Protein AF-0000000075961138 (afdb_homodimer)

InterPro domains:
  IPR000225 Armadillo [PF00514] (117-154)
  IPR000225 Armadillo [PF00514] (157-196)
  IPR000225 Armadillo [SM00185] (30-70)
  IPR000225 Armadillo [SM00185] (114-154)
  IPR000225 Armadillo [SM00185] (156-196)
  IPR000225 Armadillo [SM00185] (198-238)
  IPR000225 Armadillo [SM00185] (282-322)
  IPR000225 Armadillo [SM00185] (324-365)
  IPR011989 Armadillo-like helical [G3DSA:1.25.10.10] (3-255)
  IPR011989 Armadillo-like helical [G3DSA:1.25.10.10] (256-425)
  IPR016024 Armadillo-type fold [SSF48371] (23-439)

Solvent-accessible surface area (backbone atoms only — not comparable to full-atom values): 47146 Å² total; per-residue (Å²): 111,65,55,58,52,52,50,49,50,52,50,55,40,50,50,42,53,44,50,43,33,53,51,49,30,58,50,31,72,38,72,84,39,48,66,48,43,58,76,66,47,42,66,73,66,43,46,53,36,40,67,42,92,50,64,69,45,18,27,37,27,31,40,22,49,16,39,41,17,52,68,28,66,66,51,25,50,47,43,59,72,68,46,41,54,51,50,58,53,56,67,48,88,77,51,52,69,70,39,50,37,26,50,32,45,27,52,24,26,32,14,57,70,37,51,69,44,23,47,50,40,45,73,59,43,44,52,62,53,35,52,53,32,47,69,44,86,48,60,68,38,25,25,41,27,23,46,26,47,28,36,30,22,61,49,36,56,66,50,28,47,52,45,51,74,70,57,44,55,57,46,35,44,53,37,50,71,48,85,53,62,68,28,29,35,25,26,32,42,26,50,19,39,34,15,53,58,36,63,70,44,20,48,50,42,51,75,49,54,35,57,68,48,50,58,60,52,60,73,49,82,52,60,69,44,42,30,33,43,29,43,23,52,23,34,36,15,56,66,41,58,68,47,23,48,60,56,51,71,69,66,46,56,60,59,39,45,57,34,33,67,42,90,48,66,60,34,15,27,26,29,25,37,29,50,25,33,39,22,62,63,39,52,69,48,25,49,51,41,45,75,62,45,38,55,62,40,38,46,50,32,59,74,74,42,67,70,77,59,27,42,37,32,44,46,27,51,16,35,32,15,59,55,36,61,68,48,18,48,53,35,50,76,64,45,37,59,60,52,50,48,50,46,58,70,69,51,78,54,59,70,55,39,28,45,45,40,38,22,52,21,33,35,11,46,68,38,41,67,36,14,35,56,38,48,77,64,53,42,58,63,50,39,49,49,45,43,67,36,85,84,45,49,70,69,34,25,51,34,26,49,51,22,47,52,46,16,42,62,32,36,66,49,58,71,56,51,56,62,45,67,78,72,47,53,69,88,55,36,56,41,48,52,53,23,50,52,56,51,45,70,72,46,57,74,82,66,35,61,70,59,46,59,62,50,55,58,54,46,64,66,69,67,67,80,78,78,69,79,78,72,83,120,110,66,54,60,51,51,52,49,50,52,48,54,40,50,50,41,54,44,50,44,33,51,51,47,29,58,50,30,73,38,71,86,39,48,65,48,42,58,75,65,48,43,65,71,66,43,46,52,35,42,66,41,92,50,64,69,45,18,28,37,27,31,42,22,50,16,39,42,17,54,68,30,66,68,52,25,49,48,42,57,73,68,46,40,53,49,50,58,52,56,69,48,88,77,52,53,68,72,40,49,36,26,50,32,46,27,52,24,25,33,14,57,69,38,52,68,44,22,48,50,41,45,73,58,44,46,51,61,53,35,53,53,32,47,70,44,88,49,61,68,39,25,25,39,27,24,44,25,46,28,35,31,22,62,48,36,55,66,52,28,50,53,45,51,74,71,56,45,56,57,46,35,46,53,37,49,71,48,85,52,61,69,30,28,35,25,25,32,42,26,50,20,39,35,14,54,57,37,62,69,44,20,48,50,41,51,74,49,54,36,60,66,49,50,58,58,52,60,72,49,82,52,59,70,43,41,28,34,43,30,44,24,52,23,32,35,14,55,66,41,56,70,47,23,47,59,56,51,71,68,65,46,56,60,58,38,45,59,34,33,69,41,90,49,64,59,36,15,28,26,29,26,37,30,51,26,33,39,21,63,63,39,52,68,46,25,50,51,40,46,75,63,45,38,55,63,39,37,46,50,32,58,74,74,42,66,71,78,60,28,42,38,32,44,46,28,52,17,36,32,15,58,55,35,62,65,48,18,48,52,34,51,76,66,45,38,59,61,52,47,49,50,46,58,70,69,51,77,53,59,70,55,40,28,46,44,40,39,22,51,21,33,36,12,46,67,37,42,68,36,14,34,55,39,47,78,64,53,43,59,66,53,40,51,50,46,44,68,36,87,84,46,48,71,67,33,25,48,34,26,49,53,23,47,51,46,17,41,63,31,37,68,48,59,72,57,50,56,63,43,66,77,74,48,54,71,87,57,36,57,42,48,51,53,24,51,51,56,50,45,71,72,45,58,75,82,67,37,60,71,60,46,60,62,51,56,59,54,47,64,66,69,68,66,78,78,78,68,80,76,72,84,117

Nearest PDB structures (foldseek):
  7n6g-assembly1_0A  TM=9.020E-01  e=5.561E-26  Chlamydomonas reinhardtii
  7sqc-assembly1_G5  TM=9.098E-01  e=4.466E-25  Chlamydomonas reinhardtii
  7sqc-assembly1_H2  TM=8.598E-01  e=4.400E-24  Chlamydomonas reinhardtii
  7sqc-assembly1_D1  TM=8.818E-01  e=1.994E-23  Chlamydomonas reinhardtii
  6sa7-assembly1_B  TM=8.575E-01  e=1.919E-15  synthetic construct

Radius of gyration: 52.24 Å; Cα contacts (8 Å, |Δi|>4): 1460; chains: 2; bounding box: 64×177×95 Å

pLDDT: mean 92.6, std 13.46, range [19.88, 98.75]

Foldseek 3Di:
DVVVVVVVVVVVVVVVLLVLLVVLLVQLQDLVSLVVCVVVVVLVVLLVQCQPPDQVSVLSSLNSLLSSLLNDQVSLVVCLVVLSLLSNCVVVLPHDLSSLLSNLSSLQSQLQPALVSLVSCVVSVVLVSLQSQLPDPDLSSVLSSLSSLLRNLLHALVSLVVNVVVPCLLSLQVQLPDDDLSSVLSSLSNLLSQLLHALVSLVSNVVSVNLLSLLVSCPDPDLSSLLSSLSSLLSSLQHAQVSLVSNCVSVCLLVLLVQCPPPDLSSVLSSLSNLLSNLLHALVSLVVCVVSVNLLSLLVNLVPDDDPSNQSSLNSLLSSLQHDLVSLVSNLVSVVLLSLVVNCVPDDDQVSNLSSLLSLLSSQQHAQVSLVSCLVNVVLVSLQCLLPDPVHDPSSNVSSLNSLLRRLLRHLPQVSLVVCCVPHDPSSNVSSVVNNVVNLVVDDPVVNPVVVVVVVVVVVVVVPPPPPPPPPD/DVVVVVVVVVVVVVVVLLVLLVVLLVLLQDLVSLVVCVVVVVLVVLLVQCQPPDQVSVLSSLNSLLSSLLNDQVSLVVCLVVLSLLSNCVVVLPHDLSSLLSNLSSLQSQLQPALVSLVSCVVSVVLVSLQSQLPDPDLSSVLSSLSSLLRNLLHALVSLVVNVVVPCLLSLQVQLPDDDLSSVLSSLSNLLSQLLHALVSLVSNVVSVNLLSLLVSCPDPDQSSLLSSLSSLLSSLQHAQVSLVSNCVSVCLLVLLVQCPPPDLSSVLSSLSNLLSNLLHALVSLVVCVVSVNLLSLLVNLVPDDDPSNQSSLNSLLSSLQHDLVSLVSNLVSVVLLSLLVNCVPDDDQVSNLSSLLSLLSSQQHAQVSLVSCLVSVVLVSLQCLLPDPVHDPSSNVSSLNSLLRRLLRHLPQVSLVVCCPDHDPSSNVSSVVNNVVNLVVDPPVVNVVVVVVVVVVVVVVVPPPPPPPPPD

Structure (mmCIF, N/CA/C/O backbone):
data_AF-0000000075961138-model_v1
#
loop_
_entity.id
_entity.type
_entity.pdbx_description
1 polymer 'Sperm-associated antigen 6'
#
loop_
_atom_site.group_PDB
_atom_site.id
_atom_site.type_symbol
_atom_site.label_atom_id
_atom_site.label_alt_id
_atom_site.label_comp_id
_atom_site.label_asym_id
_atom_site.label_entity_id
_atom_site.label_seq_id
_atom_site.pdbx_PDB_ins_code
_atom_site.Cartn_x
_atom_site.Cartn_y
_atom_site.Cartn_z
_atom_site.occupancy
_atom_site.B_iso_or_equiv
_atom_site.auth_seq_id
_atom_site.auth_comp_id
_atom_site.auth_asym_id
_atom_site.auth_atom_id
_atom_site.pdbx_PDB_model_num
ATOM 1 N N . MET A 1 1 ? 23 7.301 27.094 1 75.12 1 MET A N 1
ATOM 2 C CA . MET A 1 1 ? 21.984 6.512 27.781 1 75.12 1 MET A CA 1
ATOM 3 C C . MET A 1 1 ? 20.781 6.258 26.891 1 75.12 1 MET A C 1
ATOM 5 O O . MET A 1 1 ? 20.359 5.109 26.703 1 75.12 1 MET A O 1
ATOM 9 N N . ALA A 1 2 ? 20.375 7.238 26.156 1 86.94 2 ALA A N 1
ATOM 10 C CA . ALA A 1 2 ? 19.203 7.07 25.297 1 86.94 2 ALA A CA 1
ATOM 11 C C . ALA A 1 2 ? 19.5 6.121 24.141 1 86.94 2 ALA A C 1
ATOM 13 O O . ALA A 1 2 ? 18.688 5.25 23.812 1 86.94 2 ALA A O 1
ATOM 14 N N . GLN A 1 3 ? 20.719 6.152 23.609 1 90.75 3 GLN A N 1
ATOM 15 C CA . GLN A 1 3 ? 21.094 5.301 22.484 1 90.75 3 GLN A CA 1
ATOM 16 C C . GLN A 1 3 ? 21.125 3.832 22.891 1 90.75 3 GLN A C 1
ATOM 18 O O . GLN A 1 3 ? 20.641 2.971 22.156 1 90.75 3 GLN A O 1
ATOM 23 N N . LYS A 1 4 ? 21.625 3.604 24.016 1 93.12 4 LYS A N 1
ATOM 24 C CA . LYS A 1 4 ? 21.703 2.232 24.516 1 93.12 4 LYS A CA 1
ATOM 25 C C . LYS A 1 4 ? 20.312 1.648 24.734 1 93.12 4 LYS A C 1
ATOM 27 O O . LYS A 1 4 ? 20.078 0.478 24.422 1 93.12 4 LYS A O 1
ATOM 32 N N . THR A 1 5 ? 19.453 2.488 25.266 1 94.88 5 THR A N 1
ATOM 33 C CA . THR A 1 5 ? 18.094 2.047 25.516 1 94.88 5 THR A CA 1
ATOM 34 C C . THR A 1 5 ? 17.375 1.718 24.203 1 94.88 5 THR A C 1
ATOM 36 O O . THR A 1 5 ? 16.703 0.696 24.094 1 94.88 5 THR A O 1
ATOM 39 N N . VAL A 1 6 ? 17.562 2.545 23.203 1 95.44 6 VAL A N 1
ATOM 40 C CA . VAL A 1 6 ? 16.938 2.326 21.906 1 95.44 6 VAL A CA 1
ATOM 41 C C . VAL A 1 6 ? 17.469 1.037 21.281 1 95.44 6 VAL A C 1
ATOM 43 O O . VAL A 1 6 ? 16.688 0.228 20.766 1 95.44 6 VAL A O 1
ATOM 46 N N . ASP A 1 7 ? 18.75 0.852 21.391 1 95.62 7 ASP A N 1
ATOM 47 C CA . ASP A 1 7 ? 19.359 -0.354 20.828 1 95.62 7 ASP A CA 1
ATOM 48 C C . ASP A 1 7 ? 18.812 -1.606 21.516 1 95.62 7 ASP A C 1
ATOM 50 O O . ASP A 1 7 ? 18.578 -2.623 20.875 1 95.62 7 ASP A O 1
ATOM 54 N N . ARG A 1 8 ? 18.719 -1.519 22.766 1 96.38 8 ARG A N 1
ATOM 55 C CA . ARG A 1 8 ? 18.203 -2.643 23.531 1 96.38 8 ARG A CA 1
ATOM 56 C C . ARG A 1 8 ? 16.766 -2.967 23.141 1 96.38 8 ARG A C 1
ATOM 58 O O . ARG A 1 8 ? 16.422 -4.129 22.906 1 96.38 8 ARG A O 1
ATOM 65 N N . VAL A 1 9 ? 15.945 -1.976 23.094 1 96.94 9 VAL A N 1
ATOM 66 C CA . VAL A 1 9 ? 14.531 -2.15 22.766 1 96.94 9 VAL A CA 1
ATOM 67 C C . VAL A 1 9 ? 14.398 -2.717 21.359 1 96.94 9 VAL A C 1
ATOM 69 O O . VAL A 1 9 ? 13.633 -3.656 21.125 1 96.94 9 VAL A O 1
ATOM 72 N N . ASN A 1 10 ? 15.18 -2.162 20.406 1 96.94 10 ASN A N 1
ATOM 73 C CA . ASN A 1 10 ? 15.18 -2.658 19.031 1 96.94 10 ASN A CA 1
ATOM 74 C C . ASN A 1 10 ? 15.641 -4.109 18.953 1 96.94 10 ASN A C 1
ATOM 76 O O . ASN A 1 10 ? 15.055 -4.918 18.234 1 96.94 10 ASN A O 1
ATOM 80 N N . GLY A 1 11 ? 16.625 -4.375 19.688 1 97.31 11 GLY A N 1
ATOM 81 C CA . GLY A 1 11 ? 17.156 -5.727 19.703 1 97.31 11 GLY A CA 1
ATOM 82 C C . GLY A 1 11 ? 16.172 -6.75 20.234 1 97.31 11 GLY A C 1
ATOM 83 O O . GLY A 1 11 ? 16 -7.816 19.641 1 97.31 11 GLY A O 1
ATOM 84 N N . LEU A 1 12 ? 15.57 -6.465 21.312 1 97.38 12 LEU A N 1
ATOM 85 C CA . LEU A 1 12 ? 14.586 -7.355 21.906 1 97.38 12 LEU A CA 1
ATOM 86 C C . LEU A 1 12 ? 13.43 -7.602 20.953 1 97.38 12 LEU A C 1
ATOM 88 O O . LEU A 1 12 ? 12.961 -8.734 20.812 1 97.38 12 LEU A O 1
ATOM 92 N N . TYR A 1 13 ? 13.016 -6.586 20.359 1 97.88 13 TYR A N 1
ATOM 93 C CA . TYR A 1 13 ? 11.891 -6.719 19.438 1 97.88 13 TYR A CA 1
ATOM 94 C C . TYR A 1 13 ? 12.297 -7.512 18.188 1 97.88 13 TYR A C 1
ATOM 96 O O . TYR A 1 13 ? 11.508 -8.289 17.656 1 97.88 13 TYR A O 1
ATOM 104 N N . GLN A 1 14 ? 13.508 -7.316 17.688 1 97.75 14 GLN A N 1
ATOM 105 C CA . GLN A 1 14 ? 13.992 -8.078 16.547 1 97.75 14 GLN A CA 1
ATOM 106 C C . GLN A 1 14 ? 14.016 -9.57 16.844 1 97.75 14 GLN A C 1
ATOM 108 O O . GLN A 1 14 ? 13.633 -10.391 16 1 97.75 14 GLN A O 1
ATOM 113 N N . VAL A 1 15 ? 14.445 -9.883 18.031 1 98.12 15 VAL A N 1
ATOM 114 C CA . VAL A 1 15 ? 14.484 -11.281 18.438 1 98.12 15 VAL A CA 1
ATOM 115 C C . VAL A 1 15 ? 13.07 -11.852 18.469 1 98.12 15 VAL A C 1
ATOM 117 O O . VAL A 1 15 ? 12.836 -12.977 18.016 1 98.12 15 VAL A O 1
ATOM 120 N N . ALA A 1 16 ? 12.188 -11.133 19.031 1 98.06 16 ALA A N 1
ATOM 121 C CA . ALA A 1 16 ? 10.797 -11.578 19.094 1 98.06 16 ALA A CA 1
ATOM 122 C C . ALA A 1 16 ? 10.227 -11.82 17.703 1 98.06 16 ALA A C 1
ATOM 124 O O . ALA A 1 16 ? 9.523 -12.812 17.469 1 98.06 16 ALA A O 1
ATOM 125 N N . ARG A 1 17 ? 10.469 -10.883 16.734 1 98 17 ARG A N 1
ATOM 126 C CA . ARG A 1 17 ? 10.016 -11.047 15.352 1 98 17 ARG A CA 1
ATOM 127 C C . ARG A 1 17 ? 10.625 -12.289 14.711 1 98 17 ARG A C 1
ATOM 129 O O . ARG A 1 17 ? 9.922 -13.07 14.062 1 98 17 ARG A O 1
ATOM 136 N N . THR A 1 18 ? 11.922 -12.523 14.93 1 98.44 18 THR A N 1
ATOM 137 C CA . THR A 1 18 ? 12.625 -13.68 14.391 1 98.44 18 THR A CA 1
ATOM 138 C C . THR A 1 18 ? 12.023 -14.977 14.938 1 98.44 18 THR A C 1
ATOM 140 O O . THR A 1 18 ? 11.75 -15.906 14.18 1 98.44 18 THR A O 1
ATOM 143 N N . ASP A 1 19 ? 11.844 -14.992 16.203 1 98.31 19 ASP A N 1
ATOM 144 C CA . ASP A 1 19 ? 11.281 -16.172 16.828 1 98.31 19 ASP A CA 1
ATOM 145 C C . ASP A 1 19 ? 9.875 -16.469 16.312 1 98.31 19 ASP A C 1
ATOM 147 O O . ASP A 1 19 ? 9.516 -17.625 16.094 1 98.31 19 ASP A O 1
ATOM 151 N N . TYR A 1 20 ? 9.109 -15.492 16.203 1 98.38 20 TYR A N 1
ATOM 152 C CA . TYR A 1 20 ? 7.73 -15.656 15.766 1 98.38 20 TYR A CA 1
ATOM 153 C C . TYR A 1 20 ? 7.66 -16.281 14.383 1 98.38 20 TYR A C 1
ATOM 155 O O . TYR A 1 20 ? 6.988 -17.297 14.188 1 98.38 20 TYR A O 1
ATOM 163 N N . VAL A 1 21 ? 8.406 -15.695 13.367 1 98.38 21 VAL A N 1
ATOM 164 C CA . VAL A 1 21 ? 8.32 -16.188 11.992 1 98.38 21 VAL A CA 1
ATOM 165 C C . VAL A 1 21 ? 8.867 -17.609 11.914 1 98.38 21 VAL A C 1
ATOM 167 O O . VAL A 1 21 ? 8.336 -18.438 11.172 1 98.38 21 VAL A O 1
ATOM 170 N N . ASN A 1 22 ? 9.898 -17.891 12.68 1 98.38 22 ASN A N 1
ATOM 171 C CA . ASN A 1 22 ? 10.453 -19.25 12.688 1 98.38 22 ASN A CA 1
ATOM 172 C C . ASN A 1 22 ? 9.445 -20.25 13.242 1 98.38 22 ASN A C 1
ATOM 174 O O . ASN A 1 22 ? 9.289 -21.344 12.688 1 98.38 22 ASN A O 1
ATOM 178 N N . ALA A 1 23 ? 8.836 -19.891 14.266 1 98.12 23 ALA A N 1
ATOM 179 C CA . ALA A 1 23 ? 7.855 -20.781 14.883 1 98.12 23 ALA A CA 1
ATOM 180 C C . ALA A 1 23 ? 6.684 -21.047 13.938 1 98.12 23 ALA A C 1
ATOM 182 O O . ALA A 1 23 ? 6.254 -22.188 13.773 1 98.12 23 ALA A O 1
ATOM 183 N N . ILE A 1 24 ? 6.172 -20.016 13.312 1 98.12 24 ILE A N 1
ATOM 184 C CA . ILE A 1 24 ? 5.027 -20.156 12.422 1 98.12 24 ILE A CA 1
ATOM 185 C C . ILE A 1 24 ? 5.43 -20.984 11.195 1 98.12 24 ILE A C 1
ATOM 187 O O . ILE A 1 24 ? 4.668 -21.828 10.734 1 98.12 24 ILE A O 1
ATOM 191 N N . ALA A 1 25 ? 6.656 -20.703 10.656 1 98.19 25 ALA A N 1
ATOM 192 C CA . ALA A 1 25 ? 7.133 -21.469 9.508 1 98.19 25 ALA A CA 1
ATOM 193 C C . ALA A 1 25 ? 7.211 -22.953 9.844 1 98.19 25 ALA A C 1
ATOM 195 O O . ALA A 1 25 ? 6.852 -23.797 9.023 1 98.19 25 ALA A O 1
ATOM 196 N N . ALA A 1 26 ? 7.648 -23.234 11.031 1 97.69 26 ALA A N 1
ATOM 197 C CA . ALA A 1 26 ? 7.738 -24.625 11.469 1 97.69 26 ALA A CA 1
ATOM 198 C C . ALA A 1 26 ? 6.352 -25.25 11.609 1 97.69 26 ALA A C 1
ATOM 200 O O . ALA A 1 26 ? 6.129 -26.391 11.18 1 97.69 26 ALA A O 1
ATOM 201 N N . LEU A 1 27 ? 5.445 -24.578 12.203 1 97.25 27 LEU A N 1
ATOM 202 C CA . LEU A 1 27 ? 4.082 -25.062 12.375 1 97.25 27 LEU A CA 1
ATOM 203 C C . LEU A 1 27 ? 3.4 -25.25 11.023 1 97.25 27 LEU A C 1
ATOM 205 O O . LEU A 1 27 ? 2.643 -26.219 10.844 1 97.25 27 LEU A O 1
ATOM 209 N N . ALA A 1 28 ? 3.725 -24.391 10.055 1 97.69 28 ALA A N 1
ATOM 210 C CA . ALA A 1 28 ? 3.078 -24.391 8.742 1 97.69 28 ALA A CA 1
ATOM 211 C C . ALA A 1 28 ? 3.584 -25.547 7.887 1 97.69 28 ALA A C 1
ATOM 213 O O . ALA A 1 28 ? 3.014 -25.844 6.832 1 97.69 28 ALA A O 1
ATOM 214 N N . SER A 1 29 ? 4.605 -26.203 8.281 1 96.25 29 SER A N 1
ATOM 215 C CA . SER A 1 29 ? 5.156 -27.312 7.508 1 96.25 29 SER A CA 1
ATOM 216 C C . SER A 1 29 ? 4.227 -28.531 7.539 1 96.25 29 SER A C 1
ATOM 218 O O . SER A 1 29 ? 4.34 -29.422 6.703 1 96.25 29 SER A O 1
ATOM 220 N N . ARG A 1 30 ? 3.287 -28.547 8.508 1 95.81 30 ARG A N 1
ATOM 221 C CA . ARG A 1 30 ? 2.334 -29.641 8.641 1 95.81 30 ARG A CA 1
ATOM 222 C C . ARG A 1 30 ? 0.92 -29.188 8.297 1 95.81 30 ARG A C 1
ATOM 224 O O . ARG A 1 30 ? 0.384 -28.281 8.938 1 95.81 30 ARG A O 1
ATOM 231 N N . VAL A 1 31 ? 0.265 -29.953 7.465 1 95.5 31 VAL A N 1
ATOM 232 C CA . VAL A 1 31 ? -1.045 -29.578 6.941 1 95.5 31 VAL A CA 1
ATOM 233 C C . VAL A 1 31 ? -2.072 -29.578 8.07 1 95.5 31 VAL A C 1
ATOM 235 O O . VAL A 1 31 ? -3 -28.766 8.078 1 95.5 31 VAL A O 1
ATOM 238 N N . GLN A 1 32 ? -1.913 -30.375 9.07 1 95.62 32 GLN A N 1
ATOM 239 C CA . GLN A 1 32 ? -2.873 -30.516 10.164 1 95.62 32 GLN A CA 1
ATOM 240 C C . GLN A 1 32 ? -2.959 -29.234 10.992 1 95.62 32 GLN A C 1
ATOM 242 O O . GLN A 1 32 ? -3.945 -29 11.695 1 95.62 32 GLN A O 1
ATOM 247 N N . ASN A 1 33 ? -1.928 -28.406 10.992 1 96.69 33 ASN A N 1
ATOM 248 C CA . ASN A 1 33 ? -1.87 -27.219 11.82 1 96.69 33 ASN A CA 1
ATOM 249 C C . ASN A 1 33 ? -2.57 -26.031 11.156 1 96.69 33 ASN A C 1
ATOM 251 O O . ASN A 1 33 ? -2.824 -25.016 11.797 1 96.69 33 ASN A O 1
ATOM 255 N N . ILE A 1 34 ? -2.943 -26.141 9.875 1 96.75 34 ILE A N 1
ATOM 256 C CA . ILE A 1 34 ? -3.369 -25 9.055 1 96.75 34 ILE A CA 1
ATOM 257 C C . ILE A 1 34 ? -4.668 -24.422 9.609 1 96.75 34 ILE A C 1
ATOM 259 O O . ILE A 1 34 ? -4.805 -23.203 9.742 1 96.75 34 ILE A O 1
ATOM 263 N N . PRO A 1 35 ? -5.621 -25.266 10.031 1 95.5 35 PRO A N 1
ATOM 264 C CA . PRO A 1 35 ? -6.852 -24.688 10.57 1 95.5 35 PRO A CA 1
ATOM 265 C C . PRO A 1 35 ? -6.609 -23.859 11.828 1 95.5 35 PRO A C 1
ATOM 267 O O . PRO A 1 35 ? -7.254 -22.828 12.031 1 95.5 35 PRO A O 1
ATOM 270 N N . TYR A 1 36 ? -5.676 -24.281 12.641 1 95.81 36 TYR A N 1
ATOM 271 C CA . TYR A 1 36 ? -5.367 -23.562 13.867 1 95.81 36 TYR A CA 1
ATOM 272 C C . TYR A 1 36 ? -4.688 -22.234 13.562 1 95.81 36 TYR A C 1
ATOM 274 O O . TYR A 1 36 ? -4.941 -21.234 14.227 1 95.81 36 TYR A O 1
ATOM 282 N N . LEU A 1 37 ? -3.805 -22.266 12.578 1 96.56 37 LEU A N 1
ATOM 283 C CA . LEU A 1 37 ? -3.131 -21.047 12.164 1 96.56 37 LEU A CA 1
ATOM 284 C C . LEU A 1 37 ? -4.137 -20.016 11.641 1 96.56 37 LEU A C 1
ATOM 286 O O . LEU A 1 37 ? -4.035 -18.828 11.945 1 96.56 37 LEU A O 1
ATOM 290 N N . TYR A 1 38 ? -5.113 -20.516 10.922 1 94.94 38 TYR A N 1
ATOM 291 C CA . TYR A 1 38 ? -6.141 -19.641 10.367 1 94.94 38 TYR A CA 1
ATOM 292 C C . TYR A 1 38 ? -6.973 -19.016 11.484 1 94.94 38 TYR A C 1
ATOM 294 O O . TYR A 1 38 ? -7.184 -17.797 11.5 1 94.94 38 TYR A O 1
ATOM 302 N N . ASP A 1 39 ? -7.398 -19.797 12.383 1 94.81 39 ASP A N 1
ATOM 303 C CA . ASP A 1 39 ? -8.266 -19.344 13.469 1 94.81 39 ASP A CA 1
ATOM 304 C C . ASP A 1 39 ? -7.555 -18.312 14.336 1 94.81 39 ASP A C 1
ATOM 306 O O . ASP A 1 39 ? -8.203 -17.438 14.922 1 94.81 39 ASP A O 1
ATOM 310 N N . SER A 1 40 ? -6.281 -18.391 14.383 1 95.5 40 SER A N 1
ATOM 311 C CA . SER A 1 40 ? -5.5 -17.516 15.25 1 95.5 40 SER A CA 1
ATOM 312 C C . SER A 1 40 ? -5.043 -16.266 14.508 1 95.5 40 SER A C 1
ATOM 314 O O . SER A 1 40 ? -4.168 -15.539 14.984 1 95.5 40 SER A O 1
ATOM 316 N N . LYS A 1 41 ? -5.477 -15.984 13.273 1 95 41 LYS A N 1
ATOM 317 C CA . LYS A 1 41 ? -5.238 -14.781 12.477 1 95 41 LYS A CA 1
ATOM 318 C C . LYS A 1 41 ? -3.752 -14.609 12.18 1 95 41 LYS A C 1
ATOM 320 O O . LYS A 1 41 ? -3.227 -13.492 12.25 1 95 41 LYS A O 1
ATOM 325 N N . VAL A 1 42 ? -3.137 -15.727 11.938 1 96.69 42 VAL A N 1
ATOM 326 C CA . VAL A 1 42 ? -1.698 -15.742 11.695 1 96.69 42 VAL A CA 1
ATOM 327 C C . VAL A 1 42 ? -1.381 -14.969 10.414 1 96.69 42 VAL A C 1
ATOM 329 O O . VAL A 1 42 ? -0.336 -14.32 10.32 1 96.69 42 VAL A O 1
ATOM 332 N N . LEU A 1 43 ? -2.244 -14.969 9.469 1 97.12 43 LEU A N 1
ATOM 333 C CA . LEU A 1 43 ? -1.986 -14.297 8.195 1 97.12 43 LEU A CA 1
ATOM 334 C C . LEU A 1 43 ? -1.862 -12.789 8.398 1 97.12 43 LEU A C 1
ATOM 336 O O . LEU A 1 43 ? -0.959 -12.156 7.844 1 97.12 43 LEU A O 1
ATOM 340 N N . GLU A 1 44 ? -2.709 -12.219 9.227 1 94.88 44 GLU A N 1
ATOM 341 C CA . GLU A 1 44 ? -2.688 -10.781 9.508 1 94.88 44 GLU A CA 1
ATOM 342 C C . GLU A 1 44 ? -1.425 -10.391 10.273 1 94.88 44 GLU A C 1
ATOM 344 O O . GLU A 1 44 ? -0.883 -9.305 10.07 1 94.88 44 GLU A O 1
ATOM 349 N N . ILE A 1 45 ? -0.983 -11.297 11.102 1 96.25 45 ILE A N 1
ATOM 350 C CA . ILE A 1 45 ? 0.177 -11.031 11.938 1 96.25 45 ILE A CA 1
ATOM 351 C C . ILE A 1 45 ? 1.455 -11.156 11.117 1 96.25 45 ILE A C 1
ATOM 353 O O . ILE A 1 45 ? 2.41 -10.406 11.32 1 96.25 45 ILE A O 1
ATOM 357 N N . LEU A 1 46 ? 1.469 -12.062 10.141 1 96.56 46 LEU A N 1
ATOM 358 C CA . LEU A 1 46 ? 2.641 -12.328 9.312 1 96.56 46 LEU A CA 1
ATOM 359 C C . LEU A 1 46 ? 2.799 -11.258 8.234 1 96.56 46 LEU A C 1
ATOM 361 O O . LEU A 1 46 ? 3.918 -10.938 7.828 1 96.56 46 LEU A O 1
ATOM 365 N N . ARG A 1 47 ? 1.726 -10.703 7.801 1 95.25 47 ARG A N 1
ATOM 366 C CA . ARG A 1 47 ? 1.688 -9.844 6.621 1 95.25 47 ARG A CA 1
ATOM 367 C C . ARG A 1 47 ? 2.686 -8.695 6.742 1 95.25 47 ARG A C 1
ATOM 369 O O . ARG A 1 47 ? 3.516 -8.492 5.852 1 95.25 47 ARG A O 1
ATOM 376 N N . PRO A 1 48 ? 2.688 -7.996 7.902 1 93 48 PRO A N 1
ATOM 377 C CA . PRO A 1 48 ? 3.611 -6.863 7.996 1 93 48 PRO A CA 1
ATOM 378 C C . PRO A 1 48 ? 5.078 -7.293 7.984 1 93 48 PRO A C 1
ATOM 380 O O . PRO A 1 48 ? 5.953 -6.504 7.621 1 93 48 PRO A O 1
ATOM 383 N N . LEU A 1 49 ? 5.383 -8.492 8.32 1 96.06 49 LEU A N 1
ATOM 384 C CA . LEU A 1 49 ? 6.754 -8.977 8.43 1 96.06 49 LEU A CA 1
ATOM 385 C C . LEU A 1 49 ? 7.344 -9.25 7.055 1 96.06 49 LEU A C 1
ATOM 387 O O . LEU A 1 49 ? 8.555 -9.414 6.914 1 96.06 49 LEU A O 1
ATOM 391 N N . LEU A 1 50 ? 6.543 -9.242 6.004 1 94.81 50 LEU A N 1
ATOM 392 C CA . LEU A 1 50 ? 7.008 -9.375 4.629 1 94.81 50 LEU A CA 1
ATOM 393 C C . LEU A 1 50 ? 7.84 -8.164 4.219 1 94.81 50 LEU A C 1
ATOM 395 O O . LEU A 1 50 ? 8.617 -8.234 3.266 1 94.81 50 LEU A O 1
ATOM 399 N N . SER A 1 51 ? 7.633 -7.055 4.91 1 90.94 51 SER A N 1
ATOM 400 C CA . SER A 1 51 ? 8.367 -5.836 4.605 1 90.94 51 SER A CA 1
ATOM 401 C C . SER A 1 51 ? 9.305 -5.453 5.746 1 90.94 51 SER A C 1
ATOM 403 O O . SER A 1 51 ? 9.641 -4.277 5.918 1 90.94 51 SER A O 1
ATOM 405 N N . ASP A 1 52 ? 9.664 -6.367 6.562 1 93.5 52 ASP A N 1
ATOM 406 C CA . ASP A 1 52 ? 10.555 -6.129 7.691 1 93.5 52 ASP A CA 1
ATOM 407 C C . ASP A 1 52 ? 11.906 -5.602 7.223 1 93.5 52 ASP A C 1
ATOM 409 O O . ASP A 1 52 ? 12.352 -5.914 6.113 1 93.5 52 ASP A O 1
ATOM 413 N N . ILE A 1 53 ? 12.555 -4.895 8.023 1 91.94 53 ILE A N 1
ATOM 414 C CA . ILE A 1 53 ? 13.836 -4.293 7.676 1 91.94 53 ILE A CA 1
ATOM 415 C C . ILE A 1 53 ? 14.93 -5.363 7.68 1 91.94 53 ILE A C 1
ATOM 417 O O . ILE A 1 53 ? 15.969 -5.199 7.039 1 91.94 53 ILE A O 1
ATOM 421 N N . VAL A 1 54 ? 14.711 -6.402 8.43 1 95.19 54 VAL A N 1
ATOM 422 C CA . VAL A 1 54 ? 15.672 -7.5 8.516 1 95.19 54 VAL A CA 1
ATOM 423 C C . VAL A 1 54 ? 15.375 -8.539 7.438 1 95.19 54 VAL A C 1
ATOM 425 O O . VAL A 1 54 ? 14.336 -9.195 7.473 1 95.19 54 VAL A O 1
ATOM 428 N N . PRO A 1 55 ? 16.266 -8.844 6.488 1 94.75 55 PRO A N 1
ATOM 429 C CA . PRO A 1 55 ? 16 -9.719 5.344 1 94.75 55 PRO A CA 1
ATOM 430 C C . PRO A 1 55 ? 15.633 -11.141 5.758 1 94.75 55 PRO A C 1
ATOM 432 O O . PRO A 1 55 ? 14.758 -11.758 5.148 1 94.75 55 PRO A O 1
ATOM 435 N N . SER A 1 56 ? 16.281 -11.68 6.734 1 96.94 56 SER A N 1
ATOM 436 C CA . SER A 1 56 ? 16.016 -13.047 7.152 1 96.94 56 SER A CA 1
ATOM 437 C C . SER A 1 56 ? 14.578 -13.188 7.652 1 96.94 56 SER A C 1
ATOM 439 O O . SER A 1 56 ? 13.938 -14.227 7.445 1 96.94 56 SER A O 1
ATOM 441 N N . ILE A 1 57 ? 14.086 -12.195 8.344 1 97.5 57 ILE A N 1
ATOM 442 C CA . ILE A 1 57 ? 12.711 -12.211 8.828 1 97.5 57 ILE A CA 1
ATOM 443 C C . ILE A 1 57 ? 11.742 -12.172 7.645 1 97.5 57 ILE A C 1
ATOM 445 O O . ILE A 1 57 ? 10.773 -12.93 7.598 1 97.5 57 ILE A O 1
ATOM 449 N N . GLN A 1 58 ? 12.031 -11.32 6.668 1 96.12 58 GLN A N 1
ATOM 450 C CA . GLN A 1 58 ? 11.227 -11.25 5.457 1 96.12 58 GLN A CA 1
ATOM 451 C C . GLN A 1 58 ? 11.156 -12.609 4.762 1 96.12 58 GLN A C 1
ATOM 453 O O . GLN A 1 58 ? 10.078 -13.078 4.402 1 96.12 58 GLN A O 1
ATOM 458 N N . ASN A 1 59 ? 12.344 -13.148 4.668 1 97.25 59 ASN A N 1
ATOM 459 C CA . ASN A 1 59 ? 12.453 -14.438 3.994 1 97.25 59 ASN A CA 1
ATOM 460 C C . ASN A 1 59 ? 11.617 -15.508 4.688 1 97.25 59 ASN A C 1
ATOM 462 O O . ASN A 1 59 ? 10.859 -16.219 4.035 1 97.25 59 ASN A O 1
ATOM 466 N N . THR A 1 60 ? 11.758 -15.609 5.926 1 98.38 60 THR A N 1
ATOM 467 C CA . THR A 1 60 ? 11.078 -16.656 6.68 1 98.38 60 THR A CA 1
ATOM 468 C C . THR A 1 60 ? 9.57 -16.422 6.699 1 98.38 60 THR A C 1
ATOM 470 O O . THR A 1 60 ? 8.781 -17.359 6.676 1 98.38 60 THR A O 1
ATOM 473 N N . ALA A 1 61 ? 9.203 -15.156 6.793 1 98.19 61 ALA A N 1
ATOM 474 C CA . ALA A 1 61 ? 7.781 -14.836 6.699 1 98.19 61 ALA A CA 1
ATOM 475 C C . ALA A 1 61 ? 7.203 -15.305 5.367 1 98.19 61 ALA A C 1
ATOM 477 O O . ALA A 1 61 ? 6.121 -15.898 5.332 1 98.19 61 ALA A O 1
ATOM 478 N N . ALA A 1 62 ? 7.934 -15.07 4.289 1 98.31 62 ALA A N 1
ATOM 479 C CA . ALA A 1 62 ? 7.496 -15.5 2.963 1 98.31 62 ALA A CA 1
ATOM 480 C C . ALA A 1 62 ? 7.387 -17.016 2.885 1 98.31 62 ALA A C 1
ATOM 482 O O . ALA A 1 62 ? 6.422 -17.547 2.33 1 98.31 62 ALA A O 1
ATOM 483 N N . ILE A 1 63 ? 8.336 -17.672 3.48 1 98.38 63 ILE A N 1
ATOM 484 C CA . ILE A 1 63 ? 8.32 -19.141 3.5 1 98.38 63 ILE A CA 1
ATOM 485 C C . ILE A 1 63 ? 7.102 -19.625 4.27 1 98.38 63 ILE A C 1
ATOM 487 O O . ILE A 1 63 ? 6.406 -20.547 3.818 1 98.38 63 ILE A O 1
ATOM 491 N N . ALA A 1 64 ? 6.883 -19.062 5.395 1 98.44 64 ALA A N 1
ATOM 492 C CA . ALA A 1 64 ? 5.73 -19.453 6.203 1 98.44 64 ALA A CA 1
ATOM 493 C C . ALA A 1 64 ? 4.434 -19.297 5.414 1 98.44 64 ALA A C 1
ATOM 495 O O . ALA A 1 64 ? 3.605 -20.203 5.379 1 98.44 64 ALA A O 1
ATOM 496 N N . LEU A 1 65 ? 4.301 -18.203 4.766 1 98.44 65 LEU A N 1
ATOM 497 C CA . LEU A 1 65 ? 3.098 -17.953 3.982 1 98.44 65 LEU A CA 1
ATOM 498 C C . LEU A 1 65 ? 2.992 -18.922 2.812 1 98.44 65 LEU A C 1
ATOM 500 O O . LEU A 1 65 ? 1.899 -19.391 2.482 1 98.44 65 LEU A O 1
ATOM 504 N N . ALA A 1 66 ? 4.137 -19.203 2.195 1 98.38 66 ALA A N 1
ATOM 505 C CA . ALA A 1 66 ? 4.141 -20.141 1.076 1 98.38 66 ALA A CA 1
ATOM 506 C C . ALA A 1 66 ? 3.658 -21.531 1.514 1 98.38 66 ALA A C 1
ATOM 508 O O . ALA A 1 66 ? 2.852 -22.156 0.825 1 98.38 66 ALA A O 1
ATOM 509 N N . ARG A 1 67 ? 4.121 -21.938 2.631 1 98.19 67 ARG A N 1
ATOM 510 C CA . ARG A 1 67 ? 3.713 -23.25 3.158 1 98.19 67 ARG A CA 1
ATOM 511 C C . ARG A 1 67 ? 2.221 -23.266 3.475 1 98.19 67 ARG A C 1
ATOM 513 O O . ARG A 1 67 ? 1.517 -24.203 3.121 1 98.19 67 ARG A O 1
ATOM 520 N N . ILE A 1 68 ? 1.771 -22.219 4.094 1 98.12 68 ILE A N 1
ATOM 521 C CA . ILE A 1 68 ? 0.364 -22.125 4.461 1 98.12 68 ILE A CA 1
ATOM 522 C C . ILE A 1 68 ? -0.501 -22.125 3.203 1 98.12 68 ILE A C 1
ATOM 524 O O . ILE A 1 68 ? -1.463 -22.891 3.102 1 98.12 68 ILE A O 1
ATOM 528 N N . ALA A 1 69 ? -0.142 -21.328 2.256 1 98.12 69 ALA A N 1
ATOM 529 C CA . ALA A 1 69 ? -0.894 -21.219 1.008 1 98.12 69 ALA A CA 1
ATOM 530 C C . ALA A 1 69 ? -0.849 -22.531 0.219 1 98.12 69 ALA A C 1
ATOM 532 O O . ALA A 1 69 ? -1.817 -22.891 -0.455 1 98.12 69 ALA A O 1
ATOM 533 N N . GLY A 1 70 ? 0.254 -23.203 0.326 1 97.56 70 GLY A N 1
ATOM 534 C CA . GLY A 1 70 ? 0.415 -24.438 -0.418 1 97.56 70 GLY A CA 1
ATOM 535 C C . GLY A 1 70 ? -0.518 -25.531 0.05 1 97.56 70 GLY A C 1
ATOM 536 O O . GLY A 1 70 ? -0.942 -26.375 -0.745 1 97.56 70 GLY A O 1
ATOM 537 N N . HIS A 1 71 ? -0.924 -25.484 1.245 1 96.25 71 HIS A N 1
ATOM 538 C CA . HIS A 1 71 ? -1.709 -26.562 1.842 1 96.25 71 HIS A CA 1
ATOM 539 C C . HIS A 1 71 ? -3.203 -26.328 1.648 1 96.25 71 HIS A C 1
ATOM 541 O O . HIS A 1 71 ? -3.99 -27.281 1.641 1 96.25 71 HIS A O 1
ATOM 547 N N . ASP A 1 72 ? -3.555 -25.094 1.498 1 96 72 ASP A N 1
ATOM 548 C CA . ASP A 1 72 ? -4.984 -24.812 1.604 1 96 72 ASP A CA 1
ATOM 549 C C . ASP A 1 72 ? -5.387 -23.672 0.675 1 96 72 ASP A C 1
ATOM 551 O O . ASP A 1 72 ? -4.891 -22.547 0.811 1 96 72 ASP A O 1
ATOM 555 N N . VAL A 1 73 ? -6.43 -24 -0.106 1 97.06 73 VAL A N 1
ATOM 556 C CA . VAL A 1 73 ? -6.891 -23.047 -1.105 1 97.06 73 VAL A CA 1
ATOM 557 C C . VAL A 1 73 ? -7.523 -21.844 -0.413 1 97.06 73 VAL A C 1
ATOM 559 O O . VAL A 1 73 ? -7.383 -20.703 -0.874 1 97.06 73 VAL A O 1
ATOM 562 N N . LYS A 1 74 ? -8.156 -21.953 0.642 1 96.5 74 LYS A N 1
ATOM 563 C CA . LYS A 1 74 ? -8.789 -20.844 1.365 1 96.5 74 LYS A CA 1
ATOM 564 C C . LYS A 1 74 ? -7.742 -19.875 1.919 1 96.5 74 LYS A C 1
ATOM 566 O O . LYS A 1 74 ? -7.941 -18.672 1.896 1 96.5 74 LYS A O 1
ATOM 571 N N . MET A 1 75 ? -6.688 -20.453 2.414 1 97.38 75 MET A N 1
ATOM 572 C CA . MET A 1 75 ? -5.602 -19.625 2.928 1 97.38 75 MET A CA 1
ATOM 573 C C . MET A 1 75 ? -4.961 -18.812 1.809 1 97.38 75 MET A C 1
ATOM 575 O O . MET A 1 75 ? -4.625 -17.641 2 1 97.38 75 MET A O 1
ATOM 579 N N . ALA A 1 76 ? -4.793 -19.484 0.696 1 98.19 76 ALA A N 1
ATOM 580 C CA . ALA A 1 76 ? -4.254 -18.766 -0.464 1 98.19 76 ALA A CA 1
ATOM 581 C C . ALA A 1 76 ? -5.152 -17.609 -0.859 1 98.19 76 ALA A C 1
ATOM 583 O O . ALA A 1 76 ? -4.664 -16.5 -1.145 1 98.19 76 ALA A O 1
ATOM 584 N N . GLU A 1 77 ? -6.445 -17.812 -0.83 1 98 77 GLU A N 1
ATOM 585 C CA . GLU A 1 77 ? -7.406 -16.766 -1.157 1 98 77 GLU A CA 1
ATOM 586 C C . GLU A 1 77 ? -7.305 -15.594 -0.178 1 98 77 GLU A C 1
ATOM 588 O O . GLU A 1 77 ? -7.355 -14.43 -0.584 1 98 77 GLU A O 1
ATOM 593 N N . GLU A 1 78 ? -7.152 -15.898 1.044 1 97.25 78 GLU A N 1
ATOM 594 C CA . GLU A 1 78 ? -7.055 -14.867 2.07 1 97.25 78 GLU A CA 1
ATOM 595 C C . GLU A 1 78 ? -5.785 -14.031 1.898 1 97.25 78 GLU A C 1
ATOM 597 O O . GLU A 1 78 ? -5.801 -12.82 2.102 1 97.25 78 GLU A O 1
ATOM 602 N N . ILE A 1 79 ? -4.719 -14.641 1.564 1 97.62 79 ILE A N 1
ATOM 603 C CA . ILE A 1 79 ? -3.449 -13.961 1.35 1 97.62 79 ILE A CA 1
ATOM 604 C C . ILE A 1 79 ? -3.592 -12.953 0.211 1 97.62 79 ILE A C 1
ATOM 606 O O . ILE A 1 79 ? -3.1 -11.828 0.304 1 97.62 79 ILE A O 1
ATOM 610 N N . VAL A 1 80 ? -4.285 -13.406 -0.839 1 97.25 80 VAL A N 1
ATOM 611 C CA . VAL A 1 80 ? -4.516 -12.523 -1.982 1 97.25 80 VAL A CA 1
ATOM 612 C C . VAL A 1 80 ? -5.434 -11.375 -1.575 1 97.25 80 VAL A C 1
ATOM 614 O O . VAL A 1 80 ? -5.176 -10.219 -1.909 1 97.25 80 VAL A O 1
ATOM 617 N N . LYS A 1 81 ? -6.461 -11.641 -0.805 1 94.88 81 LYS A N 1
ATOM 618 C CA . LYS A 1 81 ? -7.453 -10.648 -0.392 1 94.88 81 LYS A CA 1
ATOM 619 C C . LYS A 1 81 ? -6.824 -9.586 0.503 1 94.88 81 LYS A C 1
ATOM 621 O O . LYS A 1 81 ? -7.172 -8.406 0.417 1 94.88 81 LYS A O 1
ATOM 626 N N . ASN A 1 82 ? -5.895 -10 1.327 1 91.56 82 ASN A N 1
ATOM 627 C CA . ASN A 1 82 ? -5.309 -9.07 2.285 1 91.56 82 ASN A CA 1
ATOM 628 C C . ASN A 1 82 ? -4.141 -8.297 1.676 1 91.56 82 ASN A C 1
ATOM 630 O O . ASN A 1 82 ? -3.375 -7.652 2.395 1 91.56 82 ASN A O 1
ATOM 634 N N . GLN A 1 83 ? -3.855 -8.43 0.394 1 88.56 83 GLN A N 1
ATOM 635 C CA . GLN A 1 83 ? -2.891 -7.668 -0.394 1 88.56 83 GLN A CA 1
ATOM 636 C C . GLN A 1 83 ? -1.461 -7.969 0.048 1 88.56 83 GLN A C 1
ATOM 638 O O . GLN A 1 83 ? -0.597 -7.09 0.007 1 88.56 83 GLN A O 1
ATOM 643 N N . SER A 1 84 ? -1.27 -9.125 0.523 1 94.56 84 SER A N 1
ATOM 644 C CA . SER A 1 84 ? 0.066 -9.555 0.926 1 94.56 84 SER A CA 1
ATOM 645 C C . SER A 1 84 ? 1.016 -9.594 -0.266 1 94.56 84 SER A C 1
ATOM 647 O O . SER A 1 84 ? 2.219 -9.367 -0.117 1 94.56 84 SER A O 1
ATOM 649 N N . LEU A 1 85 ? 0.46 -9.867 -1.433 1 96.38 85 LEU A N 1
ATOM 650 C CA . LEU A 1 85 ? 1.299 -9.977 -2.621 1 96.38 85 LEU A CA 1
ATOM 651 C C . LEU A 1 85 ? 1.88 -8.617 -2.998 1 96.38 85 LEU A C 1
ATOM 653 O O . LEU A 1 85 ? 3.016 -8.531 -3.471 1 96.38 85 LEU A O 1
ATOM 657 N N . ILE A 1 86 ? 1.088 -7.605 -2.785 1 91.38 86 ILE A N 1
ATOM 658 C CA . ILE A 1 86 ? 1.573 -6.262 -3.076 1 91.38 86 ILE A CA 1
ATOM 659 C C . ILE A 1 86 ? 2.775 -5.941 -2.191 1 91.38 86 ILE A C 1
ATOM 661 O O . ILE A 1 86 ? 3.789 -5.43 -2.67 1 91.38 86 ILE A O 1
ATOM 665 N N . LEU A 1 87 ? 2.613 -6.32 -0.948 1 91 87 LEU A N 1
ATOM 666 C CA . LEU A 1 87 ? 3.703 -6.09 -0.007 1 91 87 LEU A CA 1
ATOM 667 C C . LEU A 1 87 ? 4.918 -6.941 -0.362 1 91 87 LEU A C 1
ATOM 669 O O . LEU A 1 87 ? 6.051 -6.461 -0.321 1 91 87 LEU A O 1
ATOM 673 N N . LEU A 1 88 ? 4.703 -8.125 -0.725 1 95.19 88 LEU A N 1
ATOM 674 C CA . LEU A 1 88 ? 5.75 -9.07 -1.098 1 95.19 88 LEU A CA 1
ATOM 675 C C . LEU A 1 88 ? 6.582 -8.531 -2.258 1 95.19 88 LEU A C 1
ATOM 677 O O . LEU A 1 88 ? 7.805 -8.672 -2.27 1 95.19 88 LEU A O 1
ATOM 681 N N . LEU A 1 89 ? 5.926 -7.934 -3.172 1 95.81 89 LEU A N 1
ATOM 682 C CA . LEU A 1 89 ? 6.562 -7.609 -4.445 1 95.81 89 LEU A CA 1
ATOM 683 C C . LEU A 1 89 ? 7.043 -6.164 -4.457 1 95.81 89 LEU A C 1
ATOM 685 O O . LEU A 1 89 ? 7.652 -5.719 -5.434 1 95.81 89 LEU A O 1
ATOM 689 N N . SER A 1 90 ? 6.738 -5.484 -3.342 1 90.12 90 SER A N 1
ATOM 690 C CA . SER A 1 90 ? 7.223 -4.113 -3.246 1 90.12 90 SER A CA 1
ATOM 691 C C . SER A 1 90 ? 8.75 -4.062 -3.242 1 90.12 90 SER A C 1
ATOM 693 O O . SER A 1 90 ? 9.391 -4.711 -2.418 1 90.12 90 SER A O 1
ATOM 695 N N . GLY A 1 91 ? 9.359 -3.309 -4.203 1 89.12 91 GLY A N 1
ATOM 696 C CA . GLY A 1 91 ? 10.805 -3.199 -4.301 1 89.12 91 GLY A CA 1
ATOM 697 C C . GLY A 1 91 ? 11.484 -4.516 -4.633 1 89.12 91 GLY A C 1
ATOM 698 O O . GLY A 1 91 ? 12.609 -4.766 -4.195 1 89.12 91 GLY A O 1
ATOM 699 N N . PHE A 1 92 ? 10.898 -5.359 -5.32 1 94.38 92 PHE A N 1
ATOM 700 C CA . PHE A 1 92 ? 11.305 -6.734 -5.562 1 94.38 92 PHE A CA 1
ATOM 701 C C . PHE A 1 92 ? 12.656 -6.781 -6.273 1 94.38 92 PHE A C 1
ATOM 703 O O . PHE A 1 92 ? 13.484 -7.645 -5.98 1 94.38 92 PHE A O 1
ATOM 710 N N . SER A 1 93 ? 12.93 -5.852 -7.152 1 92.69 93 SER A N 1
ATOM 711 C CA . SER A 1 93 ? 14.156 -5.859 -7.941 1 92.69 93 SER A CA 1
ATOM 712 C C . SER A 1 93 ? 15.391 -5.73 -7.051 1 92.69 93 SER A C 1
ATOM 714 O O . SER A 1 93 ? 16.453 -6.254 -7.379 1 92.69 93 SER A O 1
ATOM 716 N N . ARG A 1 94 ? 15.219 -5.117 -5.891 1 92.25 94 ARG A N 1
ATOM 717 C CA . ARG A 1 94 ? 16.359 -4.84 -5.016 1 92.25 94 ARG A CA 1
ATOM 718 C C . ARG A 1 94 ? 16.531 -5.941 -3.973 1 92.25 94 ARG A C 1
ATOM 720 O O . ARG A 1 94 ? 17.5 -5.938 -3.211 1 92.25 94 ARG A O 1
ATOM 727 N N . LYS A 1 95 ? 15.664 -6.852 -3.932 1 92.56 95 LYS A N 1
ATOM 728 C CA . LYS A 1 95 ? 15.703 -7.898 -2.916 1 92.56 95 LYS A CA 1
ATOM 729 C C . LYS A 1 95 ? 16.797 -8.922 -3.223 1 92.56 95 LYS A C 1
ATOM 731 O O . LYS A 1 95 ? 17.25 -9.031 -4.363 1 92.56 95 LYS A O 1
ATOM 736 N N . ASN A 1 96 ? 17.219 -9.57 -2.201 1 93.81 96 ASN A N 1
ATOM 737 C CA . ASN A 1 96 ? 18.281 -10.555 -2.393 1 93.81 96 ASN A CA 1
ATOM 738 C C . ASN A 1 96 ? 17.75 -11.867 -2.953 1 93.81 96 ASN A C 1
ATOM 740 O O . ASN A 1 96 ? 16.531 -12.055 -3.049 1 93.81 96 ASN A O 1
ATOM 744 N N . LYS A 1 97 ? 18.672 -12.758 -3.389 1 95 97 LYS A N 1
ATOM 745 C CA . LYS A 1 97 ? 18.297 -13.992 -4.082 1 95 97 LYS A CA 1
ATOM 746 C C . LYS A 1 97 ? 17.531 -14.93 -3.156 1 95 97 LYS A C 1
ATOM 748 O O . LYS A 1 97 ? 16.625 -15.648 -3.596 1 95 97 LYS A O 1
ATOM 753 N N . ILE A 1 98 ? 17.906 -14.961 -1.902 1 95.88 98 ILE A N 1
ATOM 754 C CA . ILE A 1 98 ? 17.25 -15.836 -0.935 1 95.88 98 ILE A CA 1
ATOM 755 C C . ILE A 1 98 ? 15.773 -15.469 -0.817 1 95.88 98 ILE A C 1
ATOM 757 O O . ILE A 1 98 ? 14.906 -16.344 -0.869 1 95.88 98 ILE A O 1
ATOM 761 N N . PHE A 1 99 ? 15.57 -14.219 -0.677 1 96.5 99 PHE A N 1
ATOM 762 C CA . PHE A 1 99 ? 14.188 -13.75 -0.6 1 96.5 99 PHE A CA 1
ATOM 763 C C . PHE A 1 99 ? 13.453 -14.016 -1.908 1 96.5 99 PHE A C 1
ATOM 765 O O . PHE A 1 99 ? 12.289 -14.414 -1.9 1 96.5 99 PHE A O 1
ATOM 772 N N . LYS A 1 100 ? 14.055 -13.742 -3.061 1 96.94 100 LYS A N 1
ATOM 773 C CA . LYS A 1 100 ? 13.422 -13.961 -4.359 1 96.94 100 LYS A CA 1
ATOM 774 C C . LYS A 1 100 ? 12.945 -15.398 -4.496 1 96.94 100 LYS A C 1
ATOM 776 O O . LYS A 1 100 ? 11.836 -15.648 -4.98 1 96.94 100 LYS A O 1
ATOM 781 N N . LYS A 1 101 ? 13.727 -16.281 -4.023 1 97.19 101 LYS A N 1
ATOM 782 C CA . LYS A 1 101 ? 13.336 -17.688 -4.082 1 97.19 101 LYS A CA 1
ATOM 783 C C . LYS A 1 101 ? 12.086 -17.953 -3.242 1 97.19 101 LYS A C 1
ATOM 785 O O . LYS A 1 101 ? 11.164 -18.641 -3.688 1 97.19 101 LYS A O 1
ATOM 790 N N . SER A 1 102 ? 12.102 -17.406 -2.041 1 97.62 102 SER A N 1
ATOM 791 C CA . SER A 1 102 ? 10.961 -17.594 -1.15 1 97.62 102 SER A CA 1
ATOM 792 C C . SER A 1 102 ? 9.711 -16.922 -1.708 1 97.62 102 SER A C 1
ATOM 794 O O . SER A 1 102 ? 8.602 -17.453 -1.569 1 97.62 102 SER A O 1
ATOM 796 N N . ALA A 1 103 ? 9.891 -15.781 -2.309 1 97.94 103 ALA A N 1
ATOM 797 C CA . ALA A 1 103 ? 8.766 -15.086 -2.93 1 97.94 103 ALA A CA 1
ATOM 798 C C . ALA A 1 103 ? 8.188 -15.898 -4.082 1 97.94 103 ALA A C 1
ATOM 800 O O . ALA A 1 103 ? 6.965 -16.016 -4.203 1 97.94 103 ALA A O 1
ATOM 801 N N . LEU A 1 104 ? 9.062 -16.484 -4.859 1 98.19 104 LEU A N 1
ATOM 802 C CA . LEU A 1 104 ? 8.625 -17.297 -5.98 1 98.19 104 LEU A CA 1
ATOM 803 C C . LEU A 1 104 ? 7.883 -18.547 -5.488 1 98.19 104 LEU A C 1
ATOM 805 O O . LEU A 1 104 ? 6.902 -18.969 -6.098 1 98.19 104 LEU A O 1
ATOM 809 N N . LEU A 1 105 ? 8.383 -19.094 -4.426 1 98.12 105 LEU A N 1
ATOM 810 C CA . LEU A 1 105 ? 7.695 -20.234 -3.811 1 98.12 105 LEU A CA 1
ATOM 811 C C . LEU A 1 105 ? 6.277 -19.844 -3.391 1 98.12 105 LEU A C 1
ATOM 813 O O . LEU A 1 105 ? 5.34 -20.625 -3.572 1 98.12 105 LEU A O 1
ATOM 817 N N . LEU A 1 106 ? 6.156 -18.734 -2.824 1 98.44 106 LEU A N 1
ATOM 818 C CA . LEU A 1 106 ? 4.836 -18.266 -2.41 1 98.44 106 LEU A CA 1
ATOM 819 C C . LEU A 1 106 ? 3.924 -18.078 -3.617 1 98.44 106 LEU A C 1
ATOM 821 O O . LEU A 1 106 ? 2.764 -18.484 -3.6 1 98.44 106 LEU A O 1
ATOM 825 N N . LEU A 1 107 ? 4.422 -17.453 -4.707 1 98.5 107 LEU A N 1
ATOM 826 C CA . LEU A 1 107 ? 3.639 -17.266 -5.922 1 98.5 107 LEU A CA 1
ATOM 827 C C . LEU A 1 107 ? 3.168 -18.594 -6.484 1 98.5 107 LEU A C 1
ATOM 829 O O . LEU A 1 107 ? 2.008 -18.734 -6.871 1 98.5 107 LEU A O 1
ATOM 833 N N . ARG A 1 108 ? 4.066 -19.516 -6.438 1 98.06 108 ARG A N 1
ATOM 834 C CA . ARG A 1 108 ? 3.748 -20.859 -6.902 1 98.06 108 ARG A CA 1
ATOM 835 C C . ARG A 1 108 ? 2.662 -21.5 -6.039 1 98.06 108 ARG A C 1
ATOM 837 O O . ARG A 1 108 ? 1.691 -22.047 -6.559 1 98.06 108 ARG A O 1
ATOM 844 N N . SER A 1 109 ? 2.818 -21.375 -4.758 1 98.25 109 SER A N 1
ATOM 845 C CA . SER A 1 109 ? 1.894 -21.969 -3.799 1 98.25 109 SER A CA 1
ATOM 846 C C . SER A 1 109 ? 0.487 -21.406 -3.963 1 98.25 109 SER A C 1
ATOM 848 O O . SER A 1 109 ? -0.501 -22.109 -3.758 1 98.25 109 SER A O 1
ATOM 850 N N . ILE A 1 110 ? 0.385 -20.188 -4.348 1 98.31 110 ILE A N 1
ATOM 851 C CA . ILE A 1 110 ? -0.913 -19.547 -4.539 1 98.31 110 ILE A CA 1
ATOM 852 C C . ILE A 1 110 ? -1.479 -19.922 -5.906 1 98.31 110 ILE A C 1
ATOM 854 O O . ILE A 1 110 ? -2.635 -20.344 -6.012 1 98.31 110 ILE A O 1
ATOM 858 N N . GLY A 1 111 ? -0.686 -19.875 -6.93 1 97.5 111 GLY A N 1
ATOM 859 C CA . GLY A 1 111 ? -1.125 -20.047 -8.305 1 97.5 111 GLY A CA 1
ATOM 860 C C . GLY A 1 111 ? -1.503 -21.469 -8.648 1 97.5 111 GLY A C 1
ATOM 861 O O . GLY A 1 111 ? -2.18 -21.719 -9.648 1 97.5 111 GLY A O 1
ATOM 862 N N . GLN A 1 112 ? -1.134 -22.391 -7.766 1 96.94 112 GLN A N 1
ATOM 863 C CA . GLN A 1 112 ? -1.336 -23.797 -8.094 1 96.94 112 GLN A CA 1
ATOM 864 C C . GLN A 1 112 ? -2.791 -24.203 -7.883 1 96.94 112 GLN A C 1
ATOM 866 O O . GLN A 1 112 ? -3.23 -25.234 -8.391 1 96.94 112 GLN A O 1
ATOM 871 N N . HIS A 1 113 ? -3.555 -23.422 -7.223 1 97.25 113 HIS A N 1
ATOM 872 C CA . HIS A 1 113 ? -4.844 -23.891 -6.723 1 97.25 113 HIS A CA 1
ATOM 873 C C . HIS A 1 113 ? -5.938 -23.719 -7.77 1 97.25 113 HIS A C 1
ATOM 875 O O . HIS A 1 113 ? -6.836 -24.547 -7.883 1 97.25 113 HIS A O 1
ATOM 881 N N . SER A 1 114 ? -5.977 -22.656 -8.469 1 97.31 114 SER A N 1
ATOM 882 C CA . SER A 1 114 ? -7.055 -22.359 -9.414 1 97.31 114 SER A CA 1
ATOM 883 C C . SER A 1 114 ? -6.641 -21.297 -10.414 1 97.31 114 SER A C 1
ATOM 885 O O . SER A 1 114 ? -5.637 -20.609 -10.219 1 97.31 114 SER A O 1
ATOM 887 N N . SER A 1 115 ? -7.469 -21.25 -11.477 1 97.56 115 SER A N 1
ATOM 888 C CA . SER A 1 115 ? -7.219 -20.234 -12.492 1 97.56 115 SER A CA 1
ATOM 889 C C . SER A 1 115 ? -7.406 -18.828 -11.922 1 97.56 115 SER A C 1
ATOM 891 O O . SER A 1 115 ? -6.656 -17.922 -12.258 1 97.56 115 SER A O 1
ATOM 893 N N . ALA A 1 116 ? -8.328 -18.641 -11.039 1 97.75 116 ALA A N 1
ATOM 894 C CA . ALA A 1 116 ? -8.602 -17.344 -10.43 1 97.75 116 ALA A CA 1
ATOM 895 C C . ALA A 1 116 ? -7.43 -16.875 -9.578 1 97.75 116 ALA A C 1
ATOM 897 O O . ALA A 1 116 ? -7.02 -15.719 -9.656 1 97.75 116 ALA A O 1
ATOM 898 N N . LEU A 1 117 ? -6.848 -17.719 -8.812 1 98.19 117 LEU A N 1
ATOM 899 C CA . LEU A 1 117 ? -5.723 -17.391 -7.945 1 98.19 117 LEU A CA 1
ATOM 900 C C . LEU A 1 117 ? -4.465 -17.125 -8.766 1 98.19 117 LEU A C 1
ATOM 902 O O . LEU A 1 117 ? -3.68 -16.234 -8.445 1 98.19 117 LEU A O 1
ATOM 906 N N . ALA A 1 118 ? -4.312 -17.953 -9.797 1 98.31 118 ALA A N 1
ATOM 907 C CA . ALA A 1 118 ? -3.188 -17.703 -10.695 1 98.31 118 ALA A CA 1
ATOM 908 C C . ALA A 1 118 ? -3.295 -16.328 -11.352 1 98.31 118 ALA A C 1
ATOM 910 O O . ALA A 1 118 ? -2.299 -15.617 -11.477 1 98.31 118 ALA A O 1
ATOM 911 N N . GLU A 1 119 ? -4.508 -15.984 -11.734 1 98.12 119 GLU A N 1
ATOM 912 C CA . GLU A 1 119 ? -4.738 -14.672 -12.312 1 98.12 119 GLU A CA 1
ATOM 913 C C . GLU A 1 119 ? -4.441 -13.562 -11.312 1 98.12 119 GLU A C 1
ATOM 915 O O . GLU A 1 119 ? -3.902 -12.516 -11.672 1 98.12 119 GLU A O 1
ATOM 920 N N . ALA A 1 120 ? -4.809 -13.781 -10.094 1 97.81 120 ALA A N 1
ATOM 921 C CA . ALA A 1 120 ? -4.543 -12.812 -9.039 1 97.81 120 ALA A CA 1
ATOM 922 C C . ALA A 1 120 ? -3.045 -12.586 -8.859 1 97.81 120 ALA A C 1
ATOM 924 O O . ALA A 1 120 ? -2.602 -11.461 -8.625 1 97.81 120 ALA A O 1
ATOM 925 N N . VAL A 1 121 ? -2.252 -13.609 -8.953 1 97.88 121 VAL A N 1
ATOM 926 C CA . VAL A 1 121 ? -0.798 -13.523 -8.875 1 97.88 121 VAL A CA 1
ATOM 927 C C . VAL A 1 121 ? -0.271 -12.641 -10 1 97.88 121 VAL A C 1
ATOM 929 O O . VAL A 1 121 ? 0.553 -11.75 -9.773 1 97.88 121 VAL A O 1
ATOM 932 N N . VAL A 1 122 ? -0.815 -12.883 -11.211 1 97.69 122 VAL A N 1
ATOM 933 C CA . VAL A 1 122 ? -0.377 -12.125 -12.375 1 97.69 122 VAL A CA 1
ATOM 934 C C . VAL A 1 122 ? -0.783 -10.664 -12.227 1 97.69 122 VAL A C 1
ATOM 936 O O . VAL A 1 122 ? 0.024 -9.758 -12.461 1 97.69 122 VAL A O 1
ATOM 939 N N . ASP A 1 123 ? -1.992 -10.422 -11.758 1 96.69 123 ASP A N 1
ATOM 940 C CA . ASP A 1 123 ? -2.521 -9.07 -11.602 1 96.69 123 ASP A CA 1
ATOM 941 C C . ASP A 1 123 ? -1.727 -8.289 -10.555 1 96.69 123 ASP A C 1
ATOM 943 O O . ASP A 1 123 ? -1.581 -7.07 -10.664 1 96.69 123 ASP A O 1
ATOM 947 N N . ALA A 1 124 ? -1.179 -8.969 -9.594 1 96.19 124 ALA A N 1
ATOM 948 C CA . ALA A 1 124 ? -0.433 -8.32 -8.516 1 96.19 124 ALA A CA 1
ATOM 949 C C . ALA A 1 124 ? 0.992 -7.996 -8.953 1 96.19 124 ALA A C 1
ATOM 951 O O . ALA A 1 124 ? 1.756 -7.391 -8.203 1 96.19 124 ALA A O 1
ATOM 952 N N . GLY A 1 125 ? 1.405 -8.453 -10.156 1 96.94 125 GLY A N 1
ATOM 953 C CA . GLY A 1 125 ? 2.744 -8.211 -10.672 1 96.94 125 GLY A CA 1
ATOM 954 C C . GLY A 1 125 ? 3.656 -9.414 -10.555 1 96.94 125 GLY A C 1
ATOM 955 O O . GLY A 1 125 ? 4.871 -9.297 -10.719 1 96.94 125 GLY A O 1
ATOM 956 N N . GLY A 1 126 ? 3.08 -10.492 -10.18 1 97.94 126 GLY A N 1
ATOM 957 C CA . GLY A 1 126 ? 3.867 -11.703 -10.008 1 97.94 126 GLY A CA 1
ATOM 958 C C . GLY A 1 126 ? 4.586 -12.133 -11.273 1 97.94 126 GLY A C 1
ATOM 959 O O . GLY A 1 126 ? 5.719 -12.609 -11.211 1 97.94 126 GLY A O 1
ATOM 960 N N . LEU A 1 127 ? 3.949 -11.961 -12.398 1 98.06 127 LEU A N 1
ATOM 961 C CA . LEU A 1 127 ? 4.555 -12.375 -13.664 1 98.06 127 LEU A CA 1
ATOM 962 C C . LEU A 1 127 ? 5.801 -11.547 -13.961 1 98.06 127 LEU A C 1
ATOM 964 O O . LEU A 1 127 ? 6.816 -12.086 -14.398 1 98.06 127 LEU A O 1
ATOM 968 N N . ASP A 1 128 ? 5.723 -10.289 -13.711 1 97.38 128 ASP A N 1
ATOM 969 C CA . ASP A 1 128 ? 6.898 -9.445 -13.906 1 97.38 128 ASP A CA 1
ATOM 970 C C . ASP A 1 128 ? 8.055 -9.914 -13.031 1 97.38 128 ASP A C 1
ATOM 972 O O . ASP A 1 128 ? 9.203 -9.945 -13.477 1 97.38 128 ASP A O 1
ATOM 976 N N . ALA A 1 129 ? 7.73 -10.227 -11.812 1 97.81 129 ALA A N 1
ATOM 977 C C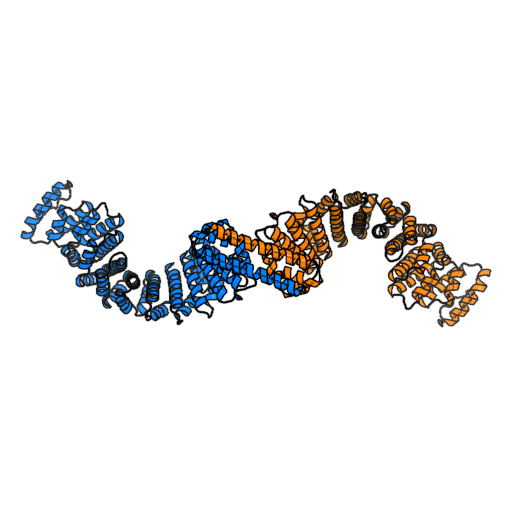A . ALA A 1 129 ? 8.742 -10.719 -10.883 1 97.81 129 ALA A CA 1
ATOM 978 C C . ALA A 1 129 ? 9.344 -12.031 -11.375 1 97.81 129 ALA A C 1
ATOM 980 O O . ALA A 1 129 ? 10.555 -12.227 -11.312 1 97.81 129 ALA A O 1
ATOM 981 N N . ILE A 1 130 ? 8.531 -12.867 -11.867 1 98.31 130 ILE A N 1
ATOM 982 C CA . ILE A 1 130 ? 8.945 -14.172 -12.383 1 98.31 130 ILE A CA 1
ATOM 983 C C . ILE A 1 130 ? 9.898 -13.977 -13.562 1 98.31 130 ILE A C 1
ATOM 985 O O . ILE A 1 130 ? 10.977 -14.578 -13.609 1 98.31 130 ILE A O 1
ATOM 989 N N . ILE A 1 131 ? 9.539 -13.133 -14.477 1 98.06 131 ILE A N 1
ATOM 990 C CA . ILE A 1 131 ? 10.359 -12.891 -15.664 1 98.06 131 ILE A CA 1
ATOM 991 C C . ILE A 1 131 ? 11.703 -12.305 -15.25 1 98.06 131 ILE A C 1
ATOM 993 O O . ILE A 1 131 ? 12.75 -12.703 -15.766 1 98.06 131 ILE A O 1
ATOM 997 N N . MET A 1 132 ? 11.609 -11.422 -14.344 1 97.38 132 MET A N 1
ATOM 998 C CA . MET A 1 132 ? 12.844 -10.836 -13.82 1 97.38 132 MET A CA 1
ATOM 999 C C . MET A 1 132 ? 13.758 -11.914 -13.25 1 97.38 132 MET A C 1
ATOM 1001 O O . MET A 1 132 ? 14.969 -11.891 -13.477 1 97.38 132 MET A O 1
ATOM 1005 N N . CYS A 1 133 ? 13.227 -12.805 -12.531 1 97.81 133 CYS A N 1
ATOM 1006 C CA . CYS A 1 133 ? 13.992 -13.867 -11.891 1 97.81 133 CYS A CA 1
ATOM 1007 C C . CYS A 1 133 ? 14.5 -14.867 -12.914 1 97.81 133 CYS A C 1
ATOM 1009 O O . CYS A 1 133 ? 15.547 -15.492 -12.719 1 97.81 133 CYS A O 1
ATOM 1011 N N . LEU A 1 134 ? 13.781 -15.07 -14.023 1 97.69 134 LEU A N 1
ATOM 1012 C CA . LEU A 1 134 ? 14.234 -15.93 -15.109 1 97.69 134 LEU A CA 1
ATOM 1013 C C . LEU A 1 134 ? 15.492 -15.359 -15.758 1 97.69 134 LEU A C 1
ATOM 1015 O O . LEU A 1 134 ? 16.312 -16.109 -16.312 1 97.69 134 LEU A O 1
ATOM 1019 N N . GLU A 1 135 ? 15.641 -14.078 -15.656 1 95.5 135 GLU A N 1
ATOM 1020 C CA . GLU A 1 135 ? 16.797 -13.406 -16.25 1 95.5 135 GLU A CA 1
ATOM 1021 C C . GLU A 1 135 ? 17.969 -13.352 -15.266 1 95.5 135 GLU A C 1
ATOM 1023 O O . GLU A 1 135 ? 19.047 -12.883 -15.609 1 95.5 135 GLU A O 1
ATOM 1028 N N . ASP A 1 136 ? 17.719 -13.844 -14.102 1 91.06 136 ASP A N 1
ATOM 1029 C CA . ASP A 1 136 ? 18.734 -13.805 -13.062 1 91.06 136 ASP A CA 1
ATOM 1030 C C . ASP A 1 136 ? 19.891 -14.742 -13.398 1 91.06 136 ASP A C 1
ATOM 1032 O O . ASP A 1 136 ? 19.734 -15.664 -14.203 1 91.06 136 ASP A O 1
ATOM 1036 N N . PHE A 1 137 ? 21.062 -14.586 -12.805 1 90.31 137 PHE A N 1
ATOM 1037 C CA . PHE A 1 137 ? 22.219 -15.438 -13.07 1 90.31 137 PHE A CA 1
ATOM 1038 C C . PHE A 1 137 ? 22.219 -16.641 -12.133 1 90.31 137 PHE A C 1
ATOM 1040 O O . PHE A 1 137 ? 22.859 -17.656 -12.422 1 90.31 137 PHE A O 1
ATOM 1047 N N . ASP A 1 138 ? 21.469 -16.562 -11.102 1 94.94 138 ASP A N 1
ATOM 1048 C CA . ASP A 1 138 ? 21.453 -17.656 -10.125 1 94.94 138 ASP A CA 1
ATOM 1049 C C . ASP A 1 138 ? 20.562 -18.797 -10.609 1 94.94 138 ASP A C 1
ATOM 1051 O O . ASP A 1 138 ? 19.359 -18.625 -10.797 1 94.94 138 ASP A O 1
ATOM 1055 N N . PRO A 1 139 ? 21.094 -19.969 -10.773 1 96.31 139 PRO A N 1
ATOM 1056 C CA . PRO A 1 139 ? 20.328 -21.078 -11.32 1 96.31 139 PRO A CA 1
ATOM 1057 C C . PRO A 1 139 ? 19.172 -21.5 -10.422 1 96.31 139 PRO A C 1
ATOM 1059 O O . PRO A 1 139 ? 18.125 -21.953 -10.906 1 96.31 139 PRO A O 1
ATOM 1062 N N . LYS A 1 140 ? 19.359 -21.344 -9.141 1 96.12 140 LYS A N 1
ATOM 1063 C CA . LYS A 1 140 ? 18.312 -21.75 -8.219 1 96.12 140 LYS A CA 1
ATOM 1064 C C . LYS A 1 140 ? 17.109 -20.797 -8.305 1 96.12 140 LYS A C 1
ATOM 1066 O O . LYS A 1 140 ? 15.961 -21.234 -8.195 1 96.12 140 LYS A O 1
ATOM 1071 N N . VAL A 1 141 ? 17.422 -19.531 -8.492 1 97.19 141 VAL A N 1
ATOM 1072 C CA . VAL A 1 141 ? 16.359 -18.547 -8.68 1 97.19 141 VAL A CA 1
ATOM 1073 C C . VAL A 1 141 ? 15.625 -18.828 -9.984 1 97.19 141 VAL A C 1
ATOM 1075 O O . VAL A 1 141 ? 14.391 -18.812 -10.023 1 97.19 141 VAL A O 1
ATOM 1078 N N . ARG A 1 142 ? 16.375 -19.141 -11.031 1 98.06 142 ARG A N 1
ATOM 1079 C CA . ARG A 1 142 ? 15.766 -19.469 -12.312 1 98.06 142 ARG A CA 1
ATOM 1080 C C . ARG A 1 142 ? 14.898 -20.719 -12.211 1 98.06 142 ARG A C 1
ATOM 1082 O O . ARG A 1 142 ? 13.805 -20.766 -12.781 1 98.06 142 ARG A O 1
ATOM 1089 N N . GLU A 1 143 ? 15.445 -21.656 -11.492 1 98 143 GLU A N 1
ATOM 1090 C CA . GLU A 1 143 ? 14.711 -22.906 -11.305 1 98 143 GLU A CA 1
ATOM 1091 C C . GLU A 1 143 ? 13.359 -22.656 -10.633 1 98 143 GLU A C 1
ATOM 1093 O O . GLU A 1 143 ? 12.328 -23.125 -11.117 1 98 143 GLU A O 1
ATOM 1098 N N . GLU A 1 144 ? 13.383 -21.891 -9.516 1 97.5 144 GLU A N 1
ATOM 1099 C CA . GLU A 1 144 ? 12.148 -21.578 -8.805 1 97.5 144 GLU A CA 1
ATOM 1100 C C . GLU A 1 144 ? 11.18 -20.797 -9.688 1 97.5 144 GLU A C 1
ATOM 1102 O O . GLU A 1 144 ? 9.961 -20.984 -9.594 1 97.5 144 GLU A O 1
ATOM 1107 N N . SER A 1 145 ? 11.695 -19.953 -10.523 1 98.38 145 SER A N 1
ATOM 1108 C CA . SER A 1 145 ? 10.875 -19.188 -11.461 1 98.38 145 SER A CA 1
ATOM 1109 C C . SER A 1 145 ? 10.203 -20.094 -12.477 1 98.38 145 SER A C 1
ATOM 1111 O O . SER A 1 145 ? 9.016 -19.938 -12.781 1 98.38 145 SER A O 1
ATOM 1113 N N . CYS A 1 146 ? 10.891 -21.078 -12.953 1 98.5 146 CYS A N 1
ATOM 1114 C CA . CYS A 1 146 ? 10.328 -22.031 -13.898 1 98.5 146 CYS A CA 1
ATOM 1115 C C . CYS A 1 146 ? 9.18 -22.812 -13.273 1 98.5 146 CYS A C 1
ATOM 1117 O O . CYS A 1 146 ? 8.133 -23 -13.891 1 98.5 146 CYS A O 1
ATOM 1119 N N . TRP A 1 147 ? 9.445 -23.219 -12.07 1 97.62 147 TRP A N 1
ATOM 1120 C CA . TRP A 1 147 ? 8.391 -23.953 -11.375 1 97.62 147 TRP A CA 1
ATOM 1121 C C . TRP A 1 147 ? 7.156 -23.094 -11.18 1 97.62 147 TRP A C 1
ATOM 1123 O O . TRP A 1 147 ? 6.027 -23.562 -11.336 1 97.62 147 TRP A O 1
ATOM 1133 N N . ALA A 1 148 ? 7.371 -21.875 -10.781 1 98.19 148 ALA A N 1
ATOM 1134 C CA . ALA A 1 148 ? 6.238 -20.969 -10.625 1 98.19 148 ALA A CA 1
ATOM 1135 C C . ALA A 1 148 ? 5.445 -20.844 -11.922 1 98.19 148 ALA A C 1
ATOM 1137 O O . ALA A 1 148 ? 4.211 -20.906 -11.914 1 98.19 148 ALA A O 1
ATOM 1138 N N . VAL A 1 149 ? 6.117 -20.75 -13.055 1 98.12 149 VAL A N 1
ATOM 1139 C CA . VAL A 1 149 ? 5.484 -20.641 -14.367 1 98.12 149 VAL A CA 1
ATOM 1140 C C . VAL A 1 149 ? 4.707 -21.922 -14.664 1 98.12 149 VAL A C 1
ATOM 1142 O O . VAL A 1 149 ? 3.578 -21.875 -15.156 1 98.12 149 VAL A O 1
ATOM 1145 N N . GLU A 1 150 ? 5.355 -23.016 -14.328 1 97.44 150 GLU A N 1
ATOM 1146 C CA . GLU A 1 150 ? 4.727 -24.297 -14.602 1 97.44 150 GLU A CA 1
ATOM 1147 C C . GLU A 1 150 ? 3.363 -24.406 -13.93 1 97.44 150 GLU A C 1
ATOM 1149 O O . GLU A 1 150 ? 2.375 -24.781 -14.562 1 97.44 150 GLU A O 1
ATOM 1154 N N . TYR A 1 151 ? 3.287 -23.984 -12.758 1 96.12 151 TYR A N 1
ATOM 1155 C CA . TYR A 1 151 ? 2.049 -24.109 -12 1 96.12 151 TYR A CA 1
ATOM 1156 C C . TYR A 1 151 ? 1.025 -23.078 -12.461 1 96.12 151 TYR A C 1
ATOM 1158 O O . TYR A 1 151 ? -0.168 -23.375 -12.555 1 96.12 151 TYR A O 1
ATOM 1166 N N . ILE A 1 152 ? 1.427 -21.922 -12.82 1 96.31 152 ILE A N 1
ATOM 1167 C CA . ILE A 1 152 ? 0.522 -20.859 -13.234 1 96.31 152 ILE A CA 1
ATOM 1168 C C . ILE A 1 152 ? -0.015 -21.156 -14.633 1 96.31 152 ILE A C 1
ATOM 1170 O O . ILE A 1 152 ? -1.216 -21.016 -14.883 1 96.31 152 ILE A O 1
ATOM 1174 N N . SER A 1 153 ? 0.812 -21.625 -15.523 1 96.38 153 SER A N 1
ATOM 1175 C CA . SER A 1 153 ? 0.432 -21.859 -16.906 1 96.38 153 SER A CA 1
ATOM 1176 C C . SER A 1 153 ? -0.492 -23.062 -17.031 1 96.38 153 SER A C 1
ATOM 1178 O O . SER A 1 153 ? -1.225 -23.188 -18.016 1 96.38 153 SER A O 1
ATOM 1180 N N . ARG A 1 154 ? -0.446 -23.906 -16.062 1 95.88 154 ARG A N 1
ATOM 1181 C CA . ARG A 1 154 ? -1.276 -25.094 -16.078 1 95.88 154 ARG A CA 1
ATOM 1182 C C . ARG A 1 154 ? -2.75 -24.75 -15.914 1 95.88 154 ARG A C 1
ATOM 1184 O O . ARG A 1 154 ? -3.627 -25.531 -16.281 1 95.88 154 ARG A O 1
ATOM 1191 N N . GLN A 1 155 ? -3.045 -23.594 -15.484 1 95.88 155 GLN A N 1
ATOM 1192 C CA . GLN A 1 155 ? -4.391 -23.234 -15.055 1 95.88 155 GLN A CA 1
ATOM 1193 C C . GLN A 1 155 ? -5.262 -22.844 -16.25 1 95.88 155 GLN A C 1
ATOM 1195 O O . GLN A 1 155 ? -6.48 -23.047 -16.219 1 95.88 155 GLN A O 1
ATOM 1200 N N . SER A 1 156 ? -4.723 -22.266 -17.281 1 95.69 156 SER A N 1
ATOM 1201 C CA . SER A 1 156 ? -5.508 -21.891 -18.453 1 95.69 156 SER A CA 1
ATOM 1202 C C . SER A 1 156 ? -4.609 -21.5 -19.625 1 95.69 156 SER A C 1
ATOM 1204 O O . SER A 1 156 ? -3.445 -21.141 -19.422 1 95.69 156 SER A O 1
ATOM 1206 N N . SER A 1 157 ? -5.215 -21.594 -20.797 1 97.06 157 SER A N 1
ATOM 1207 C CA . SER A 1 157 ? -4.488 -21.188 -22 1 97.06 157 SER A CA 1
ATOM 1208 C C . SER A 1 157 ? -4.234 -19.672 -22.016 1 97.06 157 SER A C 1
ATOM 1210 O O . SER A 1 157 ? -3.211 -19.219 -22.516 1 97.06 157 SER A O 1
ATOM 1212 N N . GLU A 1 158 ? -5.109 -18.938 -21.406 1 97.38 158 GLU A N 1
ATOM 1213 C CA . GLU A 1 158 ? -4.957 -17.484 -21.328 1 97.38 158 GLU A CA 1
ATOM 1214 C C . GLU A 1 158 ? -3.742 -17.094 -20.5 1 97.38 158 GLU A C 1
ATOM 1216 O O . GLU A 1 158 ? -2.98 -16.203 -20.875 1 97.38 158 GLU A O 1
ATOM 1221 N N . LEU A 1 159 ? -3.6 -17.734 -19.406 1 97.81 159 LEU A N 1
ATOM 1222 C CA . LEU A 1 159 ? -2.461 -17.469 -18.547 1 97.81 159 LEU A CA 1
ATOM 1223 C C . LEU A 1 159 ? -1.15 -17.844 -19.234 1 97.81 159 LEU A C 1
ATOM 1225 O O . LEU A 1 159 ? -0.162 -17.109 -19.125 1 97.81 159 LEU A O 1
ATOM 1229 N N . ALA A 1 160 ? -1.172 -19.016 -19.938 1 98.25 160 ALA A N 1
ATOM 1230 C CA . ALA A 1 160 ? 0.006 -19.422 -20.703 1 98.25 160 ALA A CA 1
ATOM 1231 C C . ALA A 1 160 ? 0.362 -18.375 -21.75 1 98.25 160 ALA A C 1
ATOM 1233 O O . ALA A 1 160 ? 1.538 -18.078 -21.969 1 98.25 160 ALA A O 1
ATOM 1234 N N . GLU A 1 161 ? -0.64 -17.844 -22.375 1 98.12 161 GLU A N 1
ATOM 1235 C CA . GLU A 1 161 ? -0.426 -16.812 -23.391 1 98.12 161 GLU A CA 1
ATOM 1236 C C . GLU A 1 161 ? 0.217 -15.562 -22.797 1 98.12 161 GLU A C 1
ATOM 1238 O O . GLU A 1 161 ? 1.106 -14.961 -23.391 1 98.12 161 GLU A O 1
ATOM 1243 N N . LYS A 1 162 ? 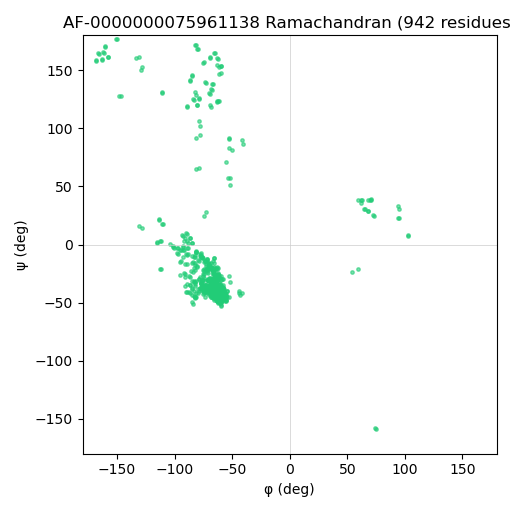-0.258 -15.125 -21.625 1 97.88 162 LYS A N 1
ATOM 1244 C CA . LYS A 1 162 ? 0.322 -13.969 -20.938 1 97.88 162 LYS A CA 1
ATOM 1245 C C . LYS A 1 162 ? 1.806 -14.188 -20.656 1 97.88 162 LYS A C 1
ATOM 1247 O O . LYS A 1 162 ? 2.609 -13.266 -20.781 1 97.88 162 LYS A O 1
ATOM 1252 N N . ILE A 1 163 ? 2.164 -15.359 -20.281 1 98.25 163 ILE A N 1
ATOM 1253 C CA . ILE A 1 163 ? 3.543 -15.711 -19.953 1 98.25 163 ILE A CA 1
ATOM 1254 C C . ILE A 1 163 ? 4.406 -15.625 -21.219 1 98.25 163 ILE A C 1
ATOM 1256 O O . ILE A 1 163 ? 5.508 -15.07 -21.188 1 98.25 163 ILE A O 1
ATOM 1260 N N . VAL A 1 164 ? 3.885 -16.172 -22.312 1 98.38 164 VAL A N 1
ATOM 1261 C CA . VAL A 1 164 ? 4.605 -16.141 -23.578 1 98.38 164 VAL A CA 1
ATOM 1262 C C . VAL A 1 164 ? 4.766 -14.703 -24.062 1 98.38 164 VAL A C 1
ATOM 1264 O O . VAL A 1 164 ? 5.848 -14.305 -24.484 1 98.38 164 VAL A O 1
ATOM 1267 N N . ASP A 1 165 ? 3.666 -13.922 -23.891 1 97.88 165 ASP A N 1
ATOM 1268 C CA . ASP A 1 165 ? 3.693 -12.523 -24.297 1 97.88 165 ASP A CA 1
ATOM 1269 C C . ASP A 1 165 ? 4.707 -11.734 -23.469 1 97.88 165 ASP A C 1
ATOM 1271 O O . ASP A 1 165 ? 5.27 -10.742 -23.953 1 97.88 165 ASP A O 1
ATOM 1275 N N . ALA A 1 166 ? 4.977 -12.195 -22.281 1 97.5 166 ALA A N 1
ATOM 1276 C CA . ALA A 1 166 ? 5.914 -11.508 -21.391 1 97.5 166 ALA A CA 1
ATOM 1277 C C . ALA A 1 166 ? 7.355 -11.859 -21.734 1 97.5 166 ALA A C 1
ATOM 1279 O O . ALA A 1 166 ? 8.297 -11.336 -21.141 1 97.5 166 ALA A O 1
ATOM 1280 N N . GLY A 1 167 ? 7.586 -12.781 -22.656 1 97.31 167 GLY A N 1
ATOM 1281 C CA . GLY A 1 167 ? 8.914 -13.078 -23.172 1 97.31 167 GLY A CA 1
ATOM 1282 C C . GLY A 1 167 ? 9.578 -14.234 -22.438 1 97.31 167 GLY A C 1
ATOM 1283 O O . GLY A 1 167 ? 10.812 -14.305 -22.359 1 97.31 167 GLY A O 1
ATOM 1284 N N . ALA A 1 168 ? 8.891 -15.203 -21.969 1 98.25 168 ALA A N 1
ATOM 1285 C CA . ALA A 1 168 ? 9.43 -16.25 -21.109 1 98.25 168 ALA A CA 1
ATOM 1286 C C . ALA A 1 168 ? 10.109 -17.344 -21.922 1 98.25 168 ALA A C 1
ATOM 1288 O O . ALA A 1 168 ? 11.078 -17.953 -21.484 1 98.25 168 ALA A O 1
ATOM 1289 N N . LEU A 1 169 ? 9.695 -17.656 -23.141 1 98.5 169 LEU A N 1
ATOM 1290 C CA . LEU A 1 169 ? 10.086 -18.844 -23.891 1 98.5 169 LEU A CA 1
ATOM 1291 C C . LEU A 1 169 ? 11.586 -18.844 -24.188 1 98.5 169 LEU A C 1
ATOM 1293 O O . LEU A 1 169 ? 12.281 -19.812 -23.891 1 98.5 169 LEU A O 1
ATOM 1297 N N . PRO A 1 170 ? 12.133 -17.688 -24.688 1 97.88 170 PRO A N 1
ATOM 1298 C CA . PRO A 1 170 ? 13.578 -17.688 -24.922 1 97.88 170 PRO A CA 1
ATOM 1299 C C . PRO A 1 170 ? 14.383 -17.938 -23.641 1 97.88 170 PRO A C 1
ATOM 1301 O O . PRO A 1 170 ? 15.477 -18.5 -23.688 1 97.88 170 PRO A O 1
ATOM 1304 N N . LEU A 1 171 ? 13.82 -17.547 -22.578 1 98.25 171 LEU A N 1
ATOM 1305 C CA . LEU A 1 171 ? 14.516 -17.688 -21.297 1 98.25 171 LEU A CA 1
ATOM 1306 C C . LEU A 1 171 ? 14.531 -19.141 -20.844 1 98.25 171 LEU A C 1
ATOM 1308 O O . LEU A 1 171 ? 15.516 -19.609 -20.266 1 98.25 171 LEU A O 1
ATOM 1312 N N . PHE A 1 172 ? 13.5 -19.875 -21.094 1 98.44 172 PHE A N 1
ATOM 1313 C CA . PHE A 1 172 ? 13.492 -21.297 -20.828 1 98.44 172 PHE A CA 1
ATOM 1314 C C . PHE A 1 172 ? 14.562 -22.016 -21.625 1 98.44 172 PHE A C 1
ATOM 1316 O O . PHE A 1 172 ? 15.234 -22.922 -21.125 1 98.44 172 PHE A O 1
ATOM 1323 N N . VAL A 1 173 ? 14.688 -21.594 -22.875 1 98.19 173 VAL A N 1
ATOM 1324 C CA . VAL A 1 173 ? 15.664 -22.203 -23.766 1 98.19 173 VAL A CA 1
ATOM 1325 C C . VAL A 1 173 ? 17.078 -21.984 -23.219 1 98.19 173 VAL A C 1
ATOM 1327 O O . VAL A 1 173 ? 17.906 -22.891 -23.25 1 98.19 173 VAL A O 1
ATOM 1330 N N . VAL A 1 174 ? 17.25 -20.781 -22.719 1 97.56 174 VAL A N 1
ATOM 1331 C CA . VAL A 1 174 ? 18.531 -20.5 -22.094 1 97.56 174 VAL A CA 1
ATOM 1332 C C . VAL A 1 174 ? 18.734 -21.422 -20.906 1 97.56 174 VAL A C 1
ATOM 1334 O O . VAL A 1 174 ? 19.844 -21.938 -20.688 1 97.56 174 VAL A O 1
ATOM 1337 N N . CYS A 1 175 ? 17.75 -21.688 -20.094 1 97.94 175 CYS A N 1
ATOM 1338 C CA . CYS A 1 175 ? 17.844 -22.562 -18.938 1 97.94 175 CYS A CA 1
ATOM 1339 C C . CYS A 1 175 ? 18.203 -23.984 -19.344 1 97.94 175 CYS A C 1
ATOM 1341 O O . CYS A 1 175 ? 18.938 -24.672 -18.641 1 97.94 175 CYS A O 1
ATOM 1343 N N . LEU A 1 176 ? 17.719 -24.484 -20.5 1 97.88 176 LEU A N 1
ATOM 1344 C CA . LEU A 1 176 ? 18 -25.828 -21 1 97.88 176 LEU A CA 1
ATOM 1345 C C . LEU A 1 176 ? 19.469 -25.984 -21.359 1 97.88 176 LEU A C 1
ATOM 1347 O O . LEU A 1 176 ? 19.969 -27.109 -21.469 1 97.88 176 LEU A O 1
ATOM 1351 N N . GLN A 1 177 ? 20.109 -24.859 -21.547 1 96.88 177 GLN A N 1
ATOM 1352 C CA . GLN A 1 177 ? 21.5 -24.891 -21.984 1 96.88 177 GLN A CA 1
ATOM 1353 C C . GLN A 1 177 ? 22.453 -24.859 -20.781 1 96.88 177 GLN A C 1
ATOM 1355 O O . GLN A 1 177 ? 23.672 -24.953 -20.953 1 96.88 177 GLN A O 1
ATOM 1360 N N . GLN A 1 178 ? 21.891 -24.719 -19.656 1 95.62 178 GLN A N 1
ATOM 1361 C CA . GLN A 1 178 ? 22.719 -24.656 -18.453 1 95.62 178 GLN A CA 1
ATOM 1362 C C . GLN A 1 178 ? 23.094 -26.047 -17.984 1 95.62 178 GLN A C 1
ATOM 1364 O O . GLN A 1 178 ? 22.594 -27.047 -18.516 1 95.62 178 GLN A O 1
ATOM 1369 N N . GLU A 1 179 ? 24 -26.078 -16.984 1 94.94 179 GLU A N 1
ATOM 1370 C CA . GLU A 1 179 ? 24.547 -27.359 -16.562 1 94.94 179 GLU A CA 1
ATOM 1371 C C . GLU A 1 179 ? 23.641 -28.016 -15.508 1 94.94 179 GLU A C 1
ATOM 1373 O O . GLU A 1 179 ? 23.594 -29.25 -15.398 1 94.94 179 GLU A O 1
ATOM 1378 N N . GLU A 1 180 ? 22.938 -27.281 -14.766 1 95.81 180 GLU A N 1
ATOM 1379 C CA . GLU A 1 180 ? 22.141 -27.781 -13.656 1 95.81 180 GLU A CA 1
ATOM 1380 C C . GLU A 1 180 ? 20.953 -28.625 -14.148 1 95.81 180 GLU A C 1
ATOM 1382 O O . GLU A 1 180 ? 20.078 -28.125 -14.844 1 95.81 180 GLU A O 1
ATOM 1387 N N . VAL A 1 181 ? 20.906 -29.859 -13.781 1 97.62 181 VAL A N 1
ATOM 1388 C CA . VAL A 1 181 ? 19.891 -30.797 -14.25 1 97.62 181 VAL A CA 1
ATOM 1389 C C . VAL A 1 181 ? 18.516 -30.391 -13.727 1 97.62 181 VAL A C 1
ATOM 1391 O O . VAL A 1 181 ? 17.531 -30.453 -14.453 1 97.62 181 VAL A O 1
ATOM 1394 N N . SER A 1 182 ? 18.531 -29.969 -12.438 1 97.25 182 SER A N 1
ATOM 1395 C CA . SER A 1 182 ? 17.266 -29.562 -11.836 1 97.25 182 SER A CA 1
ATOM 1396 C C . SER A 1 182 ? 16.656 -28.375 -12.562 1 97.25 182 SER A C 1
ATOM 1398 O O . SER A 1 182 ? 15.438 -28.281 -12.703 1 97.25 182 SER A O 1
ATOM 1400 N N . LEU A 1 183 ? 17.469 -27.484 -13.023 1 97.88 183 LEU A N 1
ATOM 1401 C CA . LEU A 1 183 ? 17.016 -26.328 -13.789 1 97.88 183 LEU A CA 1
ATOM 1402 C C . LEU A 1 183 ? 16.453 -26.766 -15.141 1 97.88 183 LEU A C 1
ATOM 1404 O O . LEU A 1 183 ? 15.398 -26.281 -15.562 1 97.88 183 LEU A O 1
ATOM 1408 N N . LYS A 1 184 ? 17.125 -27.719 -15.805 1 98.38 184 LYS A N 1
ATOM 1409 C CA . LYS A 1 184 ? 16.641 -28.25 -17.078 1 98.38 184 LYS A CA 1
ATOM 1410 C C . LYS A 1 184 ? 15.273 -28.922 -16.906 1 98.38 184 LYS A C 1
ATOM 1412 O O . LYS A 1 184 ? 14.398 -28.781 -17.766 1 98.38 184 LYS A O 1
ATOM 1417 N N . GLN A 1 185 ? 15.156 -29.625 -15.773 1 98.31 185 GLN A N 1
ATOM 1418 C CA . GLN A 1 185 ? 13.891 -30.266 -15.484 1 98.31 185 GLN A CA 1
ATOM 1419 C C . GLN A 1 185 ? 12.758 -29.25 -15.359 1 98.31 185 GLN A C 1
ATOM 1421 O O . GLN A 1 185 ? 11.703 -29.406 -15.977 1 98.31 185 GLN A O 1
ATOM 1426 N N . ALA A 1 186 ? 13.039 -28.203 -14.602 1 98.12 186 ALA A N 1
ATOM 1427 C CA . ALA A 1 186 ? 12.031 -27.188 -14.352 1 98.12 186 ALA A CA 1
ATOM 1428 C C . ALA A 1 186 ? 11.664 -26.453 -15.641 1 98.12 186 ALA A C 1
ATOM 1430 O O . ALA A 1 186 ? 10.484 -26.219 -15.914 1 98.12 186 ALA A O 1
ATOM 1431 N N . ALA A 1 187 ? 12.672 -26.094 -16.422 1 98.62 187 ALA A N 1
ATOM 1432 C CA . ALA A 1 187 ? 12.445 -25.406 -17.688 1 98.62 187 ALA A CA 1
ATOM 1433 C C . ALA A 1 187 ? 11.641 -26.266 -18.656 1 98.62 187 ALA A C 1
ATOM 1435 O O . ALA A 1 187 ? 10.727 -25.781 -19.312 1 98.62 187 ALA A O 1
ATOM 1436 N N . SER A 1 188 ? 11.953 -27.547 -18.688 1 98.62 188 SER A N 1
ATOM 1437 C CA . SER A 1 188 ? 11.234 -28.484 -19.547 1 98.62 188 SER A CA 1
ATOM 1438 C C . SER A 1 188 ? 9.773 -28.609 -19.125 1 98.62 188 SER A C 1
ATOM 1440 O O . SER A 1 188 ? 8.883 -28.656 -19.984 1 98.62 188 SER A O 1
ATOM 1442 N N . ALA A 1 189 ? 9.602 -28.688 -17.859 1 98 189 ALA A N 1
ATOM 1443 C CA . ALA A 1 189 ? 8.242 -28.781 -17.344 1 98 189 ALA A CA 1
ATOM 1444 C C . ALA A 1 189 ? 7.418 -27.547 -17.703 1 98 189 ALA A C 1
ATOM 1446 O O . ALA A 1 189 ? 6.254 -27.656 -18.078 1 98 189 ALA A O 1
ATOM 1447 N N . ALA A 1 190 ? 8.008 -26.406 -17.547 1 98.31 190 ALA A N 1
ATOM 1448 C CA . ALA A 1 190 ? 7.332 -25.156 -17.891 1 98.31 190 ALA A CA 1
ATOM 1449 C C . ALA A 1 190 ? 6.969 -25.125 -19.375 1 98.31 190 ALA A C 1
ATOM 1451 O O . ALA A 1 190 ? 5.828 -24.812 -19.734 1 98.31 190 ALA A O 1
ATOM 1452 N N . LEU A 1 191 ? 7.863 -25.531 -20.25 1 98.5 191 LEU A N 1
ATOM 1453 C CA . LEU A 1 191 ? 7.633 -25.594 -21.688 1 98.5 191 LEU A CA 1
ATOM 1454 C C . LEU A 1 191 ? 6.523 -26.578 -22.031 1 98.5 191 LEU A C 1
ATOM 1456 O O . LEU A 1 191 ? 5.684 -26.312 -22.891 1 98.5 191 LEU A O 1
ATOM 1460 N N . SER A 1 192 ? 6.559 -27.641 -21.312 1 98.31 192 SER A N 1
ATOM 1461 C CA . SER A 1 192 ? 5.578 -28.703 -21.547 1 98.31 192 SER A CA 1
ATOM 1462 C C . SER A 1 192 ? 4.156 -28.203 -21.328 1 98.31 192 SER A C 1
ATOM 1464 O O . SER A 1 192 ? 3.283 -28.375 -22.172 1 98.31 192 SER A O 1
ATOM 1466 N N . ASN A 1 193 ? 3.992 -27.609 -20.25 1 96.88 193 ASN A N 1
ATOM 1467 C CA . ASN A 1 193 ? 2.654 -27.141 -19.906 1 96.88 193 ASN A CA 1
ATOM 1468 C C . ASN A 1 193 ? 2.189 -26.031 -20.844 1 96.88 193 ASN A C 1
ATOM 1470 O O . ASN A 1 193 ? 1.018 -25.984 -21.219 1 96.88 193 ASN A O 1
ATOM 1474 N N . ILE A 1 194 ? 3.053 -25.172 -21.219 1 97.94 194 ILE A N 1
ATOM 1475 C CA . ILE A 1 194 ? 2.713 -24.094 -22.156 1 97.94 194 ILE A CA 1
ATOM 1476 C C . ILE A 1 194 ? 2.336 -24.703 -23.5 1 97.94 194 ILE A C 1
ATOM 1478 O O . ILE A 1 194 ? 1.299 -24.359 -24.078 1 97.94 194 ILE A O 1
ATOM 1482 N N . ALA A 1 195 ? 3.096 -25.656 -23.969 1 98.12 195 ALA A N 1
ATOM 1483 C CA . ALA A 1 195 ? 2.891 -26.25 -25.281 1 98.12 195 ALA A CA 1
ATOM 1484 C C . ALA A 1 195 ? 1.612 -27.078 -25.328 1 98.12 195 ALA A C 1
ATOM 1486 O O . ALA A 1 195 ? 0.984 -27.219 -26.375 1 98.12 195 ALA A O 1
ATOM 1487 N N . ARG A 1 196 ? 1.273 -27.578 -24.234 1 97.44 196 ARG A N 1
ATOM 1488 C CA . ARG A 1 196 ? 0.111 -28.453 -24.172 1 97.44 196 ARG A CA 1
ATOM 1489 C C . ARG A 1 196 ? -1.182 -27.672 -24.359 1 97.44 196 ARG A C 1
ATOM 1491 O O . ARG A 1 196 ? -2.197 -28.219 -24.781 1 97.44 196 ARG A O 1
ATOM 1498 N N . GLN A 1 197 ? -1.185 -26.391 -24.156 1 96.69 197 GLN A N 1
ATOM 1499 C CA . GLN A 1 197 ? -2.389 -25.578 -24.016 1 96.69 197 GLN A CA 1
ATOM 1500 C C . GLN A 1 197 ? -3.049 -25.344 -25.375 1 96.69 197 GLN A C 1
ATOM 1502 O O . GLN A 1 197 ? -4.277 -25.266 -25.469 1 96.69 197 GLN A O 1
ATOM 1507 N N . SER A 1 198 ? -2.301 -25.156 -26.391 1 97.25 198 SER A N 1
ATOM 1508 C CA . SER A 1 198 ? -2.869 -24.875 -27.703 1 97.25 198 SER A CA 1
ATOM 1509 C C . SER A 1 198 ? -1.82 -25.031 -28.812 1 97.25 198 SER A C 1
ATOM 1511 O O . SER A 1 198 ? -0.621 -25.078 -28.531 1 97.25 198 SER A O 1
ATOM 1513 N N . LEU A 1 199 ? -2.32 -25.125 -30.016 1 98.12 199 LEU A N 1
ATOM 1514 C CA . LEU A 1 199 ? -1.446 -25.203 -31.188 1 98.12 199 LEU A CA 1
ATOM 1515 C C . LEU A 1 199 ? -0.585 -23.953 -31.297 1 98.12 199 LEU A C 1
ATOM 1517 O O . LEU A 1 199 ? 0.609 -24.047 -31.594 1 98.12 199 LEU A O 1
ATOM 1521 N N . GLU A 1 200 ? -1.174 -22.781 -31.016 1 97.88 200 GLU A N 1
ATOM 1522 C CA . GLU A 1 200 ? -0.468 -21.5 -31.109 1 97.88 200 GLU A CA 1
ATOM 1523 C C . GLU A 1 200 ? 0.684 -21.438 -30.125 1 97.88 200 GLU A C 1
ATOM 1525 O O . GLU A 1 200 ? 1.776 -20.969 -30.453 1 97.88 200 GLU A O 1
ATOM 1530 N N . LEU A 1 201 ? 0.456 -21.938 -28.969 1 98.25 201 LEU A N 1
ATOM 1531 C CA . LEU A 1 201 ? 1.467 -21.875 -27.922 1 98.25 201 LEU A CA 1
ATOM 1532 C C . LEU A 1 201 ? 2.574 -22.891 -28.172 1 98.25 201 LEU A C 1
ATOM 1534 O O . LEU A 1 201 ? 3.748 -22.625 -27.922 1 98.25 201 LEU A O 1
ATOM 1538 N N . ALA A 1 202 ? 2.197 -24.062 -28.672 1 98.5 202 ALA A N 1
ATOM 1539 C CA . ALA A 1 202 ? 3.203 -25.047 -29.078 1 98.5 202 ALA A CA 1
ATOM 1540 C C . ALA A 1 202 ? 4.086 -24.5 -30.188 1 98.5 202 ALA A C 1
ATOM 1542 O O . ALA A 1 202 ? 5.309 -24.656 -30.156 1 98.5 202 ALA A O 1
ATOM 1543 N N . GLN A 1 203 ? 3.459 -23.828 -31.141 1 98.25 203 GLN A N 1
ATOM 1544 C CA . GLN A 1 203 ? 4.195 -23.203 -32.219 1 98.25 203 GLN A CA 1
ATOM 1545 C C . GLN A 1 203 ? 5.16 -22.141 -31.703 1 98.25 203 GLN A C 1
ATOM 1547 O O . GLN A 1 203 ? 6.277 -22 -32.219 1 98.25 203 GLN A O 1
ATOM 1552 N N . ALA A 1 204 ? 4.703 -21.391 -30.734 1 98.31 204 ALA A N 1
ATOM 1553 C CA . ALA A 1 204 ? 5.555 -20.375 -30.141 1 98.31 204 ALA A CA 1
ATOM 1554 C C . ALA A 1 204 ? 6.809 -20.984 -29.531 1 98.31 204 ALA A C 1
ATOM 1556 O O . ALA A 1 204 ? 7.895 -20.406 -29.625 1 98.31 204 ALA A O 1
ATOM 1557 N N . ALA A 1 205 ? 6.668 -22.109 -28.875 1 98.25 205 ALA A N 1
ATOM 1558 C CA . ALA A 1 205 ? 7.816 -22.812 -28.312 1 98.25 205 ALA A CA 1
ATOM 1559 C C . ALA A 1 205 ? 8.789 -23.25 -29.406 1 98.25 205 ALA A C 1
ATOM 1561 O O . ALA A 1 205 ? 10.008 -23.141 -29.25 1 98.25 205 ALA A O 1
ATOM 1562 N N . VAL A 1 206 ? 8.25 -23.703 -30.531 1 98.25 206 VAL A N 1
ATOM 1563 C CA . VAL A 1 206 ? 9.062 -24.125 -31.656 1 98.25 206 VAL A CA 1
ATOM 1564 C C . VAL A 1 206 ? 9.789 -22.922 -32.25 1 98.25 206 VAL A C 1
ATOM 1566 O O . VAL A 1 206 ? 10.984 -23 -32.562 1 98.25 206 VAL A O 1
ATOM 1569 N N . ASP A 1 207 ? 9.023 -21.828 -32.406 1 97.69 207 ASP A N 1
ATOM 1570 C CA . ASP A 1 207 ? 9.609 -20.594 -32.938 1 97.69 207 ASP A CA 1
ATOM 1571 C C . ASP A 1 207 ? 10.75 -20.094 -32.062 1 97.69 207 ASP A C 1
ATOM 1573 O O . ASP A 1 207 ? 11.688 -19.469 -32.531 1 97.69 207 ASP A O 1
ATOM 1577 N N . ALA A 1 208 ? 10.703 -20.422 -30.797 1 97.62 208 ALA A N 1
ATOM 1578 C CA . ALA A 1 208 ? 11.75 -20.016 -29.859 1 97.62 208 ALA A CA 1
ATOM 1579 C C . ALA A 1 208 ? 12.922 -21 -29.891 1 97.62 208 ALA A C 1
ATOM 1581 O O . ALA A 1 208 ? 13.852 -20.891 -29.094 1 97.62 208 ALA A O 1
ATOM 1582 N N . LYS A 1 209 ? 12.883 -22.031 -30.734 1 97.69 209 LYS A N 1
ATOM 1583 C CA . LYS A 1 209 ? 13.938 -23.016 -30.984 1 97.69 209 LYS A CA 1
ATOM 1584 C C . LYS A 1 209 ? 14.102 -23.938 -29.781 1 97.69 209 LYS A C 1
ATOM 1586 O O . LYS A 1 209 ? 15.227 -24.312 -29.438 1 97.69 209 LYS A O 1
ATOM 1591 N N . ALA A 1 210 ? 13.031 -24.297 -29.203 1 98.38 210 ALA A N 1
ATOM 1592 C CA . ALA A 1 210 ? 13.07 -25.141 -28.016 1 98.38 210 ALA A CA 1
ATOM 1593 C C . ALA A 1 210 ? 13.438 -26.578 -28.375 1 98.38 210 ALA A C 1
ATOM 1595 O O . ALA A 1 210 ? 14.188 -27.234 -27.641 1 98.38 210 ALA A O 1
ATOM 1596 N N . ILE A 1 211 ? 12.992 -27.094 -29.484 1 98.44 211 ILE A N 1
ATOM 1597 C CA . ILE A 1 211 ? 13.023 -28.516 -29.828 1 98.44 211 ILE A CA 1
ATOM 1598 C C . ILE A 1 211 ? 14.477 -29 -29.906 1 98.44 211 ILE A C 1
ATOM 1600 O O . ILE A 1 211 ? 14.844 -30 -29.297 1 98.44 211 ILE A O 1
ATOM 1604 N N . PRO A 1 212 ? 15.422 -28.234 -30.594 1 98 212 PRO A N 1
ATOM 1605 C CA . PRO A 1 212 ? 16.797 -28.719 -30.656 1 98 212 PRO A CA 1
ATOM 1606 C C . PRO A 1 212 ? 17.453 -28.844 -29.281 1 98 212 PRO A C 1
ATOM 1608 O O . PRO A 1 212 ? 18.219 -29.797 -29.047 1 98 212 PRO A O 1
ATOM 1611 N N . PHE A 1 213 ? 17.125 -27.969 -28.484 1 97.94 213 PHE A N 1
ATOM 1612 C CA . PHE A 1 213 ? 17.75 -28 -27.156 1 97.94 213 PHE A CA 1
ATOM 1613 C C . PHE A 1 213 ? 17.125 -29.078 -26.297 1 97.94 213 PHE A C 1
ATOM 1615 O O . PHE A 1 213 ? 17.828 -29.703 -25.484 1 97.94 213 PHE A O 1
ATOM 1622 N N . LEU A 1 214 ? 15.875 -29.281 -26.406 1 98.44 214 LEU A N 1
ATOM 1623 C CA . LEU A 1 214 ? 15.242 -30.406 -25.734 1 98.44 214 LEU A CA 1
ATOM 1624 C C . LEU A 1 214 ? 15.867 -31.734 -26.172 1 98.44 214 LEU A C 1
ATOM 1626 O O . LEU A 1 214 ? 16.172 -32.594 -25.328 1 98.44 214 LEU A O 1
ATOM 1630 N N . ALA A 1 215 ? 16.047 -31.828 -27.453 1 97.94 215 ALA A N 1
ATOM 1631 C CA . ALA A 1 215 ? 16.641 -33.031 -28.016 1 97.94 215 ALA A CA 1
ATOM 1632 C C . ALA A 1 215 ? 18.047 -33.25 -27.484 1 97.94 215 ALA A C 1
ATOM 1634 O O . ALA A 1 215 ? 18.438 -34.375 -27.172 1 97.94 215 ALA A O 1
ATOM 1635 N N . ARG A 1 216 ? 18.781 -32.188 -27.406 1 97 216 ARG A N 1
ATOM 1636 C CA . ARG A 1 216 ? 20.141 -32.281 -26.906 1 97 216 ARG A CA 1
ATOM 1637 C C . ARG A 1 216 ? 20.156 -32.75 -25.453 1 97 216 ARG A C 1
ATOM 1639 O O . ARG A 1 216 ? 21.047 -33.5 -25.047 1 97 216 ARG A O 1
ATOM 1646 N N . CYS A 1 217 ? 19.203 -32.375 -24.672 1 97.62 217 CYS A N 1
ATOM 1647 C CA . CYS A 1 217 ? 19.125 -32.688 -23.25 1 97.62 217 CYS A CA 1
ATOM 1648 C C . CYS A 1 217 ? 18.844 -34.188 -23.047 1 97.62 217 CYS A C 1
ATOM 1650 O O . CYS A 1 217 ? 19.094 -34.719 -21.969 1 97.62 217 CYS A O 1
ATOM 1652 N N . LEU A 1 218 ? 18.312 -34.906 -24.094 1 96.69 218 LEU A N 1
ATOM 1653 C CA . LEU A 1 218 ? 17.953 -36.312 -24 1 96.69 218 LEU A CA 1
ATOM 1654 C C . LEU A 1 218 ? 19.188 -37.188 -23.797 1 96.69 218 LEU A C 1
ATOM 1656 O O . LEU A 1 218 ? 19.094 -38.344 -23.391 1 96.69 218 LEU A O 1
ATOM 1660 N N . LYS A 1 219 ? 20.344 -36.594 -24.078 1 94.94 219 LYS A N 1
ATOM 1661 C CA . LYS A 1 219 ? 21.594 -37.312 -23.891 1 94.94 219 LYS A CA 1
ATOM 1662 C C . LYS A 1 219 ? 21.922 -37.469 -22.422 1 94.94 219 LYS A C 1
ATOM 1664 O O . LYS A 1 219 ? 22.734 -38.344 -22.047 1 94.94 219 LYS A O 1
ATOM 1669 N N . ASN A 1 220 ? 21.375 -36.656 -21.641 1 95.94 220 ASN A N 1
ATOM 1670 C CA . ASN A 1 220 ? 21.578 -36.75 -20.203 1 95.94 220 ASN A CA 1
ATOM 1671 C C . ASN A 1 220 ? 20.938 -38.031 -19.625 1 95.94 220 ASN A C 1
ATOM 1673 O O . ASN A 1 220 ? 19.797 -38.344 -19.953 1 95.94 220 ASN A O 1
ATOM 1677 N N . PRO A 1 221 ? 21.562 -38.688 -18.766 1 95.75 221 PRO A N 1
ATOM 1678 C CA . PRO A 1 221 ? 21.078 -39.969 -18.266 1 95.75 221 PRO A CA 1
ATOM 1679 C C . PRO A 1 221 ? 20.031 -39.812 -17.172 1 95.75 221 PRO A C 1
ATOM 1681 O O . PRO A 1 221 ? 19.391 -40.781 -16.766 1 95.75 221 PRO A O 1
ATOM 1684 N N . ASP A 1 222 ? 19.812 -38.688 -16.656 1 96.44 222 ASP A N 1
ATOM 1685 C CA . ASP A 1 222 ? 18.875 -38.5 -15.555 1 96.44 222 ASP A CA 1
ATOM 1686 C C . ASP A 1 222 ? 17.453 -38.875 -15.953 1 96.44 222 ASP A C 1
ATOM 1688 O O . ASP A 1 222 ? 16.906 -38.344 -16.906 1 96.44 222 ASP A O 1
ATOM 1692 N N . ALA A 1 223 ? 16.828 -39.781 -15.25 1 97.56 223 ALA A N 1
ATOM 1693 C CA . ALA A 1 223 ? 15.523 -40.344 -15.602 1 97.56 223 ALA A CA 1
ATOM 1694 C C . ALA A 1 223 ? 14.422 -39.281 -15.484 1 97.56 223 ALA A C 1
ATOM 1696 O O . ALA A 1 223 ? 13.516 -39.25 -16.312 1 97.56 223 ALA A O 1
ATOM 1697 N N . LYS A 1 224 ? 14.562 -38.5 -14.43 1 96.94 224 LYS A N 1
ATOM 1698 C CA . LYS A 1 224 ? 13.539 -37.469 -14.234 1 96.94 224 LYS A CA 1
ATOM 1699 C C . LYS A 1 224 ? 13.555 -36.469 -15.375 1 96.94 224 LYS A C 1
ATOM 1701 O O . LYS A 1 224 ? 12.5 -36.031 -15.844 1 96.94 224 LYS A O 1
ATOM 1706 N N . LEU A 1 225 ? 14.727 -36.094 -15.75 1 98 225 LEU A N 1
ATOM 1707 C CA . LEU A 1 225 ? 14.852 -35.188 -16.891 1 98 225 LEU A CA 1
ATOM 1708 C C . LEU A 1 225 ? 14.289 -35.812 -18.156 1 98 225 LEU A C 1
ATOM 1710 O O . LEU A 1 225 ? 13.523 -35.188 -18.891 1 98 225 LEU A O 1
ATOM 1714 N N . LYS A 1 226 ? 14.547 -37.062 -18.406 1 97.94 226 LYS A N 1
ATOM 1715 C CA . LYS A 1 226 ? 14.062 -37.75 -19.594 1 97.94 226 LYS A CA 1
ATOM 1716 C C . LYS A 1 226 ? 12.539 -37.812 -19.609 1 97.94 226 LYS A C 1
ATOM 1718 O O . LYS A 1 226 ? 11.914 -37.594 -20.656 1 97.94 226 LYS A O 1
ATOM 1723 N N . ARG A 1 227 ? 11.938 -38.062 -18.422 1 97.38 227 ARG A N 1
ATOM 1724 C CA . ARG A 1 227 ? 10.484 -38.062 -18.297 1 97.38 227 ARG A CA 1
ATOM 1725 C C . ARG A 1 227 ? 9.883 -36.781 -18.797 1 97.38 227 ARG A C 1
ATOM 1727 O O . ARG A 1 227 ? 8.945 -36.781 -19.609 1 97.38 227 ARG A O 1
ATOM 1734 N N . GLN A 1 228 ? 10.555 -35.812 -18.344 1 97.5 228 GLN A N 1
ATOM 1735 C CA . GLN A 1 228 ? 10.031 -34.469 -18.641 1 97.5 228 GLN A CA 1
ATOM 1736 C C . GLN A 1 228 ? 10.258 -34.094 -20.109 1 97.5 228 GLN A C 1
ATOM 1738 O O . GLN A 1 228 ? 9.391 -33.5 -20.734 1 97.5 228 GLN A O 1
ATOM 1743 N N . LEU A 1 229 ? 11.359 -34.469 -20.609 1 98.44 229 LEU A N 1
ATOM 1744 C CA . LEU A 1 229 ? 11.703 -34.125 -21.984 1 98.44 229 LEU A CA 1
ATOM 1745 C C . LEU A 1 229 ? 10.766 -34.844 -22.953 1 98.44 229 LEU A C 1
ATOM 1747 O O . LEU A 1 229 ? 10.25 -34.219 -23.891 1 98.44 229 LEU A O 1
ATOM 1751 N N . PHE A 1 230 ? 10.484 -36.094 -22.703 1 98.56 230 PHE A N 1
ATOM 1752 C CA . PHE A 1 230 ? 9.57 -36.844 -23.562 1 98.56 230 PHE A CA 1
ATOM 1753 C C . PHE A 1 230 ? 8.164 -36.25 -23.484 1 98.56 230 PHE A C 1
ATOM 1755 O O . PHE A 1 230 ? 7.477 -36.125 -24.5 1 98.56 230 PHE A O 1
ATOM 1762 N N . LEU A 1 231 ? 7.801 -35.938 -22.328 1 98.06 231 LEU A N 1
ATOM 1763 C CA . LEU A 1 231 ? 6.48 -35.344 -22.156 1 98.06 231 LEU A CA 1
ATOM 1764 C C . LEU A 1 231 ? 6.379 -34.031 -22.906 1 98.06 231 LEU A C 1
ATOM 1766 O O . LEU A 1 231 ? 5.371 -33.75 -23.562 1 98.06 231 LEU A O 1
ATOM 1770 N N . THR A 1 232 ? 7.367 -33.188 -22.797 1 98.62 232 THR A N 1
ATOM 1771 C CA . THR A 1 232 ? 7.371 -31.891 -23.453 1 98.62 232 THR A CA 1
ATOM 1772 C C . THR A 1 232 ? 7.316 -32.062 -24.969 1 98.62 232 THR A C 1
ATOM 1774 O O . THR A 1 232 ? 6.504 -31.406 -25.641 1 98.62 232 THR A O 1
ATOM 1777 N N . LEU A 1 233 ? 8.109 -32.906 -25.5 1 98.75 233 LEU A N 1
ATOM 1778 C CA . LEU A 1 233 ? 8.133 -33.156 -26.938 1 98.75 233 LEU A CA 1
ATOM 1779 C C . LEU A 1 233 ? 6.797 -33.719 -27.406 1 98.75 233 LEU A C 1
ATOM 1781 O O . LEU A 1 233 ? 6.332 -33.406 -28.5 1 98.75 233 LEU A O 1
ATOM 1785 N N . SER A 1 234 ? 6.191 -34.562 -26.562 1 98.69 234 SER A N 1
ATOM 1786 C CA . SER A 1 234 ? 4.871 -35.125 -26.891 1 98.69 234 SER A CA 1
ATOM 1787 C C . SER A 1 234 ? 3.828 -34 -26.969 1 98.69 234 SER A C 1
ATOM 1789 O O . SER A 1 234 ? 3.012 -33.969 -27.891 1 98.69 234 SER A O 1
ATOM 1791 N N . ASN A 1 235 ? 3.918 -33.062 -26.016 1 98.44 235 ASN A N 1
ATOM 1792 C CA . ASN A 1 235 ? 2.949 -31.984 -25.938 1 98.44 235 ASN A CA 1
ATOM 1793 C C . ASN A 1 235 ? 3.133 -30.984 -27.094 1 98.44 235 ASN A C 1
ATOM 1795 O O . ASN A 1 235 ? 2.205 -30.25 -27.438 1 98.44 235 ASN A O 1
ATOM 1799 N N . ILE A 1 236 ? 4.266 -30.984 -27.703 1 98.44 236 ILE A N 1
ATOM 1800 C CA . ILE A 1 236 ? 4.496 -30.188 -28.906 1 98.44 236 ILE A CA 1
ATOM 1801 C C . ILE A 1 236 ? 3.992 -30.938 -30.125 1 98.44 236 ILE A C 1
ATOM 1803 O O . ILE A 1 236 ? 3.215 -30.406 -30.922 1 98.44 236 ILE A O 1
ATOM 1807 N N . ALA A 1 237 ? 4.277 -32.219 -30.219 1 98.5 237 ALA A N 1
ATOM 1808 C CA . ALA A 1 237 ? 4.051 -33.031 -31.422 1 98.5 237 ALA A CA 1
ATOM 1809 C C . ALA A 1 237 ? 2.568 -33.344 -31.594 1 98.5 237 ALA A C 1
ATOM 1811 O O . ALA A 1 237 ? 2.111 -33.625 -32.719 1 98.5 237 ALA A O 1
ATOM 1812 N N . LYS A 1 238 ? 1.82 -33.312 -30.609 1 98.19 238 LYS A N 1
ATOM 1813 C CA . LYS A 1 238 ? 0.458 -33.844 -30.641 1 98.19 238 LYS A CA 1
ATOM 1814 C C . LYS A 1 238 ? -0.466 -32.906 -31.438 1 98.19 238 LYS A C 1
ATOM 1816 O O . LYS A 1 238 ? -1.536 -33.344 -31.891 1 98.19 238 LYS A O 1
ATOM 1821 N N . HIS A 1 239 ? -0.095 -31.734 -31.719 1 97.75 239 HIS A N 1
ATOM 1822 C CA . HIS A 1 239 ? -1.028 -30.734 -32.219 1 97.75 239 HIS A CA 1
ATOM 1823 C C . HIS A 1 239 ? -1.245 -30.875 -33.719 1 97.75 239 HIS A C 1
ATOM 1825 O O . HIS A 1 239 ? -2.365 -30.719 -34.219 1 97.75 239 HIS A O 1
ATOM 1831 N N . ASN A 1 240 ? -0.159 -31.047 -34.469 1 97.5 240 ASN A N 1
ATOM 1832 C CA . ASN A 1 240 ? -0.323 -31.188 -35.906 1 97.5 240 ASN A CA 1
ATOM 1833 C C . ASN A 1 240 ? 0.903 -31.844 -36.562 1 97.5 240 ASN A C 1
ATOM 1835 O O . ASN A 1 240 ? 1.902 -32.094 -35.875 1 97.5 240 ASN A O 1
ATOM 1839 N N . LEU A 1 241 ? 0.736 -32.156 -37.781 1 98 241 LEU A N 1
ATOM 1840 C CA . LEU A 1 241 ? 1.764 -32.875 -38.5 1 98 241 LEU A CA 1
ATOM 1841 C C . LEU A 1 241 ? 3.053 -32.062 -38.594 1 98 241 LEU A C 1
ATOM 1843 O O . LEU A 1 241 ? 4.145 -32.625 -38.406 1 98 241 LEU A O 1
ATOM 1847 N N . GLU A 1 242 ? 2.959 -30.781 -38.812 1 97.75 242 GLU A N 1
ATOM 1848 C CA . GLU A 1 242 ? 4.137 -29.922 -38.969 1 97.75 242 GLU A CA 1
ATOM 1849 C C . GLU A 1 242 ? 4.984 -29.953 -37.688 1 97.75 242 GLU A C 1
ATOM 1851 O O . GLU A 1 242 ? 6.203 -30.125 -37.75 1 97.75 242 GLU A O 1
ATOM 1856 N N . LEU A 1 243 ? 4.371 -29.812 -36.562 1 98.25 243 LEU A N 1
ATOM 1857 C CA . LEU A 1 243 ? 5.086 -29.812 -35.281 1 98.25 243 LEU A CA 1
ATOM 1858 C C . LEU A 1 243 ? 5.703 -31.188 -35 1 98.25 243 LEU A C 1
ATOM 1860 O O . LEU A 1 243 ? 6.816 -31.266 -34.469 1 98.25 243 LEU A O 1
ATOM 1864 N N . ALA A 1 244 ? 4.984 -32.219 -35.312 1 98.19 244 ALA A N 1
ATOM 1865 C CA . ALA A 1 244 ? 5.527 -33.562 -35.188 1 98.19 244 ALA A CA 1
ATOM 1866 C C . ALA A 1 244 ? 6.773 -33.75 -36.062 1 98.19 244 ALA A C 1
ATOM 1868 O O . ALA A 1 244 ? 7.746 -34.375 -35.625 1 98.19 244 ALA A O 1
ATOM 1869 N N . GLU A 1 245 ? 6.742 -33.188 -37.25 1 97.88 245 GLU A N 1
ATOM 1870 C CA . GLU A 1 245 ? 7.883 -33.25 -38.156 1 97.88 245 GLU A CA 1
ATOM 1871 C C . GLU A 1 245 ? 9.102 -32.562 -37.562 1 97.88 245 GLU A C 1
ATOM 1873 O O . GLU A 1 245 ? 10.227 -33.031 -37.719 1 97.88 245 GLU A O 1
ATOM 1878 N N . PHE A 1 246 ? 8.875 -31.438 -36.938 1 97.62 246 PHE A N 1
ATOM 1879 C CA . PHE A 1 246 ? 9.969 -30.719 -36.312 1 97.62 246 PHE A CA 1
ATOM 1880 C C . PHE A 1 246 ? 10.648 -31.562 -35.25 1 97.62 246 PHE A C 1
ATOM 1882 O O . PHE A 1 246 ? 11.867 -31.531 -35.094 1 97.62 246 PHE A O 1
ATOM 1889 N N . VAL A 1 247 ? 9.891 -32.312 -34.5 1 98.06 247 VAL A N 1
ATOM 1890 C CA . VAL A 1 247 ? 10.422 -33.188 -33.469 1 98.06 247 VAL A CA 1
ATOM 1891 C C . VAL A 1 247 ? 11.227 -34.312 -34.094 1 98.06 247 VAL A C 1
ATOM 1893 O O . VAL A 1 247 ? 12.352 -34.594 -33.688 1 98.06 247 VAL A O 1
ATOM 1896 N N . VAL A 1 248 ? 10.695 -34.906 -35.125 1 97.19 248 VAL A N 1
ATOM 1897 C CA . VAL A 1 248 ? 11.297 -36.062 -35.75 1 97.19 248 VAL A CA 1
ATOM 1898 C C . VAL A 1 248 ? 12.57 -35.656 -36.5 1 97.19 248 VAL A C 1
ATOM 1900 O O . VAL A 1 248 ? 13.516 -36.438 -36.594 1 97.19 248 VAL A O 1
ATOM 1903 N N . GLU A 1 249 ? 12.609 -34.438 -37 1 96.38 249 GLU A N 1
ATOM 1904 C CA . GLU A 1 249 ? 13.75 -33.906 -37.75 1 96.38 249 GLU A CA 1
ATOM 1905 C C . GLU A 1 249 ? 15 -33.844 -36.875 1 96.38 249 GLU A C 1
ATOM 1907 O O . GLU A 1 249 ? 16.125 -33.812 -37.375 1 96.38 249 GLU A O 1
ATOM 1912 N N . THR A 1 250 ? 14.82 -33.875 -35.594 1 96.31 250 THR A N 1
ATOM 1913 C CA . THR A 1 250 ? 15.969 -33.844 -34.719 1 96.31 250 THR A CA 1
ATOM 1914 C C . THR A 1 250 ? 16.641 -35.219 -34.656 1 96.31 250 THR A C 1
ATOM 1916 O O . THR A 1 250 ? 17.656 -35.406 -33.969 1 96.31 250 THR A O 1
ATOM 1919 N N . GLU A 1 251 ? 16.109 -36.25 -35.188 1 95.38 251 GLU A N 1
ATOM 1920 C CA . GLU A 1 251 ? 16.641 -37.625 -35.344 1 95.38 251 GLU A CA 1
ATOM 1921 C C . GLU A 1 251 ? 16.719 -38.312 -34 1 95.38 251 GLU A C 1
ATOM 1923 O O . GLU A 1 251 ? 17.656 -39.094 -33.719 1 95.38 251 GLU A O 1
ATOM 1928 N N . ILE A 1 252 ? 15.711 -38.031 -33.219 1 95.75 252 ILE A N 1
ATOM 1929 C CA . ILE A 1 252 ? 15.773 -38.594 -31.891 1 95.75 252 ILE A CA 1
ATOM 1930 C C . ILE A 1 252 ? 14.953 -39.906 -31.844 1 95.75 252 ILE A C 1
ATOM 1932 O O . ILE A 1 252 ? 1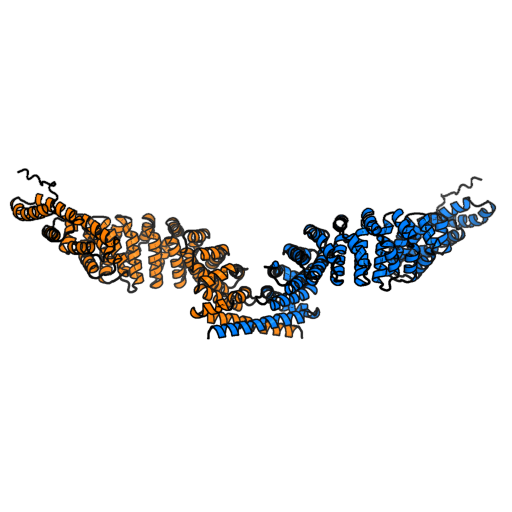5 -40.625 -30.844 1 95.75 252 ILE A O 1
ATOM 1936 N N . LEU A 1 253 ? 14.234 -40.25 -32.844 1 96.75 253 LEU A N 1
ATOM 1937 C CA . LEU A 1 253 ? 13.234 -41.312 -32.781 1 96.75 253 LEU A CA 1
ATOM 1938 C C . LEU A 1 253 ? 13.891 -42.656 -32.5 1 96.75 253 LEU A C 1
ATOM 1940 O O . LEU A 1 253 ? 13.391 -43.406 -31.656 1 96.75 253 LEU A O 1
ATOM 1944 N N . PRO A 1 254 ? 15.055 -42.969 -33.094 1 96.56 254 PRO A N 1
ATOM 1945 C CA . PRO A 1 254 ? 15.68 -44.25 -32.719 1 96.56 254 PRO A CA 1
ATOM 1946 C C . PRO A 1 254 ? 15.992 -44.375 -31.234 1 96.56 254 PRO A C 1
ATOM 1948 O O . PRO A 1 254 ? 15.758 -45.406 -30.625 1 96.56 254 PRO A O 1
ATOM 1951 N N . GLU A 1 255 ? 16.453 -43.281 -30.797 1 95.94 255 GLU A N 1
ATOM 1952 C CA . GLU A 1 255 ? 16.75 -43.25 -29.359 1 95.94 255 GLU A CA 1
ATOM 1953 C C . GLU A 1 255 ? 15.469 -43.375 -28.531 1 95.94 255 GLU A C 1
ATOM 1955 O O . GLU A 1 255 ? 15.461 -44.031 -27.484 1 95.94 255 GLU A O 1
ATOM 1960 N N . VAL A 1 256 ? 14.422 -42.719 -28.906 1 97.88 256 VAL A N 1
ATOM 1961 C CA . VAL A 1 256 ? 13.133 -42.781 -28.234 1 97.88 256 VAL A CA 1
ATOM 1962 C C . VAL A 1 256 ? 12.656 -44.219 -28.172 1 97.88 256 VAL A C 1
ATOM 1964 O O . VAL A 1 256 ? 12.195 -44.688 -27.125 1 97.88 256 VAL A O 1
ATOM 1967 N N . LEU A 1 257 ? 12.805 -44.938 -29.25 1 97.94 257 LEU A N 1
ATOM 1968 C CA . LEU A 1 257 ? 12.359 -46.344 -29.328 1 97.94 257 LEU A CA 1
ATOM 1969 C C . LEU A 1 257 ? 13.164 -47.219 -28.375 1 97.94 257 LEU A C 1
ATOM 1971 O O . LEU A 1 257 ? 12.617 -48.125 -27.75 1 97.94 257 LEU A O 1
ATOM 1975 N N . VAL A 1 258 ? 14.398 -46.906 -28.281 1 97.12 258 VAL A N 1
ATOM 1976 C CA . VAL A 1 258 ? 15.242 -47.625 -27.328 1 97.12 258 VAL A CA 1
ATOM 1977 C C . VAL A 1 258 ? 14.75 -47.375 -25.906 1 97.12 258 VAL A C 1
ATOM 1979 O O . VAL A 1 258 ? 14.719 -48.312 -25.094 1 97.12 258 VAL A O 1
ATOM 1982 N N . GLN A 1 259 ? 14.297 -46.188 -25.641 1 97.25 259 GLN A N 1
ATOM 1983 C CA . GLN A 1 259 ? 13.914 -45.75 -24.297 1 97.25 259 GLN A CA 1
ATOM 1984 C C . GLN A 1 259 ? 12.547 -46.312 -23.922 1 97.25 259 GLN A C 1
ATOM 1986 O O . GLN A 1 259 ? 12.125 -46.219 -22.766 1 97.25 259 GLN A O 1
ATOM 1991 N N . THR A 1 260 ? 11.805 -46.906 -24.828 1 97.25 260 THR A N 1
ATOM 1992 C CA . THR A 1 260 ? 10.57 -47.625 -24.5 1 97.25 260 THR A CA 1
ATOM 1993 C C . THR A 1 260 ? 10.859 -48.844 -23.656 1 97.25 260 THR A C 1
ATOM 1995 O O . THR A 1 260 ? 9.938 -49.469 -23.109 1 97.25 260 THR A O 1
ATOM 1998 N N . ALA A 1 261 ? 12.086 -49.188 -23.562 1 95.94 261 ALA A N 1
ATOM 1999 C CA . ALA A 1 261 ? 12.508 -50.312 -22.734 1 95.94 261 ALA A CA 1
ATOM 2000 C C . ALA A 1 261 ? 13.297 -49.844 -21.516 1 95.94 261 ALA A C 1
ATOM 2002 O O . ALA A 1 261 ? 14.055 -50.625 -20.922 1 95.94 261 ALA A O 1
ATOM 2003 N N . HIS A 1 262 ? 13.203 -48.656 -21.188 1 95.25 262 HIS A N 1
ATOM 2004 C CA . HIS A 1 262 ? 13.93 -48.062 -20.062 1 95.25 262 HIS A CA 1
ATOM 2005 C C . HIS A 1 262 ? 13.5 -48.719 -18.75 1 95.25 262 HIS A C 1
ATOM 2007 O O . HIS A 1 262 ? 12.367 -49.188 -18.625 1 95.25 262 HIS A O 1
ATOM 2013 N N . VAL A 1 263 ? 14.367 -48.688 -17.797 1 95.56 263 VAL A N 1
ATOM 2014 C CA . VAL A 1 263 ? 14.109 -49.312 -16.5 1 95.56 263 VAL A CA 1
ATOM 2015 C C . VAL A 1 263 ? 13.062 -48.5 -15.742 1 95.56 263 VAL A C 1
ATOM 2017 O O . VAL A 1 263 ? 12.266 -49.062 -14.977 1 95.56 263 VAL A O 1
ATOM 2020 N N . ASP A 1 264 ? 13.094 -47.219 -15.969 1 95.25 264 ASP A N 1
ATOM 2021 C CA . ASP A 1 264 ? 12.117 -46.344 -15.336 1 95.25 264 ASP A CA 1
ATOM 2022 C C . ASP A 1 264 ? 10.773 -46.406 -16.062 1 95.25 264 ASP A C 1
ATOM 2024 O O . ASP A 1 264 ? 10.688 -46.094 -17.25 1 95.25 264 ASP A O 1
ATOM 2028 N N . ASP A 1 265 ? 9.68 -46.688 -15.398 1 95 265 ASP A N 1
ATOM 2029 C CA . ASP A 1 265 ? 8.367 -46.938 -15.984 1 95 265 ASP A CA 1
ATOM 2030 C C . ASP A 1 265 ? 7.812 -45.656 -16.641 1 95 265 ASP A C 1
ATOM 2032 O O . ASP A 1 265 ? 7.137 -45.719 -17.672 1 95 265 ASP A O 1
ATOM 2036 N N . LEU A 1 266 ? 8.109 -44.562 -16 1 95.62 266 LEU A N 1
ATOM 2037 C CA . LEU A 1 266 ? 7.562 -43.344 -16.531 1 95.62 266 LEU A CA 1
ATOM 2038 C C . LEU A 1 266 ? 8.32 -42.906 -17.781 1 95.62 266 LEU A C 1
ATOM 2040 O O . LEU A 1 266 ? 7.738 -42.312 -18.703 1 95.62 266 LEU A O 1
ATOM 2044 N N . VAL A 1 267 ? 9.594 -43.125 -17.797 1 97.06 267 VAL A N 1
ATOM 2045 C CA . VAL A 1 267 ? 10.352 -42.875 -19.016 1 97.06 267 VAL A CA 1
ATOM 2046 C C . VAL A 1 267 ? 9.812 -43.719 -20.156 1 97.06 267 VAL A C 1
ATOM 2048 O O . VAL A 1 267 ? 9.555 -43.219 -21.25 1 97.06 267 VAL A O 1
ATOM 2051 N N . LYS A 1 268 ? 9.555 -45 -19.859 1 96.69 268 LYS A N 1
ATOM 2052 C CA . LYS A 1 268 ? 8.992 -45.906 -20.844 1 96.69 268 LYS A CA 1
ATOM 2053 C C . LYS A 1 268 ? 7.652 -45.406 -21.375 1 96.69 268 LYS A C 1
ATOM 2055 O O . LYS A 1 268 ? 7.418 -45.375 -22.578 1 96.69 268 LYS A O 1
ATOM 2060 N N . ARG A 1 269 ? 6.891 -45.062 -20.469 1 97.38 269 ARG A N 1
ATOM 2061 C CA . ARG A 1 269 ? 5.547 -44.625 -20.812 1 97.38 269 ARG A CA 1
ATOM 2062 C C . ARG A 1 269 ? 5.605 -43.375 -21.672 1 97.38 269 ARG A C 1
ATOM 2064 O O . ARG A 1 269 ? 4.961 -43.281 -22.719 1 97.38 269 ARG A O 1
ATOM 2071 N N . ASN A 1 270 ? 6.395 -42.375 -21.203 1 98.06 270 ASN A N 1
ATOM 2072 C CA . ASN A 1 270 ? 6.441 -41.125 -21.906 1 98.06 270 ASN A CA 1
ATOM 2073 C C . ASN A 1 270 ? 7.094 -41.25 -23.281 1 98.06 270 ASN A C 1
ATOM 2075 O O . ASN A 1 270 ? 6.73 -40.562 -24.219 1 98.06 270 ASN A O 1
ATOM 2079 N N . ALA A 1 271 ? 8.039 -42.125 -23.375 1 98.38 271 ALA A N 1
ATOM 2080 C CA . ALA A 1 271 ? 8.609 -42.438 -24.703 1 98.38 271 ALA A CA 1
ATOM 2081 C C . ALA A 1 271 ? 7.543 -43 -25.641 1 98.38 271 ALA A C 1
ATOM 2083 O O . ALA A 1 271 ? 7.445 -42.594 -26.797 1 98.38 271 ALA A O 1
ATOM 2084 N N . SER A 1 272 ? 6.703 -43.906 -25.125 1 98.44 272 SER A N 1
ATOM 2085 C CA . SER A 1 272 ? 5.617 -44.469 -25.906 1 98.44 272 SER A CA 1
ATOM 2086 C C . SER A 1 272 ? 4.59 -43.406 -26.297 1 98.44 272 SER A C 1
ATOM 2088 O O . SER A 1 272 ? 4.023 -43.469 -27.391 1 98.44 272 SER A O 1
ATOM 2090 N N . VAL A 1 273 ? 4.363 -42.5 -25.375 1 98.5 273 VAL A N 1
ATOM 2091 C CA . VAL A 1 273 ? 3.43 -41.438 -25.641 1 98.5 273 VAL A CA 1
ATOM 2092 C C . VAL A 1 273 ? 3.945 -40.594 -26.812 1 98.5 273 VAL A C 1
ATOM 2094 O O . VAL A 1 273 ? 3.176 -40.219 -27.703 1 98.5 273 VAL A O 1
ATOM 2097 N N . LEU A 1 274 ? 5.223 -40.281 -26.781 1 98.75 274 LEU A N 1
ATOM 2098 C CA . LEU A 1 274 ? 5.793 -39.5 -27.875 1 98.75 274 LEU A CA 1
ATOM 2099 C C . LEU A 1 274 ? 5.629 -40.219 -29.203 1 98.75 274 LEU A C 1
ATOM 2101 O O . LEU A 1 274 ? 5.234 -39.594 -30.203 1 98.75 274 LEU A O 1
ATOM 2105 N N . VAL A 1 275 ? 5.852 -41.5 -29.266 1 98.62 275 VAL A N 1
ATOM 2106 C CA . VAL A 1 275 ? 5.676 -42.281 -30.469 1 98.62 275 VAL A CA 1
ATOM 2107 C C . VAL A 1 275 ? 4.223 -42.219 -30.938 1 98.62 275 VAL A C 1
ATOM 2109 O O . VAL A 1 275 ? 3.947 -41.969 -32.125 1 98.62 275 VAL A O 1
ATOM 2112 N N . ARG A 1 276 ? 3.369 -42.406 -30.016 1 98.69 276 ARG A N 1
ATOM 2113 C CA . ARG A 1 276 ? 1.939 -42.344 -30.297 1 98.69 276 ARG A CA 1
ATOM 2114 C C . ARG A 1 276 ? 1.567 -41 -30.953 1 98.69 276 ARG A C 1
ATOM 2116 O O . ARG A 1 276 ? 0.885 -41 -31.984 1 98.69 276 ARG A O 1
ATOM 2123 N N . GLU A 1 277 ? 2.096 -39.875 -30.422 1 98.44 277 GLU A N 1
ATOM 2124 C CA . GLU A 1 277 ? 1.737 -38.562 -30.891 1 98.44 277 GLU A CA 1
ATOM 2125 C C . GLU A 1 277 ? 2.326 -38.281 -32.281 1 98.44 277 GLU A C 1
ATOM 2127 O O . GLU A 1 277 ? 1.775 -37.5 -33.031 1 98.44 277 GLU A O 1
ATOM 2132 N N . VAL A 1 278 ? 3.354 -38.938 -32.625 1 98.19 278 VAL A N 1
ATOM 2133 C CA . VAL A 1 278 ? 4.012 -38.75 -33.906 1 98.19 278 VAL A CA 1
ATOM 2134 C C . VAL A 1 278 ? 3.295 -39.531 -35 1 98.19 278 VAL A C 1
ATOM 2136 O O . VAL A 1 278 ? 2.957 -39 -36.031 1 98.19 278 VAL A O 1
ATOM 2139 N N . VAL A 1 279 ? 2.869 -40.781 -34.719 1 98.38 279 VAL A N 1
ATOM 2140 C CA . VAL A 1 279 ? 2.422 -41.719 -35.719 1 98.38 279 VAL A CA 1
ATOM 2141 C C . VAL A 1 279 ? 0.963 -41.406 -36.094 1 98.38 279 VAL A C 1
ATOM 2143 O O . VAL A 1 279 ? 0.479 -41.844 -37.125 1 98.38 279 VAL A O 1
ATOM 2146 N N . LYS A 1 280 ? 0.307 -40.719 -35.312 1 97.38 280 LYS A N 1
ATOM 2147 C CA . LYS A 1 280 ? -1.122 -40.531 -35.562 1 97.38 280 LYS A CA 1
ATOM 2148 C C . LYS A 1 280 ? -1.368 -39.531 -36.688 1 97.38 280 LYS A C 1
ATOM 2150 O O . LYS A 1 280 ? -2.479 -39.438 -37.219 1 97.38 280 LYS A O 1
ATOM 2155 N N . HIS A 1 281 ? -0.392 -38.844 -37.125 1 96.88 281 HIS A N 1
ATOM 2156 C CA . HIS A 1 281 ? -0.595 -37.688 -38 1 96.88 281 HIS A CA 1
ATOM 2157 C C . HIS A 1 281 ? -0.604 -38.125 -39.469 1 96.88 281 HIS A C 1
ATOM 2159 O O . HIS A 1 281 ? -1.28 -37.5 -40.312 1 96.88 281 HIS A O 1
ATOM 2165 N N . SER A 1 282 ? 0.288 -39.062 -39.875 1 97.06 282 SER A N 1
ATOM 2166 C CA . SER A 1 282 ? 0.394 -39.375 -41.312 1 97.06 282 SER A CA 1
ATOM 2167 C C . SER A 1 282 ? 1.001 -40.781 -41.5 1 97.06 282 SER A C 1
ATOM 2169 O O . SER A 1 282 ? 1.676 -41.312 -40.625 1 97.06 282 SER A O 1
ATOM 2171 N N . VAL A 1 283 ? 0.795 -41.281 -42.656 1 97.88 283 VAL A N 1
ATOM 2172 C CA . VAL A 1 283 ? 1.341 -42.562 -43.031 1 97.88 283 VAL A CA 1
ATOM 2173 C C . VAL A 1 283 ? 2.863 -42.5 -43.094 1 97.88 283 VAL A C 1
ATOM 2175 O O . VAL A 1 283 ? 3.561 -43.438 -42.719 1 97.88 283 VAL A O 1
ATOM 2178 N N . GLU A 1 284 ? 3.377 -41.344 -43.562 1 97.06 284 GLU A N 1
ATOM 2179 C CA . GLU A 1 284 ? 4.82 -41.156 -43.688 1 97.06 284 GLU A CA 1
ATOM 2180 C C . GLU A 1 284 ? 5.496 -41.219 -42.312 1 97.06 284 GLU A C 1
ATOM 2182 O O . GLU A 1 284 ? 6.543 -41.875 -42.188 1 97.06 284 GLU A O 1
ATOM 2187 N N . MET A 1 285 ? 4.875 -40.625 -41.312 1 97.44 285 MET A N 1
ATOM 2188 C CA . MET A 1 285 ? 5.418 -40.656 -39.969 1 97.44 285 MET A CA 1
ATOM 2189 C C . MET A 1 285 ? 5.395 -42.062 -39.406 1 97.44 285 MET A C 1
ATOM 2191 O O . MET A 1 285 ? 6.355 -42.5 -38.75 1 97.44 285 MET A O 1
ATOM 2195 N N . ALA A 1 286 ? 4.309 -42.719 -39.656 1 98.19 286 ALA A N 1
ATOM 2196 C CA . ALA A 1 286 ? 4.176 -44.094 -39.188 1 98.19 286 ALA A CA 1
ATOM 2197 C C . ALA A 1 286 ? 5.211 -45 -39.844 1 98.19 286 ALA A C 1
ATOM 2199 O O . ALA A 1 286 ? 5.832 -45.844 -39.188 1 98.19 286 ALA A O 1
ATOM 2200 N N . GLU A 1 287 ? 5.383 -44.812 -41.156 1 98 287 GLU A N 1
ATOM 2201 C CA . GLU A 1 287 ? 6.367 -45.594 -41.875 1 98 287 GLU A CA 1
ATOM 2202 C C . GLU A 1 287 ? 7.777 -45.375 -41.344 1 98 287 GLU A C 1
ATOM 2204 O O . GLU A 1 287 ? 8.562 -46.312 -41.219 1 98 287 GLU A O 1
ATOM 2209 N N . TYR A 1 288 ? 8.016 -44.156 -41.062 1 96.81 288 TYR A N 1
ATOM 2210 C CA . TYR A 1 288 ? 9.328 -43.812 -40.531 1 96.81 288 TYR A CA 1
ATOM 2211 C C . TYR A 1 288 ? 9.578 -44.531 -39.219 1 96.81 288 TYR A C 1
ATOM 2213 O O . TYR A 1 288 ? 10.648 -45.094 -39 1 96.81 288 TYR A O 1
ATOM 2221 N N . VAL A 1 289 ? 8.625 -44.531 -38.344 1 97.88 289 VAL A N 1
ATOM 2222 C CA . VAL A 1 289 ? 8.734 -45.188 -37.031 1 97.88 289 VAL A CA 1
ATOM 2223 C C . VAL A 1 289 ? 8.938 -46.688 -37.219 1 97.88 289 VAL A C 1
ATOM 2225 O O . VAL A 1 289 ? 9.789 -47.281 -36.562 1 97.88 289 VAL A O 1
ATOM 2228 N N . VAL A 1 290 ? 8.195 -47.281 -38.125 1 98 290 VAL A N 1
ATOM 2229 C CA . VAL A 1 290 ? 8.273 -48.719 -38.344 1 98 290 VAL A CA 1
ATOM 2230 C C . VAL A 1 290 ? 9.648 -49.062 -38.906 1 98 290 VAL A C 1
ATOM 2232 O O . VAL A 1 290 ? 10.258 -50.062 -38.5 1 98 290 VAL A O 1
ATOM 2235 N N . ASN A 1 291 ? 10.117 -48.219 -39.844 1 96.75 291 ASN A N 1
ATOM 2236 C CA . ASN A 1 291 ? 11.43 -48.438 -40.438 1 96.75 291 ASN A CA 1
ATOM 2237 C C . ASN A 1 291 ? 12.539 -48.344 -39.375 1 96.75 291 ASN A C 1
ATOM 2239 O O . ASN A 1 291 ? 13.609 -48.938 -39.562 1 96.75 291 ASN A O 1
ATOM 2243 N N . CYS A 1 292 ? 12.289 -47.656 -38.312 1 96.5 292 CYS A N 1
ATOM 2244 C CA . CYS A 1 292 ? 13.266 -47.5 -37.219 1 96.5 292 CYS A CA 1
ATOM 2245 C C . CYS A 1 292 ? 13.141 -48.625 -36.188 1 96.5 292 CYS A C 1
ATOM 2247 O O . CYS A 1 292 ? 13.828 -48.594 -35.188 1 96.5 292 CYS A O 1
ATOM 2249 N N . GLY A 1 293 ? 12.242 -49.531 -36.438 1 96.75 293 GLY A N 1
ATOM 2250 C CA . GLY A 1 293 ? 12.047 -50.625 -35.5 1 96.75 293 GLY A CA 1
ATOM 2251 C C . GLY A 1 293 ? 10.938 -50.375 -34.5 1 96.75 293 GLY A C 1
ATOM 2252 O O . GLY A 1 293 ? 10.922 -50.969 -33.406 1 96.75 293 GLY A O 1
ATOM 2253 N N . GLY A 1 294 ? 10.062 -49.531 -34.844 1 97.88 294 GLY A N 1
ATOM 2254 C CA . GLY A 1 294 ? 9.023 -49.094 -33.938 1 97.88 294 GLY A CA 1
ATOM 2255 C C . GLY A 1 294 ? 8.078 -50.219 -33.531 1 97.88 294 GLY A C 1
ATOM 2256 O O . GLY A 1 294 ? 7.68 -50.312 -32.375 1 97.88 294 GLY A O 1
ATOM 2257 N N . VAL A 1 295 ? 7.715 -51.094 -34.438 1 97.94 295 VAL A N 1
ATOM 2258 C CA . VAL A 1 295 ? 6.77 -52.156 -34.156 1 97.94 295 VAL A CA 1
ATOM 2259 C C . VAL A 1 295 ? 7.344 -53.094 -33.094 1 97.94 295 VAL A C 1
ATOM 2261 O O . VAL A 1 295 ? 6.684 -53.406 -32.094 1 97.94 295 VAL A O 1
ATOM 2264 N N . ALA A 1 296 ? 8.562 -53.5 -33.312 1 97.88 296 ALA A N 1
ATOM 2265 C CA . ALA A 1 296 ? 9.203 -54.406 -32.375 1 97.88 296 ALA A CA 1
ATOM 2266 C C . ALA A 1 296 ? 9.297 -53.75 -30.984 1 97.88 296 ALA A C 1
ATOM 2268 O O . ALA A 1 296 ? 9.062 -54.406 -29.969 1 97.88 296 ALA A O 1
ATOM 2269 N N . ALA A 1 297 ? 9.711 -52.5 -30.969 1 98 297 ALA A N 1
ATOM 2270 C CA . ALA A 1 297 ? 9.859 -51.781 -29.703 1 98 297 ALA A CA 1
ATOM 2271 C C . ALA A 1 297 ? 8.531 -51.688 -28.953 1 98 297 ALA A C 1
ATOM 2273 O O . ALA A 1 297 ? 8.477 -51.938 -27.75 1 98 297 ALA A O 1
ATOM 2274 N N . LEU A 1 298 ? 7.449 -51.406 -29.641 1 98.31 298 LEU A N 1
ATOM 2275 C CA . LEU A 1 298 ? 6.137 -51.25 -29.016 1 98.31 298 LEU A CA 1
ATOM 2276 C C . LEU A 1 298 ? 5.598 -52.594 -28.547 1 98.31 298 LEU A C 1
ATOM 2278 O O . LEU A 1 298 ? 4.988 -52.656 -27.469 1 98.31 298 LEU A O 1
ATOM 2282 N N . ILE A 1 299 ? 5.816 -53.594 -29.312 1 97.94 299 ILE A N 1
ATOM 2283 C CA . ILE A 1 299 ? 5.371 -54.938 -28.922 1 97.94 299 ILE A CA 1
ATOM 2284 C C . ILE A 1 299 ? 6.117 -55.375 -27.656 1 97.94 299 ILE A C 1
ATOM 2286 O O . ILE A 1 299 ? 5.531 -56 -26.766 1 97.94 299 ILE A O 1
ATOM 2290 N N . ARG A 1 300 ? 7.363 -55.062 -27.625 1 97 300 ARG A N 1
ATOM 2291 C CA . ARG A 1 300 ? 8.133 -55.344 -26.422 1 97 300 ARG A CA 1
ATOM 2292 C C . ARG A 1 300 ? 7.523 -54.688 -25.203 1 97 300 ARG A C 1
ATOM 2294 O O . ARG A 1 300 ? 7.531 -55.25 -24.109 1 97 300 ARG A O 1
ATOM 2301 N N . VAL A 1 301 ? 7.027 -53.438 -25.328 1 97.25 301 VAL A N 1
ATOM 2302 C CA . VAL A 1 301 ? 6.367 -52.75 -24.234 1 97.25 301 VAL A CA 1
ATOM 2303 C C . VAL A 1 301 ? 5.137 -53.531 -23.797 1 97.25 301 VAL A C 1
ATOM 2305 O O . VAL A 1 301 ? 4.895 -53.719 -22.594 1 97.25 301 VAL A O 1
ATOM 2308 N N . LEU A 1 302 ? 4.34 -54.062 -24.75 1 96.81 302 LEU A N 1
ATOM 2309 C CA . LEU A 1 302 ? 3.15 -54.844 -24.438 1 96.81 302 LEU A CA 1
ATOM 2310 C C . LEU A 1 302 ? 3.512 -56.094 -23.625 1 96.81 302 LEU A C 1
ATOM 2312 O O . LEU A 1 302 ? 2.791 -56.469 -22.688 1 96.81 302 LEU A O 1
ATOM 2316 N N . GLU A 1 303 ? 4.633 -56.625 -23.953 1 95.06 303 GLU A N 1
ATOM 2317 C CA . GLU A 1 303 ? 5.066 -57.875 -23.328 1 95.06 303 GLU A CA 1
ATOM 2318 C C . GLU A 1 303 ? 5.566 -57.656 -21.906 1 95.06 303 GLU A C 1
ATOM 2320 O O . GLU A 1 303 ? 5.398 -58.5 -21.047 1 95.06 303 GLU A O 1
ATOM 2325 N N . ASN A 1 304 ? 6.113 -56.469 -21.703 1 94.31 304 ASN A N 1
ATOM 2326 C CA . ASN A 1 304 ? 6.887 -56.312 -20.484 1 94.31 304 ASN A CA 1
ATOM 2327 C C . ASN A 1 304 ? 6.234 -55.281 -19.531 1 94.31 304 ASN A C 1
ATOM 2329 O O . ASN A 1 304 ? 6.812 -54.938 -18.516 1 94.31 304 ASN A O 1
ATOM 2333 N N . THR A 1 305 ? 5.145 -54.781 -19.906 1 93.62 305 THR A N 1
ATOM 2334 C CA . THR A 1 305 ? 4.465 -53.781 -19.094 1 93.62 305 THR A CA 1
ATOM 2335 C C . THR A 1 305 ? 3.004 -54.156 -18.875 1 93.62 305 THR A C 1
ATOM 2337 O O . THR A 1 305 ? 2.426 -54.906 -19.672 1 93.62 305 THR A O 1
ATOM 2340 N N . SER A 1 306 ? 2.48 -53.75 -17.781 1 92.94 306 SER A N 1
ATOM 2341 C CA . SER A 1 306 ? 1.074 -54 -17.484 1 92.94 306 SER A CA 1
ATOM 2342 C C . SER A 1 306 ? 0.376 -52.719 -17.016 1 92.94 306 SER A C 1
ATOM 2344 O O . SER A 1 306 ? 1.034 -51.719 -16.672 1 92.94 306 SER A O 1
ATOM 2346 N N . GLY A 1 307 ? -0.893 -52.844 -17.125 1 92.56 307 GLY A N 1
ATOM 2347 C CA . GLY A 1 307 ? -1.67 -51.719 -16.594 1 92.56 307 GLY A CA 1
ATOM 2348 C C . GLY A 1 307 ? -1.624 -50.5 -17.484 1 92.56 307 GLY A C 1
ATOM 2349 O O . GLY A 1 307 ? -1.352 -50.594 -18.688 1 92.56 307 GLY A O 1
ATOM 2350 N N . PRO A 1 308 ? -1.897 -49.312 -16.938 1 93.88 308 PRO A N 1
ATOM 2351 C CA . PRO A 1 308 ? -2.055 -48.094 -17.703 1 93.88 308 PRO A CA 1
ATOM 2352 C C . PRO A 1 308 ? -0.774 -47.688 -18.422 1 93.88 308 PRO A C 1
ATOM 2354 O O . PRO A 1 308 ? -0.833 -47 -19.453 1 93.88 308 PRO A O 1
ATOM 2357 N N . ASN A 1 309 ? 0.312 -48.156 -18 1 94.38 309 ASN A N 1
ATOM 2358 C CA . ASN A 1 309 ? 1.59 -47.75 -18.594 1 94.38 309 ASN A CA 1
ATOM 2359 C C . ASN A 1 309 ? 1.776 -48.344 -19.984 1 94.38 309 ASN A C 1
ATOM 2361 O O . ASN A 1 309 ? 2.641 -47.875 -20.734 1 94.38 309 ASN A O 1
ATOM 2365 N N . ARG A 1 310 ? 0.997 -49.281 -20.391 1 95.56 310 ARG A N 1
ATOM 2366 C CA . ARG A 1 310 ? 1.179 -49.812 -21.734 1 95.56 310 ARG A CA 1
ATOM 2367 C C . ARG A 1 310 ? 0.148 -49.25 -22.703 1 95.56 310 ARG A C 1
ATOM 2369 O O . ARG A 1 310 ? 0.184 -49.562 -23.891 1 95.56 310 ARG A O 1
ATOM 2376 N N . LEU A 1 311 ? -0.755 -48.438 -22.188 1 97.5 311 LEU A N 1
ATOM 2377 C CA . LEU A 1 311 ? -1.83 -47.875 -23 1 97.5 311 LEU A CA 1
ATOM 2378 C C . LEU A 1 311 ? -1.267 -47.094 -24.156 1 97.5 311 LEU A C 1
ATOM 2380 O O . LEU A 1 311 ? -1.694 -47.25 -25.297 1 97.5 311 LEU A O 1
ATOM 2384 N N . PRO A 1 312 ? -0.284 -46.25 -23.875 1 98.06 312 PRO A N 1
ATOM 2385 C CA . PRO A 1 312 ? 0.226 -45.469 -25 1 98.06 312 PRO A CA 1
ATOM 2386 C C . PRO A 1 312 ? 0.803 -46.375 -26.109 1 98.06 312 PRO A C 1
ATOM 2388 O O . PRO A 1 312 ? 0.644 -46.062 -27.297 1 98.06 312 PRO A O 1
ATOM 2391 N N . ALA A 1 313 ? 1.444 -47.375 -25.766 1 98.44 313 ALA A N 1
ATOM 2392 C CA . ALA A 1 313 ? 1.997 -48.312 -26.766 1 98.44 313 ALA A CA 1
ATOM 2393 C C . ALA A 1 313 ? 0.887 -49 -27.547 1 98.44 313 ALA A C 1
ATOM 2395 O O . ALA A 1 313 ? 0.986 -49.125 -28.766 1 98.44 313 ALA A O 1
ATOM 2396 N N . ILE A 1 314 ? -0.16 -49.375 -26.891 1 98.5 314 ILE A N 1
ATOM 2397 C CA . ILE A 1 314 ? -1.317 -50 -27.547 1 98.5 314 ILE A CA 1
ATOM 2398 C C . ILE A 1 314 ? -1.884 -49.031 -28.594 1 98.5 314 ILE A C 1
ATOM 2400 O O . ILE A 1 314 ? -2.098 -49.438 -29.734 1 98.5 314 ILE A O 1
ATOM 2404 N N . MET A 1 315 ? -2.016 -47.875 -28.188 1 98.56 315 MET A N 1
ATOM 2405 C CA . MET A 1 315 ? -2.615 -46.906 -29.078 1 98.56 315 MET A CA 1
ATOM 2406 C C . MET A 1 315 ? -1.682 -46.562 -30.234 1 98.56 315 MET A C 1
ATOM 2408 O O . MET A 1 315 ? -2.135 -46.375 -31.359 1 98.56 315 MET A O 1
ATOM 2412 N N . ALA A 1 316 ? -0.421 -46.438 -29.922 1 98.75 316 ALA A N 1
ATOM 2413 C CA . ALA A 1 316 ? 0.542 -46.188 -30.984 1 98.75 316 ALA A CA 1
ATOM 2414 C C . ALA A 1 316 ? 0.447 -47.25 -32.062 1 98.75 316 ALA A C 1
ATOM 2416 O O . ALA A 1 316 ? 0.426 -46.938 -33.25 1 98.75 316 ALA A O 1
ATOM 2417 N N . ILE A 1 317 ? 0.312 -48.5 -31.703 1 98.75 317 ILE A N 1
ATOM 2418 C CA . ILE A 1 317 ? 0.162 -49.625 -32.625 1 98.75 317 ILE A CA 1
ATOM 2419 C C . ILE A 1 317 ? -1.118 -49.438 -33.438 1 98.75 317 ILE A C 1
ATOM 2421 O O . ILE A 1 317 ? -1.119 -49.625 -34.656 1 98.75 317 ILE A O 1
ATOM 2425 N N . GLY A 1 318 ? -2.117 -49.062 -32.781 1 98.75 318 GLY A N 1
ATOM 2426 C CA . GLY A 1 318 ? -3.373 -48.812 -33.469 1 98.75 318 GLY A CA 1
ATOM 2427 C C . GLY A 1 318 ? -3.27 -47.75 -34.531 1 98.75 318 GLY A C 1
ATOM 2428 O O . GLY A 1 318 ? -3.744 -47.906 -35.656 1 98.75 318 GLY A O 1
ATOM 2429 N N . TYR A 1 319 ? -2.682 -46.656 -34.188 1 98.56 319 TYR A N 1
ATOM 2430 C CA . TYR A 1 319 ? -2.52 -45.562 -35.125 1 98.56 319 TYR A CA 1
ATOM 2431 C C . TYR A 1 319 ? -1.65 -46 -36.312 1 98.56 319 TYR A C 1
ATOM 2433 O O . TYR A 1 319 ? -1.925 -45.625 -37.469 1 98.56 319 TYR A O 1
ATOM 2441 N N . ILE A 1 320 ? -0.609 -46.719 -36.062 1 98.56 320 ILE A N 1
ATOM 2442 C CA . ILE A 1 320 ? 0.25 -47.219 -37.125 1 98.56 320 ILE A CA 1
ATOM 2443 C C . ILE A 1 320 ? -0.559 -48.094 -38.062 1 98.56 320 ILE A C 1
ATOM 2445 O O . ILE A 1 320 ? -0.519 -47.906 -39.281 1 98.56 320 ILE A O 1
ATOM 2449 N N . ALA A 1 321 ? -1.359 -49 -37.5 1 98.62 321 ALA A N 1
ATOM 2450 C CA . ALA A 1 321 ? -2.158 -49.938 -38.281 1 98.62 321 ALA A CA 1
ATOM 2451 C C . ALA A 1 321 ? -3.217 -49.188 -39.094 1 98.62 321 ALA A C 1
ATOM 2453 O O . ALA A 1 321 ? -3.559 -49.625 -40.188 1 98.62 321 ALA A O 1
ATOM 2454 N N . ALA A 1 322 ? -3.707 -48.156 -38.594 1 97.94 322 ALA A N 1
ATOM 2455 C CA . ALA A 1 322 ? -4.785 -47.406 -39.25 1 97.94 322 ALA A CA 1
ATOM 2456 C C . ALA A 1 322 ? -4.289 -46.719 -40.5 1 97.94 322 ALA A C 1
ATOM 2458 O O . ALA A 1 322 ? -5.082 -46.406 -41.406 1 97.94 322 ALA A O 1
ATOM 2459 N N . GLN A 1 323 ? -3.033 -46.531 -40.656 1 96.62 323 GLN A N 1
ATOM 2460 C CA . GLN A 1 323 ? -2.488 -45.688 -41.688 1 96.62 323 GLN A CA 1
ATOM 2461 C C . GLN A 1 323 ? -2.449 -46.406 -43.031 1 96.62 323 GLN A C 1
ATOM 2463 O O . GLN A 1 323 ? -2.615 -45.812 -44.094 1 96.62 323 GLN A O 1
ATOM 2468 N N . SER A 1 324 ? -2.127 -47.75 -43.031 1 96.25 324 SER A N 1
ATOM 2469 C CA . SER A 1 324 ? -2.037 -48.469 -44.281 1 96.25 324 SER A CA 1
ATOM 2470 C C . SER A 1 324 ? -2.082 -49.969 -44.062 1 96.25 324 SER A C 1
ATOM 2472 O O . SER A 1 324 ? -1.8 -50.469 -42.969 1 96.25 324 SER A O 1
ATOM 2474 N N . GLU A 1 325 ? -2.414 -50.656 -45.094 1 97.25 325 GLU A N 1
ATOM 2475 C CA . GLU A 1 325 ? -2.463 -52.125 -45.094 1 97.25 325 GLU A CA 1
ATOM 2476 C C . GLU A 1 325 ? -1.079 -52.719 -44.844 1 97.25 325 GLU A C 1
ATOM 2478 O O . GLU A 1 325 ? -0.937 -53.688 -44.125 1 97.25 325 GLU A O 1
ATOM 2483 N N . ARG A 1 326 ? -0.119 -52.062 -45.406 1 97.56 326 ARG A N 1
ATOM 2484 C CA . ARG A 1 326 ? 1.251 -52.562 -45.25 1 97.56 326 ARG A CA 1
ATOM 2485 C C . ARG A 1 326 ? 1.719 -52.469 -43.812 1 97.56 326 ARG A C 1
ATOM 2487 O O . ARG A 1 326 ? 2.359 -53.406 -43.312 1 97.56 326 ARG A O 1
ATOM 2494 N N . LEU A 1 327 ? 1.406 -51.406 -43.188 1 98.31 327 LEU A N 1
ATOM 2495 C CA . LEU A 1 327 ? 1.818 -51.219 -41.812 1 98.31 327 LEU A CA 1
ATOM 2496 C C . LEU A 1 327 ? 1.083 -52.156 -40.875 1 98.31 327 LEU A C 1
ATOM 2498 O O . LEU A 1 327 ? 1.668 -52.688 -39.906 1 98.31 327 LEU A O 1
ATOM 2502 N N . ALA A 1 328 ? -0.123 -52.438 -41.156 1 98.44 328 ALA A N 1
ATOM 2503 C CA . ALA A 1 328 ? -0.875 -53.438 -40.406 1 98.44 328 ALA A CA 1
ATOM 2504 C C . ALA A 1 328 ? -0.247 -54.812 -40.531 1 98.44 328 ALA A C 1
ATOM 2506 O O . ALA A 1 328 ? -0.149 -55.562 -39.562 1 98.44 328 ALA A O 1
ATOM 2507 N N . SER A 1 329 ? 0.177 -55.125 -41.75 1 98.5 329 SER A N 1
ATOM 2508 C CA . SER A 1 329 ? 0.839 -56.406 -41.969 1 98.5 329 SER A CA 1
ATOM 2509 C C . SER A 1 329 ? 2.129 -56.531 -41.156 1 98.5 329 SER A C 1
ATOM 2511 O O . SER A 1 329 ? 2.457 -57.594 -40.656 1 98.5 329 SER A O 1
ATOM 2513 N N . ALA A 1 330 ? 2.822 -55.406 -41.125 1 98 330 ALA A N 1
ATOM 2514 C CA . ALA A 1 330 ? 4.059 -55.375 -40.344 1 98 330 ALA A CA 1
ATOM 2515 C C . ALA A 1 330 ? 3.791 -55.719 -38.875 1 98 330 ALA A C 1
ATOM 2517 O O . ALA A 1 330 ? 4.582 -56.406 -38.25 1 98 330 ALA A O 1
ATOM 2518 N N . ILE A 1 331 ? 2.736 -55.25 -38.375 1 98.56 331 ILE A N 1
ATOM 2519 C CA . ILE A 1 331 ? 2.35 -55.5 -36.969 1 98.56 331 ILE A CA 1
ATOM 2520 C C . ILE A 1 331 ? 2.004 -56.969 -36.812 1 98.56 331 ILE A C 1
ATOM 2522 O O . ILE A 1 331 ? 2.414 -57.594 -35.812 1 98.56 331 ILE A O 1
ATOM 2526 N N . ILE A 1 332 ? 1.268 -57.562 -37.719 1 98.12 332 ILE A N 1
ATOM 2527 C CA . ILE A 1 332 ? 0.887 -58.969 -37.688 1 98.12 332 ILE A CA 1
ATOM 2528 C C . ILE A 1 332 ? 2.139 -59.844 -37.719 1 98.12 332 ILE A C 1
ATOM 2530 O O . ILE A 1 332 ? 2.281 -60.75 -36.906 1 98.12 332 ILE A O 1
ATOM 2534 N N . ASN A 1 333 ? 3.002 -59.469 -38.656 1 97.38 333 ASN A N 1
ATOM 2535 C CA . ASN A 1 333 ? 4.242 -60.219 -38.781 1 97.38 333 ASN A CA 1
ATOM 2536 C C . ASN A 1 333 ? 5.102 -60.125 -37.531 1 97.38 333 ASN A C 1
ATOM 2538 O O . ASN A 1 333 ? 5.879 -61.031 -37.25 1 97.38 333 ASN A O 1
ATOM 2542 N N . GLY A 1 334 ? 4.926 -59.031 -36.781 1 96.94 334 GLY A N 1
ATOM 2543 C CA . GLY A 1 334 ? 5.676 -58.844 -35.562 1 96.94 334 GLY A CA 1
ATOM 2544 C C . GLY A 1 334 ? 4.988 -59.438 -34.344 1 96.94 334 GLY A C 1
ATOM 2545 O O . GLY A 1 334 ? 5.336 -59.094 -33.219 1 96.94 334 GLY A O 1
ATOM 2546 N N . LYS A 1 335 ? 3.949 -60.188 -34.469 1 96.88 335 LYS A N 1
ATOM 2547 C CA . LYS A 1 335 ? 3.195 -60.875 -33.438 1 96.88 335 LYS A CA 1
ATOM 2548 C C . LYS A 1 335 ? 2.35 -59.875 -32.625 1 96.88 335 LYS A C 1
ATOM 2550 O O . LYS A 1 335 ? 2.1 -60.094 -31.438 1 96.88 335 LYS A O 1
ATOM 2555 N N . GLY A 1 336 ? 2.078 -58.812 -33.281 1 97.81 336 GLY A N 1
ATOM 2556 C CA . GLY A 1 336 ? 1.287 -57.781 -32.625 1 97.81 336 GLY A CA 1
ATOM 2557 C C . GLY A 1 336 ? -0.094 -58.281 -32.219 1 97.81 336 GLY A C 1
ATOM 2558 O O . GLY A 1 336 ? -0.566 -57.969 -31.125 1 97.81 336 GLY A O 1
ATOM 2559 N N . VAL A 1 337 ? -0.724 -59.062 -33.062 1 98.19 337 VAL A N 1
ATOM 2560 C CA . VAL A 1 337 ? -2.084 -59.5 -32.812 1 98.19 337 VAL A CA 1
ATOM 2561 C C . VAL A 1 337 ? -2.094 -60.469 -31.609 1 98.19 337 VAL A C 1
ATOM 2563 O O . VAL A 1 337 ? -2.945 -60.344 -30.734 1 98.19 337 VAL A O 1
ATOM 2566 N N . SER A 1 338 ? -1.11 -61.344 -31.562 1 97.25 338 SER A N 1
ATOM 2567 C CA . SER A 1 338 ? -1.029 -62.281 -30.453 1 97.25 338 SER A CA 1
ATOM 2568 C C . SER A 1 338 ? -0.835 -61.562 -29.125 1 97.25 338 SER A C 1
ATOM 2570 O O . SER A 1 338 ? -1.467 -61.906 -28.125 1 97.25 338 SER A O 1
ATOM 2572 N N . GLU A 1 339 ? 0.06 -60.625 -29.188 1 97.44 339 GLU A N 1
ATOM 2573 C CA . GLU A 1 339 ? 0.333 -59.875 -27.953 1 97.44 339 GLU A CA 1
ATOM 2574 C C . GLU A 1 339 ? -0.88 -59.062 -27.516 1 97.44 339 GLU A C 1
ATOM 2576 O O . GLU A 1 339 ? -1.167 -58.938 -26.328 1 97.44 339 GLU A O 1
ATOM 2581 N N . LEU A 1 340 ? -1.562 -58.438 -28.438 1 98.25 340 LEU A N 1
ATOM 2582 C CA . LEU A 1 340 ? -2.756 -57.656 -28.109 1 98.25 340 LEU A CA 1
ATOM 2583 C C . LEU A 1 340 ? -3.865 -58.562 -27.578 1 98.25 340 LEU A C 1
ATOM 2585 O O . LEU A 1 340 ? -4.629 -58.156 -26.703 1 98.25 340 LEU A O 1
ATOM 2589 N N . CYS A 1 341 ? -3.916 -59.75 -28.125 1 96.56 341 CYS A N 1
ATOM 2590 C CA . CYS A 1 341 ? -4.879 -60.719 -27.609 1 96.56 341 CYS A CA 1
ATOM 2591 C C . CYS A 1 341 ? -4.57 -61.062 -26.1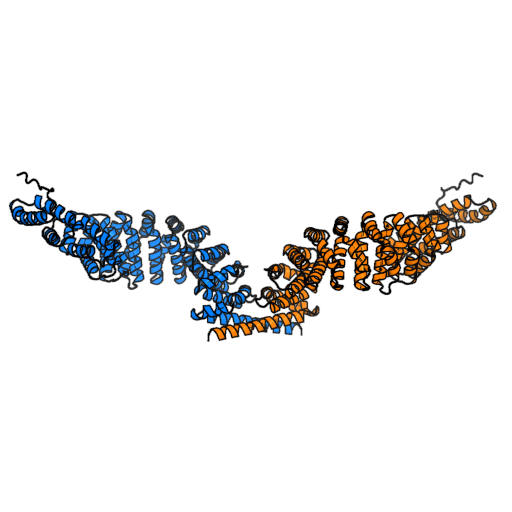72 1 96.56 341 CYS A C 1
ATOM 2593 O O . CYS A 1 341 ? -5.484 -61.188 -25.344 1 96.56 341 CYS A O 1
ATOM 2595 N N . ALA A 1 342 ? -3.305 -61.25 -25.938 1 95.94 342 ALA A N 1
ATOM 2596 C CA . ALA A 1 342 ? -2.896 -61.5 -24.562 1 95.94 342 ALA A CA 1
ATOM 2597 C C . ALA A 1 342 ? -3.305 -60.344 -23.641 1 95.94 342 ALA A C 1
ATOM 2599 O O . ALA A 1 342 ? -3.744 -60.594 -22.516 1 95.94 342 ALA A O 1
ATOM 2600 N N . VAL A 1 343 ? -3.135 -59.094 -24.109 1 96.31 343 VAL A N 1
ATOM 2601 C CA . VAL A 1 343 ? -3.52 -57.906 -23.344 1 96.31 343 VAL A CA 1
ATOM 2602 C C . VAL A 1 343 ? -5.02 -57.938 -23.062 1 96.31 343 VAL A C 1
ATOM 2604 O O . VAL A 1 343 ? -5.457 -57.625 -21.953 1 96.31 343 VAL A O 1
ATOM 2607 N N . LEU A 1 344 ? -5.785 -58.344 -24.062 1 94.81 344 LEU A N 1
ATOM 2608 C CA . LEU A 1 344 ? -7.234 -58.438 -23.938 1 94.81 344 LEU A CA 1
ATOM 2609 C C . LEU A 1 344 ? -7.625 -59.406 -22.828 1 94.81 344 LEU A C 1
ATOM 2611 O O . LEU A 1 344 ? -8.617 -59.188 -22.125 1 94.81 344 LEU A O 1
ATOM 2615 N N . CYS A 1 345 ? -6.82 -60.344 -22.641 1 92.5 345 CYS A N 1
ATOM 2616 C CA . CYS A 1 345 ? -7.109 -61.375 -21.641 1 92.5 345 CYS A CA 1
ATOM 2617 C C . CYS A 1 345 ? -6.621 -60.938 -20.266 1 92.5 345 CYS A C 1
ATOM 2619 O O . CYS A 1 345 ? -7.246 -61.25 -19.25 1 92.5 345 CYS A O 1
ATOM 2621 N N . ASP A 1 346 ? -5.555 -60.25 -20.25 1 93.25 346 ASP A N 1
ATOM 2622 C CA . ASP A 1 346 ? -4.859 -59.938 -19 1 93.25 346 ASP A CA 1
ATOM 2623 C C . ASP A 1 346 ? -5.453 -58.688 -18.344 1 93.25 346 ASP A C 1
ATOM 2625 O O . ASP A 1 346 ? -5.531 -58.625 -17.125 1 93.25 346 ASP A O 1
ATOM 2629 N N . GLU A 1 347 ? -5.82 -57.719 -19.109 1 93.44 347 GLU A N 1
ATOM 2630 C CA . GLU A 1 347 ? -6.188 -56.406 -18.578 1 93.44 347 GLU A CA 1
ATOM 2631 C C . GLU A 1 347 ? -7.664 -56.375 -18.188 1 93.44 347 GLU A C 1
ATOM 2633 O O . GLU A 1 347 ? -8.516 -56.938 -18.875 1 93.44 347 GLU A O 1
ATOM 2638 N N . LYS A 1 348 ? -7.891 -55.688 -17.078 1 91.75 348 LYS A N 1
ATOM 2639 C CA . LYS A 1 348 ? -9.258 -55.625 -16.562 1 91.75 348 LYS A CA 1
ATOM 2640 C C . LYS A 1 348 ? -9.82 -54.219 -16.656 1 91.75 348 LYS A C 1
ATOM 2642 O O . LYS A 1 348 ? -11.039 -54.031 -16.688 1 91.75 348 LYS A O 1
ATOM 2647 N N . GLU A 1 349 ? -8.945 -53.312 -16.75 1 94.75 349 GLU A N 1
ATOM 2648 C CA . GLU A 1 349 ? -9.414 -51.938 -16.812 1 94.75 349 GLU A CA 1
ATOM 2649 C C . GLU A 1 349 ? -10.117 -51.656 -18.141 1 94.75 349 GLU A C 1
ATOM 2651 O O . GLU A 1 349 ? -9.523 -51.812 -19.203 1 94.75 349 GLU A O 1
ATOM 2656 N N . ASP A 1 350 ? -11.258 -51.094 -18.062 1 95.19 350 ASP A N 1
ATOM 2657 C CA . ASP A 1 350 ? -12.148 -50.938 -19.203 1 95.19 350 ASP A CA 1
ATOM 2658 C C . ASP A 1 350 ? -11.492 -50.094 -20.281 1 95.19 350 ASP A C 1
ATOM 2660 O O . ASP A 1 350 ? -11.531 -50.438 -21.469 1 95.19 350 ASP A O 1
ATOM 2664 N N . HIS A 1 351 ? -10.859 -49 -19.922 1 95.25 351 HIS A N 1
ATOM 2665 C CA . HIS A 1 351 ? -10.312 -48.125 -20.938 1 95.25 351 HIS A CA 1
ATOM 2666 C C . HIS A 1 351 ? -9.148 -48.75 -21.672 1 95.25 351 HIS A C 1
ATOM 2668 O O . HIS A 1 351 ? -8.93 -48.5 -22.859 1 95.25 351 HIS A O 1
ATOM 2674 N N . ILE A 1 352 ? -8.375 -49.594 -21 1 97.38 352 ILE A N 1
ATOM 2675 C CA . ILE A 1 352 ? -7.273 -50.281 -21.656 1 97.38 352 ILE A CA 1
ATOM 2676 C C . ILE A 1 352 ? -7.832 -51.344 -22.609 1 97.38 352 ILE A C 1
ATOM 2678 O O . ILE A 1 352 ? -7.355 -51.469 -23.734 1 97.38 352 ILE A O 1
ATOM 2682 N N . VAL A 1 353 ? -8.82 -52 -22.125 1 97.81 353 VAL A N 1
ATOM 2683 C CA . VAL A 1 353 ? -9.469 -53.031 -22.953 1 97.81 353 VAL A CA 1
ATOM 2684 C C . VAL A 1 353 ? -10.094 -52.375 -24.188 1 97.81 353 VAL A C 1
ATOM 2686 O O . VAL A 1 353 ? -9.969 -52.906 -25.297 1 97.81 353 VAL A O 1
ATOM 2689 N N . ALA A 1 354 ? -10.688 -51.281 -23.984 1 98.06 354 ALA A N 1
ATOM 2690 C CA . ALA A 1 354 ? -11.32 -50.562 -25.094 1 98.06 354 ALA A CA 1
ATOM 2691 C C . ALA A 1 354 ? -10.289 -50.125 -26.125 1 98.06 354 ALA A C 1
ATOM 2693 O O . ALA A 1 354 ? -10.516 -50.281 -27.328 1 98.06 354 ALA A O 1
ATOM 2694 N N . ALA A 1 355 ? -9.195 -49.625 -25.641 1 98.19 355 ALA A N 1
ATOM 2695 C CA . ALA A 1 355 ? -8.125 -49.219 -26.562 1 98.19 355 ALA A CA 1
ATOM 2696 C C . ALA A 1 355 ? -7.574 -50.438 -27.312 1 98.19 355 ALA A C 1
ATOM 2698 O O . ALA A 1 355 ? -7.23 -50.344 -28.5 1 98.19 355 ALA A O 1
ATOM 2699 N N . THR A 1 356 ? -7.465 -51.531 -26.656 1 98.56 356 THR A N 1
ATOM 2700 C CA . THR A 1 356 ? -6.957 -52.75 -27.266 1 98.56 356 THR A CA 1
ATOM 2701 C C . THR A 1 356 ? -7.902 -53.25 -28.359 1 98.56 356 THR A C 1
ATOM 2703 O O . THR A 1 356 ? -7.461 -53.625 -29.453 1 98.56 356 THR A O 1
ATOM 2706 N N . VAL A 1 357 ? -9.164 -53.219 -28.078 1 98.38 357 VAL A N 1
ATOM 2707 C CA . VAL A 1 357 ? -10.18 -53.625 -29.047 1 98.38 357 VAL A CA 1
ATOM 2708 C C . VAL A 1 357 ? -10.117 -52.719 -30.266 1 98.38 357 VAL A C 1
ATOM 2710 O O . VAL A 1 357 ? -10.164 -53.188 -31.406 1 98.38 357 VAL A O 1
ATOM 2713 N N . TRP A 1 358 ? -10.047 -51.469 -30.031 1 98.44 358 TRP A N 1
ATOM 2714 C CA . TRP A 1 358 ? -9.922 -50.5 -31.109 1 98.44 358 TRP A CA 1
ATOM 2715 C C . TRP A 1 358 ? -8.703 -50.781 -31.969 1 98.44 358 TRP A C 1
ATOM 2717 O O . TRP A 1 358 ? -8.789 -50.781 -33.188 1 98.44 358 TRP A O 1
ATOM 2727 N N . THR A 1 359 ? -7.625 -51 -31.297 1 98.75 359 THR A N 1
ATOM 2728 C CA . THR A 1 359 ? -6.371 -51.25 -32 1 98.75 359 THR A CA 1
ATOM 2729 C C . THR A 1 359 ? -6.477 -52.5 -32.875 1 98.75 359 THR A C 1
ATOM 2731 O O . THR A 1 359 ? -6.059 -52.5 -34.031 1 98.75 359 THR A O 1
ATOM 2734 N N . LEU A 1 360 ? -7.074 -53.562 -32.406 1 98.56 360 LEU A N 1
ATOM 2735 C CA . LEU A 1 360 ? -7.285 -54.781 -33.156 1 98.56 360 LEU A CA 1
ATOM 2736 C C . LEU A 1 360 ? -8.188 -54.531 -34.344 1 98.56 360 LEU A C 1
ATOM 2738 O O . LEU A 1 360 ? -7.953 -55.094 -35.438 1 98.56 360 LEU A O 1
ATOM 2742 N N . GLY A 1 361 ? -9.125 -53.75 -34.125 1 98.38 361 GLY A N 1
ATOM 2743 C CA . GLY A 1 361 ? -9.969 -53.344 -35.25 1 98.38 361 GLY A CA 1
ATOM 2744 C C . GLY A 1 361 ? -9.195 -52.656 -36.344 1 98.38 361 GLY A C 1
ATOM 2745 O O . GLY A 1 361 ? -9.422 -52.906 -37.531 1 98.38 361 GLY A O 1
ATOM 2746 N N . GLN A 1 362 ? -8.297 -51.75 -35.938 1 98.5 362 GLN A N 1
ATOM 2747 C CA . GLN A 1 362 ? -7.492 -51.031 -36.938 1 98.5 362 GLN A CA 1
ATOM 2748 C C . GLN A 1 362 ? -6.582 -51.969 -37.719 1 98.5 362 GLN A C 1
ATOM 2750 O O . GLN A 1 362 ? -6.305 -51.75 -38.875 1 98.5 362 GLN A O 1
ATOM 2755 N N . ILE A 1 363 ? -6.168 -53.031 -37.125 1 98.38 363 ILE A N 1
ATOM 2756 C CA . ILE A 1 363 ? -5.281 -54 -37.75 1 98.38 363 ILE A CA 1
ATOM 2757 C C . ILE A 1 363 ? -6.07 -54.844 -38.75 1 98.38 363 ILE A C 1
ATOM 2759 O O . ILE A 1 363 ? -5.621 -55.094 -39.875 1 98.38 363 ILE A O 1
ATOM 2763 N N . GLY A 1 364 ? -7.277 -55.25 -38.469 1 98.06 364 GLY A N 1
ATOM 2764 C CA . GLY A 1 364 ? -8.023 -56.281 -39.188 1 98.06 364 GLY A CA 1
ATOM 2765 C C . GLY A 1 364 ? -8.906 -55.688 -40.281 1 98.06 364 GLY A C 1
ATOM 2766 O O . GLY A 1 364 ? -9.469 -56.438 -41.094 1 98.06 364 GLY A O 1
ATOM 2767 N N . LYS A 1 365 ? -8.953 -54.438 -40.438 1 97.38 365 LYS A N 1
ATOM 2768 C CA . LYS A 1 365 ? -9.977 -53.812 -41.281 1 97.38 365 LYS A CA 1
ATOM 2769 C C . LYS A 1 365 ? -9.508 -53.719 -42.719 1 97.38 365 LYS A C 1
ATOM 2771 O O . LYS A 1 365 ? -10.289 -53.375 -43.625 1 97.38 365 LYS A O 1
ATOM 2776 N N . HIS A 1 366 ? -8.328 -54 -43.031 1 97.06 366 HIS A N 1
ATOM 2777 C CA . HIS A 1 366 ? -7.73 -53.656 -44.312 1 97.06 366 HIS A CA 1
ATOM 2778 C C . HIS A 1 366 ? -8.055 -54.688 -45.375 1 97.06 366 HIS A C 1
ATOM 2780 O O . HIS A 1 366 ? -8.406 -54.344 -46.5 1 97.06 366 HIS A O 1
ATOM 2786 N N . SER A 1 367 ? -7.836 -56 -45.125 1 96.62 367 SER A N 1
ATOM 2787 C CA . SER A 1 367 ? -8.031 -57.062 -46.125 1 96.62 367 SER A CA 1
ATOM 2788 C C . SER A 1 367 ? -8.422 -58.375 -45.438 1 96.62 367 SER A C 1
ATOM 2790 O O . SER A 1 367 ? -8.477 -58.438 -44.219 1 96.62 367 SER A O 1
ATOM 2792 N N . SER A 1 368 ? -8.688 -59.375 -46.25 1 96 368 SER A N 1
ATOM 2793 C CA . SER A 1 368 ? -9.062 -60.688 -45.719 1 96 368 SER A CA 1
ATOM 2794 C C . SER A 1 368 ? -7.922 -61.312 -44.938 1 96 368 SER A C 1
ATOM 2796 O O . SER A 1 368 ? -8.156 -62.031 -43.969 1 96 368 SER A O 1
ATOM 2798 N N . GLU A 1 369 ? -6.766 -61 -45.375 1 96.25 369 GLU A N 1
ATOM 2799 C CA . GLU A 1 369 ? -5.602 -61.562 -44.688 1 96.25 369 GLU A CA 1
ATOM 2800 C C . GLU A 1 369 ? -5.465 -60.938 -43.281 1 96.25 369 GLU A C 1
ATOM 2802 O O . GLU A 1 369 ? -5.129 -61.656 -42.344 1 96.25 369 GLU A O 1
ATOM 2807 N N . HIS A 1 370 ? -5.734 -59.688 -43.188 1 97.81 370 HIS A N 1
ATOM 2808 C CA . HIS A 1 370 ? -5.684 -59 -41.906 1 97.81 370 HIS A CA 1
ATOM 2809 C C . HIS A 1 370 ? -6.77 -59.5 -40.969 1 97.81 370 HIS A C 1
ATOM 2811 O O . HIS A 1 370 ? -6.5 -59.812 -39.812 1 97.81 370 HIS A O 1
ATOM 2817 N N . SER A 1 371 ? -7.914 -59.625 -41.5 1 97.19 371 SER A N 1
ATOM 2818 C CA . SER A 1 371 ? -9.039 -60.156 -40.719 1 97.19 371 SER A CA 1
ATOM 2819 C C . SER A 1 371 ? -8.789 -61.594 -40.281 1 97.19 371 SER A C 1
ATOM 2821 O O . SER A 1 371 ? -9.141 -61.969 -39.156 1 97.19 371 SER A O 1
ATOM 2823 N N . LYS A 1 372 ? -8.203 -62.344 -41.156 1 96.56 372 LYS A N 1
ATOM 2824 C CA . LYS A 1 372 ? -7.891 -63.75 -40.844 1 96.56 372 LYS A CA 1
ATOM 2825 C C . LYS A 1 372 ? -6.957 -63.844 -39.656 1 96.56 372 LYS A C 1
ATOM 2827 O O . LYS A 1 372 ? -7.086 -64.75 -38.844 1 96.56 372 LYS A O 1
ATOM 2832 N N . SER A 1 373 ? -6.055 -62.906 -39.594 1 97 373 SER A N 1
ATOM 2833 C CA . SER A 1 373 ? -5.121 -62.906 -38.469 1 97 373 SER A CA 1
ATOM 2834 C C . SER A 1 373 ? -5.855 -62.781 -37.125 1 97 373 SER A C 1
ATOM 2836 O O . SER A 1 373 ? -5.445 -63.344 -36.125 1 97 373 SER A O 1
ATOM 2838 N N . LEU A 1 374 ? -6.914 -62.062 -37.094 1 97.62 374 LEU A N 1
ATOM 2839 C CA . LEU A 1 374 ? -7.727 -61.906 -35.875 1 97.62 374 LEU A CA 1
ATOM 2840 C C . LEU A 1 374 ? -8.523 -63.188 -35.625 1 97.62 374 LEU A C 1
ATOM 2842 O O . LEU A 1 374 ? -8.648 -63.625 -34.469 1 97.62 374 LEU A O 1
ATOM 2846 N N . ALA A 1 375 ? -8.977 -63.719 -36.656 1 95.25 375 ALA A N 1
ATOM 2847 C CA . ALA A 1 375 ? -9.758 -64.938 -36.562 1 95.25 375 ALA A CA 1
ATOM 2848 C C . ALA A 1 375 ? -8.914 -66.125 -35.969 1 95.25 375 ALA A C 1
ATOM 2850 O O . ALA A 1 375 ? -9.352 -66.812 -35.062 1 95.25 375 ALA A O 1
ATOM 2851 N N . VAL A 1 376 ? -7.754 -66.188 -36.531 1 94.81 376 VAL A N 1
ATOM 2852 C CA . VAL A 1 376 ? -6.859 -67.25 -36.125 1 94.81 376 VAL A CA 1
ATOM 2853 C C . VAL A 1 376 ? -6.465 -67.062 -34.656 1 94.81 376 VAL A C 1
ATOM 2855 O O . VAL A 1 376 ? -6.285 -68.062 -33.938 1 94.81 376 VAL A O 1
ATOM 2858 N N . ALA A 1 377 ? -6.461 -65.875 -34.219 1 95.38 377 ALA A N 1
ATOM 2859 C CA . ALA A 1 377 ? -6.082 -65.562 -32.844 1 95.38 377 ALA A CA 1
ATOM 2860 C C . ALA A 1 377 ? -7.293 -65.562 -31.906 1 95.38 377 ALA A C 1
ATOM 2862 O O . ALA A 1 377 ? -7.188 -65.25 -30.719 1 95.38 377 ALA A O 1
ATOM 2863 N N . ASN A 1 378 ? -8.469 -65.938 -32.375 1 93.69 378 ASN A N 1
ATOM 2864 C CA . ASN A 1 378 ? -9.719 -66.062 -31.625 1 93.69 378 ASN A CA 1
ATOM 2865 C C . ASN A 1 378 ? -10.133 -64.75 -30.984 1 93.69 378 ASN A C 1
ATOM 2867 O O . ASN A 1 378 ? -10.602 -64.688 -29.844 1 93.69 378 ASN A O 1
ATOM 2871 N N . VAL A 1 379 ? -9.906 -63.656 -31.703 1 96.19 379 VAL A N 1
ATOM 2872 C CA . VAL A 1 379 ? -10.195 -62.312 -31.219 1 96.19 379 VAL A CA 1
ATOM 2873 C C . VAL A 1 379 ? -11.695 -62.031 -31.312 1 96.19 379 VAL A C 1
ATOM 2875 O O . VAL A 1 379 ? -12.273 -61.375 -30.438 1 96.19 379 VAL A O 1
ATOM 2878 N N . PHE A 1 380 ? -12.352 -62.594 -32.312 1 95.69 380 PHE A N 1
ATOM 2879 C CA . PHE A 1 380 ? -13.742 -62.281 -32.625 1 95.69 380 PHE A CA 1
ATOM 2880 C C . PHE A 1 380 ? -14.656 -62.719 -31.484 1 95.69 380 PHE A C 1
ATOM 2882 O O . PHE A 1 380 ? -15.438 -61.906 -30.969 1 95.69 380 PHE A O 1
ATOM 2889 N N . PRO A 1 381 ? -14.461 -63.938 -30.984 1 93.81 381 PRO A N 1
ATOM 2890 C CA . PRO A 1 381 ? -15.32 -64.312 -29.859 1 93.81 381 PRO A CA 1
ATOM 2891 C C . PRO A 1 381 ? -15.094 -63.469 -28.625 1 93.81 381 PRO A C 1
ATOM 2893 O O . PRO A 1 381 ? -16.047 -63.156 -27.891 1 93.81 381 PRO A O 1
ATOM 2896 N N . LYS A 1 382 ? -13.938 -63.125 -28.453 1 94.81 382 LYS A N 1
ATOM 2897 C CA . LYS A 1 382 ? -13.617 -62.312 -27.297 1 94.81 382 LYS A CA 1
ATOM 2898 C C . LYS A 1 382 ? -14.25 -60.906 -27.406 1 94.81 382 LYS A C 1
ATOM 2900 O O . LYS A 1 382 ? -14.797 -60.406 -26.422 1 94.81 382 LYS A O 1
ATOM 2905 N N . MET A 1 383 ? -14.156 -60.312 -28.594 1 95.88 383 MET A N 1
ATOM 2906 C CA . MET A 1 383 ? -14.766 -59 -28.812 1 95.88 383 MET A CA 1
ATOM 2907 C C . MET A 1 383 ? -16.281 -59.094 -28.672 1 95.88 383 MET A C 1
ATOM 2909 O O . MET A 1 383 ? -16.906 -58.156 -28.125 1 95.88 383 MET A O 1
ATOM 2913 N N . MET A 1 384 ? -16.766 -60.188 -29.062 1 94.31 384 MET A N 1
ATOM 2914 C CA . MET A 1 384 ? -18.203 -60.406 -28.953 1 94.31 384 MET A CA 1
ATOM 2915 C C . MET A 1 384 ? -18.641 -60.469 -27.5 1 94.31 384 MET A C 1
ATOM 2917 O O . MET A 1 384 ? -19.688 -59.938 -27.125 1 94.31 384 MET A O 1
ATOM 2921 N N . LYS A 1 385 ? -17.891 -61.188 -26.781 1 93.62 385 LYS A N 1
ATOM 2922 C CA . LYS A 1 385 ? -18.172 -61.281 -25.359 1 93.62 385 LYS A CA 1
ATOM 2923 C C . LYS A 1 385 ? -18.109 -59.906 -24.688 1 93.62 385 LYS A C 1
ATOM 2925 O O . LYS A 1 385 ? -18.938 -59.594 -23.812 1 93.62 385 LYS A O 1
ATOM 2930 N N . LEU A 1 386 ? -17.156 -59.125 -25.078 1 95.44 386 LEU A N 1
ATOM 2931 C CA . LEU A 1 386 ? -17 -57.781 -24.516 1 95.44 386 LEU A CA 1
ATOM 2932 C C . LEU A 1 386 ? -18.188 -56.906 -24.906 1 95.44 386 LEU A C 1
ATOM 2934 O O . LEU A 1 386 ? -18.672 -56.125 -24.094 1 95.44 386 LEU A O 1
ATOM 2938 N N . TYR A 1 387 ? -18.672 -57.062 -26.094 1 95.44 387 TYR A N 1
ATOM 2939 C CA . TYR A 1 387 ? -19.828 -56.281 -26.578 1 95.44 387 TYR A CA 1
ATOM 2940 C C . TYR A 1 387 ? -21.078 -56.656 -25.781 1 95.44 387 TYR A C 1
ATOM 2942 O O . TYR A 1 387 ? -21.875 -55.781 -25.453 1 95.44 387 TYR A O 1
ATOM 2950 N N . SER A 1 388 ? -21.156 -57.875 -25.375 1 93.31 388 SER A N 1
ATOM 2951 C CA . SER A 1 388 ? -22.391 -58.375 -24.766 1 93.31 388 SER A CA 1
ATOM 2952 C C . SER A 1 388 ? -22.328 -58.281 -23.25 1 93.31 388 SER A C 1
ATOM 2954 O O . SER A 1 388 ? -23.359 -58.438 -22.562 1 93.31 388 SER A O 1
ATOM 2956 N N . SER A 1 389 ? -21.219 -58.094 -22.781 1 94 389 SER A N 1
ATOM 2957 C CA . SER A 1 389 ? -21.047 -58.062 -21.328 1 94 389 SER A CA 1
ATOM 2958 C C . SER A 1 389 ? -21.719 -56.844 -20.719 1 94 389 SER A C 1
ATOM 2960 O O . SER A 1 389 ? -21.469 -55.719 -21.141 1 94 389 SER A O 1
ATOM 2962 N N . PRO A 1 390 ? -22.453 -57.031 -19.672 1 93.69 390 PRO A N 1
ATOM 2963 C CA . PRO A 1 390 ? -23.062 -55.875 -18.984 1 93.69 390 PRO A CA 1
ATOM 2964 C C . PRO A 1 390 ? -22.047 -55.062 -18.188 1 93.69 390 PRO A C 1
ATOM 2966 O O . PRO A 1 390 ? -22.328 -53.938 -17.797 1 93.69 390 PRO A O 1
ATOM 2969 N N . LYS A 1 391 ? -20.922 -55.625 -17.984 1 94.81 391 LYS A N 1
ATOM 2970 C CA . LYS A 1 391 ? -19.875 -54.969 -17.219 1 94.81 391 LYS A CA 1
ATOM 2971 C C . LYS A 1 391 ? -19.094 -54 -18.094 1 94.81 391 LYS A C 1
ATOM 2973 O O . LYS A 1 391 ? -18.375 -53.125 -17.578 1 94.81 391 LYS A O 1
ATOM 2978 N N . SER A 1 392 ? -19.188 -54.125 -19.391 1 95 392 SER A N 1
ATOM 2979 C CA . SER A 1 392 ? -18.438 -53.25 -20.312 1 95 392 SER A CA 1
ATOM 2980 C C . SER A 1 392 ? -19.031 -51.844 -20.359 1 95 392 SER A C 1
ATOM 2982 O O . SER A 1 392 ? -20.25 -51.688 -20.328 1 95 392 SER A O 1
ATOM 2984 N N . SER A 1 393 ? -18.219 -50.875 -20.391 1 96.38 393 SER A N 1
ATOM 2985 C CA . SER A 1 393 ? -18.656 -49.5 -20.547 1 96.38 393 SER A CA 1
ATOM 2986 C C . SER A 1 393 ? -19.297 -49.281 -21.906 1 96.38 393 SER A C 1
ATOM 2988 O O . SER A 1 393 ? -19.156 -50.094 -22.812 1 96.38 393 SER A O 1
ATOM 2990 N N . GLU A 1 394 ? -19.984 -48.219 -22.062 1 97.06 394 GLU A N 1
ATOM 2991 C CA . GLU A 1 394 ? -20.578 -47.875 -23.344 1 97.06 394 GLU A CA 1
ATOM 2992 C C . GLU A 1 394 ? -19.5 -47.656 -24.406 1 97.06 394 GLU A C 1
ATOM 2994 O O . GLU A 1 394 ? -19.672 -48.062 -25.562 1 97.06 394 GLU A O 1
ATOM 2999 N N . ASP A 1 395 ? -18.406 -47 -23.969 1 96.88 395 ASP A N 1
ATOM 3000 C CA . ASP A 1 395 ? -17.297 -46.781 -24.891 1 96.88 395 ASP A CA 1
ATOM 3001 C C . ASP A 1 395 ? -16.734 -48.125 -25.391 1 96.88 395 ASP A C 1
ATOM 3003 O O . ASP A 1 395 ? -16.5 -48.281 -26.594 1 96.88 395 ASP A O 1
ATOM 3007 N N . LEU A 1 396 ? -16.484 -49.031 -24.531 1 97.5 396 LEU A N 1
ATOM 3008 C CA . LEU A 1 396 ? -15.961 -50.312 -24.891 1 97.5 396 LEU A CA 1
ATOM 3009 C C . LEU A 1 396 ? -16.922 -51.062 -25.797 1 97.5 396 LEU A C 1
ATOM 3011 O O . LEU A 1 396 ? -16.516 -51.656 -26.797 1 97.5 396 LEU A O 1
ATOM 3015 N N . ARG A 1 397 ? -18.156 -51 -25.516 1 96.62 397 ARG A N 1
ATOM 3016 C CA . ARG A 1 397 ? -19.172 -51.656 -26.328 1 96.62 397 ARG A CA 1
ATOM 3017 C C . ARG A 1 397 ? -19.188 -51.094 -27.734 1 96.62 397 ARG A C 1
ATOM 3019 O O . ARG A 1 397 ? -19.25 -51.875 -28.703 1 96.62 397 ARG A O 1
ATOM 3026 N N . GLN A 1 398 ? -19.141 -49.906 -27.812 1 97.19 398 GLN A N 1
ATOM 3027 C CA . GLN A 1 398 ? -19.172 -49.25 -29.109 1 97.19 398 GLN A CA 1
ATOM 3028 C C . GLN A 1 398 ? -17.938 -49.562 -29.938 1 97.19 398 GLN A C 1
ATOM 3030 O O . GLN A 1 398 ? -18.031 -49.844 -31.125 1 97.19 398 GLN A O 1
ATOM 3035 N N . LYS A 1 399 ? -16.828 -49.5 -29.297 1 97.75 399 LYS A N 1
ATOM 3036 C CA . LYS A 1 399 ? -15.594 -49.812 -30 1 97.75 399 LYS A CA 1
ATOM 3037 C C . LYS A 1 399 ? -15.555 -51.281 -30.422 1 97.75 399 LYS A C 1
ATOM 3039 O O . LYS A 1 399 ? -15.062 -51.594 -31.5 1 97.75 399 LYS A O 1
ATOM 3044 N N . ALA A 1 400 ? -16.047 -52.125 -29.594 1 97.38 400 ALA A N 1
ATOM 3045 C CA . ALA A 1 400 ? -16.141 -53.562 -29.938 1 97.38 400 ALA A CA 1
ATOM 3046 C C . ALA A 1 400 ? -17.047 -53.781 -31.141 1 97.38 400 ALA A C 1
ATOM 3048 O O . ALA A 1 400 ? -16.688 -54.5 -32.094 1 97.38 400 ALA A O 1
ATOM 3049 N N . LYS A 1 401 ? -18.141 -53.156 -31.125 1 96.5 401 LYS A N 1
ATOM 3050 C CA . LYS A 1 401 ? -19.078 -53.281 -32.219 1 96.5 401 LYS A CA 1
ATOM 3051 C C . LYS A 1 401 ? -18.469 -52.781 -33.531 1 96.5 401 LYS A C 1
ATOM 3053 O O . LYS A 1 401 ? -18.547 -53.469 -34.562 1 96.5 401 LYS A O 1
ATOM 3058 N N . GLU A 1 402 ? -17.891 -51.625 -33.469 1 97.19 402 GLU A N 1
ATOM 3059 C CA . GLU A 1 402 ? -17.297 -51.031 -34.656 1 97.19 402 GLU A CA 1
ATOM 3060 C C . GLU A 1 402 ? -16.141 -51.875 -35.188 1 97.19 402 GLU A C 1
ATOM 3062 O O . GLU A 1 402 ? -16 -52.062 -36.375 1 97.19 402 GLU A O 1
ATOM 3067 N N . SER A 1 403 ? -15.352 -52.312 -34.25 1 97.94 403 SER A N 1
ATOM 3068 C CA . SER A 1 403 ? -14.227 -53.156 -34.625 1 97.94 403 SER A CA 1
ATOM 3069 C C . SER A 1 403 ? -14.703 -54.469 -35.281 1 97.94 403 SER A C 1
ATOM 3071 O O . SER A 1 403 ? -14.164 -54.906 -36.281 1 97.94 403 SER A O 1
ATOM 3073 N N . LEU A 1 404 ? -15.719 -55.062 -34.688 1 96.62 404 LEU A N 1
ATOM 3074 C CA . LEU A 1 404 ? -16.297 -56.281 -35.25 1 96.62 404 LEU A CA 1
ATOM 3075 C C . LEU A 1 404 ? -16.875 -56.031 -36.656 1 96.62 404 LEU A C 1
ATOM 3077 O O . LEU A 1 404 ? -16.625 -56.812 -37.562 1 96.62 404 LEU A O 1
ATOM 3081 N N . LYS A 1 405 ? -17.547 -55 -36.75 1 95.69 405 LYS A N 1
ATOM 3082 C CA . LYS A 1 405 ? -18.156 -54.656 -38.031 1 95.69 405 LYS A CA 1
ATOM 3083 C C . LYS A 1 405 ? -17.094 -54.531 -39.125 1 95.69 405 LYS A C 1
ATOM 3085 O O . LYS A 1 405 ? -17.219 -55.156 -40.188 1 95.69 405 LYS A O 1
ATOM 3090 N N . GLN A 1 406 ? -16.047 -53.875 -38.844 1 96.38 406 GLN A N 1
ATOM 3091 C CA . GLN A 1 406 ? -15.031 -53.562 -39.844 1 96.38 406 GLN A CA 1
ATOM 3092 C C . GLN A 1 406 ? -14.203 -54.812 -40.188 1 96.38 406 GLN A C 1
ATOM 3094 O O . GLN A 1 406 ? -13.812 -55 -41.344 1 96.38 406 GLN A O 1
ATOM 3099 N N . THR A 1 407 ? -14 -55.625 -39.25 1 97.12 407 THR A N 1
ATOM 3100 C CA . THR A 1 407 ? -13.102 -56.75 -39.469 1 97.12 407 THR A CA 1
ATOM 3101 C C . THR A 1 407 ? -13.859 -57.938 -40 1 97.12 407 THR A C 1
ATOM 3103 O O . THR A 1 407 ? -13.336 -58.688 -40.844 1 97.12 407 THR A O 1
ATOM 3106 N N . LEU A 1 408 ? -15.086 -58.125 -39.594 1 94.56 408 LEU A N 1
ATOM 3107 C CA . LEU A 1 408 ? -15.867 -59.25 -40.031 1 94.56 408 LEU A CA 1
ATOM 3108 C C . LEU A 1 408 ? -16.234 -59.125 -41.5 1 94.56 408 LEU A C 1
ATOM 3110 O O . LEU A 1 408 ? -16.312 -60.125 -42.25 1 94.56 408 LEU A O 1
ATOM 3114 N N . LYS A 1 409 ? -16.359 -57.969 -41.938 1 93.5 409 LYS A N 1
ATOM 3115 C CA . LYS A 1 409 ? -16.719 -57.719 -43.344 1 93.5 409 LYS A CA 1
ATOM 3116 C C . LYS A 1 409 ? -15.609 -58.156 -44.281 1 93.5 409 LYS A C 1
ATOM 3118 O O . LYS A 1 409 ? -15.844 -58.375 -45.469 1 93.5 409 LYS A O 1
ATOM 3123 N N . LYS A 1 410 ? -14.453 -58.25 -43.688 1 94.44 410 LYS A N 1
ATOM 3124 C CA . LYS A 1 410 ? -13.305 -58.656 -44.5 1 94.44 410 LYS A CA 1
ATOM 3125 C C . LYS A 1 410 ? -12.953 -60.125 -44.281 1 94.44 410 LYS A C 1
ATOM 3127 O O . LYS A 1 410 ? -12.086 -60.688 -44.969 1 94.44 410 LYS A O 1
ATOM 3132 N N . CYS A 1 411 ? -13.648 -60.812 -43.438 1 94.38 411 CYS A N 1
ATOM 3133 C CA . CYS A 1 411 ? -13.242 -62.125 -42.969 1 94.38 411 CYS A CA 1
ATOM 3134 C C . CYS A 1 411 ? -13.664 -63.219 -43.969 1 94.38 411 CYS A C 1
ATOM 3136 O O . CYS A 1 411 ? -14.852 -63.344 -44.25 1 94.38 411 CYS A O 1
ATOM 3138 N N . THR A 1 412 ? -12.727 -63.969 -44.406 1 91.56 412 THR A N 1
ATOM 3139 C CA . THR A 1 412 ? -13.031 -65.062 -45.312 1 91.56 412 THR A CA 1
ATOM 3140 C C . THR A 1 412 ? -12.812 -66.438 -44.656 1 91.56 412 THR A C 1
ATOM 3142 O O . THR A 1 412 ? -12.938 -67.438 -45.312 1 91.56 412 THR A O 1
ATOM 3145 N N . HIS A 1 413 ? -12.484 -66.375 -43.469 1 90.88 413 HIS A N 1
ATOM 3146 C CA . HIS A 1 413 ? -12.281 -67.625 -42.688 1 90.88 413 HIS A CA 1
ATOM 3147 C C . HIS A 1 413 ? -13.609 -68.188 -42.281 1 90.88 413 HIS A C 1
ATOM 3149 O O . HIS A 1 413 ? -14.156 -67.875 -41.219 1 90.88 413 HIS A O 1
ATOM 3155 N N . LEU A 1 414 ? -14.008 -69.188 -42.875 1 86.12 414 LEU A N 1
ATOM 3156 C CA . LEU A 1 414 ? -15.352 -69.75 -42.75 1 86.12 414 LEU A CA 1
ATOM 3157 C C . LEU A 1 414 ? -15.578 -70.312 -41.375 1 86.12 414 LEU A C 1
ATOM 3159 O O . LEU A 1 414 ? -16.656 -70.125 -40.781 1 86.12 414 LEU A O 1
ATOM 3163 N N . HIS A 1 415 ? -14.562 -71 -40.906 1 86.75 415 HIS A N 1
ATOM 3164 C CA . HIS A 1 415 ? -14.695 -71.625 -39.625 1 86.75 415 HIS A CA 1
ATOM 3165 C C . HIS A 1 415 ? -14.961 -70.625 -38.531 1 86.75 415 HIS A C 1
ATOM 3167 O O . HIS A 1 415 ? -15.766 -70.812 -37.625 1 86.75 415 HIS A O 1
ATOM 3173 N N . ALA A 1 416 ? -14.328 -69.5 -38.656 1 89.62 416 ALA A N 1
ATOM 3174 C CA . ALA A 1 416 ? -14.508 -68.438 -37.656 1 89.62 416 ALA A CA 1
ATOM 3175 C C . ALA A 1 416 ? -15.898 -67.812 -37.781 1 89.62 416 ALA A C 1
ATOM 3177 O O . ALA A 1 416 ? -16.547 -67.562 -36.781 1 89.62 416 ALA A O 1
ATOM 3178 N N . LEU A 1 417 ? -16.359 -67.625 -38.969 1 87.62 417 LEU A N 1
ATOM 3179 C CA . LEU A 1 417 ? -17.672 -67 -39.188 1 87.62 417 LEU A CA 1
ATOM 3180 C C . LEU A 1 417 ? -18.781 -67.938 -38.688 1 87.62 417 LEU A C 1
ATOM 3182 O O . LEU A 1 417 ? -19.719 -67.5 -38.062 1 87.62 417 LEU A O 1
ATOM 3186 N N . GLU A 1 418 ? -18.531 -69.188 -38.906 1 84.19 418 GLU A N 1
ATOM 3187 C CA . GLU A 1 418 ? -19.531 -70.188 -38.5 1 84.19 418 GLU A CA 1
ATOM 3188 C C . GLU A 1 418 ? -19.641 -70.25 -36.969 1 84.19 418 GLU A C 1
ATOM 3190 O O . GLU A 1 418 ? -20.75 -70.375 -36.438 1 84.19 418 GLU A O 1
ATOM 3195 N N . SER A 1 419 ? -18.578 -70.188 -36.406 1 86.5 419 SER A N 1
ATOM 3196 C CA . SER A 1 419 ? -18.547 -70.25 -34.938 1 86.5 419 SER A CA 1
ATOM 3197 C C . SER A 1 419 ? -19.25 -69.062 -34.312 1 86.5 419 SER A C 1
ATOM 3199 O O . SER A 1 419 ? -19.797 -69.188 -33.219 1 86.5 419 SER A O 1
ATOM 3201 N N . LEU A 1 420 ? -19.281 -67.938 -35 1 88.88 420 LEU A N 1
ATOM 3202 C CA . LEU A 1 420 ? -19.875 -66.75 -34.438 1 88.88 420 LEU A CA 1
ATOM 3203 C C . LEU A 1 420 ? -21.375 -66.75 -34.625 1 88.88 420 LEU A C 1
ATOM 3205 O O . LEU A 1 420 ? -22.094 -66 -33.938 1 88.88 420 LEU A O 1
ATOM 3209 N N . LEU A 1 421 ? -21.844 -67.5 -35.531 1 82.06 421 LEU A N 1
ATOM 3210 C CA . LEU A 1 421 ? -23.266 -67.5 -35.844 1 82.06 421 LEU A CA 1
ATOM 3211 C C . LEU A 1 421 ? -24.094 -68.062 -34.688 1 82.06 421 LEU A C 1
ATOM 3213 O O . LEU A 1 421 ? -25.266 -67.688 -34.531 1 82.06 421 LEU A O 1
ATOM 3217 N N . GLU A 1 422 ? -23.531 -68.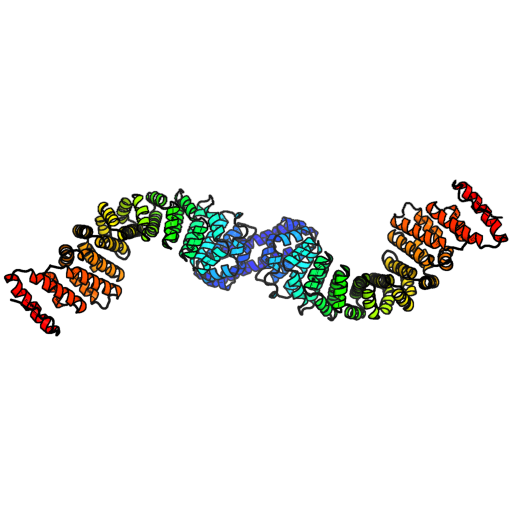812 -33.844 1 77.19 422 GLU A N 1
ATOM 3218 C CA . GLU A 1 422 ? -24.266 -69.438 -32.75 1 77.19 422 GLU A CA 1
ATOM 3219 C C . GLU A 1 422 ? -24.625 -68.438 -31.656 1 77.19 422 GLU A C 1
ATOM 3221 O O . GLU A 1 422 ? -25.734 -68.5 -31.094 1 77.19 422 GLU A O 1
ATOM 3226 N N . ASP A 1 423 ? -23.828 -67.562 -31.406 1 80.25 423 ASP A N 1
ATOM 3227 C CA . ASP A 1 423 ? -24.016 -66.75 -30.188 1 80.25 423 ASP A CA 1
ATOM 3228 C C . ASP A 1 423 ? -23.969 -65.25 -30.5 1 80.25 423 ASP A C 1
ATOM 3230 O O . ASP A 1 423 ? -23.953 -64.438 -29.578 1 80.25 423 ASP A O 1
ATOM 3234 N N . ALA A 1 424 ? -24.062 -64.875 -31.672 1 88.31 424 ALA A N 1
ATOM 3235 C CA . ALA A 1 424 ? -23.875 -63.438 -32 1 88.31 424 ALA A CA 1
ATOM 3236 C C . ALA A 1 424 ? -25.156 -62.656 -31.75 1 88.31 424 ALA A C 1
ATOM 3238 O O . ALA A 1 424 ? -26.234 -63.094 -32.125 1 88.31 424 ALA A O 1
ATOM 3239 N N . PRO A 1 425 ? -25.047 -61.562 -31.062 1 88.31 425 PRO A N 1
ATOM 3240 C CA . PRO A 1 425 ? -26.219 -60.688 -30.953 1 88.31 425 PRO A CA 1
ATOM 3241 C C . PRO A 1 425 ? -26.656 -60.125 -32.281 1 88.31 425 PRO A C 1
ATOM 3243 O O . PRO A 1 425 ? -25.844 -60.031 -33.219 1 88.31 425 PRO A O 1
ATOM 3246 N N . LEU A 1 426 ? -27.859 -59.688 -32.312 1 84.25 426 LEU A N 1
ATOM 3247 C CA . LEU A 1 426 ? -28.5 -59.281 -33.562 1 84.25 426 LEU A CA 1
ATOM 3248 C C . LEU A 1 426 ? -27.734 -58.188 -34.25 1 84.25 426 LEU A C 1
ATOM 3250 O O . LEU A 1 426 ? -27.516 -58.219 -35.469 1 84.25 426 LEU A O 1
ATOM 3254 N N . PRO A 1 427 ? -27.312 -57.281 -33.562 1 87.88 427 PRO A N 1
ATOM 3255 C CA . PRO A 1 427 ? -26.641 -56.156 -34.219 1 87.88 427 PRO A CA 1
ATOM 3256 C C . PRO A 1 427 ? -25.344 -56.562 -34.906 1 87.88 427 PRO A C 1
ATOM 3258 O O . PRO A 1 427 ? -24.938 -55.906 -35.875 1 87.88 427 PRO A O 1
ATOM 3261 N N . ILE A 1 428 ? -24.75 -57.594 -34.438 1 90.31 428 ILE A N 1
ATOM 3262 C CA . ILE A 1 428 ? -23.484 -58.062 -35 1 90.31 428 ILE A CA 1
ATOM 3263 C C . ILE A 1 428 ? -23.781 -59.156 -36.031 1 90.31 428 ILE A C 1
ATOM 3265 O O . ILE A 1 428 ? -23 -59.344 -37 1 90.31 428 ILE A O 1
ATOM 3269 N N . MET A 1 429 ? -24.875 -59.812 -35.844 1 87.25 429 MET A N 1
ATOM 3270 C CA . MET A 1 429 ? -25.25 -60.969 -36.688 1 87.25 429 MET A CA 1
ATOM 3271 C C . MET A 1 429 ? -25.375 -60.531 -38.156 1 87.25 429 MET A C 1
ATOM 3273 O O . MET A 1 429 ? -25 -61.281 -39.031 1 87.25 429 MET A O 1
ATOM 3277 N N . LYS A 1 430 ? -25.797 -59.406 -38.312 1 85.25 430 LYS A N 1
ATOM 3278 C CA . LYS A 1 430 ? -25.984 -58.938 -39.688 1 85.25 430 LYS A CA 1
ATOM 3279 C C . LYS A 1 430 ? -24.656 -58.906 -40.438 1 85.25 430 LYS A C 1
ATOM 3281 O O . LYS A 1 430 ? -24.625 -59.219 -41.625 1 85.25 430 LYS A O 1
ATOM 3286 N N . TYR A 1 431 ? -23.641 -58.594 -39.812 1 88.56 431 TYR A N 1
ATOM 3287 C CA . TYR A 1 431 ? -22.328 -58.531 -40.438 1 88.56 431 TYR A CA 1
ATOM 3288 C C . TYR A 1 431 ? -21.797 -59.938 -40.719 1 88.56 431 TYR A C 1
ATOM 3290 O O . TYR A 1 431 ? -21.188 -60.156 -41.781 1 88.56 431 TYR A O 1
ATOM 3298 N N . ILE A 1 432 ? -22.078 -60.844 -39.844 1 88.69 432 ILE A N 1
ATOM 3299 C CA . ILE A 1 432 ? -21.609 -62.219 -40 1 88.69 432 ILE A CA 1
ATOM 3300 C C . ILE A 1 432 ? -22.344 -62.906 -41.156 1 88.69 432 ILE A C 1
ATOM 3302 O O . ILE A 1 432 ? -21.703 -63.5 -42.031 1 88.69 432 ILE A O 1
ATOM 3306 N N . LEU A 1 433 ? -23.547 -62.656 -41.188 1 82.31 433 LEU A N 1
ATOM 3307 C CA . LEU A 1 433 ? -24.375 -63.25 -42.219 1 82.31 433 LEU A CA 1
ATOM 3308 C C . LEU A 1 433 ? -24.031 -62.688 -43.594 1 82.31 433 LEU A C 1
ATOM 3310 O O . LEU A 1 433 ? -23.938 -63.406 -44.562 1 82.31 433 LEU A O 1
ATOM 3314 N N . GLY A 1 434 ? -23.922 -61.438 -43.531 1 81.81 434 GLY A N 1
ATOM 3315 C CA . GLY A 1 434 ? -23.562 -60.812 -44.781 1 81.81 434 GLY A CA 1
ATOM 3316 C C . GLY A 1 434 ? -22.25 -61.312 -45.375 1 81.81 434 GLY A C 1
ATOM 3317 O O . GLY A 1 434 ? -22.156 -61.625 -46.562 1 81.81 434 GLY A O 1
ATOM 3318 N N . GLN A 1 435 ? -21.312 -61.438 -44.562 1 88.38 435 GLN A N 1
ATOM 3319 C CA . GLN A 1 435 ? -20 -61.875 -45 1 88.38 435 GLN A CA 1
ATOM 3320 C C . GLN A 1 435 ? -19.984 -63.344 -45.344 1 88.38 435 GLN A C 1
ATOM 3322 O O . GLN A 1 435 ? -19.344 -63.781 -46.281 1 88.38 435 GLN A O 1
ATOM 3327 N N . PHE A 1 436 ? -20.656 -64.062 -44.562 1 84.19 436 PHE A N 1
ATOM 3328 C CA . PHE A 1 436 ? -20.766 -65.5 -44.781 1 84.19 436 PHE A CA 1
ATOM 3329 C C . PHE A 1 436 ? -21.359 -65.812 -46.125 1 84.19 436 PHE A C 1
ATOM 3331 O O . PHE A 1 436 ? -20.844 -66.688 -46.875 1 84.19 436 PHE A O 1
ATOM 3338 N N . SER A 1 437 ? -22.297 -65.062 -46.5 1 79.5 437 SER A N 1
ATOM 3339 C CA . SER A 1 437 ? -22.953 -65.25 -47.781 1 79.5 437 SER A CA 1
ATOM 3340 C C . SER A 1 437 ? -22 -64.938 -48.938 1 79.5 437 SER A C 1
ATOM 3342 O O . SER A 1 437 ? -21.969 -65.625 -49.938 1 79.5 437 SER A O 1
ATOM 3344 N N . LYS A 1 438 ? -21.328 -63.938 -48.75 1 83.25 438 LYS A N 1
ATOM 3345 C CA . LYS A 1 438 ? -20.375 -63.5 -49.75 1 83.25 438 LYS A CA 1
ATOM 3346 C C . LYS A 1 438 ? -19.297 -64.562 -50 1 83.25 438 LYS A C 1
ATOM 3348 O O . LYS A 1 438 ? -18.938 -64.875 -51.125 1 83.25 438 LYS A O 1
ATOM 3353 N N . VAL A 1 439 ? -18.844 -65.125 -48.969 1 85.44 439 VAL A N 1
ATOM 3354 C CA . VAL A 1 439 ? -17.781 -66.125 -49.031 1 85.44 439 VAL A CA 1
ATOM 3355 C C . VAL A 1 439 ? -18.312 -67.375 -49.656 1 85.44 439 VAL A C 1
ATOM 3357 O O . VAL A 1 439 ? -17.625 -68.062 -50.438 1 85.44 439 VAL A O 1
ATOM 3360 N N . MET A 1 440 ? -19.484 -67.688 -49.375 1 76.88 440 MET A N 1
ATOM 3361 C CA . MET A 1 440 ? -20.109 -68.875 -49.875 1 76.88 440 MET A CA 1
ATOM 3362 C C . MET A 1 440 ? -20.312 -68.812 -51.375 1 76.88 440 MET A C 1
ATOM 3364 O O . MET A 1 440 ? -20.203 -69.812 -52.094 1 76.88 440 MET A O 1
ATOM 3368 N N . LEU A 1 441 ? -20.594 -67.625 -51.844 1 75.44 441 LEU A N 1
ATOM 3369 C CA . LEU A 1 441 ? -20.828 -67.438 -53.25 1 75.44 441 LEU A CA 1
ATOM 3370 C C . LEU A 1 441 ? -19.547 -67.625 -54.062 1 75.44 441 LEU A C 1
ATOM 3372 O O . LEU A 1 441 ? -19.594 -67.812 -55.281 1 75.44 441 LEU A O 1
ATOM 3376 N N . THR A 1 442 ? -18.469 -67.5 -53.438 1 75.75 442 THR A N 1
ATOM 3377 C CA . THR A 1 442 ? -17.203 -67.688 -54.156 1 75.75 442 THR A CA 1
ATOM 3378 C C . THR A 1 442 ? -16.734 -69.125 -54.125 1 75.75 442 THR A C 1
ATOM 3380 O O . THR A 1 442 ? -15.781 -69.5 -54.812 1 75.75 442 THR A O 1
ATOM 3383 N N . LEU A 1 443 ? -17.391 -70 -53.344 1 68.94 443 LEU A N 1
ATOM 3384 C CA . LEU A 1 443 ? -17 -71.375 -53.188 1 68.94 443 LEU A CA 1
ATOM 3385 C C . LEU A 1 443 ? -17.578 -72.25 -54.312 1 68.94 443 LEU A C 1
ATOM 3387 O O . LEU A 1 443 ? -18.609 -71.875 -54.906 1 68.94 443 LEU A O 1
ATOM 3391 N N . THR A 1 444 ? -16.875 -73.25 -54.75 1 65.44 444 THR A N 1
ATOM 3392 C CA . THR A 1 444 ? -17.344 -74.188 -55.781 1 65.44 444 THR A CA 1
ATOM 3393 C C . THR A 1 444 ? -18.609 -74.938 -55.312 1 65.44 444 THR A C 1
ATOM 3395 O O . THR A 1 444 ? -18.875 -75 -54.094 1 65.44 444 THR A O 1
ATOM 3398 N N . PRO A 1 445 ? -19.5 -75.25 -56.25 1 58.75 445 PRO A N 1
ATOM 3399 C CA . PRO A 1 445 ? -20.781 -75.875 -55.938 1 58.75 445 PRO A CA 1
ATOM 3400 C C . PRO A 1 445 ? -20.672 -77 -54.938 1 58.75 445 PRO A C 1
ATOM 3402 O O . PRO A 1 445 ? -21.562 -77.188 -54.094 1 58.75 445 PRO A O 1
ATOM 3405 N N . GLN A 1 446 ? -19.797 -77.812 -54.906 1 53.19 446 GLN A N 1
ATOM 3406 C CA . GLN A 1 446 ? -19.641 -78.938 -53.969 1 53.19 446 GLN A CA 1
ATOM 3407 C C . GLN A 1 446 ? -19.453 -78.438 -52.531 1 53.19 446 GLN A C 1
ATOM 3409 O O . GLN A 1 446 ? -20 -79 -51.594 1 53.19 446 GLN A O 1
ATOM 3414 N N . GLU A 1 447 ? -18.812 -77.375 -52.344 1 55.41 447 GLU A N 1
ATOM 3415 C CA . GLU A 1 447 ? -18.469 -76.812 -51.031 1 55.41 447 GLU A CA 1
ATOM 3416 C C . GLU A 1 447 ? -19.656 -76.062 -50.438 1 55.41 447 GLU A C 1
ATOM 3418 O O . GLU A 1 447 ? -19.797 -76 -49.219 1 55.41 447 GLU A O 1
ATOM 3423 N N . ASN A 1 448 ? -20.594 -75.688 -51.281 1 57.5 448 ASN A N 1
ATOM 3424 C CA . ASN A 1 448 ? -21.719 -74.812 -50.969 1 57.5 448 ASN A CA 1
ATOM 3425 C C . ASN A 1 448 ? -22.844 -75.625 -50.312 1 57.5 448 ASN A C 1
ATOM 3427 O O . ASN A 1 448 ? -23.547 -75.062 -49.438 1 57.5 448 ASN A O 1
ATOM 3431 N N . THR A 1 449 ? -23.094 -76.812 -50.656 1 50.41 449 THR A N 1
ATOM 3432 C CA . THR A 1 449 ? -24.297 -77.5 -50.219 1 50.41 449 THR A CA 1
ATOM 3433 C C . THR A 1 449 ? -24.297 -77.688 -48.719 1 50.41 449 THR A C 1
ATOM 3435 O O . THR A 1 449 ? -25.344 -77.562 -48.062 1 50.41 449 THR A O 1
ATOM 3438 N N . PHE A 1 450 ? -23.281 -78 -48.094 1 46.81 450 PHE A N 1
ATOM 3439 C CA . PHE A 1 450 ? -23.25 -78.312 -46.688 1 46.81 450 PHE A CA 1
ATOM 3440 C C . PHE A 1 450 ? -23.422 -77.062 -45.844 1 46.81 450 PHE A C 1
ATOM 3442 O O . PHE A 1 450 ? -24.172 -77.062 -44.875 1 46.81 450 PHE A O 1
ATOM 3449 N N . SER A 1 451 ? -22.891 -75.938 -46.312 1 52.22 451 SER A N 1
ATOM 3450 C CA . SER A 1 451 ? -22.828 -74.75 -45.5 1 52.22 451 SER A CA 1
ATOM 3451 C C . SER A 1 451 ? -24.125 -73.938 -45.594 1 52.22 451 SER A C 1
ATOM 3453 O O . SER A 1 451 ? -24.547 -73.312 -44.625 1 52.22 451 SER A O 1
ATOM 3455 N N . PHE A 1 452 ? -24.844 -74.125 -46.656 1 50.41 452 PHE A N 1
ATOM 3456 C CA . PHE A 1 452 ? -26.062 -73.438 -46.938 1 50.41 452 PHE A CA 1
ATOM 3457 C C . PHE A 1 452 ? -27.219 -73.938 -46.062 1 50.41 452 PHE A C 1
ATOM 3459 O O . PHE A 1 452 ? -28.047 -73.125 -45.594 1 50.41 452 PHE A O 1
ATOM 3466 N N . LYS A 1 453 ? -27.344 -75.188 -45.938 1 51.09 453 LYS A N 1
ATOM 3467 C CA . LYS A 1 453 ? -28.422 -75.75 -45.125 1 51.09 453 LYS A CA 1
ATOM 3468 C C . LYS A 1 453 ? -28.375 -75.25 -43.688 1 51.09 453 LYS A C 1
ATOM 3470 O O . LYS A 1 453 ? -29.422 -74.938 -43.094 1 51.09 453 LYS A O 1
ATOM 3475 N N . LYS A 1 454 ? -27.25 -74.938 -43.188 1 51.66 454 LYS A N 1
ATOM 3476 C CA . LYS A 1 454 ? -27.109 -74.5 -41.812 1 51.66 454 LYS A CA 1
ATOM 3477 C C . LYS A 1 454 ? -27.547 -73.062 -41.688 1 51.66 454 LYS A C 1
ATOM 3479 O O . LYS A 1 454 ? -28.156 -72.625 -40.656 1 51.66 454 LYS A O 1
ATOM 3484 N N . VAL A 1 455 ? -27.422 -72.25 -42.812 1 53.41 455 VAL A N 1
ATOM 3485 C CA . VAL A 1 455 ? -27.797 -70.812 -42.844 1 53.41 455 VAL A CA 1
ATOM 3486 C C . VAL A 1 455 ? -29.312 -70.688 -43 1 53.41 455 VAL A C 1
ATOM 3488 O O . VAL A 1 455 ? -29.938 -69.812 -42.375 1 53.41 455 VAL A O 1
ATOM 3491 N N . GLN A 1 456 ? -29.922 -71.562 -43.906 1 50.53 456 GLN A N 1
ATOM 3492 C CA . GLN A 1 456 ? -31.359 -71.5 -44.156 1 50.53 456 GLN A CA 1
ATOM 3493 C C . GLN A 1 456 ? -32.156 -71.75 -42.875 1 50.53 456 GLN A C 1
ATOM 3495 O O . GLN A 1 456 ? -33.156 -71.125 -42.594 1 50.53 456 GLN A O 1
ATOM 3500 N N . ILE A 1 457 ? -31.719 -72.625 -42.094 1 43.81 457 ILE A N 1
ATOM 3501 C CA . ILE A 1 457 ? -32.438 -73 -40.875 1 43.81 457 ILE A CA 1
ATOM 3502 C C . ILE A 1 457 ? -32.469 -71.875 -39.906 1 43.81 457 ILE A C 1
ATOM 3504 O O . ILE A 1 457 ? -33.5 -71.562 -39.281 1 43.81 457 ILE A O 1
ATOM 3508 N N . ARG A 1 458 ? -31.375 -71.25 -39.719 1 48.16 458 ARG A N 1
ATOM 3509 C CA . ARG A 1 458 ? -31.266 -70.25 -38.688 1 48.16 458 ARG A CA 1
ATOM 3510 C C . ARG A 1 458 ? -31.938 -68.938 -39.125 1 48.16 458 ARG A C 1
ATOM 3512 O O . ARG A 1 458 ? -32.469 -68.188 -38.312 1 48.16 458 ARG A O 1
ATOM 3519 N N . TYR A 1 459 ? -31.891 -68.625 -40.469 1 46.03 459 TYR A N 1
ATOM 3520 C CA . TYR A 1 459 ? -32.625 -67.5 -41 1 46.03 459 TYR A CA 1
ATOM 3521 C C . TYR A 1 459 ? -34.125 -67.625 -40.75 1 46.03 459 TYR A C 1
ATOM 3523 O O . TYR A 1 459 ? -34.812 -66.688 -40.5 1 46.03 459 TYR A O 1
ATOM 3531 N N . LYS A 1 460 ? -34.688 -68.812 -41.031 1 46.28 460 LYS A N 1
ATOM 3532 C CA . LYS A 1 460 ? -36.094 -69.062 -40.75 1 46.28 460 LYS A CA 1
ATOM 3533 C C . LYS A 1 460 ? -36.469 -68.75 -39.312 1 46.28 460 LYS A C 1
ATOM 3535 O O . LYS A 1 460 ? -37.531 -68.188 -39.062 1 46.28 460 LYS A O 1
ATOM 3540 N N . TYR A 1 461 ? -35.469 -68.875 -38.5 1 42.44 461 TYR A N 1
ATOM 3541 C CA . TYR A 1 461 ? -35.844 -68.625 -37.094 1 42.44 461 TYR A CA 1
ATOM 3542 C C . TYR A 1 461 ? -35.844 -67.125 -36.812 1 42.44 461 TYR A C 1
ATOM 3544 O O . TYR A 1 461 ? -36.375 -66.688 -35.812 1 42.44 461 TYR A O 1
ATOM 3552 N N . LEU A 1 462 ? -34.875 -66.312 -37.5 1 44.66 462 LEU A N 1
ATOM 3553 C CA . LEU A 1 462 ? -34.875 -64.938 -37.125 1 44.66 462 LEU A CA 1
ATOM 3554 C C . LEU A 1 462 ? -36.062 -64.188 -37.688 1 44.66 462 LEU A C 1
ATOM 3556 O O . LEU A 1 462 ? -36.281 -63 -37.406 1 44.66 462 LEU A O 1
ATOM 3560 N N . GLY A 1 463 ? -37.25 -64.875 -38.031 1 42.59 463 GLY A N 1
ATOM 3561 C CA . GLY A 1 463 ? -38.562 -64.375 -38.375 1 42.59 463 GLY A CA 1
ATOM 3562 C C . GLY A 1 463 ? -38.531 -63.438 -39.625 1 42.59 463 GLY A C 1
ATOM 3563 O O . GLY A 1 463 ? -39.562 -62.844 -39.969 1 42.59 463 GLY A O 1
ATOM 3564 N N . ASN A 1 464 ? -37.406 -62.781 -40.094 1 40.06 464 ASN A N 1
ATOM 3565 C CA . ASN A 1 464 ? -37.562 -61.812 -41.156 1 40.06 464 ASN A CA 1
ATOM 3566 C C . ASN A 1 464 ? -37.625 -62.5 -42.531 1 40.06 464 ASN A C 1
ATOM 3568 O O . ASN A 1 464 ? -36.688 -63.188 -42.938 1 40.06 464 ASN A O 1
ATOM 3572 N N . ASP A 1 465 ? -38.781 -62.906 -43.156 1 37.31 465 ASP A N 1
ATOM 3573 C CA . ASP A 1 465 ? -39.219 -63.469 -44.438 1 37.31 465 ASP A CA 1
ATOM 3574 C C . ASP A 1 465 ? -38.531 -62.844 -45.625 1 37.31 465 ASP A C 1
ATOM 3576 O O . ASP A 1 465 ? -38.5 -63.406 -46.719 1 37.31 465 ASP A O 1
ATOM 3580 N N . ASP A 1 466 ? -38.281 -61.5 -45.75 1 35.47 466 ASP A N 1
ATOM 3581 C CA . ASP A 1 466 ? -38.062 -60.781 -47.031 1 35.47 466 ASP A CA 1
ATOM 3582 C C . ASP A 1 466 ? -36.688 -61.094 -47.594 1 35.47 466 ASP A C 1
ATOM 3584 O O . ASP A 1 466 ? -36.312 -60.562 -48.656 1 35.47 466 ASP A O 1
ATOM 3588 N N . LEU A 1 467 ? -35.719 -61.375 -47.031 1 34.91 467 LEU A N 1
ATOM 3589 C CA . LEU A 1 467 ? -34.438 -61.438 -47.75 1 34.91 467 LEU A CA 1
ATOM 3590 C C . LEU A 1 467 ? -34.312 -62.781 -48.469 1 34.91 467 LEU A C 1
ATOM 3592 O O . LEU A 1 467 ? -34.062 -63.812 -47.812 1 34.91 467 LEU A O 1
ATOM 3596 N N . TYR A 1 468 ? -35.188 -63.125 -49.531 1 32.03 468 TYR A N 1
ATOM 3597 C CA . TYR A 1 468 ? -35.094 -64.25 -50.469 1 32.03 468 TYR A CA 1
ATOM 3598 C C . TYR A 1 468 ? -33.719 -64.25 -51.125 1 32.03 468 TYR A C 1
ATOM 3600 O O . TYR A 1 468 ? -33.25 -63.188 -51.656 1 32.03 468 TYR A O 1
ATOM 3608 N N . ILE A 1 469 ? -32.781 -64.875 -50.656 1 34.97 469 ILE A N 1
ATOM 3609 C CA . ILE A 1 469 ? -31.641 -65.188 -51.531 1 34.97 469 ILE A CA 1
ATOM 3610 C C . ILE A 1 469 ? -32.156 -65.875 -52.812 1 34.97 469 ILE A C 1
ATOM 3612 O O . ILE A 1 469 ? -32.812 -66.875 -52.75 1 34.97 469 ILE A O 1
ATOM 3616 N N . HIS A 1 470 ? -32.656 -65.125 -53.906 1 28.69 470 HIS A N 1
ATOM 3617 C CA . HIS A 1 470 ? -33 -65.625 -55.25 1 28.69 470 HIS A CA 1
ATOM 3618 C C . HIS A 1 470 ? -31.953 -66.625 -55.75 1 28.69 470 HIS A C 1
ATOM 3620 O O . HIS A 1 470 ? -30.766 -66.312 -55.75 1 28.69 470 HIS A O 1
ATOM 3626 N N . SER A 1 471 ? -32.094 -67.812 -55.5 1 27.42 471 SER A N 1
ATOM 3627 C CA . SER A 1 471 ? -31.453 -68.938 -56.188 1 27.42 471 SER A CA 1
ATOM 3628 C C . SER A 1 471 ? -31.688 -68.812 -57.688 1 27.42 471 SER A C 1
ATOM 3630 O O . SER A 1 471 ? -32.812 -69 -58.156 1 27.42 471 SER A O 1
ATOM 3632 N N . SER A 1 472 ? -31.453 -67.75 -58.406 1 26.3 472 SER A N 1
ATOM 3633 C CA . SER A 1 472 ? -31.453 -67.938 -59.875 1 26.3 472 SER A CA 1
ATOM 3634 C C . SER A 1 472 ? -30.5 -69 -60.281 1 26.3 472 SER A C 1
ATOM 3636 O O . SER A 1 472 ? -29.281 -68.875 -60.219 1 26.3 472 SER A O 1
ATOM 3638 N N . CYS A 1 473 ? -30.844 -70.312 -59.969 1 20.12 473 CYS A N 1
ATOM 3639 C CA . CYS A 1 473 ? -30.469 -71.25 -60.969 1 20.12 473 CYS A CA 1
ATOM 3640 C C . CYS A 1 473 ? -31.406 -71.188 -62.188 1 20.12 473 CYS A C 1
ATOM 3642 O O . CYS A 1 473 ? -32.594 -70.938 -62.031 1 20.12 473 CYS A O 1
ATOM 3644 N N . MET B 1 1 ? -2.793 -29.719 20.828 1 74.88 1 MET B N 1
ATOM 3645 C CA . MET B 1 1 ? -1.394 -29.359 21.047 1 74.88 1 MET B CA 1
ATOM 3646 C C . MET B 1 1 ? -0.962 -28.25 20.094 1 74.88 1 MET B C 1
ATOM 3648 O O . MET B 1 1 ? -0.448 -27.219 20.531 1 74.88 1 MET B O 1
ATOM 3652 N N . ALA B 1 2 ? -1.354 -28.328 18.859 1 86.38 2 ALA B N 1
ATOM 3653 C CA . ALA B 1 2 ? -0.948 -27.312 17.891 1 86.38 2 ALA B CA 1
ATOM 3654 C C . ALA B 1 2 ? -1.607 -25.969 18.203 1 86.38 2 ALA B C 1
ATOM 3656 O O . ALA B 1 2 ? -0.953 -24.922 18.156 1 86.38 2 ALA B O 1
ATOM 3657 N N . GLN B 1 3 ? -2.842 -25.984 18.672 1 90.56 3 GLN B N 1
ATOM 3658 C CA . GLN B 1 3 ? -3.572 -24.75 18.969 1 90.56 3 GLN B CA 1
ATOM 3659 C C . GLN B 1 3 ? -2.941 -24.016 20.156 1 90.56 3 GLN B C 1
ATOM 3661 O O . GLN B 1 3 ? -2.789 -22.781 20.109 1 90.56 3 GLN B O 1
ATOM 3666 N N . LYS B 1 4 ? -2.564 -24.719 21.125 1 92.75 4 LYS B N 1
ATOM 3667 C CA . LYS B 1 4 ? -1.944 -24.109 22.312 1 92.75 4 LYS B CA 1
ATOM 3668 C C . LYS B 1 4 ? -0.611 -23.469 21.953 1 92.75 4 LYS B C 1
ATOM 3670 O O . LYS B 1 4 ? -0.289 -22.391 22.453 1 92.75 4 LYS B O 1
ATOM 3675 N N . THR B 1 5 ? 0.108 -24.188 21.094 1 95 5 THR B N 1
ATOM 3676 C CA . THR B 1 5 ? 1.403 -23.656 20.672 1 95 5 THR B CA 1
ATOM 3677 C C . THR B 1 5 ? 1.233 -22.359 19.875 1 95 5 THR B C 1
ATOM 3679 O O . THR B 1 5 ? 1.966 -21.391 20.109 1 95 5 THR B O 1
ATOM 3682 N N . VAL B 1 6 ? 0.269 -22.328 19.016 1 95.44 6 VAL B N 1
ATOM 3683 C CA . VAL B 1 6 ? 0.018 -21.141 18.203 1 95.44 6 VAL B CA 1
ATOM 3684 C C . VAL B 1 6 ? -0.398 -19.984 19.094 1 95.44 6 VAL B C 1
ATOM 3686 O O . VAL B 1 6 ? 0.091 -18.859 18.938 1 95.44 6 VAL B O 1
ATOM 3689 N N . ASP B 1 7 ? -1.258 -20.266 20.047 1 95.69 7 ASP B N 1
ATOM 3690 C CA . ASP B 1 7 ? -1.714 -19.234 20.969 1 95.69 7 ASP B CA 1
ATOM 3691 C C . ASP B 1 7 ? -0.55 -18.672 21.781 1 95.69 7 ASP B C 1
ATOM 3693 O O . ASP B 1 7 ? -0.48 -17.469 22.016 1 95.69 7 ASP B O 1
ATOM 3697 N N . ARG B 1 8 ? 0.265 -19.516 22.203 1 96.38 8 ARG B N 1
ATOM 3698 C CA . ARG B 1 8 ? 1.428 -19.109 22.984 1 96.38 8 ARG B CA 1
ATOM 3699 C C . ARG B 1 8 ? 2.357 -18.234 22.156 1 96.38 8 ARG B C 1
ATOM 3701 O O . ARG B 1 8 ? 2.795 -17.172 22.625 1 96.38 8 ARG B O 1
ATOM 3708 N N . VAL B 1 9 ? 2.67 -18.656 20.984 1 96.94 9 VAL B N 1
ATOM 3709 C CA . VAL B 1 9 ? 3.574 -17.922 20.109 1 96.94 9 VAL B CA 1
ATOM 3710 C C . VAL B 1 9 ? 2.98 -16.562 19.781 1 96.94 9 VAL B C 1
ATOM 3712 O O . VAL B 1 9 ? 3.676 -15.539 19.844 1 96.94 9 VAL B O 1
ATOM 3715 N N . ASN B 1 10 ? 1.656 -16.516 19.469 1 96.94 10 ASN B N 1
ATOM 3716 C CA . ASN B 1 10 ? 0.968 -15.266 19.188 1 96.94 10 ASN B CA 1
ATOM 3717 C C . ASN B 1 10 ? 0.98 -14.336 20.391 1 96.94 10 ASN B C 1
ATOM 3719 O O . ASN B 1 10 ? 1.197 -13.133 20.266 1 96.94 10 ASN B O 1
ATOM 3723 N N . GLY B 1 11 ? 0.76 -14.922 21.484 1 97.31 11 GLY B N 1
ATOM 3724 C CA . GLY B 1 11 ? 0.748 -14.141 22.719 1 97.31 11 GLY B CA 1
ATOM 3725 C C . GLY B 1 11 ? 2.09 -13.508 23.031 1 97.31 11 GLY B C 1
ATOM 3726 O O . GLY B 1 11 ? 2.158 -12.328 23.375 1 97.31 11 GLY B O 1
ATOM 3727 N N . LEU B 1 12 ? 3.115 -14.25 22.953 1 97.31 12 LEU B N 1
ATOM 3728 C CA . LEU B 1 12 ? 4.461 -13.742 23.203 1 97.31 12 LEU B CA 1
ATOM 3729 C C . LEU B 1 12 ? 4.812 -12.617 22.25 1 97.31 12 LEU B C 1
ATOM 3731 O O . LEU B 1 12 ? 5.391 -11.602 22.656 1 97.31 12 LEU B O 1
ATOM 3735 N N . TYR B 1 13 ? 4.473 -12.812 21.062 1 97.94 13 TYR B N 1
ATOM 3736 C CA . TYR B 1 13 ? 4.785 -11.797 20.062 1 97.94 13 TYR B CA 1
ATOM 3737 C C . TYR B 1 13 ? 3.957 -10.531 20.297 1 97.94 13 TYR B C 1
ATOM 3739 O O . TYR B 1 13 ? 4.441 -9.422 20.094 1 97.94 13 TYR B O 1
ATOM 3747 N N . GLN B 1 14 ? 2.697 -10.672 20.672 1 97.75 14 GLN B N 1
ATOM 3748 C CA . GLN B 1 14 ? 1.856 -9.516 20.969 1 97.75 14 GLN B CA 1
ATOM 3749 C C . GLN B 1 14 ? 2.441 -8.68 22.109 1 97.75 14 GLN B C 1
ATOM 3751 O O . GLN B 1 14 ? 2.447 -7.453 22.047 1 97.75 14 GLN B O 1
ATOM 3756 N N . VAL B 1 15 ? 2.91 -9.375 23.094 1 98.12 15 VAL B N 1
ATOM 3757 C CA . VAL B 1 15 ? 3.521 -8.695 24.219 1 98.12 15 VAL B CA 1
ATOM 3758 C C . VAL B 1 15 ? 4.754 -7.922 23.75 1 98.12 15 VAL B C 1
ATOM 3760 O O . VAL B 1 15 ? 4.969 -6.777 24.172 1 98.12 15 VAL B O 1
ATOM 3763 N N . ALA B 1 16 ? 5.555 -8.547 22.984 1 98.12 16 ALA B N 1
ATOM 3764 C CA . ALA B 1 16 ? 6.758 -7.895 22.484 1 98.12 16 ALA B CA 1
ATOM 3765 C C . ALA B 1 16 ? 6.406 -6.641 21.688 1 98.12 16 ALA B C 1
ATOM 3767 O O . ALA B 1 16 ? 7.07 -5.609 21.812 1 98.12 16 ALA B O 1
ATOM 3768 N N . ARG B 1 17 ? 5.375 -6.715 20.781 1 98 17 ARG B N 1
ATOM 3769 C CA . ARG B 1 17 ? 4.93 -5.562 20 1 98 17 ARG B CA 1
ATOM 3770 C C . ARG B 1 17 ? 4.438 -4.445 20.922 1 98 17 ARG B C 1
ATOM 3772 O O . ARG B 1 17 ? 4.785 -3.279 20.734 1 98 17 ARG B O 1
ATOM 3779 N N . THR B 1 18 ? 3.666 -4.797 21.953 1 98.44 18 THR B N 1
ATOM 3780 C CA . THR B 1 18 ? 3.139 -3.826 22.906 1 98.44 18 THR B CA 1
ATOM 3781 C C . THR B 1 18 ? 4.273 -3.125 23.656 1 98.44 18 THR B C 1
ATOM 3783 O O . THR B 1 18 ? 4.281 -1.897 23.766 1 98.44 18 THR B O 1
ATOM 3786 N N . ASP B 1 19 ? 5.176 -3.893 24.094 1 98.25 19 ASP B N 1
ATOM 3787 C CA . ASP B 1 19 ? 6.309 -3.338 24.828 1 98.25 19 ASP B CA 1
ATOM 3788 C C . ASP B 1 19 ? 7.129 -2.398 23.953 1 98.25 19 ASP B C 1
ATOM 3790 O O . ASP B 1 19 ? 7.594 -1.354 24.406 1 98.25 19 ASP B O 1
ATOM 3794 N N . TYR B 1 20 ? 7.363 -2.783 22.797 1 98.38 20 TYR B N 1
ATOM 3795 C CA . TYR B 1 20 ? 8.18 -2.002 21.875 1 98.38 20 TYR B CA 1
ATOM 3796 C C . TYR B 1 20 ? 7.57 -0.624 21.641 1 98.38 20 TYR B C 1
ATOM 3798 O O . TYR B 1 20 ? 8.242 0.396 21.812 1 98.38 20 TYR B O 1
ATOM 3806 N N . VAL B 1 21 ? 6.234 -0.568 21.25 1 98.38 21 VAL B N 1
ATOM 3807 C CA . VAL B 1 21 ? 5.602 0.704 20.906 1 98.38 21 VAL B CA 1
ATOM 3808 C C . VAL B 1 21 ? 5.551 1.598 22.156 1 98.38 21 VAL B C 1
ATOM 3810 O O . VAL B 1 21 ? 5.73 2.814 22.047 1 98.38 21 VAL B O 1
ATOM 3813 N N . ASN B 1 22 ? 5.312 1.003 23.297 1 98.38 22 ASN B N 1
ATOM 3814 C CA . ASN B 1 22 ? 5.289 1.78 24.531 1 98.38 22 ASN B CA 1
ATOM 3815 C C . ASN B 1 22 ? 6.652 2.391 24.844 1 98.38 22 ASN B C 1
ATOM 3817 O O . ASN B 1 22 ? 6.742 3.557 25.234 1 98.38 22 ASN B O 1
ATOM 3821 N N . ALA B 1 23 ? 7.625 1.62 24.672 1 98.06 23 ALA B N 1
ATOM 3822 C CA . ALA B 1 23 ? 8.977 2.1 24.938 1 98.06 23 ALA B CA 1
ATOM 3823 C C . ALA B 1 23 ? 9.359 3.234 24 1 98.06 23 ALA B C 1
ATOM 3825 O O . ALA B 1 23 ? 9.898 4.254 24.422 1 98.06 23 ALA B O 1
ATOM 3826 N N . ILE B 1 24 ? 9.07 3.084 22.734 1 98.12 24 ILE B N 1
ATOM 3827 C CA . ILE B 1 24 ? 9.422 4.098 21.75 1 98.12 24 ILE B CA 1
ATOM 3828 C C . ILE B 1 24 ? 8.609 5.367 22 1 98.12 24 ILE B C 1
ATOM 3830 O O . ILE B 1 24 ? 9.141 6.477 21.891 1 98.12 24 ILE B O 1
ATOM 3834 N N . ALA B 1 25 ? 7.297 5.188 22.312 1 98.19 25 ALA B N 1
ATOM 3835 C CA . ALA B 1 25 ? 6.465 6.352 22.609 1 98.19 25 ALA B CA 1
ATOM 3836 C C . ALA B 1 25 ? 7.023 7.141 23.797 1 98.19 25 ALA B C 1
ATOM 3838 O O . ALA B 1 25 ? 7.031 8.375 23.766 1 98.19 25 ALA B O 1
ATOM 3839 N N . ALA B 1 26 ? 7.496 6.434 24.766 1 97.69 26 ALA B N 1
ATOM 3840 C CA . ALA B 1 26 ? 8.086 7.078 25.938 1 97.69 26 ALA B CA 1
ATOM 3841 C C . ALA B 1 26 ? 9.375 7.805 25.562 1 97.69 26 ALA B C 1
ATOM 3843 O O . ALA B 1 26 ? 9.602 8.938 26 1 97.69 26 ALA B O 1
ATOM 3844 N N . LEU B 1 27 ? 10.227 7.199 24.828 1 97.19 27 LEU B N 1
ATOM 3845 C CA . LEU B 1 27 ? 11.484 7.801 24.391 1 97.19 27 LEU B CA 1
ATOM 3846 C C . LEU B 1 27 ? 11.227 9.023 23.516 1 97.19 27 LEU B C 1
ATOM 3848 O O . LEU B 1 27 ? 11.945 10.023 23.609 1 97.19 27 LEU B O 1
ATOM 3852 N N . ALA B 1 28 ? 10.148 8.977 22.719 1 97.69 28 ALA B N 1
ATOM 3853 C CA . ALA B 1 28 ? 9.836 10.023 21.75 1 97.69 28 ALA B CA 1
ATOM 3854 C C . ALA B 1 28 ? 9.266 11.258 22.453 1 97.69 28 ALA B C 1
ATOM 3856 O O . ALA B 1 28 ? 9.133 12.32 21.828 1 97.69 28 ALA B O 1
ATOM 3857 N N . SER B 1 29 ? 8.93 11.164 23.672 1 96.19 29 SER B N 1
ATOM 3858 C CA . SER B 1 29 ? 8.359 12.289 24.406 1 96.19 29 SER B CA 1
ATOM 3859 C C . SER B 1 29 ? 9.414 13.367 24.656 1 96.19 29 SER B C 1
ATOM 3861 O O . SER B 1 29 ? 9.078 14.516 24.953 1 96.19 29 SER B O 1
ATOM 3863 N N . ARG B 1 30 ? 10.727 13 24.531 1 95.69 30 ARG B N 1
ATOM 3864 C CA . ARG B 1 30 ? 11.82 13.938 24.734 1 95.69 30 ARG B CA 1
ATOM 3865 C C . ARG B 1 30 ? 12.531 14.25 23.422 1 95.69 30 ARG B C 1
ATOM 3867 O O . ARG B 1 30 ? 13.062 13.344 22.766 1 95.69 30 ARG B O 1
ATOM 3874 N N . VAL B 1 31 ? 12.719 15.508 23.156 1 95.44 31 VAL B N 1
ATOM 3875 C CA . VAL B 1 31 ? 13.273 15.969 21.875 1 95.44 31 VAL B CA 1
ATOM 3876 C C . VAL B 1 31 ? 14.719 15.508 21.75 1 95.44 31 VAL B C 1
ATOM 3878 O O . VAL B 1 31 ? 15.188 15.203 20.656 1 95.44 31 VAL B O 1
ATOM 3881 N N . GLN B 1 32 ? 15.438 15.359 22.812 1 95.62 32 GLN B N 1
ATOM 3882 C CA . GLN B 1 32 ? 16.859 15.008 22.797 1 95.62 32 GLN B CA 1
ATOM 3883 C C . GLN B 1 32 ? 17.062 13.586 22.266 1 95.62 32 GLN B C 1
ATOM 3885 O O . GLN B 1 32 ? 18.156 13.242 21.828 1 95.62 32 GLN B O 1
ATOM 3890 N N . ASN B 1 33 ? 16.047 12.727 22.375 1 96.69 33 ASN B N 1
ATOM 3891 C CA . ASN B 1 33 ? 16.172 11.328 21.984 1 96.69 33 ASN B CA 1
ATOM 3892 C C . ASN B 1 33 ? 15.969 11.141 20.484 1 96.69 33 ASN B C 1
ATOM 3894 O O . ASN B 1 33 ? 16.266 10.078 19.938 1 96.69 33 ASN B O 1
ATOM 3898 N N . ILE B 1 34 ? 15.5 12.164 19.766 1 96.69 34 ILE B N 1
ATOM 3899 C CA . ILE B 1 34 ? 15 12.039 18.391 1 96.69 34 ILE B CA 1
ATOM 3900 C C . ILE B 1 34 ? 16.141 11.633 17.469 1 96.69 34 ILE B C 1
ATOM 3902 O O . ILE B 1 34 ? 15.984 10.727 16.641 1 96.69 34 ILE B O 1
ATOM 3906 N N . PRO B 1 35 ? 17.344 12.203 17.625 1 95.5 35 PRO B N 1
ATOM 3907 C CA . PRO B 1 35 ? 18.422 11.781 16.734 1 95.5 35 PRO B CA 1
ATOM 3908 C C . PRO B 1 35 ? 18.781 10.305 16.891 1 95.5 35 PRO B C 1
ATOM 3910 O O . PRO B 1 35 ? 19.094 9.633 15.906 1 95.5 35 PRO B O 1
ATOM 3913 N N . TYR B 1 36 ? 18.703 9.789 18.109 1 95.88 36 TYR B N 1
ATOM 3914 C CA . TYR B 1 36 ? 19 8.391 18.359 1 95.88 36 TYR B CA 1
ATOM 3915 C C . TYR B 1 36 ? 17.938 7.48 17.75 1 95.88 36 TYR B C 1
ATOM 3917 O O . TYR B 1 36 ? 18.25 6.406 17.234 1 95.88 36 TYR B O 1
ATOM 3925 N N . LEU B 1 37 ? 16.688 7.902 17.875 1 96.62 37 LEU B N 1
ATOM 3926 C CA . LEU B 1 37 ? 15.602 7.137 17.281 1 96.62 37 LEU B CA 1
ATOM 3927 C C . LEU B 1 37 ? 15.758 7.051 15.766 1 96.62 37 LEU B C 1
ATOM 3929 O O . LEU B 1 37 ? 15.531 5.992 15.18 1 96.62 37 LEU B O 1
ATOM 3933 N N . TYR B 1 38 ? 16.188 8.164 15.18 1 95 38 TYR B N 1
ATOM 3934 C CA . TYR B 1 38 ? 16.375 8.203 13.734 1 95 38 TYR B CA 1
ATOM 3935 C C . TYR B 1 38 ? 17.5 7.266 13.305 1 95 38 TYR B C 1
ATOM 3937 O O . TYR B 1 38 ? 17.328 6.465 12.383 1 95 38 TYR B O 1
ATOM 3945 N N . ASP B 1 39 ? 18.578 7.324 13.984 1 94.88 39 ASP B N 1
ATOM 3946 C CA . ASP B 1 39 ? 19.766 6.527 13.633 1 94.88 39 ASP B CA 1
ATOM 3947 C C . ASP B 1 39 ? 19.469 5.035 13.758 1 94.88 39 ASP B C 1
ATOM 3949 O O . ASP B 1 39 ? 20.062 4.223 13.047 1 94.88 39 ASP B O 1
ATOM 3953 N N . SER B 1 40 ? 18.562 4.711 14.594 1 95.56 40 SER B N 1
ATOM 3954 C CA . SER B 1 40 ? 18.266 3.309 14.867 1 95.56 40 SER B CA 1
ATOM 3955 C C . SER B 1 40 ? 17.125 2.807 13.992 1 95.56 40 SER B C 1
ATOM 3957 O O . SER B 1 40 ? 16.547 1.744 14.25 1 95.56 40 SER B O 1
ATOM 3959 N N . LYS B 1 41 ? 16.625 3.545 13 1 95.06 41 LYS B N 1
ATOM 3960 C CA . LYS B 1 41 ? 15.625 3.178 12 1 95.06 41 LYS B CA 1
ATOM 3961 C C . LYS B 1 41 ? 14.289 2.842 12.648 1 95.06 41 LYS B C 1
ATOM 3963 O O . LYS B 1 41 ? 13.625 1.877 12.266 1 95.06 41 LYS B O 1
ATOM 3968 N N . VAL B 1 42 ? 13.992 3.613 13.664 1 96.75 42 VAL B N 1
ATOM 3969 C CA . VAL B 1 42 ? 12.773 3.383 14.438 1 96.75 42 VAL B CA 1
ATOM 3970 C C . VAL B 1 42 ? 11.547 3.605 13.555 1 96.75 42 VAL B C 1
ATOM 3972 O O . VAL B 1 42 ? 10.531 2.93 13.711 1 96.75 42 VAL B O 1
ATOM 3975 N N . LEU B 1 43 ? 11.617 4.48 12.617 1 97.19 43 LEU B N 1
ATOM 3976 C CA . LEU B 1 43 ? 10.477 4.781 11.766 1 97.19 43 LEU B CA 1
ATOM 3977 C C . LEU B 1 43 ? 10.086 3.566 10.93 1 97.19 43 LEU B C 1
ATOM 3979 O O . LEU B 1 43 ? 8.898 3.242 10.812 1 97.19 43 LEU B O 1
ATOM 3983 N N . GLU B 1 44 ? 11.055 2.859 10.398 1 94.88 44 GLU B N 1
ATOM 3984 C CA . GLU B 1 44 ? 10.812 1.669 9.586 1 94.88 44 GLU B CA 1
ATOM 3985 C C . GLU B 1 44 ? 10.227 0.538 10.422 1 94.88 44 GLU B C 1
ATOM 3987 O O . GLU B 1 44 ? 9.398 -0.234 9.938 1 94.88 44 GLU B O 1
ATOM 3992 N N . ILE B 1 45 ? 10.648 0.49 11.648 1 96.25 45 ILE B N 1
ATOM 3993 C CA . ILE B 1 45 ? 10.211 -0.581 12.539 1 96.25 45 ILE B CA 1
ATOM 3994 C C . ILE B 1 45 ? 8.789 -0.3 13.031 1 96.25 45 ILE B C 1
ATOM 3996 O O . ILE B 1 45 ? 7.992 -1.224 13.195 1 96.25 45 ILE B O 1
ATOM 4000 N N . LEU B 1 46 ? 8.438 0.975 13.219 1 96.56 46 LEU B N 1
ATOM 4001 C CA . LEU B 1 46 ? 7.141 1.38 13.734 1 96.56 46 LEU B CA 1
ATOM 4002 C C . LEU B 1 46 ? 6.074 1.314 12.648 1 96.56 46 LEU B C 1
ATOM 4004 O O . LEU B 1 46 ? 4.906 1.045 12.93 1 96.56 46 LEU B O 1
ATOM 4008 N N . ARG B 1 47 ? 6.453 1.515 11.438 1 95.19 47 ARG B N 1
ATOM 4009 C CA . ARG B 1 47 ? 5.531 1.719 10.328 1 95.19 47 ARG B CA 1
ATOM 4010 C C . ARG B 1 47 ? 4.539 0.564 10.219 1 95.19 47 ARG B C 1
ATOM 4012 O O . ARG B 1 47 ? 3.326 0.78 10.203 1 95.19 47 ARG B O 1
ATOM 4019 N N . PRO B 1 48 ? 5.047 -0.69 10.266 1 93 48 PRO B N 1
ATOM 4020 C CA . PRO B 1 48 ? 4.094 -1.792 10.109 1 93 48 PRO B CA 1
ATOM 4021 C C . PRO B 1 48 ? 3.115 -1.899 11.273 1 93 48 PRO B C 1
ATOM 4023 O O . PRO B 1 48 ? 2.021 -2.451 11.117 1 93 48 PRO B O 1
ATOM 4026 N N . LEU B 1 49 ? 3.43 -1.388 12.414 1 96.12 49 LEU B N 1
ATOM 4027 C CA . LEU B 1 49 ? 2.609 -1.504 13.609 1 96.12 49 LEU B CA 1
ATOM 4028 C C . LEU B 1 49 ? 1.413 -0.562 13.547 1 96.12 49 LEU B C 1
ATOM 4030 O O . LEU B 1 49 ? 0.467 -0.699 14.328 1 96.12 49 LEU B O 1
ATOM 4034 N N . LEU B 1 50 ? 1.37 0.35 12.594 1 94.81 50 LEU B N 1
ATOM 4035 C CA . LEU B 1 50 ? 0.227 1.224 12.352 1 94.81 50 LEU B CA 1
ATOM 4036 C C . LEU B 1 50 ? -0.98 0.423 11.875 1 94.81 50 LEU B C 1
ATOM 4038 O O . LEU B 1 50 ? -2.117 0.889 11.977 1 94.81 50 LEU B O 1
ATOM 4042 N N . SER B 1 51 ? -0.717 -0.747 11.328 1 91 51 SER B N 1
ATOM 4043 C CA . SER B 1 51 ? -1.792 -1.598 10.828 1 91 51 SER B CA 1
ATOM 4044 C C . SER B 1 51 ? -1.901 -2.883 11.648 1 91 51 SER B C 1
ATOM 4046 O O . SER B 1 51 ? -2.365 -3.906 11.141 1 91 51 SER B O 1
ATOM 4048 N N . ASP B 1 52 ? -1.416 -2.891 12.82 1 93.56 52 ASP B N 1
ATOM 4049 C CA . ASP B 1 52 ? -1.463 -4.059 13.695 1 93.56 52 ASP B CA 1
ATOM 4050 C C . ASP B 1 52 ? -2.902 -4.492 13.961 1 93.56 52 ASP B C 1
ATOM 4052 O O . ASP B 1 52 ? -3.818 -3.668 13.938 1 93.56 52 ASP B O 1
ATOM 4056 N N . ILE B 1 53 ? -3.1 -5.695 14.234 1 92 53 ILE B N 1
ATOM 4057 C CA . ILE B 1 53 ? -4.434 -6.242 14.461 1 92 53 ILE B CA 1
ATOM 4058 C C . ILE B 1 53 ? -4.953 -5.805 15.828 1 92 53 ILE B C 1
ATOM 4060 O O . ILE B 1 53 ? -6.164 -5.793 16.062 1 92 53 ILE B O 1
ATOM 4064 N N . VAL B 1 54 ? -4.051 -5.516 16.719 1 95.25 54 VAL B N 1
ATOM 4065 C CA . VAL B 1 54 ? -4.41 -5.078 18.062 1 95.25 54 VAL B CA 1
ATOM 4066 C C . VAL B 1 54 ? -4.551 -3.559 18.094 1 95.25 54 VAL B C 1
ATOM 4068 O O . VAL B 1 54 ? -3.568 -2.834 17.922 1 95.25 54 VAL B O 1
ATOM 4071 N N . PRO B 1 55 ? -5.703 -2.951 18.406 1 94.81 55 PRO B N 1
ATOM 4072 C CA . PRO B 1 55 ? -5.957 -1.512 18.344 1 94.81 55 PRO B CA 1
ATOM 4073 C C . PRO B 1 55 ? -5.031 -0.699 19.234 1 94.81 55 PRO B C 1
ATOM 4075 O O . PRO B 1 55 ? -4.57 0.376 18.844 1 94.81 55 PRO B O 1
ATOM 4078 N N . SER B 1 56 ? -4.785 -1.16 20.422 1 96.94 56 SER B N 1
ATOM 4079 C CA . SER B 1 56 ? -3.945 -0.41 21.344 1 96.94 56 SER B CA 1
ATOM 4080 C C . SER B 1 56 ? -2.531 -0.243 20.797 1 96.94 56 SER B C 1
ATOM 4082 O O . SER B 1 56 ? -1.896 0.791 21.016 1 96.94 56 SER B O 1
ATOM 4084 N N . ILE B 1 57 ? -2.018 -1.259 20.141 1 97.5 57 ILE B N 1
ATOM 4085 C CA . ILE B 1 57 ? -0.694 -1.186 19.531 1 97.5 57 ILE B CA 1
ATOM 4086 C C . ILE B 1 57 ? -0.702 -0.161 18.391 1 97.5 57 ILE B C 1
ATOM 4088 O O . ILE B 1 57 ? 0.207 0.666 18.297 1 97.5 57 ILE B O 1
ATOM 4092 N N . GLN B 1 58 ? -1.747 -0.172 17.578 1 96.12 58 GLN B N 1
ATOM 4093 C CA . GLN B 1 58 ? -1.896 0.81 16.516 1 96.12 58 GLN B CA 1
ATOM 4094 C C . GLN B 1 58 ? -1.888 2.232 17.062 1 96.12 58 GLN B C 1
ATOM 4096 O O . GLN B 1 58 ? -1.168 3.096 16.562 1 96.12 58 GLN B O 1
ATOM 4101 N N . ASN B 1 59 ? -2.682 2.342 18.109 1 97.25 59 ASN B N 1
ATOM 4102 C CA . ASN B 1 59 ? -2.814 3.652 18.734 1 97.25 59 ASN B CA 1
ATOM 4103 C C . ASN B 1 59 ? -1.474 4.168 19.25 1 97.25 59 ASN B C 1
ATOM 4105 O O . ASN B 1 59 ? -1.1 5.312 18.969 1 97.25 59 ASN B O 1
ATOM 4109 N N . THR B 1 60 ? -0.791 3.369 19.938 1 98.38 60 THR B N 1
ATOM 4110 C CA . THR B 1 60 ? 0.466 3.785 20.547 1 98.38 60 THR B CA 1
ATOM 4111 C C . THR B 1 60 ? 1.534 4.023 19.484 1 98.38 60 THR B C 1
ATOM 4113 O O . THR B 1 60 ? 2.373 4.918 19.625 1 98.38 60 THR B O 1
ATOM 4116 N N . ALA B 1 61 ? 1.52 3.197 18.469 1 98.19 61 ALA B N 1
ATOM 4117 C CA . ALA B 1 61 ? 2.432 3.432 17.344 1 98.19 61 ALA B CA 1
ATOM 4118 C C . ALA B 1 61 ? 2.193 4.805 16.719 1 98.19 61 ALA B C 1
ATOM 4120 O O . ALA B 1 61 ? 3.143 5.539 16.453 1 98.19 61 ALA B O 1
ATOM 4121 N N . ALA B 1 62 ? 0.923 5.156 16.531 1 98.31 62 ALA B N 1
ATOM 4122 C CA . ALA B 1 62 ? 0.565 6.457 15.977 1 98.31 62 ALA B CA 1
ATOM 4123 C C . ALA B 1 62 ? 1.025 7.594 16.875 1 98.31 62 ALA B C 1
ATOM 4125 O O . ALA B 1 62 ? 1.559 8.594 16.406 1 98.31 62 ALA B O 1
ATOM 4126 N N . ILE B 1 63 ? 0.858 7.391 18.156 1 98.38 63 ILE B N 1
ATOM 4127 C CA . ILE B 1 63 ? 1.285 8.391 19.125 1 98.38 63 ILE B CA 1
ATOM 4128 C C . ILE B 1 63 ? 2.801 8.57 19.047 1 98.38 63 ILE B C 1
ATOM 4130 O O . ILE B 1 63 ? 3.301 9.695 19.047 1 98.38 63 ILE B O 1
ATOM 4134 N N . ALA B 1 64 ? 3.496 7.484 19.031 1 98.44 64 ALA B N 1
ATOM 4135 C CA . ALA B 1 64 ? 4.953 7.535 18.953 1 98.44 64 ALA B CA 1
ATOM 4136 C C . ALA B 1 64 ? 5.402 8.312 17.703 1 98.44 64 ALA B C 1
ATOM 4138 O O . ALA B 1 64 ? 6.254 9.195 17.797 1 98.44 64 ALA B O 1
ATOM 4139 N N . LEU B 1 65 ? 4.797 8.023 16.625 1 98.44 65 LEU B N 1
ATOM 4140 C CA . LEU B 1 65 ? 5.148 8.703 15.391 1 98.44 65 LEU B CA 1
ATOM 4141 C C . LEU B 1 65 ? 4.793 10.188 15.453 1 98.44 65 LEU B C 1
ATOM 4143 O O . LEU B 1 65 ? 5.539 11.031 14.961 1 98.44 65 LEU B O 1
ATOM 4147 N N . ALA B 1 66 ? 3.648 10.477 16.062 1 98.38 66 ALA B N 1
ATOM 4148 C CA . ALA B 1 66 ? 3.229 11.875 16.203 1 98.38 66 ALA B CA 1
ATOM 4149 C C . ALA B 1 66 ? 4.238 12.672 17.016 1 98.38 66 ALA B C 1
ATOM 4151 O O . ALA B 1 66 ? 4.598 13.797 16.641 1 98.38 66 ALA B O 1
ATOM 4152 N N . ARG B 1 67 ? 4.676 12.094 18.062 1 98.19 67 ARG B N 1
ATOM 4153 C CA . ARG B 1 67 ? 5.66 12.758 18.906 1 98.19 67 ARG B CA 1
ATOM 4154 C C . ARG B 1 67 ? 6.973 12.969 18.156 1 98.19 67 ARG B C 1
ATOM 4156 O O . ARG B 1 67 ? 7.551 14.062 18.219 1 98.19 67 ARG B O 1
ATOM 4163 N N . ILE B 1 68 ? 7.395 11.969 17.469 1 98.12 68 ILE B N 1
ATOM 4164 C CA . ILE B 1 68 ? 8.641 12.039 16.703 1 98.12 68 ILE B CA 1
ATOM 4165 C C . ILE B 1 68 ? 8.523 13.117 15.633 1 98.12 68 ILE B C 1
ATOM 4167 O O . ILE B 1 68 ? 9.398 13.984 15.516 1 98.12 68 ILE B O 1
ATOM 4171 N N . ALA B 1 69 ? 7.469 13.109 14.914 1 98.12 69 ALA B N 1
ATOM 4172 C CA . ALA B 1 69 ? 7.242 14.062 13.836 1 98.12 69 ALA B CA 1
ATOM 4173 C C . ALA B 1 69 ? 7.098 15.484 14.383 1 98.12 69 ALA B C 1
ATOM 4175 O O . ALA B 1 69 ? 7.516 16.453 13.734 1 98.12 69 ALA B O 1
ATOM 4176 N N . GLY B 1 70 ? 6.52 15.57 15.539 1 97.5 70 GLY B N 1
ATOM 4177 C CA . GLY B 1 70 ? 6.297 16.875 16.141 1 97.5 70 GLY B CA 1
ATOM 4178 C C . GLY B 1 70 ? 7.582 17.594 16.516 1 97.5 70 GLY B C 1
ATOM 4179 O O . GLY B 1 70 ? 7.652 18.812 16.469 1 97.5 70 GLY B O 1
ATOM 4180 N N . HIS B 1 71 ? 8.609 16.875 16.75 1 96.19 71 HIS B N 1
ATOM 4181 C CA . HIS B 1 71 ? 9.859 17.438 17.25 1 96.19 71 HIS B CA 1
ATOM 4182 C C . HIS B 1 71 ? 10.789 17.812 16.109 1 96.19 71 HIS B C 1
ATOM 4184 O O . HIS B 1 71 ? 11.648 18.688 16.25 1 96.19 71 HIS B O 1
ATOM 4190 N N . ASP B 1 72 ? 10.617 17.172 15 1 96.06 72 ASP B N 1
ATOM 4191 C CA . ASP B 1 72 ? 11.664 17.297 13.992 1 96.06 72 ASP B CA 1
ATOM 4192 C C . ASP B 1 72 ? 11.078 17.219 12.586 1 96.06 72 ASP B C 1
ATOM 4194 O O . ASP B 1 72 ? 10.477 16.219 12.203 1 96.06 72 ASP B O 1
ATOM 4198 N N . VAL B 1 73 ? 11.469 18.266 11.828 1 97 73 VAL B N 1
ATOM 4199 C CA . VAL B 1 73 ? 10.938 18.391 10.477 1 97 73 VAL B CA 1
ATOM 4200 C C . VAL B 1 73 ? 11.492 17.281 9.594 1 97 73 VAL B C 1
ATOM 4202 O O . VAL B 1 73 ? 10.789 16.75 8.734 1 97 73 VAL B O 1
ATOM 4205 N N . LYS B 1 74 ? 12.633 16.812 9.758 1 96.5 74 LYS B N 1
ATOM 4206 C CA . LYS B 1 74 ? 13.234 15.75 8.961 1 96.5 74 LYS B CA 1
ATOM 4207 C C . LYS B 1 74 ? 12.523 14.422 9.203 1 96.5 74 LYS B C 1
ATOM 4209 O O . LYS B 1 74 ? 12.312 13.648 8.266 1 96.5 74 LYS B O 1
ATOM 4214 N N . MET B 1 75 ? 12.188 14.203 10.445 1 97.44 75 MET B N 1
ATOM 4215 C CA . MET B 1 75 ? 11.461 12.984 10.781 1 97.44 75 MET B CA 1
ATOM 4216 C C . MET B 1 75 ? 10.078 12.977 10.133 1 97.44 75 MET B C 1
ATOM 4218 O O . MET B 1 75 ? 9.617 11.945 9.648 1 97.44 75 MET B O 1
ATOM 4222 N N . ALA B 1 76 ? 9.469 14.141 10.188 1 98.19 76 ALA B N 1
ATOM 4223 C CA . ALA B 1 76 ? 8.172 14.266 9.531 1 98.19 76 ALA B CA 1
ATOM 4224 C C . ALA B 1 76 ? 8.273 13.961 8.039 1 98.19 76 ALA B C 1
ATOM 4226 O O . ALA B 1 76 ? 7.43 13.258 7.484 1 98.19 76 ALA B O 1
ATOM 4227 N N . GLU B 1 77 ? 9.32 14.445 7.402 1 97.94 77 GLU B N 1
ATOM 4228 C CA . GLU B 1 77 ? 9.547 14.195 5.984 1 97.94 77 GLU B CA 1
ATOM 4229 C C . GLU B 1 77 ? 9.734 12.711 5.703 1 97.94 77 GLU B C 1
ATOM 4231 O O . GLU B 1 77 ? 9.203 12.188 4.723 1 97.94 77 GLU B O 1
ATOM 4236 N N . GLU B 1 78 ? 10.445 12.07 6.535 1 97.25 78 GLU B N 1
ATOM 4237 C CA . GLU B 1 78 ? 10.703 10.641 6.363 1 97.25 78 GLU B CA 1
ATOM 4238 C C . GLU B 1 78 ? 9.414 9.828 6.508 1 97.25 78 GLU B C 1
ATOM 4240 O O . GLU B 1 78 ? 9.211 8.852 5.785 1 97.25 78 GLU B O 1
ATOM 4245 N N . ILE B 1 79 ? 8.594 10.172 7.414 1 97.56 79 ILE B N 1
ATOM 4246 C CA . ILE B 1 79 ? 7.328 9.484 7.633 1 97.56 79 ILE B CA 1
ATOM 4247 C C . ILE B 1 79 ? 6.465 9.586 6.375 1 97.56 79 ILE B C 1
ATOM 4249 O O . ILE B 1 79 ? 5.844 8.602 5.965 1 97.56 79 ILE B O 1
ATOM 4253 N N . VAL B 1 80 ? 6.465 10.789 5.793 1 97.25 80 VAL B N 1
ATOM 4254 C CA . VAL B 1 80 ? 5.699 11 4.566 1 97.25 80 VAL B CA 1
ATOM 4255 C C . VAL B 1 80 ? 6.309 10.195 3.428 1 97.25 80 VAL B C 1
ATOM 4257 O O . VAL B 1 80 ? 5.59 9.539 2.668 1 97.25 80 VAL B O 1
ATOM 4260 N N . LYS B 1 81 ? 7.621 10.156 3.322 1 94.94 81 LYS B N 1
ATOM 4261 C CA . LYS B 1 81 ? 8.336 9.469 2.25 1 94.94 81 LYS B CA 1
ATOM 4262 C C . LYS B 1 81 ? 8.109 7.957 2.32 1 94.94 81 LYS B C 1
ATOM 4264 O O . LYS B 1 81 ? 7.984 7.293 1.289 1 94.94 81 LYS B O 1
ATOM 4269 N N . ASN B 1 82 ? 8.023 7.441 3.52 1 91.62 82 ASN B N 1
ATOM 4270 C CA . ASN B 1 82 ? 7.902 6 3.684 1 91.62 82 ASN B CA 1
ATOM 4271 C C . ASN B 1 82 ? 6.449 5.543 3.604 1 91.62 82 ASN B C 1
ATOM 4273 O O . ASN B 1 82 ? 6.129 4.402 3.947 1 91.62 82 ASN B O 1
ATOM 4277 N N . GLN B 1 83 ? 5.5 6.398 3.303 1 88.44 83 GLN B N 1
ATOM 4278 C CA . GLN B 1 83 ? 4.094 6.125 3.033 1 88.44 83 GLN B CA 1
ATOM 4279 C C . GLN B 1 83 ? 3.375 5.641 4.289 1 88.44 83 GLN B C 1
ATOM 4281 O O . GLN B 1 83 ? 2.459 4.82 4.211 1 88.44 83 GLN B O 1
ATOM 4286 N N . SER B 1 84 ? 3.844 6.074 5.383 1 94.62 84 SER B N 1
ATOM 4287 C CA . SER B 1 84 ? 3.211 5.73 6.652 1 94.62 84 SER B CA 1
ATOM 4288 C C . SER B 1 84 ? 1.794 6.285 6.734 1 94.62 84 SER B C 1
ATOM 4290 O O . SER B 1 84 ? 0.925 5.691 7.379 1 94.62 84 SER B O 1
ATOM 4292 N N . LEU B 1 85 ? 1.576 7.414 6.062 1 96.31 85 LEU B N 1
ATOM 4293 C CA . LEU B 1 85 ? 0.26 8.039 6.117 1 96.31 85 LEU B CA 1
ATOM 4294 C C . LEU B 1 85 ? -0.78 7.184 5.406 1 96.31 85 LEU B C 1
ATOM 4296 O O . LEU B 1 85 ? -1.938 7.125 5.828 1 96.31 85 LEU B O 1
ATOM 4300 N N . ILE B 1 86 ? -0.336 6.555 4.348 1 91.31 86 ILE B N 1
ATOM 4301 C CA . ILE B 1 86 ? -1.252 5.676 3.625 1 91.31 86 ILE B CA 1
ATOM 4302 C C . ILE B 1 86 ? -1.7 4.535 4.535 1 91.31 86 ILE B C 1
ATOM 4304 O O . ILE B 1 86 ? -2.889 4.215 4.602 1 91.31 86 ILE B O 1
ATOM 4308 N N . LEU B 1 87 ? -0.721 4.02 5.238 1 91 87 LEU B N 1
ATOM 4309 C CA . LEU B 1 87 ? -1.028 2.936 6.164 1 91 87 LEU B CA 1
ATOM 4310 C C . LEU B 1 87 ? -1.911 3.426 7.305 1 91 87 LEU B C 1
ATOM 4312 O O . LEU B 1 87 ? -2.865 2.748 7.695 1 91 87 LEU B O 1
ATOM 4316 N N . LEU B 1 88 ? -1.643 4.547 7.793 1 95.12 88 LEU B N 1
ATOM 4317 C CA . LEU B 1 88 ? -2.387 5.16 8.891 1 95.12 88 LEU B CA 1
ATOM 4318 C C . LEU B 1 88 ? -3.857 5.324 8.523 1 95.12 88 LEU B C 1
ATOM 4320 O O . LEU B 1 88 ? -4.738 5.09 9.352 1 95.12 88 LEU B O 1
ATOM 4324 N N . LEU B 1 89 ? -4.09 5.703 7.324 1 95.81 89 LEU B N 1
ATOM 4325 C CA . LEU B 1 89 ? -5.422 6.148 6.934 1 95.81 89 LEU B CA 1
ATOM 4326 C C . LEU B 1 89 ? -6.195 5.016 6.266 1 95.81 89 LEU B C 1
ATOM 4328 O O . LEU B 1 89 ? -7.367 5.184 5.914 1 95.81 89 LEU B O 1
ATOM 4332 N N . SER B 1 90 ? -5.477 3.889 6.129 1 90.19 90 SER B N 1
ATOM 4333 C CA . SER B 1 90 ? -6.164 2.738 5.555 1 90.19 90 SER B CA 1
ATOM 4334 C C . SER B 1 90 ? -7.309 2.277 6.445 1 90.19 90 SER B C 1
ATOM 4336 O O . SER B 1 90 ? -7.109 1.998 7.629 1 90.19 90 SER B O 1
ATOM 4338 N N . GLY B 1 91 ? -8.555 2.229 5.891 1 89 91 GLY B N 1
ATOM 4339 C CA . GLY B 1 91 ? -9.727 1.812 6.648 1 89 91 GLY B CA 1
ATOM 4340 C C . GLY B 1 91 ? -10.07 2.758 7.785 1 89 91 GLY B C 1
ATOM 4341 O O . GLY B 1 91 ? -10.578 2.332 8.82 1 89 91 GLY B O 1
ATOM 4342 N N . PHE B 1 92 ? -9.812 3.955 7.676 1 94.06 92 PHE B N 1
ATOM 4343 C CA . PHE B 1 92 ? -9.883 4.961 8.734 1 94.06 92 PHE B CA 1
ATOM 4344 C C . PHE B 1 92 ? -11.305 5.086 9.258 1 94.06 92 PHE B C 1
ATOM 4346 O O . PHE B 1 92 ? -11.508 5.266 10.461 1 94.06 92 PHE B O 1
ATOM 4353 N N . SER B 1 93 ? -12.305 4.953 8.43 1 92.69 93 SER B N 1
ATOM 4354 C CA . SER B 1 93 ? -13.695 5.141 8.828 1 92.69 93 SER B CA 1
ATOM 4355 C C . SER B 1 93 ? -14.117 4.121 9.883 1 92.69 93 SER B C 1
ATOM 4357 O O . SER B 1 93 ? -14.961 4.406 10.727 1 92.69 93 SER B O 1
ATOM 4359 N N . ARG B 1 94 ? -13.445 2.975 9.891 1 92.19 94 ARG B N 1
ATOM 4360 C CA . ARG B 1 94 ? -13.844 1.887 10.781 1 92.19 94 ARG B CA 1
ATOM 4361 C C . ARG B 1 94 ? -13.031 1.915 12.07 1 92.19 94 ARG B C 1
ATOM 4363 O O . ARG B 1 94 ? -13.297 1.14 12.992 1 92.19 94 ARG B O 1
ATOM 4370 N N . LYS B 1 95 ? -12.109 2.76 12.156 1 92.56 95 LYS B N 1
ATOM 4371 C CA . LYS B 1 95 ? -11.234 2.807 13.32 1 92.56 95 LYS B CA 1
ATOM 4372 C C . LYS B 1 95 ? -11.961 3.416 14.523 1 92.56 95 LYS B C 1
ATOM 4374 O O . LYS B 1 95 ? -12.953 4.121 14.359 1 92.56 95 LYS B O 1
ATOM 4379 N N . ASN B 1 96 ? -11.477 3.086 15.664 1 93.81 96 ASN B N 1
ATOM 4380 C CA . ASN B 1 96 ? -12.117 3.598 16.875 1 93.81 96 ASN B CA 1
ATOM 4381 C C . ASN B 1 96 ? -11.68 5.031 17.172 1 93.81 96 ASN B C 1
ATOM 4383 O O . ASN B 1 96 ? -10.781 5.562 16.516 1 93.81 96 ASN B O 1
ATOM 4387 N N . LYS B 1 97 ? -12.383 5.688 18.125 1 95 97 LYS B N 1
ATOM 4388 C CA . LYS B 1 97 ? -12.172 7.105 18.422 1 95 97 LYS B CA 1
ATOM 4389 C C . LYS B 1 97 ? -10.781 7.355 18.984 1 95 97 LYS B C 1
ATOM 4391 O O . LYS B 1 97 ? -10.172 8.391 18.719 1 95 97 LYS B O 1
ATOM 4396 N N . ILE B 1 98 ? -10.305 6.434 19.766 1 95.88 98 ILE B N 1
ATOM 4397 C CA . ILE B 1 98 ? -8.984 6.578 20.391 1 95.88 98 ILE B CA 1
ATOM 4398 C C . ILE B 1 98 ? -7.914 6.652 19.297 1 95.88 98 ILE B C 1
ATOM 4400 O O . ILE B 1 98 ? -7.055 7.535 19.328 1 95.88 98 ILE B O 1
ATOM 4404 N N . PHE B 1 99 ? -8.023 5.746 18.406 1 96.5 99 PHE B N 1
ATOM 4405 C CA . PHE B 1 99 ? -7.078 5.754 17.297 1 96.5 99 PHE B CA 1
ATOM 4406 C C . PHE B 1 99 ? -7.242 7.012 16.453 1 96.5 99 PHE B C 1
ATOM 4408 O O . PHE B 1 99 ? -6.254 7.609 16.016 1 96.5 99 PHE B O 1
ATOM 4415 N N . LYS B 1 100 ? -8.469 7.422 16.125 1 96.88 100 LYS B N 1
ATOM 4416 C CA . LYS B 1 100 ? -8.719 8.609 15.32 1 96.88 100 LYS B CA 1
ATOM 4417 C C . LYS B 1 100 ? -8.039 9.836 15.93 1 96.88 100 LYS B C 1
ATOM 4419 O O . LYS B 1 100 ? -7.438 10.633 15.211 1 96.88 100 LYS B O 1
ATOM 4424 N N . LYS B 1 101 ? -8.086 9.914 17.188 1 97.12 101 LYS B N 1
ATOM 4425 C CA . LYS B 1 101 ? -7.438 11.031 17.859 1 97.12 101 LYS B CA 1
ATOM 4426 C C . LYS B 1 101 ? -5.926 11 17.656 1 97.12 101 LYS B C 1
ATOM 4428 O O . LYS B 1 101 ? -5.312 12.031 17.359 1 97.12 101 LYS B O 1
ATOM 4433 N N . SER B 1 102 ? -5.367 9.812 17.812 1 97.62 102 SER B N 1
ATOM 4434 C CA . SER B 1 102 ? -3.924 9.664 17.641 1 97.62 102 SER B CA 1
ATOM 4435 C C . SER B 1 102 ? -3.514 9.922 16.188 1 97.62 102 SER B C 1
ATOM 4437 O O . SER B 1 102 ? -2.457 10.508 15.938 1 97.62 102 SER B O 1
ATOM 4439 N N . ALA B 1 103 ? -4.332 9.477 15.281 1 97.94 103 ALA B N 1
ATOM 4440 C CA . ALA B 1 103 ? -4.066 9.719 13.867 1 97.94 103 ALA B CA 1
ATOM 4441 C C . ALA B 1 103 ? -4.098 11.211 13.555 1 97.94 103 ALA B C 1
ATOM 4443 O O . ALA B 1 103 ? -3.227 11.719 12.844 1 97.94 103 ALA B O 1
ATOM 4444 N N . LEU B 1 104 ? -5.062 11.898 14.125 1 98.12 104 LEU B N 1
ATOM 4445 C CA . LEU B 1 104 ? -5.18 13.336 13.914 1 98.12 104 LEU B CA 1
ATOM 4446 C C . LEU B 1 104 ? -3.984 14.07 14.508 1 98.12 104 LEU B C 1
ATOM 4448 O O . LEU B 1 104 ? -3.5 15.047 13.93 1 98.12 104 LEU B O 1
ATOM 4452 N N . LEU B 1 105 ? -3.553 13.617 15.641 1 98.06 105 LEU B N 1
ATOM 4453 C CA . LEU B 1 105 ? -2.354 14.188 16.25 1 98.06 105 LEU B CA 1
ATOM 4454 C C . LEU B 1 105 ? -1.151 14.031 15.32 1 98.06 105 LEU B C 1
ATOM 4456 O O . LEU B 1 105 ? -0.342 14.953 15.188 1 98.06 105 LEU B O 1
ATOM 4460 N N . LEU B 1 106 ? -1.03 12.914 14.75 1 98.38 106 LEU B N 1
ATOM 4461 C CA . LEU B 1 106 ? 0.073 12.68 13.828 1 98.38 106 LEU B CA 1
ATOM 4462 C C . LEU B 1 106 ? -0.032 13.602 12.609 1 98.38 106 LEU B C 1
ATOM 4464 O O . LEU B 1 106 ? 0.96 14.203 12.195 1 98.38 106 LEU B O 1
ATOM 4468 N N . LEU B 1 107 ? -1.237 13.758 12.039 1 98.44 107 LEU B N 1
ATOM 4469 C CA . LEU B 1 107 ? -1.441 14.648 10.898 1 98.44 107 LEU B CA 1
ATOM 4470 C C . LEU B 1 107 ? -1.055 16.078 11.258 1 98.44 107 LEU B C 1
ATOM 4472 O O . LEU B 1 107 ? -0.386 16.766 10.469 1 98.44 107 LEU B O 1
ATOM 4476 N N . ARG B 1 108 ? -1.435 16.438 12.422 1 98.06 108 ARG B N 1
ATOM 4477 C CA . ARG B 1 108 ? -1.099 17.766 12.922 1 98.06 108 ARG B CA 1
ATOM 4478 C C . ARG B 1 108 ? 0.41 17.938 13.062 1 98.06 108 ARG B C 1
ATOM 4480 O O . ARG B 1 108 ? 0.974 18.938 12.617 1 98.06 108 ARG B O 1
ATOM 4487 N N . SER B 1 109 ? 1.036 16.953 13.633 1 98.19 109 SER B N 1
ATOM 4488 C CA . SER B 1 109 ? 2.473 17 13.891 1 98.19 109 SER B CA 1
ATOM 4489 C C . SER B 1 109 ? 3.264 17.094 12.594 1 98.19 109 SER B C 1
ATOM 4491 O O . SER B 1 109 ? 4.328 17.719 12.555 1 98.19 109 SER B O 1
ATOM 4493 N N . ILE B 1 110 ? 2.754 16.531 11.555 1 98.25 110 ILE B N 1
ATOM 4494 C CA . ILE B 1 110 ? 3.428 16.578 10.258 1 98.25 110 ILE B CA 1
ATOM 4495 C C . ILE B 1 110 ? 3.129 17.906 9.562 1 98.25 110 ILE B C 1
ATOM 4497 O O . ILE B 1 110 ? 4.043 18.594 9.094 1 98.25 110 ILE B O 1
ATOM 4501 N N . GLY B 1 111 ? 1.911 18.328 9.562 1 97.38 111 GLY B N 1
ATOM 4502 C CA . GLY B 1 111 ? 1.45 19.484 8.797 1 97.38 111 GLY B CA 1
ATOM 4503 C C . GLY B 1 111 ? 1.927 20.812 9.359 1 97.38 111 GLY B C 1
ATOM 4504 O O . GLY B 1 111 ? 1.894 21.828 8.672 1 97.38 111 GLY B O 1
ATOM 4505 N N . GLN B 1 112 ? 2.449 20.75 10.578 1 96.88 112 GLN B N 1
ATOM 4506 C CA . GLN B 1 112 ? 2.793 22.016 11.242 1 96.88 112 GLN B CA 1
ATOM 4507 C C . GLN B 1 112 ? 4.121 22.562 10.734 1 96.88 112 GLN B C 1
ATOM 4509 O O . GLN B 1 112 ? 4.43 23.734 10.922 1 96.88 112 GLN B O 1
ATOM 4514 N N . HIS B 1 113 ? 4.863 21.781 10.039 1 97.19 113 HIS B N 1
ATOM 4515 C CA . HIS B 1 113 ? 6.258 22.125 9.789 1 97.19 113 HIS B CA 1
ATOM 4516 C C . HIS B 1 113 ? 6.395 23 8.555 1 97.19 113 HIS B C 1
ATOM 4518 O O . HIS B 1 113 ? 7.238 23.906 8.508 1 97.19 113 HIS B O 1
ATOM 4524 N N . SER B 1 114 ? 5.695 22.75 7.523 1 97.31 114 SER B N 1
ATOM 4525 C CA . SER B 1 114 ? 5.852 23.484 6.266 1 97.31 114 SER B CA 1
ATOM 4526 C C . SER B 1 114 ? 4.633 23.297 5.363 1 97.31 114 SER B C 1
ATOM 4528 O O . SER B 1 114 ? 3.811 22.406 5.602 1 97.31 114 SER B O 1
ATOM 4530 N N . SER B 1 115 ? 4.605 24.188 4.359 1 97.5 115 SER B N 1
ATOM 4531 C CA . SER B 1 115 ? 3.523 24.078 3.385 1 97.5 115 SER B CA 1
ATOM 4532 C C . SER B 1 115 ? 3.615 22.781 2.594 1 97.5 115 SER B C 1
ATOM 4534 O O . SER B 1 115 ? 2.594 22.156 2.295 1 97.5 115 SER B O 1
ATOM 4536 N N . ALA B 1 116 ? 4.785 22.312 2.299 1 97.75 116 ALA B N 1
ATOM 4537 C CA . ALA B 1 116 ? 4.996 21.078 1.542 1 97.75 116 ALA B CA 1
ATOM 4538 C C . ALA B 1 116 ? 4.504 19.875 2.324 1 97.75 116 ALA B C 1
ATOM 4540 O O . ALA B 1 116 ? 3.828 19 1.77 1 97.75 116 ALA B O 1
ATOM 4541 N N . LEU B 1 117 ? 4.773 19.781 3.574 1 98.19 117 LEU B N 1
ATOM 4542 C CA . LEU B 1 117 ? 4.363 18.672 4.414 1 98.19 117 LEU B CA 1
ATOM 4543 C C . LEU B 1 117 ? 2.854 18.688 4.641 1 98.19 117 LEU B C 1
ATOM 4545 O O . LEU B 1 117 ? 2.213 17.625 4.66 1 98.19 117 LEU B O 1
ATOM 4549 N N . ALA B 1 118 ? 2.344 19.906 4.816 1 98.25 118 ALA B N 1
ATOM 4550 C CA . ALA B 1 118 ? 0.893 20.016 4.941 1 98.25 118 ALA B CA 1
ATOM 4551 C C . ALA B 1 118 ? 0.194 19.531 3.676 1 98.25 118 ALA B C 1
ATOM 4553 O O . ALA B 1 118 ? -0.823 18.828 3.752 1 98.25 118 ALA B O 1
ATOM 4554 N N . GLU B 1 119 ? 0.776 19.859 2.551 1 98.06 119 GLU B N 1
ATOM 4555 C CA . GLU B 1 119 ? 0.229 19.406 1.279 1 98.06 119 GLU B CA 1
ATOM 4556 C C . GLU B 1 119 ? 0.303 17.875 1.17 1 98.06 119 GLU B C 1
ATOM 4558 O O . GLU B 1 119 ? -0.612 17.25 0.641 1 98.06 119 GLU B O 1
ATOM 4563 N N . ALA B 1 120 ? 1.375 17.328 1.631 1 97.81 120 ALA B N 1
ATOM 4564 C CA . ALA B 1 120 ? 1.541 15.883 1.612 1 97.81 120 ALA B CA 1
ATOM 4565 C C . ALA B 1 120 ? 0.467 15.195 2.451 1 97.81 120 ALA B C 1
ATOM 4567 O O . ALA B 1 120 ? -0.036 14.133 2.08 1 97.81 120 ALA B O 1
ATOM 4568 N N . VAL B 1 121 ? 0.107 15.75 3.572 1 97.88 121 VAL B N 1
ATOM 4569 C CA . VAL B 1 121 ? -0.954 15.234 4.43 1 97.88 121 VAL B CA 1
ATOM 4570 C C . VAL B 1 121 ? -2.275 15.219 3.666 1 97.88 121 VAL B C 1
ATOM 4572 O O . VAL B 1 121 ? -2.998 14.219 3.68 1 97.88 121 VAL B O 1
ATOM 4575 N N . VAL B 1 122 ? -2.537 16.344 2.963 1 97.75 122 VAL B N 1
ATOM 4576 C CA . VAL B 1 122 ? -3.781 16.469 2.211 1 97.75 122 VAL B CA 1
ATOM 4577 C C . VAL B 1 122 ? -3.795 15.461 1.062 1 97.75 122 VAL B C 1
ATOM 4579 O O . VAL B 1 122 ? -4.793 14.766 0.844 1 97.75 122 VAL B O 1
ATOM 4582 N N . ASP B 1 123 ? -2.68 15.32 0.373 1 96.69 123 ASP B N 1
ATOM 4583 C CA . ASP B 1 123 ? -2.564 14.422 -0.771 1 96.69 123 ASP B CA 1
ATOM 4584 C C . ASP B 1 123 ? -2.744 12.969 -0.345 1 96.69 123 ASP B C 1
ATOM 4586 O O . ASP B 1 123 ? -3.256 12.148 -1.113 1 96.69 123 ASP B O 1
ATOM 4590 N N . ALA B 1 124 ? -2.379 12.648 0.859 1 96.25 124 ALA B N 1
ATOM 4591 C CA . ALA B 1 124 ? -2.467 11.273 1.357 1 96.25 124 ALA B CA 1
ATOM 4592 C C . ALA B 1 124 ? -3.887 10.945 1.814 1 96.25 124 ALA B C 1
ATOM 4594 O O . ALA B 1 124 ? -4.172 9.812 2.207 1 96.25 124 ALA B O 1
ATOM 4595 N N . GLY B 1 125 ? -4.785 11.953 1.836 1 96.88 125 GLY B N 1
ATOM 4596 C CA . GLY B 1 125 ? -6.164 11.758 2.26 1 96.88 125 GLY B CA 1
ATOM 4597 C C . GLY B 1 125 ? -6.434 12.266 3.664 1 96.88 125 GLY B C 1
ATOM 4598 O O . GLY B 1 125 ? -7.477 11.961 4.25 1 96.88 125 GLY B O 1
ATOM 4599 N N . GLY B 1 126 ? -5.477 12.914 4.199 1 97.94 126 GLY B N 1
ATOM 4600 C CA . GLY B 1 126 ? -5.621 13.422 5.555 1 97.94 126 GLY B CA 1
ATOM 4601 C C . GLY B 1 126 ? -6.801 14.359 5.719 1 97.94 126 GLY B C 1
ATOM 4602 O O . GLY B 1 126 ? -7.477 14.344 6.75 1 97.94 126 GLY B O 1
ATOM 4603 N N . LEU B 1 127 ? -7.055 15.18 4.723 1 98.06 127 LEU B N 1
ATOM 4604 C CA . LEU B 1 127 ? -8.156 16.141 4.805 1 98.06 127 LEU B CA 1
ATOM 4605 C C . LEU B 1 127 ? -9.5 15.414 4.879 1 98.06 127 LEU B C 1
ATOM 4607 O O . LEU B 1 127 ? -10.375 15.797 5.656 1 98.06 127 LEU B O 1
ATOM 4611 N N . ASP B 1 128 ? -9.648 14.383 4.109 1 97.38 128 ASP B N 1
ATOM 4612 C CA . ASP B 1 128 ? -10.875 13.602 4.176 1 97.38 128 ASP B CA 1
ATOM 4613 C C . ASP B 1 128 ? -11.078 13.016 5.57 1 97.38 128 ASP B C 1
ATOM 4615 O O . ASP B 1 128 ? -12.195 13.016 6.09 1 97.38 128 ASP B O 1
ATOM 4619 N N . ALA B 1 129 ? -10.008 12.516 6.113 1 97.75 129 ALA B N 1
ATOM 4620 C CA . ALA B 1 129 ? -10.062 11.969 7.461 1 97.75 129 ALA B CA 1
ATOM 4621 C C . ALA B 1 129 ? -10.445 13.039 8.477 1 97.75 129 ALA B C 1
ATOM 4623 O O . ALA B 1 129 ? -11.258 12.797 9.375 1 97.75 129 ALA B O 1
ATOM 4624 N N . ILE B 1 130 ? -9.914 14.188 8.336 1 98.25 130 ILE B N 1
ATOM 4625 C CA . ILE B 1 130 ? -10.18 15.312 9.219 1 98.25 130 ILE B CA 1
ATOM 4626 C C . ILE B 1 130 ? -11.656 15.695 9.148 1 98.25 130 ILE B C 1
ATOM 4628 O O . ILE B 1 130 ? -12.312 15.844 10.18 1 98.25 130 ILE B O 1
ATOM 4632 N N . ILE B 1 131 ? -12.172 15.812 7.965 1 98 131 ILE B N 1
ATOM 4633 C CA . ILE B 1 131 ? -13.562 16.203 7.777 1 98 131 ILE B CA 1
ATOM 4634 C C . ILE B 1 131 ? -14.484 15.141 8.383 1 98 131 ILE B C 1
ATOM 4636 O O . ILE B 1 131 ? -15.469 15.477 9.047 1 98 131 ILE B O 1
ATOM 4640 N N . MET B 1 132 ? -14.102 13.969 8.148 1 97.38 132 MET B N 1
ATOM 4641 C CA . MET B 1 132 ? -14.867 12.875 8.734 1 97.38 132 MET B CA 1
ATOM 4642 C C . MET B 1 132 ? -14.906 12.992 10.258 1 97.38 132 MET B C 1
ATOM 4644 O O . MET B 1 132 ? -15.953 12.789 10.875 1 97.38 132 MET B O 1
ATOM 4648 N N . CYS B 1 133 ? -13.828 13.273 10.836 1 97.75 133 CYS B N 1
ATOM 4649 C CA . CYS B 1 133 ? -13.719 13.367 12.289 1 97.75 133 CYS B CA 1
ATOM 4650 C C . CYS B 1 133 ? -14.445 14.609 12.805 1 97.75 133 CYS B C 1
ATOM 4652 O O . CYS B 1 133 ? -14.938 14.609 13.938 1 97.75 133 CYS B O 1
ATOM 4654 N N . LEU B 1 134 ? -14.523 15.68 12.016 1 97.56 134 LEU B N 1
ATOM 4655 C CA . LEU B 1 134 ? -15.281 16.875 12.383 1 97.56 134 LEU B CA 1
ATOM 4656 C C . LEU B 1 134 ? -16.766 16.562 12.477 1 97.56 134 LEU B C 1
ATOM 4658 O O . LEU B 1 134 ? -17.5 17.219 13.227 1 97.56 134 LEU B O 1
ATOM 4662 N N . GLU B 1 135 ? -17.156 15.555 11.75 1 95.5 135 GLU B N 1
ATOM 4663 C CA . GLU B 1 135 ? -18.562 15.156 11.742 1 95.5 135 GLU B CA 1
ATOM 4664 C C . GLU B 1 135 ? -18.859 14.148 12.852 1 95.5 135 GLU B C 1
ATOM 4666 O O . GLU B 1 135 ? -20.016 13.758 13.047 1 95.5 135 GLU B O 1
ATOM 4671 N N . ASP B 1 136 ? -17.844 13.789 13.531 1 90.81 136 ASP B N 1
ATOM 4672 C CA . ASP B 1 136 ? -17.984 12.797 14.586 1 90.81 136 ASP B CA 1
ATOM 4673 C C . ASP B 1 136 ? -18.781 13.359 15.758 1 90.81 136 ASP B C 1
ATOM 4675 O O . ASP B 1 136 ? -18.906 14.578 15.906 1 90.81 136 ASP B O 1
ATOM 4679 N N . PHE B 1 137 ? -19.328 12.547 16.641 1 90 137 PHE B N 1
ATOM 4680 C CA . PHE B 1 137 ? -20.109 13 17.781 1 90 137 PHE B CA 1
ATOM 4681 C C . PHE B 1 137 ? -19.219 13.211 19 1 90 137 PHE B C 1
ATOM 4683 O O . PHE B 1 137 ? -19.578 13.922 19.938 1 90 137 PHE B O 1
ATOM 4690 N N . ASP B 1 138 ? -18.062 12.672 18.953 1 94.88 138 ASP B N 1
ATOM 4691 C CA . ASP B 1 138 ? -17.156 12.789 20.094 1 94.88 138 ASP B CA 1
ATOM 4692 C C . ASP B 1 138 ? -16.453 14.148 20.094 1 94.88 138 ASP B C 1
ATOM 4694 O O . ASP B 1 138 ? -15.727 14.484 19.172 1 94.88 138 ASP B O 1
ATOM 4698 N N . PRO B 1 139 ? -16.625 14.922 21.125 1 96.25 139 PRO B N 1
ATOM 4699 C CA . PRO B 1 139 ? -16.062 16.281 21.156 1 96.25 139 PRO B CA 1
ATOM 4700 C C . PRO B 1 139 ? -14.539 16.297 21.125 1 96.25 139 PRO B C 1
ATOM 4702 O O . PRO B 1 139 ? -13.938 17.219 20.578 1 96.25 139 PRO B O 1
ATOM 4705 N N . LYS B 1 140 ? -13.961 15.273 21.703 1 96.12 140 LYS B N 1
ATOM 4706 C CA . LYS B 1 140 ? -12.5 15.234 21.734 1 96.12 140 LYS B CA 1
ATOM 4707 C C . LYS B 1 140 ? -11.93 14.961 20.344 1 96.12 140 LYS B C 1
ATOM 4709 O O . LYS B 1 140 ? -10.883 15.5 19.984 1 96.12 140 LYS B O 1
ATOM 4714 N N . VAL B 1 141 ? -12.633 14.125 19.609 1 97.25 141 VAL B N 1
ATOM 4715 C CA . VAL B 1 141 ? -12.234 13.859 18.234 1 97.25 141 VAL B CA 1
ATOM 4716 C C . VAL B 1 141 ? -12.398 15.125 17.391 1 97.25 141 VAL B C 1
ATOM 4718 O O . VAL B 1 141 ? -11.508 15.477 16.609 1 97.25 141 VAL B O 1
ATOM 4721 N N . ARG B 1 142 ? -13.5 15.828 17.594 1 98 142 ARG B N 1
ATOM 4722 C CA . ARG B 1 142 ? -13.734 17.078 16.891 1 98 142 ARG B CA 1
ATOM 4723 C C . ARG B 1 142 ? -12.68 18.125 17.234 1 98 142 ARG B C 1
ATOM 4725 O O . ARG B 1 142 ? -12.188 18.828 16.344 1 98 142 ARG B O 1
ATOM 4732 N N . GLU B 1 143 ? -12.383 18.141 18.484 1 98 143 GLU B N 1
ATOM 4733 C CA . GLU B 1 143 ? -11.375 19.078 18.953 1 98 143 GLU B CA 1
ATOM 4734 C C . GLU B 1 143 ? -10.031 18.844 18.266 1 98 143 GLU B C 1
ATOM 4736 O O . GLU B 1 143 ? -9.414 19.766 17.75 1 98 143 GLU B O 1
ATOM 4741 N N . GLU B 1 144 ? -9.594 17.562 18.266 1 97.44 144 GLU B N 1
ATOM 4742 C CA . GLU B 1 144 ? -8.328 17.219 17.625 1 97.44 144 GLU B CA 1
ATOM 4743 C C . GLU B 1 144 ? -8.352 17.531 16.141 1 97.44 144 GLU B C 1
ATOM 4745 O O . GLU B 1 144 ? -7.34 17.938 15.562 1 97.44 144 GLU B O 1
ATOM 4750 N N . SER B 1 145 ? -9.477 17.359 15.523 1 98.38 145 SER B N 1
ATOM 4751 C CA . SER B 1 145 ? -9.648 17.672 14.109 1 98.38 145 SER B CA 1
ATOM 4752 C C . SER B 1 145 ? -9.508 19.156 13.852 1 98.38 145 SER B C 1
ATOM 4754 O O . SER B 1 145 ? -8.859 19.578 12.891 1 98.38 145 SER B O 1
ATOM 4756 N N . CYS B 1 146 ? -10.031 19.969 14.711 1 98.44 146 CYS B N 1
ATOM 4757 C CA . CYS B 1 146 ? -9.922 21.422 14.586 1 98.44 146 CYS B CA 1
ATOM 4758 C C . CYS B 1 146 ? -8.461 21.859 14.688 1 98.44 146 CYS B C 1
ATOM 4760 O O . CYS B 1 146 ? -8.008 22.688 13.898 1 98.44 146 CYS B O 1
ATOM 4762 N N . TRP B 1 147 ? -7.824 21.266 15.633 1 97.62 147 TRP B N 1
ATOM 4763 C CA . TRP B 1 147 ? -6.414 21.609 15.789 1 97.62 147 TRP B CA 1
ATOM 4764 C C . TRP B 1 147 ? -5.617 21.203 14.555 1 97.62 147 TRP B C 1
ATOM 4766 O O . TRP B 1 147 ? -4.738 21.953 14.109 1 97.62 147 TRP B O 1
ATOM 4776 N N . ALA B 1 148 ? -5.879 20.047 14.062 1 98.12 148 ALA B N 1
ATOM 4777 C CA . ALA B 1 148 ? -5.191 19.625 12.844 1 98.12 148 ALA B CA 1
ATOM 4778 C C . ALA B 1 148 ? -5.414 20.625 11.711 1 98.12 148 ALA B C 1
ATOM 4780 O O . ALA B 1 148 ? -4.473 21 11.008 1 98.12 148 ALA B O 1
ATOM 4781 N N . VAL B 1 149 ? -6.633 21.125 11.562 1 98.12 149 VAL B N 1
ATOM 4782 C CA . VAL B 1 149 ? -6.98 22.094 10.531 1 98.12 149 VAL B CA 1
ATOM 4783 C C . VAL B 1 149 ? -6.215 23.391 10.773 1 98.12 149 VAL B C 1
ATOM 4785 O O . VAL B 1 149 ? -5.688 24 9.836 1 98.12 149 VAL B O 1
ATOM 4788 N N . GLU B 1 150 ? -6.191 23.75 12.031 1 97.44 150 GLU B N 1
ATOM 4789 C CA . GLU B 1 150 ? -5.531 25 12.383 1 97.44 150 GLU B CA 1
ATOM 4790 C C . GLU B 1 150 ? -4.074 25 11.93 1 97.44 150 GLU B C 1
ATOM 4792 O O . GLU B 1 150 ? -3.613 25.953 11.297 1 97.44 150 GLU B O 1
ATOM 4797 N N . TYR B 1 151 ? -3.428 23.953 12.117 1 96.12 151 TYR B N 1
ATOM 4798 C CA . TYR B 1 151 ? -2.012 23.875 11.781 1 96.12 151 TYR B CA 1
ATOM 4799 C C . TYR B 1 151 ? -1.812 23.75 10.273 1 96.12 151 TYR B C 1
ATOM 4801 O O . TYR B 1 151 ? -0.886 24.344 9.711 1 96.12 151 TYR B O 1
ATOM 4809 N N . ILE B 1 152 ? -2.66 23.078 9.594 1 96.31 152 ILE B N 1
ATOM 4810 C CA . ILE B 1 152 ? -2.533 22.875 8.156 1 96.31 152 ILE B CA 1
ATOM 4811 C C . ILE B 1 152 ? -2.893 24.156 7.414 1 96.31 152 ILE B C 1
ATOM 4813 O O . ILE B 1 152 ? -2.182 24.562 6.492 1 96.31 152 ILE B O 1
ATOM 4817 N N . SER B 1 153 ? -3.908 24.844 7.844 1 96.31 153 SER B N 1
ATOM 4818 C CA . SER B 1 153 ? -4.398 26.031 7.156 1 96.31 153 SER B CA 1
ATOM 4819 C C . SER B 1 153 ? -3.447 27.219 7.336 1 96.31 153 SER B C 1
ATOM 4821 O O . SER B 1 153 ? -3.459 28.156 6.543 1 96.31 153 SER B O 1
ATOM 4823 N N . ARG B 1 154 ? -2.664 27.141 8.336 1 95.88 154 ARG B N 1
ATOM 4824 C CA . ARG B 1 154 ? -1.72 28.219 8.617 1 95.88 154 ARG B CA 1
ATOM 4825 C C . ARG B 1 154 ? -0.614 28.266 7.566 1 95.88 154 ARG B C 1
ATOM 4827 O O . A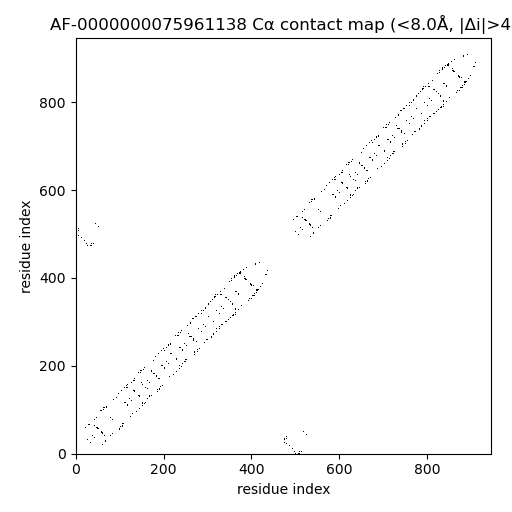RG B 1 154 ? 0.04 29.297 7.391 1 95.88 154 ARG B O 1
ATOM 4834 N N . GLN B 1 155 ? -0.458 27.25 6.812 1 95.75 155 GLN B N 1
ATOM 4835 C CA . GLN B 1 155 ? 0.702 27.078 5.945 1 95.75 155 GLN B CA 1
ATOM 4836 C C . GLN B 1 155 ? 0.527 27.844 4.637 1 95.75 155 GLN B C 1
ATOM 4838 O O . GLN B 1 155 ? 1.508 28.281 4.035 1 95.75 155 GLN B O 1
ATOM 4843 N N . SER B 1 156 ? -0.666 27.984 4.129 1 95.62 156 SER B N 1
ATOM 4844 C CA . SER B 1 156 ? -0.89 28.703 2.881 1 95.62 156 SER B CA 1
ATOM 4845 C C . SER B 1 156 ? -2.375 28.969 2.652 1 95.62 156 SER B C 1
ATOM 4847 O O . SER B 1 156 ? -3.227 28.266 3.207 1 95.62 156 SER B O 1
ATOM 4849 N N . SER B 1 157 ? -2.607 29.984 1.825 1 97 157 SER B N 1
ATOM 4850 C CA . SER B 1 157 ? -3.988 30.297 1.466 1 97 157 SER B CA 1
ATOM 4851 C C . SER B 1 157 ? -4.602 29.188 0.624 1 97 157 SER B C 1
ATOM 4853 O O . SER B 1 157 ? -5.805 28.922 0.709 1 97 157 SER B O 1
ATOM 4855 N N . GLU B 1 158 ? -3.801 28.5 -0.129 1 97.38 158 GLU B N 1
ATOM 4856 C CA . GLU B 1 158 ? -4.273 27.406 -0.964 1 97.38 158 GLU B CA 1
ATOM 4857 C C . GLU B 1 158 ? -4.785 26.25 -0.114 1 97.38 158 GLU B C 1
ATOM 4859 O O . GLU B 1 158 ? -5.832 25.672 -0.41 1 97.38 158 GLU B O 1
ATOM 4864 N N . LEU B 1 159 ? -4.062 25.922 0.868 1 97.81 159 LEU B N 1
ATOM 4865 C CA . LEU B 1 159 ? -4.465 24.844 1.764 1 97.81 159 LEU B CA 1
ATOM 4866 C C . LEU B 1 159 ? -5.75 25.203 2.502 1 97.81 159 LEU B C 1
ATOM 4868 O O . LEU B 1 159 ? -6.633 24.359 2.662 1 97.81 159 LEU B O 1
ATOM 4872 N N . ALA B 1 160 ? -5.836 26.5 2.953 1 98.19 160 ALA B N 1
ATOM 4873 C CA . ALA B 1 160 ? -7.059 26.969 3.602 1 98.19 160 ALA B CA 1
ATOM 4874 C C . ALA B 1 160 ? -8.258 26.844 2.662 1 98.19 160 ALA B C 1
ATOM 4876 O O . ALA B 1 160 ? -9.344 26.438 3.08 1 98.19 160 ALA B O 1
ATOM 4877 N N . GLU B 1 161 ? -8.031 27.156 1.424 1 98.12 161 GLU B N 1
ATOM 4878 C CA . GLU B 1 161 ? -9.094 27.062 0.423 1 98.12 161 GLU B CA 1
ATOM 4879 C C . GLU B 1 161 ? -9.562 25.609 0.253 1 98.12 161 GLU B C 1
ATOM 4881 O O . GLU B 1 161 ? -10.758 25.359 0.125 1 98.12 161 GLU B O 1
ATOM 4886 N N . LYS B 1 162 ? -8.625 24.656 0.198 1 97.81 162 LYS B N 1
ATOM 4887 C CA . LYS B 1 162 ? -8.969 23.234 0.085 1 97.81 162 LYS B CA 1
ATOM 4888 C C . LYS B 1 162 ? -9.844 22.797 1.253 1 97.81 162 LYS B C 1
ATOM 4890 O O . LYS B 1 162 ? -10.773 22.016 1.071 1 97.81 162 LYS B O 1
ATOM 4895 N N . ILE B 1 163 ? -9.555 23.266 2.4 1 98.25 163 ILE B N 1
ATOM 4896 C CA . ILE B 1 163 ? -10.289 22.906 3.611 1 98.25 163 ILE B CA 1
ATOM 4897 C C . ILE B 1 163 ? -11.711 23.453 3.523 1 98.25 163 ILE B C 1
ATOM 4899 O O . ILE B 1 163 ? -12.672 22.734 3.838 1 98.25 163 ILE B O 1
ATOM 4903 N N . VAL B 1 164 ? -11.836 24.703 3.088 1 98.38 164 VAL B N 1
ATOM 4904 C CA . VAL B 1 164 ? -13.148 25.328 2.947 1 98.38 164 VAL B CA 1
ATOM 4905 C C . VAL B 1 164 ? -13.953 24.594 1.878 1 98.38 164 VAL B C 1
ATOM 4907 O O . VAL B 1 164 ? -15.141 24.312 2.072 1 98.38 164 VAL B O 1
ATOM 4910 N N . ASP B 1 165 ? -13.258 24.25 0.769 1 97.88 165 ASP B N 1
ATOM 4911 C CA . ASP B 1 165 ? -13.914 23.531 -0.322 1 97.88 165 ASP B CA 1
ATOM 4912 C C . ASP B 1 165 ? -14.391 22.156 0.133 1 97.88 165 ASP B C 1
ATOM 4914 O O . ASP B 1 165 ? -15.383 21.625 -0.39 1 97.88 165 ASP B O 1
ATOM 4918 N N . ALA B 1 166 ? -13.742 21.609 1.132 1 97.5 166 ALA B N 1
ATOM 4919 C CA . ALA B 1 166 ? -14.094 20.281 1.64 1 97.5 166 ALA B CA 1
ATOM 4920 C C . ALA B 1 166 ? -15.289 20.359 2.592 1 97.5 166 ALA B C 1
ATOM 4922 O O . ALA B 1 166 ? -15.766 19.344 3.082 1 97.5 166 ALA B O 1
ATOM 4923 N N . GLY B 1 167 ? -15.75 21.562 2.939 1 97.25 167 GLY B N 1
ATOM 4924 C CA . GLY B 1 167 ? -16.969 21.734 3.725 1 97.25 167 GLY B CA 1
ATOM 4925 C C . GLY B 1 167 ? -16.703 21.875 5.211 1 97.25 167 GLY B C 1
ATOM 4926 O O . GLY B 1 167 ? -17.547 21.516 6.035 1 97.25 167 GLY B O 1
ATOM 4927 N N . ALA B 1 168 ? -15.625 22.406 5.637 1 98.25 168 ALA B N 1
ATOM 4928 C CA . ALA B 1 168 ? -15.211 22.422 7.039 1 98.25 168 ALA B CA 1
ATOM 4929 C C . ALA B 1 168 ? -15.914 23.547 7.809 1 98.25 168 ALA B C 1
ATOM 4931 O O . ALA B 1 168 ? -16.188 23.406 9 1 98.25 168 ALA B O 1
ATOM 4932 N N . LEU B 1 169 ? -16.25 24.672 7.242 1 98.5 169 LEU B N 1
ATOM 4933 C CA . LEU B 1 169 ? -16.672 25.891 7.93 1 98.5 169 LEU B CA 1
ATOM 4934 C C . LEU B 1 169 ? -17.969 25.656 8.703 1 98.5 169 LEU B C 1
ATOM 4936 O O . LEU B 1 169 ? -18.047 25.953 9.898 1 98.5 169 LEU B O 1
ATOM 4940 N N . PRO B 1 170 ? -19 25.031 8.055 1 97.88 170 PRO B N 1
ATOM 4941 C CA . PRO B 1 170 ? -20.219 24.797 8.836 1 97.88 170 PRO B CA 1
ATOM 4942 C C . PRO B 1 170 ? -19.984 23.891 10.047 1 97.88 170 PRO B C 1
ATOM 4944 O O . PRO B 1 170 ? -20.656 24.016 11.062 1 97.88 170 PRO B O 1
ATOM 4947 N N . LEU B 1 171 ? -19.016 23.062 9.922 1 98.25 171 LEU B N 1
ATOM 4948 C CA . LEU B 1 171 ? -18.734 22.141 11 1 98.25 171 LEU B CA 1
ATOM 4949 C C . LEU B 1 171 ? -18.062 22.844 12.172 1 98.25 171 LEU B C 1
ATOM 4951 O O . LEU B 1 171 ? -18.312 22.5 13.336 1 98.25 171 LEU B O 1
ATOM 4955 N N . PHE B 1 172 ? -17.234 23.797 11.906 1 98.44 172 PHE B N 1
ATOM 4956 C CA . PHE B 1 172 ? -16.656 24.609 12.977 1 98.44 172 PHE B CA 1
ATOM 4957 C C . PHE B 1 172 ? -17.75 25.344 13.742 1 98.44 172 PHE B C 1
ATOM 4959 O O . PHE B 1 172 ? -17.688 25.453 14.969 1 98.44 172 PHE B O 1
ATOM 4966 N N . VAL B 1 173 ? -18.719 25.844 12.992 1 98.12 173 VAL B N 1
ATOM 4967 C CA . VAL B 1 173 ? -19.812 26.594 13.594 1 98.12 173 VAL B CA 1
ATOM 4968 C C . VAL B 1 173 ? -20.594 25.688 14.539 1 98.12 173 VAL B C 1
ATOM 4970 O O . VAL B 1 173 ? -20.984 26.109 15.633 1 98.12 173 VAL B O 1
ATOM 4973 N N . VAL B 1 174 ? -20.75 24.469 14.086 1 97.56 174 VAL B N 1
ATOM 4974 C CA . VAL B 1 174 ? -21.406 23.484 14.953 1 97.56 174 VAL B CA 1
ATOM 4975 C C . VAL B 1 174 ? -20.578 23.297 16.219 1 97.56 174 VAL B C 1
ATOM 4977 O O . VAL B 1 174 ? -21.141 23.203 17.312 1 97.56 174 VAL B O 1
ATOM 4980 N N . CYS B 1 175 ? -19.281 23.219 16.141 1 97.94 175 CYS B N 1
ATOM 4981 C CA . CYS B 1 175 ? -18.391 23.031 17.281 1 97.94 175 CYS B CA 1
ATOM 4982 C C . CYS B 1 175 ? -18.516 24.188 18.266 1 97.94 175 CYS B C 1
ATOM 4984 O O . CYS B 1 175 ? -18.453 24 19.469 1 97.94 175 CYS B O 1
ATOM 4986 N N . LEU B 1 176 ? -18.734 25.438 17.781 1 97.88 176 LEU B N 1
ATOM 4987 C CA . LEU B 1 176 ? -18.859 26.625 18.625 1 97.88 176 LEU B CA 1
ATOM 4988 C C . LEU B 1 176 ? -20.125 26.562 19.469 1 97.88 176 LEU B C 1
ATOM 4990 O O . LEU B 1 176 ? -20.266 27.297 20.453 1 97.88 176 LEU B O 1
ATOM 4994 N N . GLN B 1 177 ? -21.047 25.734 19.016 1 96.88 177 GLN B N 1
ATOM 4995 C CA . GLN B 1 177 ? -22.328 25.656 19.688 1 96.88 177 GLN B CA 1
ATOM 4996 C C . GLN B 1 177 ? -22.328 24.578 20.766 1 96.88 177 GLN B C 1
ATOM 4998 O O . GLN B 1 177 ? -23.297 24.422 21.516 1 96.88 177 GLN B O 1
ATOM 5003 N N . GLN B 1 178 ? -21.266 23.875 20.828 1 95.62 178 GLN B N 1
ATOM 5004 C CA . GLN B 1 178 ? -21.156 22.812 21.812 1 95.62 178 GLN B CA 1
ATOM 5005 C C . GLN B 1 178 ? -20.766 23.359 23.188 1 95.62 178 GLN B C 1
ATOM 5007 O O . GLN B 1 178 ? -20.453 24.547 23.312 1 95.62 178 GLN B O 1
ATOM 5012 N N . GLU B 1 179 ? -20.812 22.469 24.188 1 94.88 179 GLU B N 1
ATOM 5013 C CA . GLU B 1 179 ? -20.594 22.938 25.562 1 94.88 179 GLU B CA 1
ATOM 5014 C C . GLU B 1 179 ? -19.109 22.938 25.906 1 94.88 179 GLU B C 1
ATOM 5016 O O . GLU B 1 179 ? -18.672 23.734 26.75 1 94.88 179 GLU B O 1
ATOM 5021 N N . GLU B 1 180 ? -18.344 22.141 25.312 1 95.88 180 GLU B N 1
ATOM 5022 C CA . GLU B 1 180 ? -16.922 21.984 25.656 1 95.88 180 GLU B CA 1
ATOM 5023 C C . GLU B 1 180 ? -16.125 23.219 25.281 1 95.88 180 GLU B C 1
ATOM 5025 O O . GLU B 1 180 ? -16.031 23.578 24.109 1 95.88 180 GLU B O 1
ATOM 5030 N N . VAL B 1 181 ? -15.516 23.844 26.234 1 97.56 181 VAL B N 1
ATOM 5031 C CA . VAL B 1 181 ? -14.781 25.094 26.031 1 97.56 181 VAL B CA 1
ATOM 5032 C C . VAL B 1 181 ? -13.562 24.844 25.156 1 97.56 181 VAL B C 1
ATOM 5034 O O . VAL B 1 181 ? -13.242 25.656 24.281 1 97.56 181 VAL B O 1
ATOM 5037 N N . SER B 1 182 ? -12.906 23.688 25.453 1 97.25 182 SER B N 1
ATOM 5038 C CA . SER B 1 182 ? -11.711 23.375 24.672 1 97.25 182 SER B CA 1
ATOM 5039 C C . SER B 1 182 ? -12.039 23.188 23.203 1 97.25 182 SER B C 1
ATOM 5041 O O . SER B 1 182 ? -11.242 23.562 22.328 1 97.25 182 SER B O 1
ATOM 5043 N N . LEU B 1 183 ? -13.172 22.641 22.906 1 97.88 183 LEU B N 1
ATOM 5044 C CA . LEU B 1 183 ? -13.625 22.484 21.516 1 97.88 183 LEU B CA 1
ATOM 5045 C C . LEU B 1 183 ? -13.906 23.844 20.875 1 97.88 183 LEU B C 1
ATOM 5047 O O . LEU B 1 183 ? -13.508 24.078 19.734 1 97.88 183 LEU B O 1
ATOM 5051 N N . LYS B 1 184 ? -14.531 24.75 21.609 1 98.31 184 LYS B N 1
ATOM 5052 C CA . LYS B 1 184 ? -14.789 26.094 21.125 1 98.31 184 LYS B CA 1
ATOM 5053 C C . LYS B 1 184 ? -13.492 26.828 20.812 1 98.31 184 LYS B C 1
ATOM 5055 O O . LYS B 1 184 ? -13.398 27.547 19.812 1 98.31 184 LYS B O 1
ATOM 5060 N N . GLN B 1 185 ? -12.516 26.594 21.703 1 98.31 185 GLN B N 1
ATOM 5061 C CA . GLN B 1 185 ? -11.211 27.203 21.484 1 98.31 185 GLN B CA 1
ATOM 5062 C C . GLN B 1 185 ? -10.586 26.734 20.188 1 98.31 185 GLN B C 1
ATOM 5064 O O . GLN B 1 185 ? -10.125 27.547 19.375 1 98.31 185 GLN B O 1
ATOM 5069 N N . ALA B 1 186 ? -10.625 25.438 20 1 98.06 186 ALA B N 1
ATOM 5070 C CA . ALA B 1 186 ? -10.008 24.844 18.828 1 98.06 186 ALA B CA 1
ATOM 5071 C C . ALA B 1 186 ? -10.719 25.281 17.547 1 98.06 186 ALA B C 1
ATOM 5073 O O . ALA B 1 186 ? -10.07 25.625 16.562 1 98.06 186 ALA B O 1
ATOM 5074 N N . ALA B 1 187 ? -12.039 25.281 17.594 1 98.56 187 ALA B N 1
ATOM 5075 C CA . ALA B 1 187 ? -12.836 25.688 16.438 1 98.56 187 ALA B CA 1
ATOM 5076 C C . ALA B 1 187 ? -12.586 27.156 16.094 1 98.56 187 ALA B C 1
ATOM 5078 O O . ALA B 1 187 ? -12.438 27.516 14.922 1 98.56 187 ALA B O 1
ATOM 5079 N N . SER B 1 188 ? -12.484 27.984 17.109 1 98.62 188 SER B N 1
ATOM 5080 C CA . SER B 1 188 ? -12.203 29.406 16.906 1 98.62 188 SER B CA 1
ATOM 5081 C C . SER B 1 188 ? -10.828 29.625 16.297 1 98.62 188 SER B C 1
ATOM 5083 O O . SER B 1 188 ? -10.664 30.453 15.406 1 98.62 188 SER B O 1
ATOM 5085 N N . ALA B 1 189 ? -9.906 28.875 16.797 1 97.94 189 ALA B N 1
ATOM 5086 C CA . ALA B 1 189 ? -8.547 28.984 16.266 1 97.94 189 ALA B CA 1
ATOM 5087 C C . ALA B 1 189 ? -8.492 28.594 14.789 1 97.94 189 ALA B C 1
ATOM 5089 O O . ALA B 1 189 ? -7.824 29.234 13.992 1 97.94 189 ALA B O 1
ATOM 5090 N N . ALA B 1 190 ? -9.172 27.516 14.461 1 98.31 190 ALA B N 1
ATOM 5091 C CA . ALA B 1 190 ? -9.227 27.078 13.07 1 98.31 190 ALA B CA 1
ATOM 5092 C C . ALA B 1 190 ? -9.859 28.125 12.18 1 98.31 190 ALA B C 1
ATOM 5094 O O . ALA B 1 190 ? -9.312 28.469 11.125 1 98.31 190 ALA B O 1
ATOM 5095 N N . LEU B 1 191 ? -10.938 28.75 12.602 1 98.5 191 LEU B N 1
ATOM 5096 C CA . LEU B 1 191 ? -11.617 29.812 11.859 1 98.5 191 LEU B CA 1
ATOM 5097 C C . LEU B 1 191 ? -10.719 31.031 11.695 1 98.5 191 LEU B C 1
ATOM 5099 O O . LEU B 1 191 ? -10.688 31.641 10.633 1 98.5 191 LEU B O 1
ATOM 5103 N N . SER B 1 192 ? -10.016 31.281 12.742 1 98.31 192 SER B N 1
ATOM 5104 C CA . SER B 1 192 ? -9.133 32.438 12.742 1 98.31 192 SER B CA 1
ATOM 5105 C C . SER B 1 192 ? -8.078 32.344 11.648 1 98.31 192 SER B C 1
ATOM 5107 O O . SER B 1 192 ? -7.887 33.281 10.867 1 98.31 192 SER B O 1
ATOM 5109 N N . ASN B 1 193 ? -7.477 31.266 11.625 1 96.88 193 ASN B N 1
ATOM 5110 C CA . ASN B 1 193 ? -6.402 31.078 10.656 1 96.88 193 ASN B CA 1
ATOM 5111 C C . ASN B 1 193 ? -6.938 31.062 9.227 1 96.88 193 ASN B C 1
ATOM 5113 O O . ASN B 1 193 ? -6.305 31.609 8.32 1 96.88 193 ASN B O 1
ATOM 5117 N N . ILE B 1 194 ? -8.047 30.469 9.016 1 97.88 194 ILE B N 1
ATOM 5118 C CA . ILE B 1 194 ? -8.656 30.438 7.691 1 97.88 194 ILE B CA 1
ATOM 5119 C C . ILE B 1 194 ? -9.031 31.844 7.262 1 97.88 194 ILE B C 1
ATOM 5121 O O . ILE B 1 194 ? -8.703 32.281 6.152 1 97.88 194 ILE B O 1
ATOM 5125 N N . ALA B 1 195 ? -9.609 32.625 8.156 1 98.06 195 ALA B N 1
ATOM 5126 C CA . ALA B 1 195 ? -10.086 33.969 7.848 1 98.06 195 ALA B CA 1
ATOM 5127 C C . ALA B 1 195 ? -8.922 34.906 7.605 1 98.06 195 ALA B C 1
ATOM 5129 O O . ALA B 1 195 ? -9.055 35.875 6.848 1 98.06 195 ALA B O 1
ATOM 5130 N N . ARG B 1 196 ? -7.871 34.625 8.203 1 97.38 196 ARG B N 1
ATOM 5131 C CA . ARG B 1 196 ? -6.719 35.531 8.102 1 97.38 196 ARG B CA 1
ATOM 5132 C C . ARG B 1 196 ? -6.09 35.438 6.719 1 97.38 196 ARG B C 1
ATOM 5134 O O . ARG B 1 196 ? -5.438 36.406 6.281 1 97.38 196 ARG B O 1
ATOM 5141 N N . GLN B 1 197 ? -6.312 34.438 5.965 1 96.56 197 GLN B N 1
ATOM 5142 C CA . GLN B 1 197 ? -5.562 34.125 4.758 1 96.56 197 GLN B CA 1
ATOM 5143 C C . GLN B 1 197 ? -5.953 35.031 3.6 1 96.56 197 GLN B C 1
ATOM 5145 O O . GLN B 1 197 ? -5.117 35.375 2.76 1 96.56 197 GLN B O 1
ATOM 5150 N N . SER B 1 198 ? -7.188 35.375 3.471 1 97.25 198 SER B N 1
ATOM 5151 C CA . SER B 1 198 ? -7.637 36.219 2.363 1 97.25 198 SER B CA 1
ATOM 5152 C C . SER B 1 198 ? -9.039 36.75 2.617 1 97.25 198 SER B C 1
ATOM 5154 O O . SER B 1 198 ? -9.75 36.25 3.494 1 97.25 198 SER B O 1
ATOM 5156 N N . LEU B 1 199 ? -9.375 37.75 1.84 1 98.06 199 LEU B N 1
ATOM 5157 C CA . LEU B 1 199 ? -10.711 38.344 1.903 1 98.06 199 LEU B CA 1
ATOM 5158 C C . LEU B 1 199 ? -11.773 37.312 1.543 1 98.06 199 LEU B C 1
ATOM 5160 O O . LEU B 1 199 ? -12.82 37.219 2.191 1 98.06 199 LEU B O 1
ATOM 5164 N N . GLU B 1 200 ? -11.484 36.469 0.543 1 97.81 200 GLU B N 1
ATOM 5165 C CA . GLU B 1 200 ? -12.43 35.438 0.082 1 97.81 200 GLU B CA 1
ATOM 5166 C C . GLU B 1 200 ? -12.703 34.406 1.173 1 97.81 200 GLU B C 1
ATOM 5168 O O . GLU B 1 200 ? -13.852 34 1.381 1 97.81 200 GLU B O 1
ATOM 5173 N N . LEU B 1 201 ? -11.703 34.062 1.876 1 98.25 201 LEU B N 1
ATOM 5174 C CA . LEU B 1 201 ? -11.836 33.062 2.914 1 98.25 201 LEU B CA 1
ATOM 5175 C C . LEU B 1 201 ? -12.531 33.625 4.145 1 98.25 201 LEU B C 1
ATOM 5177 O O . LEU B 1 201 ? -13.328 32.938 4.785 1 98.25 201 LEU B O 1
ATOM 5181 N N . ALA B 1 202 ? -12.219 34.875 4.48 1 98.5 202 ALA B N 1
ATOM 5182 C CA . ALA B 1 202 ? -12.945 35.531 5.559 1 98.5 202 ALA B CA 1
ATOM 5183 C C . ALA B 1 202 ? -14.43 35.656 5.234 1 98.5 202 ALA B C 1
ATOM 5185 O O . ALA B 1 202 ? -15.273 35.406 6.094 1 98.5 202 ALA B O 1
ATOM 5186 N N . GLN B 1 203 ? -14.727 35.969 3.99 1 98.31 203 GLN B N 1
ATOM 5187 C CA . GLN B 1 203 ? -16.109 36.062 3.539 1 98.31 203 GLN B CA 1
ATOM 5188 C C . GLN B 1 203 ? -16.812 34.719 3.652 1 98.31 203 GLN B C 1
ATOM 5190 O O . GLN B 1 203 ? -17.984 34.625 4.012 1 98.31 203 GLN B O 1
ATOM 5195 N N . ALA B 1 204 ? -16.078 33.688 3.312 1 98.31 204 ALA B N 1
ATOM 5196 C CA . ALA B 1 204 ? -16.641 32.344 3.412 1 98.31 204 ALA B CA 1
ATOM 5197 C C . ALA B 1 204 ? -17.031 32 4.852 1 98.31 204 ALA B C 1
ATOM 5199 O O . ALA B 1 204 ? -18.062 31.375 5.09 1 98.31 204 ALA B O 1
ATOM 5200 N N . ALA B 1 205 ? -16.219 32.406 5.801 1 98.25 205 ALA B N 1
ATOM 5201 C CA . ALA B 1 205 ? -16.547 32.219 7.211 1 98.25 205 ALA B CA 1
ATOM 5202 C C . ALA B 1 205 ? -17.812 32.969 7.602 1 98.25 205 ALA B C 1
ATOM 5204 O O . ALA B 1 205 ? -18.656 32.438 8.344 1 98.25 205 ALA B O 1
ATOM 5205 N N . VAL B 1 206 ? -17.953 34.156 7.09 1 98.25 206 VAL B N 1
ATOM 5206 C CA . VAL B 1 206 ? -19.125 35 7.359 1 98.25 206 VAL B CA 1
ATOM 5207 C C . VAL B 1 206 ? -20.359 34.344 6.742 1 98.25 206 VAL B C 1
ATOM 5209 O O . VAL B 1 206 ? -21.422 34.25 7.383 1 98.25 206 VAL B O 1
ATOM 5212 N N . ASP B 1 207 ? -20.188 33.875 5.484 1 97.69 207 ASP B N 1
ATOM 5213 C CA . ASP B 1 207 ? -21.297 33.219 4.793 1 97.69 207 ASP B CA 1
ATOM 5214 C C . ASP B 1 207 ? -21.75 31.969 5.543 1 97.69 207 ASP B C 1
ATOM 5216 O O . ASP B 1 207 ? -22.922 31.594 5.48 1 97.69 207 ASP B O 1
ATOM 5220 N N . ALA B 1 208 ? -20.875 31.375 6.297 1 97.62 208 ALA B N 1
ATOM 5221 C CA . ALA B 1 208 ? -21.188 30.188 7.082 1 97.62 208 ALA B CA 1
ATOM 5222 C C . ALA B 1 208 ? -21.812 30.562 8.422 1 97.62 208 ALA B C 1
ATOM 5224 O O . ALA B 1 208 ? -22.047 29.703 9.266 1 97.62 208 ALA B O 1
ATOM 5225 N N . LYS B 1 209 ? -22.016 31.859 8.711 1 97.69 209 LYS B N 1
ATOM 5226 C CA . LYS B 1 209 ? -22.672 32.406 9.891 1 97.69 209 LYS B CA 1
ATOM 5227 C C . LYS B 1 209 ? -21.812 32.219 11.133 1 97.69 209 LYS B C 1
ATOM 5229 O O . LYS B 1 209 ? -22.328 31.938 12.219 1 97.69 209 LYS B O 1
ATOM 5234 N N . ALA B 1 210 ? -20.547 32.375 10.969 1 98.38 210 ALA B N 1
ATOM 5235 C CA . ALA B 1 210 ? -19.625 32.156 12.07 1 98.38 210 ALA B CA 1
ATOM 5236 C C . ALA B 1 210 ? -19.719 33.281 13.086 1 98.38 210 ALA B C 1
ATOM 5238 O O . ALA B 1 210 ? -19.656 33.062 14.297 1 98.38 210 ALA B O 1
ATOM 5239 N N . ILE B 1 211 ? -19.906 34.531 12.672 1 98.44 211 ILE B N 1
ATOM 5240 C CA . ILE B 1 211 ? -19.75 35.75 13.484 1 98.44 211 ILE B CA 1
ATOM 5241 C C . ILE B 1 211 ? -20.75 35.719 14.641 1 98.44 211 ILE B C 1
ATOM 5243 O O . ILE B 1 211 ? -20.375 35.906 15.797 1 98.44 211 ILE B O 1
ATOM 5247 N N . PRO B 1 212 ? -22.078 35.375 14.414 1 98 212 PRO B N 1
ATOM 5248 C CA . PRO B 1 212 ? -23.016 35.375 15.539 1 98 212 PRO B CA 1
ATOM 5249 C C . PRO B 1 212 ? -22.625 34.375 16.625 1 98 212 PRO B C 1
ATOM 5251 O O . PRO B 1 212 ? -22.797 34.656 17.812 1 98 212 PRO B O 1
ATOM 5254 N N . PHE B 1 213 ? -22.141 33.312 16.203 1 98 213 PHE B N 1
ATOM 5255 C CA . PHE B 1 213 ? -21.797 32.281 17.172 1 98 213 PHE B CA 1
ATOM 5256 C C . PHE B 1 213 ? -20.5 32.625 17.906 1 98 213 PHE B C 1
ATOM 5258 O O . PHE B 1 213 ? -20.359 32.344 19.094 1 98 213 PHE B O 1
ATOM 5265 N N . LEU B 1 214 ? -19.578 33.219 17.203 1 98.44 214 LEU B N 1
ATOM 5266 C CA . LEU B 1 214 ? -18.391 33.719 17.875 1 98.44 214 LEU B CA 1
ATOM 5267 C C . LEU B 1 214 ? -18.75 34.75 18.922 1 98.44 214 LEU B C 1
ATOM 5269 O O . LEU B 1 214 ? -18.234 34.719 20.047 1 98.44 214 LEU B O 1
ATOM 5273 N N . ALA B 1 215 ? -19.625 35.625 18.547 1 97.94 215 ALA B N 1
ATOM 5274 C CA . ALA B 1 215 ? -20.078 36.688 19.453 1 97.94 215 ALA B CA 1
ATOM 5275 C C . ALA B 1 215 ? -20.75 36.094 20.688 1 97.94 215 ALA B C 1
ATOM 5277 O O . ALA B 1 215 ? -20.531 36.562 21.797 1 97.94 215 ALA B O 1
ATOM 5278 N N . ARG B 1 216 ? -21.547 35.094 20.453 1 97 216 ARG B N 1
ATOM 5279 C CA . ARG B 1 216 ? -22.234 34.438 21.562 1 97 216 ARG B CA 1
ATOM 5280 C C . ARG B 1 216 ? -21.234 33.812 22.531 1 97 216 ARG B C 1
ATOM 5282 O O . ARG B 1 216 ? -21.438 33.812 23.75 1 97 216 ARG B O 1
ATOM 5289 N N . CYS B 1 217 ? -20.156 33.281 22.047 1 97.62 217 CYS B N 1
ATOM 5290 C CA . CYS B 1 217 ? -19.156 32.594 22.859 1 97.62 217 CYS B CA 1
ATOM 5291 C C . CYS B 1 217 ? -18.406 33.594 23.75 1 97.62 217 CYS B C 1
ATOM 5293 O O . CYS B 1 217 ? -17.781 33.188 24.734 1 97.62 217 CYS B O 1
ATOM 5295 N N . LEU B 1 218 ? -18.438 34.938 23.438 1 96.62 218 LEU B N 1
ATOM 5296 C CA . LEU B 1 218 ? -17.719 35.938 24.203 1 96.62 218 LEU B CA 1
ATOM 5297 C C . LEU B 1 218 ? -18.297 36.062 25.609 1 96.62 218 LEU B C 1
ATOM 5299 O O . LEU B 1 218 ? -17.641 36.625 26.5 1 96.62 218 LEU B O 1
ATOM 5303 N N . LYS B 1 219 ? -19.469 35.5 25.797 1 94.75 219 LYS B N 1
ATOM 5304 C CA . LYS B 1 219 ? -20.094 35.562 27.125 1 94.75 219 LYS B CA 1
ATOM 5305 C C . LYS B 1 219 ? -19.391 34.594 28.078 1 94.75 219 LYS B C 1
ATOM 5307 O O . LYS B 1 219 ? -19.516 34.719 29.297 1 94.75 219 LYS B O 1
ATOM 5312 N N . ASN B 1 220 ? -18.734 33.656 27.531 1 95.94 220 ASN B N 1
ATOM 5313 C CA . ASN B 1 220 ? -18 32.719 28.359 1 95.94 220 ASN B CA 1
ATOM 5314 C C . ASN B 1 220 ? -16.812 33.406 29.062 1 95.94 220 ASN B C 1
ATOM 5316 O O . ASN B 1 220 ? -16.078 34.156 28.438 1 95.94 220 ASN B O 1
ATOM 5320 N N . PRO B 1 221 ? -16.594 33.125 30.266 1 95.69 221 PRO B N 1
ATOM 5321 C CA . PRO B 1 221 ? -15.562 33.844 31.031 1 95.69 221 PRO B CA 1
ATOM 5322 C C . PRO B 1 221 ? -14.156 33.281 30.781 1 95.69 221 PRO B C 1
ATOM 5324 O O . PRO B 1 221 ? -13.172 33.875 31.219 1 95.69 221 PRO B O 1
ATOM 5327 N N . ASP B 1 222 ? -14 32.219 30.141 1 96.44 222 ASP B N 1
ATOM 5328 C CA . ASP B 1 222 ? -12.688 31.609 29.938 1 96.44 222 ASP B CA 1
ATOM 5329 C C . ASP B 1 222 ? -11.766 32.531 29.156 1 96.44 222 ASP B C 1
ATOM 5331 O O . ASP B 1 222 ? -12.078 32.938 28.031 1 96.44 222 ASP B O 1
ATOM 5335 N N . ALA B 1 223 ? -10.609 32.875 29.672 1 97.56 223 ALA B N 1
ATOM 5336 C CA . ALA B 1 223 ? -9.695 33.844 29.094 1 97.56 223 ALA B CA 1
ATOM 5337 C C . ALA B 1 223 ? -9.102 33.344 27.781 1 97.56 223 ALA B C 1
ATOM 5339 O O . ALA B 1 223 ? -8.938 34.125 26.828 1 97.56 223 ALA B O 1
ATOM 5340 N N . LYS B 1 224 ? -8.781 32.062 27.812 1 96.88 224 LYS B N 1
ATOM 5341 C CA . LYS B 1 224 ? -8.188 31.516 26.609 1 96.88 224 LYS B CA 1
ATOM 5342 C C . LYS B 1 224 ? -9.172 31.562 25.438 1 96.88 224 LYS B C 1
ATOM 5344 O O . LYS B 1 224 ? -8.781 31.859 24.312 1 96.88 224 LYS B O 1
ATOM 5349 N N . LEU B 1 225 ? -10.375 31.23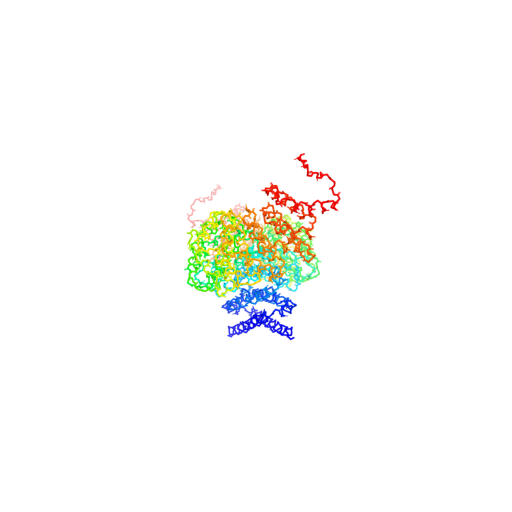4 25.734 1 98 225 LEU B N 1
ATOM 5350 C CA . LEU B 1 225 ? -11.406 31.312 24.703 1 98 225 LEU B CA 1
ATOM 5351 C C . LEU B 1 225 ? -11.586 32.75 24.219 1 98 225 LEU B C 1
ATOM 5353 O O . LEU B 1 225 ? -11.633 33 23.016 1 98 225 LEU B O 1
ATOM 5357 N N . LYS B 1 226 ? -11.586 33.719 25.078 1 98 226 LYS B N 1
ATOM 5358 C CA . LYS B 1 226 ? -11.758 35.094 24.719 1 98 226 LYS B CA 1
ATOM 5359 C C . LYS B 1 226 ? -10.609 35.594 23.828 1 98 226 LYS B C 1
ATOM 5361 O O . LYS B 1 226 ? -10.836 36.312 22.859 1 98 226 LYS B O 1
ATOM 5366 N N . ARG B 1 227 ? -9.367 35.125 24.172 1 97.38 227 ARG B N 1
ATOM 5367 C CA . ARG B 1 227 ? -8.203 35.469 23.344 1 97.38 227 ARG B CA 1
ATOM 5368 C C . ARG B 1 227 ? -8.422 35.062 21.891 1 97.38 227 ARG B C 1
ATOM 5370 O O . ARG B 1 227 ? -8.203 35.844 20.984 1 97.38 227 ARG B O 1
ATOM 5377 N N . GLN B 1 228 ? -8.914 33.906 21.875 1 97.44 228 GLN B N 1
ATOM 5378 C CA . GLN B 1 228 ? -9.078 33.312 20.547 1 97.44 228 GLN B CA 1
ATOM 5379 C C . GLN B 1 228 ? -10.234 33.969 19.781 1 97.44 228 GLN B C 1
ATOM 5381 O O . GLN B 1 228 ? -10.141 34.188 18.578 1 97.44 228 GLN B O 1
ATOM 5386 N N . LEU B 1 229 ? -11.273 34.219 20.469 1 98.44 229 LEU B N 1
ATOM 5387 C CA . LEU B 1 229 ? -12.453 34.812 19.844 1 98.44 229 LEU B CA 1
ATOM 5388 C C . LEU B 1 229 ? -12.148 36.219 19.312 1 98.44 229 LEU B C 1
ATOM 5390 O O . LEU B 1 229 ? -12.5 36.531 18.172 1 98.44 229 LEU B O 1
ATOM 5394 N N . PHE B 1 230 ? -11.438 37 20.094 1 98.56 230 PHE B N 1
ATOM 5395 C CA . PHE B 1 230 ? -11.07 38.344 19.656 1 98.56 230 PHE B CA 1
ATOM 5396 C C . PHE B 1 230 ? -10.133 38.281 18.453 1 98.56 230 PHE B C 1
ATOM 5398 O O . PHE B 1 230 ? -10.273 39.062 17.5 1 98.56 230 PHE B O 1
ATOM 5405 N N . LEU B 1 231 ? -9.25 37.406 18.531 1 98 231 LEU B N 1
ATOM 5406 C CA . LEU B 1 231 ? -8.328 37.25 17.422 1 98 231 LEU B CA 1
ATOM 5407 C C . LEU B 1 231 ? -9.07 36.844 16.141 1 98 231 LEU B C 1
ATOM 5409 O O . LEU B 1 231 ? -8.789 37.375 15.062 1 98 231 LEU B O 1
ATOM 5413 N N . THR B 1 232 ? -9.977 35.906 16.234 1 98.62 232 THR B N 1
ATOM 5414 C CA . THR B 1 232 ? -10.734 35.438 15.086 1 98.62 232 THR B CA 1
ATOM 5415 C C . THR B 1 232 ? -11.57 36.562 14.492 1 98.62 232 THR B C 1
ATOM 5417 O O . THR B 1 232 ? -11.555 36.781 13.273 1 98.62 232 THR B O 1
ATOM 5420 N N . LEU B 1 233 ? -12.242 37.312 15.305 1 98.75 233 LEU B N 1
ATOM 5421 C CA . LEU B 1 233 ? -13.062 38.406 14.844 1 98.75 233 LEU B CA 1
ATOM 5422 C C . LEU B 1 233 ? -12.195 39.5 14.203 1 98.75 233 LEU B C 1
ATOM 5424 O O . LEU B 1 233 ? -12.602 40.125 13.219 1 98.75 233 LEU B O 1
ATOM 5428 N N . SER B 1 234 ? -10.992 39.688 14.766 1 98.69 234 SER B N 1
ATOM 5429 C CA . SER B 1 234 ? -10.055 40.656 14.188 1 98.69 234 SER B CA 1
ATOM 5430 C C . SER B 1 234 ? -9.633 40.219 12.781 1 98.69 234 SER B C 1
ATOM 5432 O O . SER B 1 234 ? -9.586 41.062 11.867 1 98.69 234 SER B O 1
ATOM 5434 N N . ASN B 1 235 ? -9.391 38.938 12.641 1 98.44 235 ASN B N 1
ATOM 5435 C CA . ASN B 1 235 ? -8.922 38.375 11.367 1 98.44 235 ASN B CA 1
ATOM 5436 C C . ASN B 1 235 ? -10.031 38.406 10.312 1 98.44 235 ASN B C 1
ATOM 5438 O O . ASN B 1 235 ? -9.75 38.375 9.109 1 98.44 235 ASN B O 1
ATOM 5442 N N . ILE B 1 236 ? -11.25 38.5 10.734 1 98.5 236 ILE B N 1
ATOM 5443 C CA . ILE B 1 236 ? -12.367 38.656 9.812 1 98.5 236 ILE B CA 1
ATOM 5444 C C . ILE B 1 236 ? -12.531 40.156 9.469 1 98.5 236 ILE B C 1
ATOM 5446 O O . ILE B 1 236 ? -12.578 40.5 8.289 1 98.5 236 ILE B O 1
ATOM 5450 N N . ALA B 1 237 ? -12.438 41 10.438 1 98.5 237 ALA B N 1
ATOM 5451 C CA . ALA B 1 237 ? -12.773 42.438 10.297 1 98.5 237 ALA B CA 1
ATOM 5452 C C . ALA B 1 237 ? -11.68 43.188 9.539 1 98.5 237 ALA B C 1
ATOM 5454 O O . ALA B 1 237 ? -11.938 44.219 8.953 1 98.5 237 ALA B O 1
ATOM 5455 N N . LYS B 1 238 ? -10.547 42.719 9.492 1 98.19 238 LYS B N 1
ATOM 5456 C CA . LYS B 1 238 ? -9.398 43.469 9 1 98.19 238 LYS B CA 1
ATOM 5457 C C . LYS B 1 238 ? -9.453 43.625 7.477 1 98.19 238 LYS B C 1
ATOM 5459 O O . LYS B 1 238 ? -8.812 44.5 6.914 1 98.19 238 LYS B O 1
ATOM 5464 N N . HIS B 1 239 ? -10.227 42.875 6.797 1 97.75 239 HIS B N 1
ATOM 5465 C CA . HIS B 1 239 ? -10.109 42.75 5.348 1 97.75 239 HIS B CA 1
ATOM 5466 C C . HIS B 1 239 ? -10.82 43.906 4.645 1 97.75 239 HIS B C 1
ATOM 5468 O O . HIS B 1 239 ? -10.32 44.438 3.643 1 97.75 239 HIS B O 1
ATOM 5474 N N . ASN B 1 240 ? -12.039 44.219 5.078 1 97.5 240 ASN B N 1
ATOM 5475 C CA . ASN B 1 240 ? -12.75 45.312 4.441 1 97.5 240 ASN B CA 1
ATOM 5476 C C . ASN B 1 240 ? -13.867 45.844 5.328 1 97.5 240 ASN B C 1
ATOM 5478 O O . ASN B 1 240 ? -14.133 45.312 6.398 1 97.5 240 ASN B O 1
ATOM 5482 N N . LEU B 1 241 ? -14.398 46.938 4.906 1 98 241 LEU B N 1
ATOM 5483 C CA . LEU B 1 241 ? -15.414 47.656 5.676 1 98 241 LEU B CA 1
ATOM 5484 C C . LEU B 1 241 ? -16.641 46.781 5.891 1 98 241 LEU B C 1
ATOM 5486 O O . LEU B 1 241 ? -17.203 46.75 6.984 1 98 241 LEU B O 1
ATOM 5490 N N . GLU B 1 242 ? -17.062 46.062 4.875 1 97.75 242 GLU B N 1
ATOM 5491 C CA . GLU B 1 242 ? -18.266 45.219 4.965 1 97.75 242 GLU B CA 1
ATOM 5492 C C . GLU B 1 242 ? -18.125 44.156 6.051 1 97.75 242 GLU B C 1
ATOM 5494 O O . GLU B 1 242 ? -19.031 43.969 6.871 1 97.75 242 GLU B O 1
ATOM 5499 N N . LEU B 1 243 ? -17.016 43.469 6.109 1 98.25 243 LEU B N 1
ATOM 5500 C CA . LEU B 1 243 ? -16.766 42.438 7.105 1 98.25 243 LEU B CA 1
ATOM 5501 C C . LEU B 1 243 ? -16.688 43.031 8.508 1 98.25 243 LEU B C 1
ATOM 5503 O O . LEU B 1 243 ? -17.172 42.438 9.469 1 98.25 243 LEU B O 1
ATOM 5507 N N . ALA B 1 244 ? -16.062 44.188 8.609 1 98.19 244 ALA B N 1
ATOM 5508 C CA . ALA B 1 244 ? -16.016 44.875 9.891 1 98.19 244 ALA B CA 1
ATOM 5509 C C . ALA B 1 244 ? -17.422 45.25 10.383 1 98.19 244 ALA B C 1
ATOM 5511 O O . ALA B 1 244 ? -17.703 45.125 11.57 1 98.19 244 ALA B O 1
ATOM 5512 N N . GLU B 1 245 ? -18.266 45.625 9.469 1 97.94 245 GLU B N 1
ATOM 5513 C CA . GLU B 1 245 ? -19.656 45.969 9.805 1 97.94 245 GLU B CA 1
ATOM 5514 C C . GLU B 1 245 ? -20.406 44.75 10.336 1 97.94 245 GLU B C 1
ATOM 5516 O O . GLU B 1 245 ? -21.188 44.875 11.273 1 97.94 245 GLU B O 1
ATOM 5521 N N . PHE B 1 246 ? -20.172 43.625 9.742 1 97.62 246 PHE B N 1
ATOM 5522 C CA . PHE B 1 246 ? -20.812 42.406 10.211 1 97.62 246 PHE B CA 1
ATOM 5523 C C . PHE B 1 246 ? -20.422 42.094 11.656 1 97.62 246 PHE B C 1
ATOM 5525 O O . PHE B 1 246 ? -21.25 41.625 12.438 1 97.62 246 PHE B O 1
ATOM 5532 N N . VAL B 1 247 ? -19.188 42.375 12.016 1 98.06 247 VAL B N 1
ATOM 5533 C CA . VAL B 1 247 ? -18.719 42.125 13.375 1 98.06 247 VAL B CA 1
ATOM 5534 C C . VAL B 1 247 ? -19.375 43.094 14.336 1 98.06 247 VAL B C 1
ATOM 5536 O O . VAL B 1 247 ? -19.891 42.719 15.383 1 98.06 247 VAL B O 1
ATOM 5539 N N . VAL B 1 248 ? -19.453 44.344 13.938 1 97.19 248 VAL B N 1
ATOM 5540 C CA . VAL B 1 248 ? -19.969 45.406 14.789 1 97.19 248 VAL B CA 1
ATOM 5541 C C . VAL B 1 248 ? -21.469 45.25 14.953 1 97.19 248 VAL B C 1
ATOM 5543 O O . VAL B 1 248 ? -22.031 45.594 16 1 97.19 248 VAL B O 1
ATOM 5546 N N . GLU B 1 249 ? -22.141 44.719 13.961 1 96.31 249 GLU B N 1
ATOM 5547 C CA . GLU B 1 249 ? -23.594 44.531 13.977 1 96.31 249 GLU B CA 1
ATOM 5548 C C . GLU B 1 249 ? -24.016 43.594 15.086 1 96.31 249 GLU B C 1
ATOM 5550 O O . GLU B 1 249 ? -25.172 43.594 15.508 1 96.31 249 GLU B O 1
ATOM 5555 N N . THR B 1 250 ? -23.094 42.812 15.555 1 96.25 250 THR B N 1
ATOM 5556 C CA . THR B 1 250 ? -23.422 41.875 16.641 1 96.25 250 THR B CA 1
ATOM 5557 C C . THR B 1 250 ? -23.5 42.594 17.969 1 96.25 250 THR B C 1
ATOM 5559 O O . THR B 1 250 ? -23.828 42 19 1 96.25 250 THR B O 1
ATOM 5562 N N . GLU B 1 251 ? -23.156 43.844 18.094 1 95.44 251 GLU B N 1
ATOM 5563 C CA . GLU B 1 251 ? -23.266 44.719 19.25 1 95.44 251 GLU B CA 1
ATOM 5564 C C . GLU B 1 251 ? -22.312 44.281 20.359 1 95.44 251 GLU B C 1
ATOM 5566 O O . GLU B 1 251 ? -22.641 44.406 21.547 1 95.44 251 GLU B O 1
ATOM 5571 N N . ILE B 1 252 ? -21.172 43.875 19.891 1 95.81 252 ILE B N 1
ATOM 5572 C CA . ILE B 1 252 ? -20.25 43.375 20.891 1 95.81 252 ILE B CA 1
ATOM 5573 C C . ILE B 1 252 ? -19.25 44.469 21.266 1 95.81 252 ILE B C 1
ATOM 5575 O O . ILE B 1 252 ? -18.469 44.281 22.203 1 95.81 252 ILE B O 1
ATOM 5579 N N . LEU B 1 253 ? -19.219 45.562 20.625 1 96.75 253 LEU B N 1
ATOM 5580 C CA . LEU B 1 253 ? -18.156 46.531 20.734 1 96.75 253 LEU B CA 1
ATOM 5581 C C . LEU B 1 253 ? -18.078 47.094 22.156 1 96.75 253 LEU B C 1
ATOM 5583 O O . LEU B 1 253 ? -16.984 47.219 22.719 1 96.75 253 LEU B O 1
ATOM 5587 N N . PRO B 1 254 ? -19.219 47.406 22.812 1 96.62 254 PRO B N 1
ATOM 5588 C CA . PRO B 1 254 ? -19.109 47.875 24.188 1 96.62 254 PRO B CA 1
ATOM 5589 C C . PRO B 1 254 ? -18.422 46.875 25.109 1 96.62 254 PRO B C 1
ATOM 5591 O O . PRO B 1 254 ? -17.578 47.281 25.938 1 96.62 254 PRO B O 1
ATOM 5594 N N . GLU B 1 255 ? -18.797 45.688 24.875 1 95.94 255 GLU B N 1
ATOM 5595 C CA . GLU B 1 255 ? -18.156 44.656 25.672 1 95.94 255 GLU B CA 1
ATOM 5596 C C . GLU B 1 255 ? -16.672 44.531 25.344 1 95.94 255 GLU B C 1
ATOM 5598 O O . GLU B 1 255 ? -15.844 44.281 26.234 1 95.94 255 GLU B O 1
ATOM 5603 N N . VAL B 1 256 ? -16.281 44.625 24.109 1 97.94 256 VAL B N 1
ATOM 5604 C CA . VAL B 1 256 ? -14.891 44.594 23.672 1 97.94 256 VAL B CA 1
ATOM 5605 C C . VAL B 1 256 ? -14.102 45.688 24.359 1 97.94 256 VAL B C 1
ATOM 5607 O O . VAL B 1 256 ? -12.992 45.438 24.859 1 97.94 256 VAL B O 1
ATOM 5610 N N . LEU B 1 257 ? -14.664 46.875 24.453 1 98 257 LEU B N 1
ATOM 5611 C CA . LEU B 1 257 ? -13.992 48 25.062 1 98 257 LEU B CA 1
ATOM 5612 C C . LEU B 1 257 ? -13.773 47.781 26.562 1 98 257 LEU B C 1
ATOM 5614 O O . LEU B 1 257 ? -12.734 48.156 27.109 1 98 257 LEU B O 1
ATOM 5618 N N . VAL B 1 258 ? -14.727 47.125 27.141 1 97.19 258 VAL B N 1
ATOM 5619 C CA . VAL B 1 258 ? -14.578 46.781 28.547 1 97.19 258 VAL B CA 1
ATOM 5620 C C . VAL B 1 258 ? -13.414 45.812 28.719 1 97.19 258 VAL B C 1
ATOM 5622 O O . VAL B 1 258 ? -12.641 45.906 29.672 1 97.19 258 VAL B O 1
ATOM 5625 N N . GLN B 1 259 ? -13.25 44.906 27.766 1 97.31 259 GLN B N 1
ATOM 5626 C CA . GLN B 1 259 ? -12.258 43.844 27.859 1 97.31 259 GLN B CA 1
ATOM 5627 C C . GLN B 1 259 ? -10.859 44.375 27.562 1 97.31 259 GLN B C 1
ATOM 5629 O O . GLN B 1 259 ? -9.867 43.656 27.781 1 97.31 259 GLN B O 1
ATOM 5634 N N . THR B 1 260 ? -10.695 45.594 27.094 1 97.25 260 THR B N 1
ATOM 5635 C CA . THR B 1 260 ? -9.375 46.219 26.953 1 97.25 260 THR B CA 1
ATOM 5636 C C . THR B 1 260 ? -8.742 46.438 28.328 1 97.25 260 THR B C 1
ATOM 5638 O O . THR B 1 260 ? -7.551 46.75 28.422 1 97.25 260 THR B O 1
ATOM 5641 N N . ALA B 1 261 ? -9.5 46.281 29.344 1 95.94 261 ALA B N 1
ATOM 5642 C CA . ALA B 1 261 ? -8.992 46.375 30.719 1 95.94 261 ALA B CA 1
ATOM 5643 C C . ALA B 1 261 ? -8.984 45.031 31.406 1 95.94 261 ALA B C 1
ATOM 5645 O O . ALA B 1 261 ? -8.977 44.969 32.656 1 95.94 261 ALA B O 1
ATOM 5646 N N . HIS B 1 262 ? -9.062 44 30.719 1 95.25 262 HIS B N 1
ATOM 5647 C CA . HIS B 1 262 ? -9.07 42.656 31.266 1 95.25 262 HIS B CA 1
ATOM 5648 C C . HIS B 1 262 ? -7.781 42.344 32.031 1 95.25 262 HIS B C 1
ATOM 5650 O O . HIS B 1 262 ? -6.73 42.906 31.703 1 95.25 262 HIS B O 1
ATOM 5656 N N . VAL B 1 263 ? -7.848 41.469 32.969 1 95.62 263 VAL B N 1
ATOM 5657 C CA . VAL B 1 263 ? -6.695 41.094 33.781 1 95.62 263 VAL B CA 1
ATOM 5658 C C . VAL B 1 263 ? -5.684 40.344 32.938 1 95.62 263 VAL B C 1
ATOM 5660 O O . VAL B 1 263 ? -4.473 40.438 33.156 1 95.62 263 VAL B O 1
ATOM 5663 N N . ASP B 1 264 ? -6.199 39.594 32 1 95.25 264 ASP B N 1
ATOM 5664 C CA . ASP B 1 264 ? -5.328 38.844 31.109 1 95.25 264 ASP B CA 1
ATOM 5665 C C . ASP B 1 264 ? -4.746 39.719 30.016 1 95.25 264 ASP B C 1
ATOM 5667 O O . ASP B 1 264 ? -5.492 40.312 29.25 1 95.25 264 ASP B O 1
ATOM 5671 N N . ASP B 1 265 ? -3.447 39.781 29.844 1 94.94 265 ASP B N 1
ATOM 5672 C CA . ASP B 1 265 ? -2.758 40.719 28.938 1 94.94 265 ASP B CA 1
ATOM 5673 C C . ASP B 1 265 ? -3.09 40.406 27.484 1 94.94 265 ASP B C 1
ATOM 5675 O O . ASP B 1 265 ? -3.197 41.312 26.656 1 94.94 265 ASP B O 1
ATOM 5679 N N . LEU B 1 266 ? -3.232 39.156 27.219 1 95.56 266 LEU B N 1
ATOM 5680 C CA . LEU B 1 266 ? -3.498 38.781 25.828 1 95.56 266 LEU B CA 1
ATOM 5681 C C . LEU B 1 266 ? -4.941 39.094 25.453 1 95.56 266 LEU B C 1
ATOM 5683 O O . LEU B 1 266 ? -5.227 39.438 24.297 1 95.56 266 LEU B O 1
ATOM 5687 N N . VAL B 1 267 ? -5.836 38.9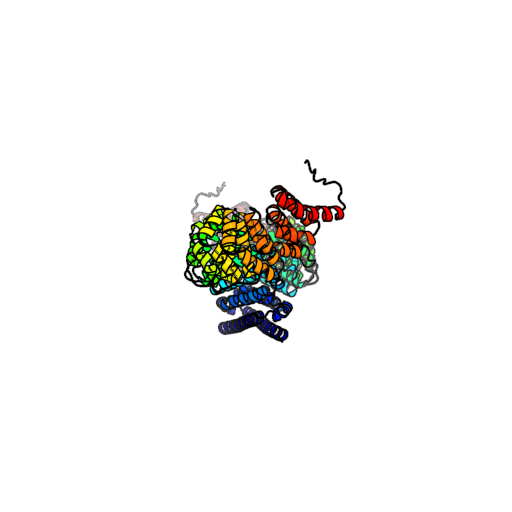06 26.375 1 97 267 VAL B N 1
ATOM 5688 C CA . VAL B 1 267 ? -7.215 39.344 26.125 1 97 267 VAL B CA 1
ATOM 5689 C C . VAL B 1 267 ? -7.262 40.844 25.859 1 97 267 VAL B C 1
ATOM 5691 O O . VAL B 1 267 ? -7.875 41.281 24.891 1 97 267 VAL B O 1
ATOM 5694 N N . LYS B 1 268 ? -6.539 41.594 26.672 1 96.69 268 LYS B N 1
ATOM 5695 C CA . LYS B 1 268 ? -6.461 43.031 26.5 1 96.69 268 LYS B CA 1
ATOM 5696 C C . LYS B 1 268 ? -5.914 43.406 25.125 1 96.69 268 LYS B C 1
ATOM 5698 O O . LYS B 1 268 ? -6.477 44.25 24.438 1 96.69 268 LYS B O 1
ATOM 5703 N N . ARG B 1 269 ? -4.895 42.781 24.828 1 97.38 269 ARG B N 1
ATOM 5704 C CA . ARG B 1 269 ? -4.234 43.062 23.562 1 97.38 269 ARG B CA 1
ATOM 5705 C C . ARG B 1 269 ? -5.145 42.75 22.391 1 97.38 269 ARG B C 1
ATOM 5707 O O . ARG B 1 269 ? -5.324 43.562 21.484 1 97.38 269 ARG B O 1
ATOM 5714 N N . ASN B 1 270 ? -5.711 41.531 22.438 1 98.06 270 ASN B N 1
ATOM 5715 C CA . ASN B 1 270 ? -6.527 41.094 21.312 1 98.06 270 ASN B CA 1
ATOM 5716 C C . ASN B 1 270 ? -7.809 41.906 21.188 1 98.06 270 ASN B C 1
ATOM 5718 O O . ASN B 1 270 ? -8.297 42.156 20.078 1 98.06 270 ASN B O 1
ATOM 5722 N N . ALA B 1 271 ? -8.344 42.344 22.297 1 98.38 271 ALA B N 1
ATOM 5723 C CA . ALA B 1 271 ? -9.477 43.281 22.266 1 98.38 271 ALA B CA 1
ATOM 5724 C C . ALA B 1 271 ? -9.086 44.562 21.562 1 98.38 271 ALA B C 1
ATOM 5726 O O . ALA B 1 271 ? -9.836 45.094 20.734 1 98.38 271 ALA B O 1
ATOM 5727 N N . SER B 1 272 ? -7.898 45.094 21.875 1 98.44 272 SER B N 1
ATOM 5728 C CA . SER B 1 272 ? -7.398 46.312 21.25 1 98.44 272 SER B CA 1
ATOM 5729 C C . SER B 1 272 ? -7.16 46.125 19.766 1 98.44 272 SER B C 1
ATOM 5731 O O . SER B 1 272 ? -7.391 47.031 18.969 1 98.44 272 SER B O 1
ATOM 5733 N N . VAL B 1 273 ? -6.688 44.938 19.438 1 98.5 273 VAL B N 1
ATOM 5734 C CA . VAL B 1 273 ? -6.465 44.625 18.031 1 98.5 273 VAL B CA 1
ATOM 5735 C C . VAL B 1 273 ? -7.789 44.656 17.281 1 98.5 273 VAL B C 1
ATOM 5737 O O . VAL B 1 273 ? -7.855 45.188 16.156 1 98.5 273 VAL B O 1
ATOM 5740 N N . LEU B 1 274 ? -8.805 44.094 17.859 1 98.75 274 LEU B N 1
ATOM 5741 C CA . LEU B 1 274 ? -10.109 44.094 17.203 1 98.75 274 LEU B CA 1
ATOM 5742 C C . LEU B 1 274 ? -10.602 45.531 16.984 1 98.75 274 LEU B C 1
ATOM 5744 O O . LEU B 1 274 ? -11.078 45.875 15.898 1 98.75 274 LEU B O 1
ATOM 5748 N N . VAL B 1 275 ? -10.445 46.406 17.953 1 98.69 275 VAL B N 1
ATOM 5749 C CA . VAL B 1 275 ? -10.828 47.781 17.828 1 98.69 275 VAL B CA 1
ATOM 5750 C C . VAL B 1 275 ? -10.039 48.438 16.703 1 98.69 275 VAL B C 1
ATOM 5752 O O . VAL B 1 275 ? -10.617 49.156 15.859 1 98.69 275 VAL B O 1
ATOM 5755 N N . ARG B 1 276 ? -8.789 48.219 16.719 1 98.62 276 ARG B N 1
ATOM 5756 C CA . ARG B 1 276 ? -7.918 48.75 15.68 1 98.62 276 ARG B CA 1
ATOM 5757 C C . ARG B 1 276 ? -8.406 48.375 14.289 1 98.62 276 ARG B C 1
ATOM 5759 O O . ARG B 1 276 ? -8.523 49.219 13.398 1 98.62 276 ARG B O 1
ATOM 5766 N N . GLU B 1 277 ? -8.789 47.094 14.094 1 98.38 277 GLU B N 1
ATOM 5767 C CA . GLU B 1 277 ? -9.188 46.562 12.789 1 98.38 277 GLU B CA 1
ATOM 5768 C C . GLU B 1 277 ? -10.539 47.125 12.359 1 98.38 277 GLU B C 1
ATOM 5770 O O . GLU B 1 277 ? -10.812 47.25 11.164 1 98.38 277 GLU B O 1
ATOM 5775 N N . VAL B 1 278 ? -11.328 47.531 13.273 1 98.19 278 VAL B N 1
ATOM 5776 C CA . VAL B 1 278 ? -12.656 48.062 12.961 1 98.19 278 VAL B CA 1
ATOM 5777 C C . VAL B 1 278 ? -12.555 49.531 12.586 1 98.19 278 VAL B C 1
ATOM 5779 O O . VAL B 1 278 ? -13.102 49.969 11.555 1 98.19 278 VAL B O 1
ATOM 5782 N N . VAL B 1 279 ? -11.719 50.312 13.258 1 98.38 279 VAL B N 1
ATOM 5783 C CA . VAL B 1 279 ? -11.75 51.781 13.148 1 98.38 279 VAL B CA 1
ATOM 5784 C C . VAL B 1 279 ? -10.953 52.219 11.922 1 98.38 279 VAL B C 1
ATOM 5786 O O . VAL B 1 279 ? -11.102 53.344 11.453 1 98.38 279 VAL B O 1
ATOM 5789 N N . LYS B 1 280 ? -10.203 51.406 11.391 1 97.38 280 LYS B N 1
ATOM 5790 C CA . LYS B 1 280 ? -9.328 51.812 10.305 1 97.38 280 LYS B CA 1
ATOM 5791 C C . LYS B 1 280 ? -10.102 51.938 8.992 1 97.38 280 LYS B C 1
ATOM 5793 O O . LYS B 1 280 ? -9.625 52.531 8.031 1 97.38 280 LYS B O 1
ATOM 5798 N N . HIS B 1 281 ? -11.297 51.5 8.922 1 96.94 281 HIS B N 1
ATOM 5799 C CA . HIS B 1 281 ? -12 51.312 7.656 1 96.94 281 HIS B CA 1
ATOM 5800 C C . HIS B 1 281 ? -12.758 52.594 7.281 1 96.94 281 HIS B C 1
ATOM 5802 O O . HIS B 1 281 ? -12.922 52.906 6.098 1 96.94 281 HIS B O 1
ATOM 5808 N N . SER B 1 282 ? -13.414 53.281 8.266 1 97.12 282 SER B N 1
ATOM 5809 C CA . SER B 1 282 ? -14.266 54.406 7.91 1 97.12 282 SER B CA 1
ATOM 5810 C C . SER B 1 282 ? -14.461 55.344 9.102 1 97.12 282 SER B C 1
ATOM 5812 O O . SER B 1 282 ? -14.273 54.938 10.25 1 97.12 282 SER B O 1
ATOM 5814 N N . VAL B 1 283 ? -14.859 56.5 8.797 1 97.94 283 VAL B N 1
ATOM 5815 C CA . VAL B 1 283 ? -15.133 57.5 9.82 1 97.94 283 VAL B CA 1
ATOM 5816 C C . VAL B 1 283 ? -16.344 57.062 10.656 1 97.94 283 VAL B C 1
ATOM 5818 O O . VAL B 1 283 ? -16.359 57.281 11.867 1 97.94 283 VAL B O 1
ATOM 5821 N N . GLU B 1 284 ? -17.328 56.438 10 1 97.06 284 GLU B N 1
ATOM 5822 C CA . GLU B 1 284 ? -18.531 55.969 10.695 1 97.06 284 GLU B CA 1
ATOM 5823 C C . GLU B 1 284 ? -18.172 54.938 11.766 1 97.06 284 GLU B C 1
ATOM 5825 O O . GLU B 1 284 ? -18.703 55 12.883 1 97.06 284 GLU B O 1
ATOM 5830 N N . MET B 1 285 ? -17.266 54.031 11.438 1 97.44 285 MET B N 1
ATOM 5831 C CA . MET B 1 285 ? -16.844 53 12.383 1 97.44 285 MET B CA 1
ATOM 5832 C C . MET B 1 285 ? -16.094 53.625 13.555 1 97.44 285 MET B C 1
ATOM 5834 O O . MET B 1 285 ? -16.297 53.219 14.703 1 97.44 285 MET B O 1
ATOM 5838 N N . ALA B 1 286 ? -15.242 54.531 13.211 1 98.19 286 ALA B N 1
ATOM 5839 C CA . ALA B 1 286 ? -14.484 55.219 14.25 1 98.19 286 ALA B CA 1
ATOM 5840 C C . ALA B 1 286 ? -15.406 56 15.18 1 98.19 286 ALA B C 1
ATOM 5842 O O . ALA B 1 286 ? -15.234 55.969 16.406 1 98.19 286 ALA B O 1
ATOM 5843 N N . GLU B 1 287 ? -16.375 56.688 14.594 1 98 287 GLU B N 1
ATOM 5844 C CA . GLU B 1 287 ? -17.344 57.469 15.375 1 98 287 GLU B CA 1
ATOM 5845 C C . GLU B 1 287 ? -18.141 56.531 16.312 1 98 287 GLU B C 1
ATOM 5847 O O . GLU B 1 287 ? -18.391 56.906 17.469 1 98 287 GLU B O 1
ATOM 5852 N N . TYR B 1 288 ? -18.484 55.469 15.797 1 96.88 288 TYR B N 1
ATOM 5853 C CA . TYR B 1 288 ? -19.234 54.5 16.609 1 96.88 288 TYR B CA 1
ATOM 5854 C C . TYR B 1 288 ? -18.422 54.062 17.812 1 96.88 288 TYR B C 1
ATOM 5856 O O . TYR B 1 288 ? -18.938 54 18.938 1 96.88 288 TYR B O 1
ATOM 5864 N N . VAL B 1 289 ? -17.172 53.75 17.609 1 97.94 289 VAL B N 1
ATOM 5865 C CA . VAL B 1 289 ? -16.281 53.312 18.688 1 97.94 289 VAL B CA 1
ATOM 5866 C C . VAL B 1 289 ? -16.125 54.406 19.719 1 97.94 289 VAL B C 1
ATOM 5868 O O . VAL B 1 289 ? -16.188 54.156 20.922 1 97.94 289 VAL B O 1
ATOM 5871 N N . VAL B 1 290 ? -15.953 55.625 19.25 1 98 290 VAL B N 1
ATOM 5872 C CA . VAL B 1 290 ? -15.766 56.781 20.141 1 98 290 VAL B CA 1
ATOM 5873 C C . VAL B 1 290 ? -17.031 57 20.969 1 98 290 VAL B C 1
ATOM 5875 O O . VAL B 1 290 ? -16.953 57.25 22.172 1 98 290 VAL B O 1
ATOM 5878 N N . ASN B 1 291 ? -18.172 56.875 20.297 1 96.75 291 ASN B N 1
ATOM 5879 C CA . ASN B 1 291 ? -19.453 57.062 20.969 1 96.75 291 ASN B CA 1
ATOM 5880 C C . ASN B 1 291 ? -19.688 56 22.031 1 96.75 291 ASN B C 1
ATOM 5882 O O . ASN B 1 291 ? -20.422 56.219 23 1 96.75 291 ASN B O 1
ATOM 5886 N N . CYS B 1 292 ? -19.016 54.875 21.922 1 96.5 292 CYS B N 1
ATOM 5887 C CA . CYS B 1 292 ? -19.141 53.781 22.891 1 96.5 292 CYS B CA 1
ATOM 5888 C C . CYS B 1 292 ? -18.109 53.906 24 1 96.5 292 CYS B C 1
ATOM 5890 O O . CYS B 1 292 ? -18.016 53.062 24.875 1 96.5 292 CYS B O 1
ATOM 5892 N N . GLY B 1 293 ? -17.328 54.969 23.969 1 96.75 293 GLY B N 1
ATOM 5893 C CA . GLY B 1 293 ? -16.312 55.188 24.984 1 96.75 293 GLY B CA 1
ATOM 5894 C C . GLY B 1 293 ? -14.945 54.656 24.578 1 96.75 293 GLY B C 1
ATOM 5895 O O . GLY B 1 293 ? -14.117 54.344 25.438 1 96.75 293 GLY B O 1
ATOM 5896 N N . GLY B 1 294 ? -14.742 54.531 23.344 1 97.94 294 GLY B N 1
ATOM 5897 C CA . GLY B 1 294 ? -13.523 53.906 22.828 1 97.94 294 GLY B CA 1
ATOM 5898 C C . GLY B 1 294 ? -12.273 54.688 23.172 1 97.94 294 GLY B C 1
ATOM 5899 O O . GLY B 1 294 ? -11.242 54.094 23.516 1 97.94 294 GLY B O 1
ATOM 5900 N N . VAL B 1 295 ? -12.305 56 23.125 1 98 295 VAL B N 1
ATOM 5901 C CA . VAL B 1 295 ? -11.125 56.812 23.375 1 98 295 VAL B CA 1
ATOM 5902 C C . VAL B 1 295 ? -10.656 56.625 24.812 1 98 295 VAL B C 1
ATOM 5904 O O . VAL B 1 295 ? -9.477 56.375 25.047 1 98 295 VAL B O 1
ATOM 5907 N N . ALA B 1 296 ? -11.586 56.688 25.719 1 97.88 296 ALA B N 1
ATOM 5908 C CA . ALA B 1 296 ? -11.234 56.5 27.125 1 97.88 296 ALA B CA 1
ATOM 5909 C C . ALA B 1 296 ? -10.648 55.125 27.375 1 97.88 296 ALA B C 1
ATOM 5911 O O . ALA B 1 296 ? -9.68 54.969 28.125 1 97.88 296 ALA B O 1
ATOM 5912 N N . ALA B 1 297 ? -11.297 54.125 26.797 1 98.06 297 ALA B N 1
ATOM 5913 C CA . ALA B 1 297 ? -10.844 52.75 26.969 1 98.06 297 ALA B CA 1
ATOM 5914 C C . ALA B 1 297 ? -9.422 52.562 26.453 1 98.06 297 ALA B C 1
ATOM 5916 O O . ALA B 1 297 ? -8.578 51.938 27.109 1 98.06 297 ALA B O 1
ATOM 5917 N N . LEU B 1 298 ? -9.109 53.094 25.281 1 98.38 298 LEU B N 1
ATOM 5918 C CA . LEU B 1 298 ? -7.801 52.969 24.656 1 98.38 298 LEU B CA 1
ATOM 5919 C C . LEU B 1 298 ? -6.738 53.719 25.438 1 98.38 298 LEU B C 1
ATOM 5921 O O . LEU B 1 298 ? -5.613 53.25 25.594 1 98.38 298 LEU B O 1
ATOM 5925 N N . ILE B 1 299 ? -7.078 54.875 25.891 1 97.94 299 ILE B N 1
ATOM 5926 C CA . ILE B 1 299 ? -6.137 55.688 26.688 1 97.94 299 ILE B CA 1
ATOM 5927 C C . ILE B 1 299 ? -5.812 54.938 27.984 1 97.94 299 ILE B C 1
ATOM 5929 O O . ILE B 1 299 ? -4.664 54.969 28.438 1 97.94 299 ILE B O 1
ATOM 5933 N N . ARG B 1 300 ? -6.805 54.344 28.547 1 97.06 300 ARG B N 1
ATOM 5934 C CA . ARG B 1 300 ? -6.574 53.562 29.75 1 97.06 300 ARG B CA 1
ATOM 5935 C C . ARG B 1 300 ? -5.562 52.438 29.484 1 97.06 300 ARG B C 1
ATOM 5937 O O . ARG B 1 300 ? -4.746 52.125 30.344 1 97.06 300 ARG B O 1
ATOM 5944 N N . VAL B 1 301 ? -5.613 51.812 28.297 1 97.38 301 VAL B N 1
ATOM 5945 C CA . VAL B 1 301 ? -4.648 50.781 27.922 1 97.38 301 VAL B CA 1
ATOM 5946 C C . VAL B 1 301 ? -3.242 51.375 27.906 1 97.38 301 VAL B C 1
ATOM 5948 O O . VAL B 1 301 ? -2.289 50.75 28.391 1 97.38 301 VAL B O 1
ATOM 5951 N N . LEU B 1 302 ? -3.082 52.594 27.328 1 96.88 302 LEU B N 1
ATOM 5952 C CA . LEU B 1 302 ? -1.785 53.281 27.266 1 96.88 302 LEU B CA 1
ATOM 5953 C C . LEU B 1 302 ? -1.213 53.5 28.656 1 96.88 302 LEU B C 1
ATOM 5955 O O . LEU B 1 302 ? -0.009 53.344 28.875 1 96.88 302 LEU B O 1
ATOM 5959 N N . GLU B 1 303 ? -2.104 53.781 29.562 1 95.12 303 GLU B N 1
ATOM 5960 C CA . GLU B 1 303 ? -1.706 54.125 30.922 1 95.12 303 GLU B CA 1
ATOM 5961 C C . GLU B 1 303 ? -1.28 52.875 31.703 1 95.12 303 GLU B C 1
ATOM 5963 O O . GLU B 1 303 ? -0.392 52.938 32.562 1 95.12 303 GLU B O 1
ATOM 5968 N N . ASN B 1 304 ? -1.875 51.781 31.344 1 94.31 304 ASN B N 1
ATOM 5969 C CA . ASN B 1 304 ? -1.754 50.625 32.25 1 94.31 304 ASN B CA 1
ATOM 5970 C C . ASN B 1 304 ? -0.976 49.469 31.594 1 94.31 304 ASN B C 1
ATOM 5972 O O . ASN B 1 304 ? -0.885 48.375 32.156 1 94.31 304 ASN B O 1
ATOM 5976 N N . THR B 1 305 ? -0.54 49.688 30.422 1 93.75 305 THR B N 1
ATOM 5977 C CA . THR B 1 305 ? 0.185 48.656 29.719 1 93.75 305 THR B CA 1
ATOM 5978 C C . THR B 1 305 ? 1.516 49.156 29.188 1 93.75 305 THR B C 1
ATOM 5980 O O . THR B 1 305 ? 1.682 50.375 29 1 93.75 305 THR B O 1
ATOM 5983 N N . SER B 1 306 ? 2.451 48.281 29.047 1 93.06 306 SER B N 1
ATOM 5984 C CA . SER B 1 306 ? 3.752 48.625 28.5 1 93.06 306 SER B CA 1
ATOM 5985 C C . SER B 1 306 ? 4.203 47.625 27.438 1 93.06 306 SER B C 1
ATOM 5987 O O . SER B 1 306 ? 3.648 46.531 27.344 1 93.06 306 SER B O 1
ATOM 5989 N N . GLY B 1 307 ? 5.117 48.125 26.703 1 92.69 307 GLY B N 1
ATOM 5990 C CA . GLY B 1 307 ? 5.699 47.219 25.719 1 92.69 307 GLY B CA 1
ATOM 5991 C C . GLY B 1 307 ? 4.781 46.938 24.547 1 92.69 307 GLY B C 1
ATOM 5992 O O . GLY B 1 307 ? 3.881 47.719 24.25 1 92.69 307 GLY B O 1
ATOM 5993 N N . PRO B 1 308 ? 4.98 45.844 23.859 1 93.94 308 PRO B N 1
ATOM 5994 C CA . PRO B 1 308 ? 4.277 45.531 22.625 1 93.94 308 PRO B CA 1
ATOM 5995 C C . PRO B 1 308 ? 2.771 45.375 22.812 1 93.94 308 PRO B C 1
ATOM 5997 O O . PRO B 1 308 ? 2.002 45.562 21.859 1 93.94 308 PRO B O 1
ATOM 6000 N N . ASN B 1 309 ? 2.352 45.125 23.969 1 94.38 309 ASN B N 1
ATOM 6001 C CA . ASN B 1 309 ? 0.936 44.875 24.234 1 94.38 309 ASN B CA 1
ATOM 6002 C C . ASN B 1 309 ? 0.118 46.156 24.094 1 94.38 309 ASN B C 1
ATOM 6004 O O . ASN B 1 309 ? -1.108 46.125 23.984 1 94.38 309 ASN B O 1
ATOM 6008 N N . ARG B 1 310 ? 0.716 47.312 24.078 1 95.69 310 ARG B N 1
ATOM 6009 C CA . ARG B 1 310 ? -0.076 48.531 23.953 1 95.69 310 ARG B CA 1
ATOM 6010 C C . ARG B 1 310 ? -0.048 49.062 22.516 1 95.69 310 ARG B C 1
ATOM 6012 O O . ARG B 1 310 ? -0.711 50.062 22.203 1 95.69 310 ARG B O 1
ATOM 6019 N N . LEU B 1 311 ? 0.704 48.406 21.656 1 97.56 311 LEU B N 1
ATOM 6020 C CA . LEU B 1 311 ? 0.858 48.844 20.266 1 97.56 311 LEU B CA 1
ATOM 6021 C C . LEU B 1 311 ? -0.492 48.906 19.562 1 97.56 311 LEU B C 1
ATOM 6023 O O . LEU B 1 311 ? -0.814 49.875 18.906 1 97.56 311 LEU B O 1
ATOM 6027 N N . PRO B 1 312 ? -1.286 47.844 19.75 1 98.06 312 PRO B N 1
ATOM 6028 C CA . PRO B 1 312 ? -2.57 47.938 19.047 1 98.06 312 PRO B CA 1
ATOM 6029 C C . PRO B 1 312 ? -3.422 49.125 19.484 1 98.06 312 PRO B C 1
ATOM 6031 O O . PRO B 1 312 ? -4.105 49.719 18.672 1 98.06 312 PRO B O 1
ATOM 6034 N N . ALA B 1 313 ? -3.408 49.438 20.719 1 98.44 313 ALA B N 1
ATOM 6035 C CA . ALA B 1 313 ? -4.164 50.562 21.219 1 98.44 313 ALA B CA 1
ATOM 6036 C C . ALA B 1 313 ? -3.621 51.875 20.641 1 98.44 313 ALA B C 1
ATOM 6038 O O . ALA B 1 313 ? -4.391 52.75 20.266 1 98.44 313 ALA B O 1
ATOM 6039 N N . ILE B 1 314 ? -2.328 52 20.562 1 98.5 314 ILE B N 1
ATOM 6040 C CA . ILE B 1 314 ? -1.686 53.156 19.969 1 98.5 314 ILE B CA 1
ATOM 6041 C C . ILE B 1 314 ? -2.164 53.344 18.531 1 98.5 314 ILE B C 1
ATOM 6043 O O . ILE B 1 314 ? -2.592 54.438 18.156 1 98.5 314 ILE B O 1
ATOM 6047 N N . MET B 1 315 ? -2.152 52.312 17.859 1 98.56 315 MET B N 1
ATOM 6048 C CA . MET B 1 315 ? -2.518 52.375 16.453 1 98.56 315 MET B CA 1
ATOM 6049 C C . MET B 1 315 ? -4.008 52.656 16.281 1 98.56 315 MET B C 1
ATOM 6051 O O . MET B 1 315 ? -4.406 53.406 15.383 1 98.56 315 MET B O 1
ATOM 6055 N N . ALA B 1 316 ? -4.789 52.031 17.109 1 98.75 316 ALA B N 1
ATOM 6056 C CA . ALA B 1 316 ? -6.223 52.281 17.062 1 98.75 316 ALA B CA 1
ATOM 6057 C C . ALA B 1 316 ? -6.508 53.781 17.234 1 98.75 316 ALA B C 1
ATOM 6059 O O . ALA B 1 316 ? -7.305 54.344 16.484 1 98.75 316 ALA B O 1
ATOM 6060 N N . ILE B 1 317 ? -5.832 54.438 18.141 1 98.75 317 ILE B N 1
ATOM 6061 C CA . ILE B 1 317 ? -5.977 55.875 18.375 1 98.75 317 ILE B CA 1
ATOM 6062 C C . ILE B 1 317 ? -5.562 56.656 17.109 1 98.75 317 ILE B C 1
ATOM 6064 O O . ILE B 1 317 ? -6.242 57.594 16.703 1 98.75 317 ILE B O 1
ATOM 6068 N N . GLY B 1 318 ? -4.523 56.219 16.547 1 98.75 318 GLY B N 1
ATOM 6069 C CA . GLY B 1 318 ? -4.07 56.844 15.32 1 98.75 318 GLY B CA 1
ATOM 6070 C C . GLY B 1 318 ? -5.09 56.781 14.195 1 98.75 318 GLY B C 1
ATOM 6071 O O . GLY B 1 318 ? -5.371 57.781 13.531 1 98.75 318 GLY B O 1
ATOM 6072 N N . TYR B 1 319 ? -5.629 55.625 13.992 1 98.56 319 TYR B N 1
ATOM 6073 C CA . TYR B 1 319 ? -6.629 55.438 12.945 1 98.56 319 TYR B CA 1
ATOM 6074 C C . TYR B 1 319 ? -7.871 56.281 13.234 1 98.56 319 TYR B C 1
ATOM 6076 O O . TYR B 1 319 ? -8.461 56.844 12.312 1 98.56 319 TYR B O 1
ATOM 6084 N N . ILE B 1 320 ? -8.289 56.312 14.461 1 98.56 320 ILE B N 1
ATOM 6085 C CA . ILE B 1 320 ? -9.438 57.125 14.836 1 98.56 320 ILE B CA 1
ATOM 6086 C C . ILE B 1 320 ? -9.156 58.594 14.516 1 98.56 320 ILE B C 1
ATOM 6088 O O . ILE B 1 320 ? -9.969 59.281 13.883 1 98.56 320 ILE B O 1
ATOM 6092 N N . ALA B 1 321 ? -7.965 59.062 14.875 1 98.62 321 ALA B N 1
ATOM 6093 C CA . ALA B 1 321 ? -7.582 60.469 14.664 1 98.62 321 ALA B CA 1
ATOM 6094 C C . ALA B 1 321 ? -7.496 60.781 13.18 1 98.62 321 ALA B C 1
ATOM 6096 O O . ALA B 1 321 ? -7.793 61.906 12.758 1 98.62 321 ALA B O 1
ATOM 6097 N N . ALA B 1 322 ? -7.113 59.844 12.406 1 98 322 ALA B N 1
ATOM 6098 C CA . ALA B 1 322 ? -6.91 60.062 10.977 1 98 322 ALA B CA 1
ATOM 6099 C C . ALA B 1 322 ? -8.242 60.281 10.266 1 98 322 ALA B C 1
ATOM 6101 O O . ALA B 1 322 ? -8.281 60.875 9.18 1 98 322 ALA B O 1
ATOM 6102 N N . GLN B 1 323 ? -9.32 59.875 10.828 1 96.62 323 GLN B N 1
ATOM 6103 C CA . GLN B 1 323 ? -10.602 59.844 10.133 1 96.62 323 GLN B CA 1
ATOM 6104 C C . GLN B 1 323 ? -11.234 61.219 10.055 1 96.62 323 GLN B C 1
ATOM 6106 O O . GLN B 1 323 ? -11.93 61.562 9.086 1 96.62 323 GLN B O 1
ATOM 6111 N N . SER B 1 324 ? -11.094 62.062 11.141 1 96.38 324 SER B N 1
ATOM 6112 C CA . SER B 1 324 ? -11.734 63.375 11.109 1 96.38 324 SER B CA 1
ATOM 6113 C C . SER B 1 324 ? -11.148 64.312 12.172 1 96.38 324 SER B C 1
ATOM 6115 O O . SER B 1 324 ? -10.555 63.844 13.148 1 96.38 324 SER B O 1
ATOM 6117 N N . GLU B 1 325 ? -11.328 65.562 11.961 1 97.31 325 GLU B N 1
ATOM 6118 C CA . GLU B 1 325 ? -10.875 66.562 12.906 1 97.31 325 GLU B CA 1
ATOM 6119 C C . GLU B 1 325 ? -11.602 66.438 14.242 1 97.31 325 GLU B C 1
ATOM 6121 O O . GLU B 1 325 ? -10.992 66.625 15.297 1 97.31 325 GLU B O 1
ATOM 6126 N N . ARG B 1 326 ? -12.82 66.062 14.164 1 97.56 326 ARG B N 1
ATOM 6127 C CA . ARG B 1 326 ? -13.625 65.938 15.375 1 97.56 326 ARG B CA 1
ATOM 6128 C C . ARG B 1 326 ? -13.125 64.812 16.25 1 97.56 326 ARG B C 1
ATOM 6130 O O . ARG B 1 326 ? -13.047 64.938 17.469 1 97.56 326 ARG B O 1
ATOM 6137 N N . LEU B 1 327 ? -12.812 63.75 15.633 1 98.31 327 LEU B N 1
ATOM 6138 C CA . LEU B 1 327 ? -12.336 62.562 16.359 1 98.31 327 LEU B CA 1
ATOM 6139 C C . LEU B 1 327 ? -10.953 62.812 16.953 1 98.31 327 LEU B C 1
ATOM 6141 O O . LEU B 1 327 ? -10.672 62.375 18.078 1 98.31 327 LEU B O 1
ATOM 6145 N N . ALA B 1 328 ? -10.156 63.562 16.281 1 98.44 328 ALA B N 1
ATOM 6146 C CA . ALA B 1 328 ? -8.859 63.969 16.812 1 98.44 328 ALA B CA 1
ATOM 6147 C C . ALA B 1 328 ? -9.023 64.812 18.047 1 98.44 328 ALA B C 1
ATOM 6149 O O . ALA B 1 328 ? -8.289 64.688 19.031 1 98.44 328 ALA B O 1
ATOM 6150 N N . SER B 1 329 ? -9.984 65.75 17.984 1 98.5 329 SER B N 1
ATOM 6151 C CA . SER B 1 329 ? -10.273 66.562 19.125 1 98.5 329 SER B CA 1
ATOM 6152 C C . SER B 1 329 ? -10.711 65.75 20.344 1 98.5 329 SER B C 1
ATOM 6154 O O . SER B 1 329 ? -10.352 66.125 21.469 1 98.5 329 SER B O 1
ATOM 6156 N N . ALA B 1 330 ? -11.516 64.75 20.047 1 98 330 ALA B N 1
ATOM 6157 C CA . ALA B 1 330 ? -11.969 63.906 21.125 1 98 330 ALA B CA 1
ATOM 6158 C C . ALA B 1 330 ? -10.789 63.25 21.828 1 98 330 ALA B C 1
ATOM 6160 O O . ALA B 1 330 ? -10.797 63.094 23.047 1 98 330 ALA B O 1
ATOM 6161 N N . ILE B 1 331 ? -9.812 62.875 21.109 1 98.56 331 ILE B N 1
ATOM 6162 C CA . ILE B 1 331 ? -8.617 62.25 21.656 1 98.56 331 ILE B CA 1
ATOM 6163 C C . ILE B 1 331 ? -7.836 63.25 22.5 1 98.56 331 ILE B C 1
ATOM 6165 O O . ILE B 1 331 ? -7.371 62.906 23.594 1 98.56 331 ILE B O 1
ATOM 6169 N N . ILE B 1 332 ? -7.691 64.5 22.016 1 98.19 332 ILE B N 1
ATOM 6170 C CA . ILE B 1 332 ? -6.992 65.562 22.734 1 98.19 332 ILE B CA 1
ATOM 6171 C C . ILE B 1 332 ? -7.699 65.812 24.062 1 98.19 332 ILE B C 1
ATOM 6173 O O . ILE B 1 332 ? -7.055 65.875 25.109 1 98.19 332 ILE B O 1
ATOM 6177 N N . ASN B 1 333 ? -9.016 65.938 23.938 1 97.44 333 ASN B N 1
ATOM 6178 C CA . ASN B 1 333 ? -9.812 66.188 25.125 1 97.44 333 ASN B CA 1
ATOM 6179 C C . ASN B 1 333 ? -9.719 65.062 26.141 1 97.44 333 ASN B C 1
ATOM 6181 O O . ASN B 1 333 ? -9.859 65.312 27.344 1 97.44 333 ASN B O 1
ATOM 6185 N N . GLY B 1 334 ? -9.438 63.875 25.641 1 96.94 334 GLY B N 1
ATOM 6186 C CA . GLY B 1 334 ? -9.305 62.719 26.516 1 96.94 334 GLY B CA 1
ATOM 6187 C C . GLY B 1 334 ? -7.895 62.5 27.016 1 96.94 334 GLY B C 1
ATOM 6188 O O . GLY B 1 334 ? -7.562 61.406 27.516 1 96.94 334 GLY B O 1
ATOM 6189 N N . LYS B 1 335 ? -6.984 63.406 26.828 1 96.94 335 LYS B N 1
ATOM 6190 C CA . LYS B 1 335 ? -5.598 63.406 27.281 1 96.94 335 LYS B CA 1
ATOM 6191 C C . LYS B 1 335 ? -4.758 62.406 26.484 1 96.94 335 LYS B C 1
ATOM 6193 O O . LYS B 1 335 ? -3.797 61.844 26.984 1 96.94 335 LYS B O 1
ATOM 6198 N N . GLY B 1 336 ? -5.246 62.188 25.312 1 97.88 336 GLY B N 1
ATOM 6199 C CA . GLY B 1 336 ? -4.539 61.25 24.453 1 97.88 336 GLY B CA 1
ATOM 6200 C C . GLY B 1 336 ? -3.131 61.719 24.109 1 97.88 336 GLY B C 1
ATOM 6201 O O . GLY B 1 336 ? -2.197 60.906 24.109 1 97.88 336 GLY B O 1
ATOM 6202 N N . VAL B 1 337 ? -2.957 62.969 23.859 1 98.19 337 VAL B N 1
ATOM 6203 C CA . VAL B 1 337 ? -1.661 63.5 23.469 1 98.19 337 VAL B CA 1
ATOM 6204 C C . VAL B 1 337 ? -0.666 63.375 24.609 1 98.19 337 VAL B C 1
ATOM 6206 O O . VAL B 1 337 ? 0.477 62.969 24.406 1 98.19 337 VAL B O 1
ATOM 6209 N N . SER B 1 338 ? -1.122 63.688 25.812 1 97.31 338 SER B N 1
ATOM 6210 C CA . SER B 1 338 ? -0.249 63.594 26.969 1 97.31 338 SER B CA 1
ATOM 6211 C C . SER B 1 338 ? 0.212 62.156 27.203 1 97.31 338 SER B C 1
ATOM 6213 O O . SER B 1 338 ? 1.385 61.906 27.5 1 97.31 338 SER B O 1
ATOM 6215 N N . GLU B 1 339 ? -0.749 61.281 27.094 1 97.5 339 GLU B N 1
ATOM 6216 C CA . GLU B 1 339 ? -0.415 59.875 27.312 1 97.5 339 GLU B CA 1
ATOM 6217 C C . GLU B 1 339 ? 0.523 59.344 26.234 1 97.5 339 GLU B C 1
ATOM 6219 O O . GLU B 1 339 ? 1.426 58.562 26.5 1 97.5 339 GLU B O 1
ATOM 6224 N N . LEU B 1 340 ? 0.313 59.719 25 1 98.25 340 LEU B N 1
ATOM 6225 C CA . LEU B 1 340 ? 1.179 59.281 23.906 1 98.25 340 LEU B CA 1
ATOM 6226 C C . LEU B 1 340 ? 2.578 59.875 24.062 1 98.25 340 LEU B C 1
ATOM 6228 O O . LEU B 1 340 ? 3.57 59.219 23.719 1 98.25 340 LEU B O 1
ATOM 6232 N N . CYS B 1 341 ? 2.609 61.094 24.562 1 96.62 341 CYS B N 1
ATOM 6233 C CA . CYS B 1 341 ? 3.906 61.688 24.844 1 96.62 341 CYS B CA 1
ATOM 6234 C C . CYS B 1 341 ? 4.656 60.875 25.906 1 96.62 341 CYS B C 1
ATOM 6236 O O . CYS B 1 341 ? 5.867 60.688 25.797 1 96.62 341 CYS B O 1
ATOM 6238 N N . ALA B 1 342 ? 3.898 60.5 26.906 1 96.06 342 ALA B N 1
ATOM 6239 C CA . ALA B 1 342 ? 4.504 59.656 27.922 1 96.06 342 ALA B CA 1
ATOM 6240 C C . ALA B 1 342 ? 5.043 58.375 27.328 1 96.06 342 ALA B C 1
ATOM 6242 O O . ALA B 1 342 ? 6.113 57.906 27.719 1 96.06 342 ALA B O 1
ATOM 6243 N N . VAL B 1 343 ? 4.289 57.75 26.391 1 96.5 343 VAL B N 1
ATOM 6244 C CA . VAL B 1 343 ? 4.707 56.531 25.719 1 96.5 343 VAL B CA 1
ATOM 6245 C C . VAL B 1 343 ? 6.008 56.781 24.953 1 96.5 343 VAL B C 1
ATOM 6247 O O . VAL B 1 343 ? 6.914 55.938 24.969 1 96.5 343 VAL B O 1
ATOM 6250 N N . LEU B 1 344 ? 6.082 57.906 24.297 1 94.94 344 LEU B N 1
ATOM 6251 C CA . LEU B 1 344 ? 7.266 58.281 23.531 1 94.94 344 LEU B CA 1
ATOM 6252 C C . LEU B 1 344 ? 8.5 58.344 24.422 1 94.94 344 LEU B C 1
ATOM 6254 O O . LEU B 1 344 ? 9.602 58 23.984 1 94.94 344 LEU B O 1
ATOM 6258 N N . CYS B 1 345 ? 8.281 58.656 25.625 1 92.75 345 CYS B N 1
ATOM 6259 C CA . CYS B 1 345 ? 9.383 58.781 26.562 1 92.75 345 CYS B CA 1
ATOM 6260 C C . CYS B 1 345 ? 9.742 57.438 27.188 1 92.75 345 CYS B C 1
ATOM 6262 O O . CYS B 1 345 ? 10.906 57.188 27.469 1 92.75 345 CYS B O 1
ATOM 6264 N N . ASP B 1 346 ? 8.758 56.656 27.391 1 93.5 346 ASP B N 1
ATOM 6265 C CA . ASP B 1 346 ? 8.914 55.438 28.156 1 93.5 346 ASP B CA 1
ATOM 6266 C C . ASP B 1 346 ? 9.406 54.281 27.266 1 93.5 346 ASP B C 1
ATOM 6268 O O . ASP B 1 346 ? 10.18 53.438 27.703 1 93.5 346 ASP B O 1
ATOM 6272 N N . GLU B 1 347 ? 8.945 54.219 26.062 1 93.81 347 GLU B N 1
ATOM 6273 C CA . GLU B 1 347 ? 9.172 53.062 25.203 1 93.81 347 GLU B CA 1
ATOM 6274 C C . GLU B 1 347 ? 10.5 53.188 24.453 1 93.81 347 GLU B C 1
ATOM 6276 O O . GLU B 1 347 ? 10.867 54.281 24.016 1 93.81 347 GLU B O 1
ATOM 6281 N N . LYS B 1 348 ? 11.164 52.031 24.359 1 91.88 348 LYS B N 1
ATOM 6282 C CA . LYS B 1 348 ? 12.469 52.031 23.703 1 91.88 348 LYS B CA 1
ATOM 6283 C C . LYS B 1 348 ? 12.438 51.281 22.391 1 91.88 348 LYS B C 1
ATOM 6285 O O . LYS B 1 348 ? 13.266 51.5 21.516 1 91.88 348 LYS B O 1
ATOM 6290 N N . GLU B 1 349 ? 11.477 50.469 22.297 1 94.88 349 GLU B N 1
ATOM 6291 C CA . GLU B 1 349 ? 11.398 49.656 21.078 1 94.88 349 GLU B CA 1
ATOM 6292 C C . GLU B 1 349 ? 11.039 50.531 19.875 1 94.88 349 GLU B C 1
ATOM 6294 O O . GLU B 1 349 ? 10 51.188 19.875 1 94.88 349 GLU B O 1
ATOM 6299 N N . ASP B 1 350 ? 11.781 50.406 18.844 1 95.25 350 ASP B N 1
ATOM 6300 C CA . ASP B 1 350 ? 11.703 51.281 17.672 1 95.25 350 ASP B CA 1
ATOM 6301 C C . ASP B 1 350 ? 10.312 51.219 17.047 1 95.25 350 ASP B C 1
ATOM 6303 O O . ASP B 1 350 ? 9.734 52.281 16.734 1 95.25 350 ASP B O 1
ATOM 6307 N N . HIS B 1 351 ? 9.758 50.062 16.875 1 95.31 351 HIS B N 1
ATOM 6308 C CA . HIS B 1 351 ? 8.492 49.969 16.172 1 95.31 351 HIS B CA 1
ATOM 6309 C C . HIS B 1 351 ? 7.359 50.594 16.984 1 95.31 351 HIS B C 1
ATOM 6311 O O . HIS B 1 351 ? 6.398 51.125 16.422 1 95.31 351 HIS B O 1
ATOM 6317 N N . ILE B 1 352 ? 7.414 50.5 18.297 1 97.44 352 ILE B N 1
ATOM 6318 C CA . ILE B 1 352 ? 6.406 51.125 19.156 1 97.44 352 ILE B CA 1
ATOM 6319 C C . ILE B 1 352 ? 6.539 52.625 19.078 1 97.44 352 ILE B C 1
ATOM 6321 O O . ILE B 1 352 ? 5.539 53.344 18.969 1 97.44 352 ILE B O 1
ATOM 6325 N N . VAL B 1 353 ? 7.75 53.062 19.125 1 97.88 353 VAL B N 1
ATOM 6326 C CA . VAL B 1 353 ? 8.016 54.5 19.047 1 97.88 353 VAL B CA 1
ATOM 6327 C C . VAL B 1 353 ? 7.559 55.031 17.703 1 97.88 353 VAL B C 1
ATOM 6329 O O . VAL B 1 353 ? 6.938 56.094 17.625 1 97.88 353 VAL B O 1
ATOM 6332 N N . ALA B 1 354 ? 7.809 54.281 16.688 1 98.06 354 ALA B N 1
ATOM 6333 C CA . ALA B 1 354 ? 7.406 54.688 15.344 1 98.06 354 ALA B CA 1
ATOM 6334 C C . ALA B 1 354 ? 5.891 54.812 15.234 1 98.06 354 ALA B C 1
ATOM 6336 O O . ALA B 1 354 ? 5.371 55.781 14.648 1 98.06 354 ALA B O 1
ATOM 6337 N N . ALA B 1 355 ? 5.227 53.844 15.781 1 98.25 355 ALA B N 1
ATOM 6338 C CA . ALA B 1 355 ? 3.766 53.875 15.766 1 98.25 355 ALA B CA 1
ATOM 6339 C C . ALA B 1 355 ? 3.236 55.062 16.562 1 98.25 355 ALA B C 1
ATOM 6341 O O . ALA B 1 355 ? 2.234 55.688 16.188 1 98.25 355 ALA B O 1
ATOM 6342 N N . THR B 1 356 ? 3.865 55.375 17.641 1 98.56 356 THR B N 1
ATOM 6343 C CA . THR B 1 356 ? 3.457 56.5 18.5 1 98.56 356 THR B CA 1
ATOM 6344 C C . THR B 1 356 ? 3.637 57.812 17.766 1 98.56 356 THR B C 1
ATOM 6346 O O . THR B 1 356 ? 2.752 58.688 17.797 1 98.56 356 THR B O 1
ATOM 6349 N N . VAL B 1 357 ? 4.742 57.938 17.094 1 98.38 357 VAL B N 1
ATOM 6350 C CA . VAL B 1 357 ? 5.02 59.156 16.312 1 98.38 357 VAL B CA 1
ATOM 6351 C C . VAL B 1 357 ? 3.982 59.312 15.203 1 98.38 357 VAL B C 1
ATOM 6353 O O . VAL B 1 357 ? 3.461 60.406 14.984 1 98.38 357 VAL B O 1
ATOM 6356 N N . TRP B 1 358 ? 3.732 58.25 14.531 1 98.44 358 TRP B N 1
ATOM 6357 C CA . TRP B 1 358 ? 2.713 58.25 13.492 1 98.44 358 TRP B CA 1
ATOM 6358 C C . TRP B 1 358 ? 1.364 58.719 14.047 1 98.44 358 TRP B C 1
ATOM 6360 O O . TRP B 1 358 ? 0.68 59.531 13.445 1 98.44 358 TRP B O 1
ATOM 6370 N N . THR B 1 359 ? 1.017 58.125 15.148 1 98.75 359 THR B N 1
ATOM 6371 C CA . THR B 1 359 ? -0.27 58.406 15.773 1 98.75 359 THR B CA 1
ATOM 6372 C C . THR B 1 359 ? -0.366 59.875 16.141 1 98.75 359 THR B C 1
ATOM 6374 O O . THR B 1 359 ? -1.383 60.531 15.891 1 98.75 359 THR B O 1
ATOM 6377 N N . LEU B 1 360 ? 0.667 60.469 16.688 1 98.62 360 LEU B N 1
ATOM 6378 C CA . LEU B 1 360 ? 0.708 61.875 17.031 1 98.62 360 LEU B CA 1
ATOM 6379 C C . LEU B 1 360 ? 0.576 62.75 15.789 1 98.62 360 LEU B C 1
ATOM 6381 O O . LEU B 1 360 ? -0.092 63.781 15.812 1 98.62 360 LEU B O 1
ATOM 6385 N N . GLY B 1 361 ? 1.189 62.312 14.789 1 98.38 361 GLY B N 1
ATOM 6386 C CA . GLY B 1 361 ? 1.033 63 13.516 1 98.38 361 GLY B CA 1
ATOM 6387 C C . GLY B 1 361 ? -0.404 63.031 13.039 1 98.38 361 GLY B C 1
ATOM 6388 O O . GLY B 1 361 ? -0.872 64.062 12.555 1 98.38 361 GLY B O 1
ATOM 6389 N N . GLN B 1 362 ? -1.094 61.906 13.18 1 98.5 362 GLN B N 1
ATOM 6390 C CA . GLN B 1 362 ? -2.486 61.844 12.758 1 98.5 362 GLN B CA 1
ATOM 6391 C C . GLN B 1 362 ? -3.369 62.75 13.586 1 98.5 362 GLN B C 1
ATOM 6393 O O . GLN B 1 362 ? -4.355 63.312 13.086 1 98.5 362 GLN B O 1
ATOM 6398 N N . ILE B 1 363 ? -3.027 63 14.797 1 98.44 363 ILE B N 1
ATOM 6399 C CA . ILE B 1 363 ? -3.807 63.844 15.695 1 98.44 363 ILE B CA 1
ATOM 6400 C C . ILE B 1 363 ? -3.572 65.312 15.344 1 98.44 363 ILE B C 1
ATOM 6402 O O . ILE B 1 363 ? -4.52 66.062 15.266 1 98.44 363 ILE B O 1
ATOM 6406 N N . GLY B 1 364 ? -2.391 65.688 15.008 1 98.12 364 GLY B N 1
ATOM 6407 C CA . GLY B 1 364 ? -1.994 67.125 14.906 1 98.12 364 GLY B CA 1
ATOM 6408 C C . GLY B 1 364 ? -2.156 67.688 13.508 1 98.12 364 GLY B C 1
ATOM 6409 O O . GLY B 1 364 ? -2.018 68.875 13.297 1 98.12 364 GLY B O 1
ATOM 6410 N N . LYS B 1 365 ? -2.564 66.938 12.555 1 97.44 365 LYS B N 1
ATOM 6411 C CA . LYS B 1 365 ? -2.49 67.312 11.156 1 97.44 365 LYS B CA 1
ATOM 6412 C C . LYS B 1 365 ? -3.74 68.062 10.742 1 97.44 365 LYS B C 1
ATOM 6414 O O . LYS B 1 365 ? -3.787 68.688 9.656 1 97.44 365 LYS B O 1
ATOM 6419 N N . HIS B 1 366 ? -4.727 68.125 11.523 1 97.19 366 HIS B N 1
ATOM 6420 C CA . HIS B 1 366 ? -6.047 68.562 11.07 1 97.19 366 HIS B CA 1
ATOM 6421 C C . HIS B 1 366 ? -6.164 70.125 11.094 1 97.19 366 HIS B C 1
ATOM 6423 O O . HIS B 1 366 ? -6.688 70.688 10.156 1 97.19 366 HIS B O 1
ATOM 6429 N N . SER B 1 367 ? -5.797 70.812 12.195 1 96.69 367 SER B N 1
ATOM 6430 C CA . SER B 1 367 ? -5.949 72.25 12.344 1 96.69 367 SER B CA 1
ATOM 6431 C C . SER B 1 367 ? -4.891 72.812 13.273 1 96.69 367 SER B C 1
ATOM 6433 O O . SER B 1 367 ? -4.09 72.062 13.844 1 96.69 367 SER B O 1
ATOM 6435 N N . SER B 1 368 ? -4.906 74.125 13.414 1 96.12 368 SER B N 1
ATOM 6436 C CA . SER B 1 368 ? -3.953 74.812 14.273 1 96.12 368 SER B CA 1
ATOM 6437 C C . SER B 1 368 ? -4.156 74.438 15.742 1 96.12 368 SER B C 1
ATOM 6439 O O . SER B 1 368 ? -3.195 74.312 16.5 1 96.12 368 SER B O 1
ATOM 6441 N N . GLU B 1 369 ? -5.367 74.188 16.031 1 96.31 369 GLU B N 1
ATOM 6442 C CA . GLU B 1 369 ? -5.66 73.75 17.406 1 96.31 369 GLU B CA 1
ATOM 6443 C C . GLU B 1 369 ? -5.094 72.375 17.719 1 96.31 369 GLU B C 1
ATOM 6445 O O . GLU B 1 369 ? -4.57 72.125 18.797 1 96.31 369 GLU B O 1
ATOM 6450 N N . HIS B 1 370 ? -5.191 71.5 16.75 1 97.81 370 HIS B N 1
ATOM 6451 C CA . HIS B 1 370 ? -4.641 70.188 16.906 1 97.81 370 HIS B CA 1
ATOM 6452 C C . HIS B 1 370 ? -3.121 70.188 17.016 1 97.81 370 HIS B C 1
ATOM 6454 O O . HIS B 1 370 ? -2.535 69.562 17.891 1 97.81 370 HIS B O 1
ATOM 6460 N N . SER B 1 371 ? -2.553 70.938 16.156 1 97.31 371 SER B N 1
ATOM 6461 C CA . SER B 1 371 ? -1.102 71.125 16.172 1 97.31 371 SER B CA 1
ATOM 6462 C C . SER B 1 371 ? -0.619 71.75 17.469 1 97.31 371 SER B C 1
ATOM 6464 O O . SER B 1 371 ? 0.43 71.375 18 1 97.31 371 SER B O 1
ATOM 6466 N N . LYS B 1 372 ? -1.361 72.688 17.938 1 96.62 372 LYS B N 1
ATOM 6467 C CA . LYS B 1 372 ? -1.021 73.375 19.188 1 96.62 372 LYS B CA 1
ATOM 6468 C C . LYS B 1 372 ? -0.958 72.438 20.344 1 96.62 372 LYS B C 1
ATOM 6470 O O . LYS B 1 372 ? -0.115 72.562 21.234 1 96.62 372 LYS B O 1
ATOM 6475 N N . SER B 1 373 ? -1.847 71.438 20.312 1 97.06 373 SER B N 1
ATOM 6476 C CA . SER B 1 373 ? -1.859 70.438 21.375 1 97.06 373 SER B CA 1
ATOM 6477 C C . SER B 1 373 ? -0.546 69.688 21.422 1 97.06 373 SER B C 1
ATOM 6479 O O . SER B 1 373 ? -0.077 69.312 22.5 1 97.06 373 SER B O 1
ATOM 6481 N N . LEU B 1 374 ? 0.061 69.438 20.328 1 97.62 374 LEU B N 1
ATOM 6482 C CA . LEU B 1 374 ? 1.355 68.75 20.266 1 97.62 374 LEU B CA 1
ATOM 6483 C C . LEU B 1 374 ? 2.469 69.688 20.75 1 97.62 374 LEU B C 1
ATOM 6485 O O . LEU B 1 374 ? 3.375 69.25 21.469 1 97.62 374 LEU B O 1
ATOM 6489 N N . ALA B 1 375 ? 2.322 70.938 20.375 1 95.38 375 ALA B N 1
ATOM 6490 C CA . ALA B 1 375 ? 3.314 71.938 20.766 1 95.38 375 ALA B CA 1
ATOM 6491 C C . ALA B 1 375 ? 3.354 72.062 22.281 1 95.38 375 ALA B C 1
ATOM 6493 O O . ALA B 1 375 ? 4.43 72.062 22.875 1 95.38 375 ALA B O 1
ATOM 6494 N N . VAL B 1 376 ? 2.186 72.188 22.797 1 94.94 376 VAL B N 1
ATOM 6495 C CA . VAL B 1 376 ? 2.066 72.438 24.234 1 94.94 376 VAL B CA 1
ATOM 6496 C C . VAL B 1 376 ? 2.605 71.188 25 1 94.94 376 VAL B C 1
ATOM 6498 O O . VAL B 1 376 ? 3.189 71.375 26.078 1 94.94 376 VAL B O 1
ATOM 6501 N N . ALA B 1 377 ? 2.531 70.062 24.391 1 95.5 377 ALA B N 1
ATOM 6502 C CA . ALA B 1 377 ? 2.996 68.812 25.016 1 95.5 377 ALA B CA 1
ATOM 6503 C C . ALA B 1 377 ? 4.469 68.562 24.719 1 95.5 377 ALA B C 1
ATOM 6505 O O . ALA B 1 377 ? 5.02 67.562 25.094 1 95.5 377 ALA B O 1
ATOM 6506 N N . ASN B 1 378 ? 5.168 69.438 24.031 1 93.81 378 ASN B N 1
ATOM 6507 C CA . ASN B 1 378 ? 6.586 69.375 23.688 1 93.81 378 ASN B CA 1
ATOM 6508 C C . ASN B 1 378 ? 6.914 68.188 22.844 1 93.81 378 ASN B C 1
ATOM 6510 O O . ASN B 1 378 ? 7.945 67.5 23.047 1 93.81 378 ASN B O 1
ATOM 6514 N N . VAL B 1 379 ? 6.012 67.812 21.953 1 96.31 379 VAL B N 1
ATOM 6515 C CA . VAL B 1 379 ? 6.148 66.625 21.109 1 96.31 379 VAL B CA 1
ATOM 6516 C C . VAL B 1 379 ? 7.133 66.938 19.969 1 96.31 379 VAL B C 1
ATOM 6518 O O . VAL B 1 379 ? 7.91 66.062 19.578 1 96.31 379 VAL B O 1
ATOM 6521 N N . PHE B 1 380 ? 7.176 68.188 19.5 1 95.81 380 PHE B N 1
ATOM 6522 C CA . PHE B 1 380 ? 7.938 68.5 18.297 1 95.81 380 PHE B CA 1
ATOM 6523 C C . PHE B 1 380 ? 9.43 68.312 18.531 1 95.81 380 PHE B C 1
ATOM 6525 O O . PHE B 1 380 ? 10.102 67.688 17.766 1 95.81 380 PHE B O 1
ATOM 6532 N N . PRO B 1 381 ? 9.938 68.812 19.688 1 93.88 381 PRO B N 1
ATOM 6533 C CA . PRO B 1 381 ? 11.359 68.562 19.938 1 93.88 381 PRO B CA 1
ATOM 6534 C C . PRO B 1 381 ? 11.711 67.062 20.047 1 93.88 381 PRO B C 1
ATOM 6536 O O . PRO B 1 381 ? 12.781 66.688 19.609 1 93.88 381 PRO B O 1
ATOM 6539 N N . LYS B 1 382 ? 10.844 66.438 20.578 1 94.94 382 LYS B N 1
ATOM 6540 C CA . LYS B 1 382 ? 11.078 65 20.75 1 94.94 382 LYS B CA 1
ATOM 6541 C C . LYS B 1 382 ? 11.094 64.25 19.391 1 94.94 382 LYS B C 1
ATOM 6543 O O . LYS B 1 382 ? 11.945 63.406 19.156 1 94.94 382 LYS B O 1
ATOM 6548 N N . MET B 1 383 ? 10.141 64.625 18.547 1 95.94 383 MET B N 1
ATOM 6549 C CA . MET B 1 383 ? 10.086 64 17.219 1 95.94 383 MET B CA 1
ATOM 6550 C C . MET B 1 383 ? 11.32 64.375 16.406 1 95.94 383 MET B C 1
ATOM 6552 O O . MET B 1 383 ? 11.852 63.562 15.648 1 95.94 383 MET B O 1
ATOM 6556 N N . MET B 1 384 ? 11.758 65.562 16.656 1 94.38 384 MET B N 1
ATOM 6557 C CA . MET B 1 384 ? 12.953 66.062 15.961 1 94.38 384 MET B CA 1
ATOM 6558 C C . MET B 1 384 ? 14.188 65.25 16.391 1 94.38 384 MET B C 1
ATOM 6560 O O . MET B 1 384 ? 15.031 64.938 15.562 1 94.38 384 MET B O 1
ATOM 6564 N N . LYS B 1 385 ? 14.25 65.062 17.641 1 93.62 385 LYS B N 1
ATOM 6565 C CA . LYS B 1 385 ? 15.359 64.25 18.156 1 93.62 385 LYS B CA 1
ATOM 6566 C C . LYS B 1 385 ? 15.336 62.844 17.594 1 93.62 385 LYS B C 1
ATOM 6568 O O . LYS B 1 385 ? 16.391 62.281 17.281 1 93.62 385 LYS B O 1
ATOM 6573 N N . LEU B 1 386 ? 14.164 62.281 17.484 1 95.56 386 LEU B N 1
ATOM 6574 C CA . LEU B 1 386 ? 14.016 60.938 16.938 1 95.56 386 LEU B CA 1
ATOM 6575 C C . LEU B 1 386 ? 14.414 60.906 15.461 1 95.56 386 LEU B C 1
ATOM 6577 O O . LEU B 1 386 ? 15.055 59.969 15.008 1 95.56 386 LEU B O 1
ATOM 6581 N N . TYR B 1 387 ? 14.094 61.938 14.742 1 95.5 387 TYR B N 1
ATOM 6582 C CA . TYR B 1 387 ? 14.461 62.031 13.328 1 95.5 387 TYR B CA 1
ATOM 6583 C C . TYR B 1 387 ? 15.969 62.094 13.156 1 95.5 387 TYR B C 1
ATOM 6585 O O . TYR B 1 387 ? 16.531 61.5 12.234 1 95.5 387 TYR B O 1
ATOM 6593 N N . SER B 1 388 ? 16.625 62.719 14.102 1 93.38 388 SER B N 1
ATOM 6594 C CA . SER B 1 388 ? 18.062 63 13.945 1 93.38 388 SER B CA 1
ATOM 6595 C C . SER B 1 388 ? 18.906 61.906 14.594 1 93.38 388 SER B C 1
ATOM 6597 O O . SER B 1 388 ? 20.109 61.844 14.375 1 93.38 388 SER B O 1
ATOM 6599 N N . SER B 1 389 ? 18.297 61.156 15.344 1 94.06 389 SER B N 1
ATOM 6600 C CA . SER B 1 389 ? 19.031 60.125 16.078 1 94.06 389 SER B CA 1
ATOM 6601 C C . SER B 1 389 ? 19.562 59.062 15.133 1 94.06 389 SER B C 1
ATOM 6603 O O . SER B 1 389 ? 18.797 58.469 14.344 1 94.06 389 SER B O 1
ATOM 6605 N N . PRO B 1 390 ? 20.797 58.688 15.281 1 93.75 390 PRO B N 1
ATOM 6606 C CA . PRO B 1 390 ? 21.359 57.625 14.469 1 93.75 390 PRO B CA 1
ATOM 6607 C C . PRO B 1 390 ? 20.859 56.25 14.891 1 93.75 390 PRO B C 1
ATOM 6609 O O . PRO B 1 390 ? 20.969 55.281 14.141 1 93.75 390 PRO B O 1
ATOM 6612 N N . LYS B 1 391 ? 20.281 56.188 16.031 1 94.94 391 LYS B N 1
ATOM 6613 C CA . LYS B 1 391 ? 19.797 54.906 16.547 1 94.94 391 LYS B CA 1
ATOM 6614 C C . LYS B 1 391 ? 18.406 54.594 16 1 94.94 391 LYS B C 1
ATOM 6616 O O . LYS B 1 391 ? 17.938 53.469 16.078 1 94.94 391 LYS B O 1
ATOM 6621 N N . SER B 1 392 ? 17.719 55.562 15.461 1 95.19 392 SER B N 1
ATOM 6622 C CA . SER B 1 392 ? 16.359 55.375 14.938 1 95.19 392 SER B CA 1
ATOM 6623 C C . SER B 1 392 ? 16.375 54.594 13.633 1 95.19 392 SER B C 1
ATOM 6625 O O . SER B 1 392 ? 17.25 54.781 12.797 1 95.19 392 SER B O 1
ATOM 6627 N N . SER B 1 393 ? 15.484 53.719 13.469 1 96.44 393 SER B N 1
ATOM 6628 C CA . SER B 1 393 ? 15.336 52.969 12.219 1 96.44 393 SER B CA 1
ATOM 6629 C C . SER B 1 393 ? 14.922 53.906 11.078 1 96.44 393 SER B C 1
ATOM 6631 O O . SER B 1 393 ? 14.5 55.031 11.312 1 96.44 393 SER B O 1
ATOM 6633 N N . GLU B 1 394 ? 15.047 53.469 9.875 1 97.06 394 GLU B N 1
ATOM 6634 C CA . GLU B 1 394 ? 14.602 54.25 8.719 1 97.06 394 GLU B CA 1
ATOM 6635 C C . GLU B 1 394 ? 13.102 54.5 8.773 1 97.06 394 GLU B C 1
ATOM 6637 O O . GLU B 1 394 ? 12.641 55.594 8.391 1 97.06 394 GLU B O 1
ATOM 6642 N N . ASP B 1 395 ? 12.383 53.438 9.203 1 96.88 395 ASP B N 1
ATOM 6643 C CA . ASP B 1 395 ? 10.93 53.594 9.32 1 96.88 395 ASP B CA 1
ATOM 6644 C C . ASP B 1 395 ? 10.578 54.719 10.32 1 96.88 395 ASP B C 1
ATOM 6646 O O . ASP B 1 395 ? 9.711 55.531 10.047 1 96.88 395 ASP B O 1
ATOM 6650 N N . LEU B 1 396 ? 11.18 54.688 11.445 1 97.5 396 LEU B N 1
ATOM 6651 C CA . LEU B 1 396 ? 10.93 55.688 12.469 1 97.5 396 LEU B CA 1
ATOM 6652 C C . LEU B 1 396 ? 11.312 57.094 11.977 1 97.5 396 LEU B C 1
ATOM 6654 O O . LEU B 1 396 ? 10.57 58.062 12.18 1 97.5 396 LEU B O 1
ATOM 6658 N N . ARG B 1 397 ? 12.375 57.188 11.305 1 96.75 397 ARG B N 1
ATOM 6659 C CA . ARG B 1 397 ? 12.836 58.469 10.766 1 96.75 397 ARG B CA 1
ATOM 6660 C C . ARG B 1 397 ? 11.836 59.031 9.758 1 96.75 397 ARG B C 1
ATOM 6662 O O . ARG B 1 397 ? 11.508 60.219 9.797 1 96.75 397 ARG B O 1
ATOM 6669 N N . GLN B 1 398 ? 11.422 58.188 8.961 1 97.25 398 GLN B N 1
ATOM 6670 C CA . GLN B 1 398 ? 10.477 58.625 7.93 1 97.25 398 GLN B CA 1
ATOM 6671 C C . GLN B 1 398 ? 9.148 59.062 8.539 1 97.25 398 GLN B C 1
ATOM 6673 O O . GLN B 1 398 ? 8.57 60.062 8.117 1 97.25 398 GLN B O 1
ATOM 6678 N N . LYS B 1 399 ? 8.688 58.281 9.438 1 97.81 399 LYS B N 1
ATOM 6679 C CA . LYS B 1 399 ? 7.422 58.625 10.086 1 97.81 399 LYS B CA 1
ATOM 6680 C C . LYS B 1 399 ? 7.547 59.906 10.891 1 97.81 399 LYS B C 1
ATOM 6682 O O . LYS B 1 399 ? 6.617 60.719 10.938 1 97.81 399 LYS B O 1
ATOM 6687 N N . ALA B 1 400 ? 8.664 60.094 11.539 1 97.44 400 ALA B N 1
ATOM 6688 C CA . ALA B 1 400 ? 8.906 61.344 12.266 1 97.44 400 ALA B CA 1
ATOM 6689 C C . ALA B 1 400 ? 8.922 62.531 11.32 1 97.44 400 ALA B C 1
ATOM 6691 O O . ALA B 1 400 ? 8.297 63.562 11.602 1 97.44 400 ALA B O 1
ATOM 6692 N N . LYS B 1 401 ? 9.57 62.406 10.266 1 96.62 401 LYS B N 1
ATOM 6693 C CA . LYS B 1 401 ? 9.641 63.469 9.273 1 96.62 401 LYS B CA 1
ATOM 6694 C C . LYS B 1 401 ? 8.25 63.812 8.75 1 96.62 401 LYS B C 1
ATOM 6696 O O . LYS B 1 401 ? 7.887 65 8.695 1 96.62 401 LYS B O 1
ATOM 6701 N N . GLU B 1 402 ? 7.551 62.812 8.367 1 97.25 402 GLU B N 1
ATOM 6702 C CA . GLU B 1 402 ? 6.219 63.031 7.805 1 97.25 402 GLU B CA 1
ATOM 6703 C C . GLU B 1 402 ? 5.277 63.656 8.836 1 97.25 402 GLU B C 1
ATOM 6705 O O . GLU B 1 402 ? 4.488 64.562 8.516 1 97.25 402 GLU B O 1
ATOM 6710 N N . SER B 1 403 ? 5.367 63.125 10.031 1 98 403 SER B N 1
ATOM 6711 C CA . SER B 1 403 ? 4.527 63.656 11.094 1 98 403 SER B CA 1
ATOM 6712 C C . SER B 1 403 ? 4.863 65.125 11.383 1 98 403 SER B C 1
ATOM 6714 O O . SER B 1 403 ? 3.965 65.938 11.555 1 98 403 SER B O 1
ATOM 6716 N N . LEU B 1 404 ? 6.141 65.438 11.422 1 96.75 404 LEU B N 1
ATOM 6717 C CA . LEU B 1 404 ? 6.578 66.812 11.633 1 96.75 404 LEU B CA 1
ATOM 6718 C C . LEU B 1 404 ? 6.102 67.688 10.5 1 96.75 404 LEU B C 1
ATOM 6720 O O . LEU B 1 404 ? 5.566 68.812 10.742 1 96.75 404 LEU B O 1
ATOM 6724 N N . LYS B 1 405 ? 6.246 67.25 9.352 1 95.75 405 LYS B N 1
ATOM 6725 C CA . LYS B 1 405 ? 5.824 68 8.188 1 95.75 405 LYS B CA 1
ATOM 6726 C C . LYS B 1 405 ? 4.34 68.375 8.273 1 95.75 405 LYS B C 1
ATOM 6728 O O . LYS B 1 405 ? 3.965 69.5 8.133 1 95.75 405 LYS B O 1
ATOM 6733 N N . GLN B 1 406 ? 3.525 67.438 8.586 1 96.5 406 GLN B N 1
ATOM 6734 C CA . GLN B 1 406 ? 2.076 67.625 8.562 1 96.5 406 GLN B CA 1
ATOM 6735 C C . GLN B 1 406 ? 1.606 68.438 9.727 1 96.5 406 GLN B C 1
ATOM 6737 O O . GLN B 1 406 ? 0.668 69.25 9.586 1 96.5 406 GLN B O 1
ATOM 6742 N N . THR B 1 407 ? 2.248 68.375 10.805 1 97.19 407 THR B N 1
ATOM 6743 C CA . THR B 1 407 ? 1.773 69 12.016 1 97.19 407 THR B CA 1
ATOM 6744 C C . THR B 1 407 ? 2.34 70.438 12.109 1 97.19 407 THR B C 1
ATOM 6746 O O . THR B 1 407 ? 1.646 71.375 12.539 1 97.19 407 THR B O 1
ATOM 6749 N N . LEU B 1 408 ? 3.557 70.625 11.648 1 94.69 408 LEU B N 1
ATOM 6750 C CA . LEU B 1 408 ? 4.188 71.938 11.727 1 94.69 408 LEU B CA 1
ATOM 6751 C C . LEU B 1 408 ? 3.529 72.875 10.758 1 94.69 408 LEU B C 1
ATOM 6753 O O . LEU B 1 408 ? 3.43 74.125 11.047 1 94.69 408 LEU B O 1
ATOM 6757 N N . LYS B 1 409 ? 3.043 72.438 9.719 1 93.62 409 LYS B N 1
ATOM 6758 C CA . LYS B 1 409 ? 2.389 73.25 8.727 1 93.62 409 LYS B CA 1
ATOM 6759 C C . LYS B 1 409 ? 1.116 73.875 9.289 1 93.62 409 LYS B C 1
ATOM 6761 O O . LYS B 1 409 ? 0.624 74.875 8.758 1 93.62 409 LYS B O 1
ATOM 6766 N N . LYS B 1 410 ? 0.647 73.25 10.32 1 94.62 410 LYS B N 1
ATOM 6767 C CA . LYS B 1 410 ? -0.586 73.75 10.93 1 94.62 410 LYS B CA 1
ATOM 6768 C C . LYS B 1 410 ? -0.299 74.5 12.219 1 94.62 410 LYS B C 1
ATOM 6770 O O . LYS B 1 410 ? -1.204 75.125 12.805 1 94.62 410 LYS B O 1
ATOM 6775 N N . CYS B 1 411 ? 0.917 74.625 12.633 1 94.56 411 CYS B N 1
ATOM 6776 C CA . CYS B 1 411 ? 1.259 75.125 13.953 1 94.56 411 CYS B CA 1
ATOM 6777 C C . CYS B 1 411 ? 1.271 76.688 13.969 1 94.56 411 CYS B C 1
ATOM 6779 O O . CYS B 1 411 ? 2.012 77.312 13.211 1 94.56 411 CYS B O 1
ATOM 6781 N N . THR B 1 412 ? 0.537 77.25 14.852 1 91.69 412 THR B N 1
ATOM 6782 C CA . THR B 1 412 ? 0.504 78.688 14.977 1 91.69 412 THR B CA 1
ATOM 6783 C C . THR B 1 412 ? 1.117 79.125 16.297 1 91.69 412 THR B C 1
ATOM 6785 O O . THR B 1 412 ? 1.11 80.312 16.625 1 91.69 412 THR B O 1
ATOM 6788 N N . HIS B 1 413 ? 1.571 78.25 17 1 91.06 413 HIS B N 1
ATOM 6789 C CA . HIS B 1 413 ? 2.227 78.5 18.266 1 91.06 413 HIS B CA 1
ATOM 6790 C C . HIS B 1 413 ? 3.648 79 18.062 1 91.06 413 HIS B C 1
ATOM 6792 O O . HIS B 1 413 ? 4.59 78.25 17.969 1 91.06 413 HIS B O 1
ATOM 6798 N N . LEU B 1 414 ? 3.85 80.188 18.188 1 86.25 414 LEU B N 1
ATOM 6799 C CA . LEU B 1 414 ? 5.082 80.875 17.781 1 86.25 414 LEU B CA 1
ATOM 6800 C C . LEU B 1 414 ? 6.254 80.438 18.656 1 86.25 414 LEU B C 1
ATOM 6802 O O . LEU B 1 414 ? 7.363 80.25 18.141 1 86.25 414 LEU B O 1
ATOM 6806 N N . HIS B 1 415 ? 5.961 80.312 19.922 1 86.94 415 HIS B N 1
ATOM 6807 C CA . HIS B 1 415 ? 7.027 79.938 20.828 1 86.94 415 HIS B CA 1
ATOM 6808 C C . HIS B 1 415 ? 7.594 78.562 20.469 1 86.94 415 HIS B C 1
ATOM 6810 O O . HIS B 1 415 ? 8.805 78.375 20.531 1 86.94 415 HIS B O 1
ATOM 6816 N N . ALA B 1 416 ? 6.73 77.688 20.047 1 89.75 416 ALA B N 1
ATOM 6817 C CA . ALA B 1 416 ? 7.156 76.375 19.672 1 89.75 416 ALA B CA 1
ATOM 6818 C C . ALA B 1 416 ? 7.949 76.375 18.359 1 89.75 416 ALA B C 1
ATOM 6820 O O . ALA B 1 416 ? 8.977 75.688 18.25 1 89.75 416 ALA B O 1
ATOM 6821 N N . LEU B 1 417 ? 7.535 77.188 17.438 1 87.75 417 LEU B N 1
ATOM 6822 C CA . LEU B 1 417 ? 8.211 77.312 16.156 1 87.75 417 LEU B CA 1
ATOM 6823 C C . LEU B 1 417 ? 9.602 77.875 16.312 1 87.75 417 LEU B C 1
ATOM 6825 O O . LEU B 1 417 ? 10.562 77.438 15.719 1 87.75 417 LEU B O 1
ATOM 6829 N N . GLU B 1 418 ? 9.641 78.812 17.188 1 84.31 418 GLU B N 1
ATOM 6830 C CA . GLU B 1 418 ? 10.906 79.5 17.422 1 84.31 418 GLU B CA 1
ATOM 6831 C C . GLU B 1 418 ? 11.922 78.562 18.062 1 84.31 418 GLU B C 1
ATOM 6833 O O . GLU B 1 418 ? 13.109 78.625 17.719 1 84.31 418 GLU B O 1
ATOM 6838 N N . SER B 1 419 ? 11.461 77.875 18.938 1 86.69 419 SER B N 1
ATOM 6839 C CA . SER B 1 419 ? 12.336 76.938 19.656 1 86.69 419 SER B CA 1
ATOM 6840 C C . SER B 1 419 ? 12.906 75.875 18.719 1 86.69 419 SER B C 1
ATOM 6842 O O . SER B 1 419 ? 14.008 75.375 18.938 1 86.69 419 SER B O 1
ATOM 6844 N N . LEU B 1 420 ? 12.227 75.562 17.672 1 89 420 LEU B N 1
ATOM 6845 C CA . LEU B 1 420 ? 12.641 74.562 16.75 1 89 420 LEU B CA 1
ATOM 6846 C C . LEU B 1 420 ? 13.656 75.062 15.742 1 89 420 LEU B C 1
ATOM 6848 O O . LEU B 1 420 ? 14.414 74.312 15.148 1 89 420 LEU B O 1
ATOM 6852 N N . LEU B 1 421 ? 13.68 76.312 15.555 1 82.19 421 LEU B N 1
ATOM 6853 C CA . LEU B 1 421 ? 14.547 76.938 14.57 1 82.19 421 LEU B CA 1
ATOM 6854 C C . LEU B 1 421 ? 16.016 76.75 14.938 1 82.19 421 LEU B C 1
ATOM 6856 O O . LEU B 1 421 ? 16.891 76.75 14.062 1 82.19 421 LEU B O 1
ATOM 6860 N N . GLU B 1 422 ? 16.328 76.562 16.156 1 77.38 422 GLU B N 1
ATOM 6861 C CA . GLU B 1 422 ? 17.719 76.5 16.641 1 77.38 422 GLU B CA 1
ATOM 6862 C C . GLU B 1 422 ? 18.375 75.188 16.234 1 77.38 422 GLU B C 1
ATOM 6864 O O . GLU B 1 422 ? 19.547 75.188 15.867 1 77.38 422 GLU B O 1
ATOM 6869 N N . ASP B 1 423 ? 17.672 74.188 16.219 1 80.5 423 ASP B N 1
ATOM 6870 C CA . ASP B 1 423 ? 18.344 72.875 16.109 1 80.5 423 ASP B CA 1
ATOM 6871 C C . ASP B 1 423 ? 17.703 72 15.016 1 80.5 423 ASP B C 1
ATOM 6873 O O . ASP B 1 423 ? 18.016 70.812 14.875 1 80.5 423 ASP B O 1
ATOM 6877 N N . ALA B 1 424 ? 16.938 72.562 14.172 1 88.5 424 ALA B N 1
ATOM 6878 C CA . ALA B 1 424 ? 16.203 71.75 13.203 1 88.5 424 ALA B CA 1
ATOM 6879 C C . ALA B 1 424 ? 17.078 71.375 12.008 1 88.5 424 ALA B C 1
ATOM 6881 O O . ALA B 1 424 ? 17.781 72.25 11.461 1 88.5 424 ALA B O 1
ATOM 6882 N N . PRO B 1 425 ? 17.125 70.125 11.672 1 88.44 425 PRO B N 1
ATOM 6883 C CA . PRO B 1 425 ? 17.828 69.75 10.43 1 88.44 425 PRO B CA 1
ATOM 6884 C C . PRO B 1 425 ? 17.172 70.375 9.195 1 88.44 425 PRO B C 1
ATOM 6886 O O . PRO B 1 425 ? 15.984 70.688 9.211 1 88.44 425 PRO B O 1
ATOM 6889 N N . LEU B 1 426 ? 17.938 70.438 8.164 1 84.5 426 LEU B N 1
ATOM 6890 C CA . LEU B 1 426 ? 17.547 71.188 6.961 1 84.5 426 LEU B CA 1
ATOM 6891 C C . LEU B 1 426 ? 16.25 70.625 6.387 1 84.5 426 LEU B C 1
ATOM 6893 O O . LEU B 1 426 ? 15.367 71.375 6 1 84.5 426 LEU B O 1
ATOM 6897 N N . PRO B 1 427 ? 16.094 69.438 6.359 1 88.25 427 PRO B N 1
ATOM 6898 C CA . PRO B 1 427 ? 14.883 68.875 5.727 1 88.25 427 PRO B CA 1
ATOM 6899 C C . PRO B 1 427 ? 13.609 69.312 6.48 1 88.25 427 PRO B C 1
ATOM 6901 O O . PRO B 1 427 ? 12.531 69.375 5.883 1 88.25 427 PRO B O 1
ATOM 6904 N N . ILE B 1 428 ? 13.742 69.5 7.754 1 90.44 428 ILE B N 1
ATOM 6905 C CA . ILE B 1 428 ? 12.594 69.875 8.578 1 90.44 428 ILE B CA 1
ATOM 6906 C C . ILE B 1 428 ? 12.477 71.438 8.656 1 90.44 428 ILE B C 1
ATOM 6908 O O . ILE B 1 428 ? 11.383 71.938 8.82 1 90.44 428 ILE B O 1
ATOM 6912 N N . MET B 1 429 ? 13.602 72.062 8.531 1 87.5 429 MET B N 1
ATOM 6913 C CA . MET B 1 429 ? 13.695 73.5 8.68 1 87.5 429 MET B CA 1
ATOM 6914 C C . MET B 1 429 ? 12.781 74.188 7.688 1 87.5 429 MET B C 1
ATOM 6916 O O . MET B 1 429 ? 12.188 75.25 8.008 1 87.5 429 MET B O 1
ATOM 6920 N N . LYS B 1 430 ? 12.688 73.688 6.586 1 85.5 430 LYS B N 1
ATOM 6921 C CA . LYS B 1 430 ? 11.867 74.25 5.547 1 85.5 430 LYS B CA 1
ATOM 6922 C C . LYS B 1 430 ? 10.406 74.375 5.996 1 85.5 430 LYS B C 1
ATOM 6924 O O . LYS B 1 430 ? 9.742 75.375 5.703 1 85.5 430 LYS B O 1
ATOM 6929 N N . TYR B 1 431 ? 9.945 73.438 6.703 1 88.88 431 TYR B N 1
ATOM 6930 C CA . TYR B 1 431 ? 8.57 73.5 7.176 1 88.88 431 TYR B CA 1
ATOM 6931 C C . TYR B 1 431 ? 8.391 74.5 8.297 1 88.88 431 TYR B C 1
ATOM 6933 O O . TYR B 1 431 ? 7.371 75.188 8.359 1 88.88 431 TYR B O 1
ATOM 6941 N N . ILE B 1 432 ? 9.383 74.625 9.117 1 89 432 ILE B N 1
ATOM 6942 C CA . ILE B 1 432 ? 9.344 75.562 10.242 1 89 432 ILE B CA 1
ATOM 6943 C C . ILE B 1 432 ? 9.367 77 9.734 1 89 432 ILE B C 1
ATOM 6945 O O . ILE B 1 432 ? 8.539 77.812 10.133 1 89 432 ILE B O 1
ATOM 6949 N N . LEU B 1 433 ? 10.172 77.188 8.828 1 82.69 433 LEU B N 1
ATOM 6950 C CA . LEU B 1 433 ? 10.328 78.5 8.273 1 82.69 433 LEU B CA 1
ATOM 6951 C C . LEU B 1 433 ? 9.086 78.938 7.488 1 82.69 433 LEU B C 1
ATOM 6953 O O . LEU B 1 433 ? 8.625 80.062 7.598 1 82.69 433 LEU B O 1
ATOM 6957 N N . GLY B 1 434 ? 8.695 78 6.758 1 82.38 434 GLY B N 1
ATOM 6958 C CA . GLY B 1 434 ? 7.48 78.312 6.004 1 82.38 434 GLY B CA 1
ATOM 6959 C C . GLY B 1 434 ? 6.301 78.625 6.887 1 82.38 434 GLY B C 1
ATOM 6960 O O . GLY B 1 434 ? 5.594 79.625 6.613 1 82.38 434 GLY B O 1
ATOM 6961 N N . GLN B 1 435 ? 6.117 77.938 7.871 1 88.5 435 GLN B N 1
ATOM 6962 C CA . GLN B 1 435 ? 4.988 78.188 8.766 1 88.5 435 GLN B CA 1
ATOM 6963 C C . GLN B 1 435 ? 5.203 79.438 9.617 1 88.5 435 GLN B C 1
ATOM 6965 O O . GLN B 1 435 ? 4.262 80.188 9.867 1 88.5 435 GLN B O 1
ATOM 6970 N N . PHE B 1 436 ? 6.379 79.625 10.047 1 84.5 436 PHE B N 1
ATOM 6971 C CA . PHE B 1 436 ? 6.734 80.75 10.836 1 84.5 436 PHE B CA 1
ATOM 6972 C C . PHE B 1 436 ? 6.438 82.062 10.062 1 84.5 436 PHE B C 1
ATOM 6974 O O . PHE B 1 436 ? 5.852 83 10.609 1 84.5 436 PHE B O 1
ATOM 6981 N N . SER B 1 437 ? 6.703 82.062 8.844 1 79.81 437 SER B N 1
ATOM 6982 C CA . SER B 1 437 ? 6.457 83.188 7.98 1 79.81 437 SER B CA 1
ATOM 6983 C C . SER B 1 437 ? 4.965 83.438 7.824 1 79.81 437 SER B C 1
ATOM 6985 O O . SER B 1 437 ? 4.523 84.625 7.863 1 79.81 437 SER B O 1
ATOM 6987 N N . LYS B 1 438 ? 4.301 82.438 7.688 1 83.62 438 LYS B N 1
ATOM 6988 C CA . LYS B 1 438 ? 2.854 82.562 7.527 1 83.62 438 LYS B CA 1
ATOM 6989 C C . LYS B 1 438 ? 2.207 83.188 8.773 1 83.62 438 LYS B C 1
ATOM 6991 O O . LYS B 1 438 ? 1.319 84 8.68 1 83.62 438 LYS B O 1
ATOM 6996 N N . VAL B 1 439 ? 2.641 82.75 9.875 1 85.62 439 VAL B N 1
ATOM 6997 C CA . VAL B 1 439 ? 2.072 83.188 11.141 1 85.62 439 VAL B CA 1
ATOM 6998 C C . VAL B 1 439 ? 2.453 84.625 11.398 1 85.62 439 VAL B C 1
ATOM 7000 O O . VAL B 1 439 ? 1.644 85.438 11.898 1 85.62 439 VAL B O 1
ATOM 7003 N N . MET B 1 440 ? 3.588 84.938 10.992 1 77 440 MET B N 1
ATOM 7004 C CA . MET B 1 440 ? 4.082 86.312 11.188 1 77 440 MET B CA 1
ATOM 7005 C C . MET B 1 440 ? 3.293 87.312 10.336 1 77 440 MET B C 1
ATOM 7007 O O . MET B 1 440 ? 3.064 88.438 10.75 1 77 440 MET B O 1
ATOM 7011 N N . LEU B 1 441 ? 2.898 86.875 9.195 1 75.69 441 LEU B N 1
ATOM 7012 C CA . LEU B 1 441 ? 2.15 87.75 8.281 1 75.69 441 LEU B CA 1
ATOM 7013 C C . LEU B 1 441 ? 0.764 88.062 8.836 1 75.69 441 LEU B C 1
ATOM 7015 O O . LEU B 1 441 ? 0.132 89 8.43 1 75.69 441 LEU B O 1
ATOM 7019 N N . THR B 1 442 ? 0.322 87.312 9.711 1 76.06 442 THR B N 1
ATOM 7020 C CA . THR B 1 442 ? -1.011 87.5 10.266 1 76.06 442 THR B CA 1
ATOM 7021 C C . THR B 1 442 ? -0.94 88.375 11.531 1 76.06 442 THR B C 1
ATOM 7023 O O . THR B 1 442 ? -1.969 88.812 12.039 1 76.06 442 THR B O 1
ATOM 7026 N N . LEU B 1 443 ? 0.256 88.625 12.031 1 68.88 443 LEU B N 1
ATOM 7027 C CA . LEU B 1 443 ? 0.436 89.375 13.258 1 68.88 443 LEU B CA 1
ATOM 7028 C C . LEU B 1 443 ? 0.443 90.875 12.969 1 68.88 443 LEU B C 1
ATOM 7030 O O . LEU B 1 443 ? 0.749 91.312 11.852 1 68.88 443 LEU B O 1
ATOM 7034 N N . THR B 1 444 ? -0.07 91.75 13.859 1 65.25 444 THR B N 1
ATOM 7035 C CA . THR B 1 444 ? -0.063 93.188 13.75 1 65.25 444 THR B CA 1
ATOM 7036 C C . THR B 1 444 ? 1.366 93.688 13.664 1 65.25 444 THR B C 1
ATOM 7038 O O . THR B 1 444 ? 2.307 93.062 14.102 1 65.25 444 THR B O 1
ATOM 7041 N N . PRO B 1 445 ? 1.551 94.812 12.914 1 58.56 445 PRO B N 1
ATOM 7042 C CA . PRO B 1 445 ? 2.869 95.438 12.68 1 58.56 445 PRO B CA 1
ATOM 7043 C C . PRO B 1 445 ? 3.709 95.5 13.945 1 58.56 445 PRO B C 1
ATOM 7045 O O . PRO B 1 445 ? 4.93 95.312 13.898 1 58.56 445 PRO B O 1
ATOM 7048 N N . GLN B 1 446 ? 3.32 95.812 15.016 1 52.75 446 GLN B N 1
ATOM 7049 C CA . GLN B 1 446 ? 4.07 95.938 16.266 1 52.75 446 GLN B CA 1
ATOM 7050 C C . GLN B 1 446 ? 4.676 94.562 16.688 1 52.75 446 GLN B C 1
ATOM 7052 O O . GLN B 1 446 ? 5.809 94.562 17.172 1 52.75 446 GLN B O 1
ATOM 7057 N N . GLU B 1 447 ? 4.016 93.5 16.453 1 55.22 447 GLU B N 1
ATOM 7058 C CA . GLU B 1 447 ? 4.414 92.188 16.891 1 55.22 447 GLU B CA 1
ATOM 7059 C C . GLU B 1 447 ? 5.445 91.562 15.938 1 55.22 447 GLU B C 1
ATOM 7061 O O . GLU B 1 447 ? 6.281 90.75 16.359 1 55.22 447 GLU B O 1
ATOM 7066 N N . ASN B 1 448 ? 5.52 92.188 14.742 1 57.25 448 ASN B N 1
ATOM 7067 C CA . ASN B 1 448 ? 6.332 91.625 13.641 1 57.25 448 ASN B CA 1
ATOM 7068 C C . ASN B 1 448 ? 7.793 92.062 13.781 1 57.25 448 ASN B C 1
ATOM 7070 O O . ASN B 1 448 ? 8.695 91.375 13.336 1 57.25 448 ASN B O 1
ATOM 7074 N N . THR B 1 449 ? 8.109 93.188 14.289 1 50.38 449 THR B N 1
ATOM 7075 C CA . THR B 1 449 ? 9.469 93.75 14.242 1 50.38 449 THR B CA 1
ATOM 7076 C C . THR B 1 449 ? 10.438 92.875 15.008 1 50.38 449 THR B C 1
ATOM 7078 O O . THR B 1 449 ? 11.562 92.625 14.57 1 50.38 449 THR B O 1
ATOM 7081 N N . PHE B 1 450 ? 10.133 92.375 16.109 1 46.53 450 PHE B N 1
ATOM 7082 C CA . PHE B 1 450 ? 11.062 91.625 16.953 1 46.53 450 PHE B CA 1
ATOM 7083 C C . PHE B 1 450 ? 11.336 90.25 16.375 1 46.53 450 PHE B C 1
ATOM 7085 O O . PHE B 1 450 ? 12.484 89.812 16.359 1 46.53 450 PHE B O 1
ATOM 7092 N N . SER B 1 451 ? 10.344 89.625 15.758 1 52.12 451 SER B N 1
ATOM 7093 C CA . SER B 1 451 ? 10.438 88.25 15.344 1 52.12 451 SER B CA 1
ATOM 7094 C C . SER B 1 451 ? 11.125 88.125 13.992 1 52.12 451 SER B C 1
ATOM 7096 O O . SER B 1 451 ? 11.828 87.125 13.734 1 52.12 451 SER B O 1
ATOM 7098 N N . PHE B 1 452 ? 11.086 89.188 13.219 1 50.12 452 PHE B N 1
ATOM 7099 C CA . PHE B 1 452 ? 11.633 89.188 11.867 1 50.12 452 PHE B CA 1
ATOM 7100 C C . PHE B 1 452 ? 13.148 89.25 11.891 1 50.12 452 PHE B C 1
ATOM 7102 O O . PHE B 1 452 ? 13.836 88.625 11.078 1 50.12 452 PHE B O 1
ATOM 7109 N N . LYS B 1 453 ? 13.711 90.062 12.719 1 51.09 453 LYS B N 1
ATOM 7110 C CA . LYS B 1 453 ? 15.164 90.25 12.789 1 51.09 453 LYS B CA 1
ATOM 7111 C C . LYS B 1 453 ? 15.828 88.875 13.078 1 51.09 453 LYS B C 1
ATOM 7113 O O . LYS B 1 453 ? 16.891 88.562 12.531 1 51.09 453 LYS B O 1
ATOM 7118 N N . LYS B 1 454 ? 15.242 88.062 13.812 1 51.5 454 LYS B N 1
ATOM 7119 C CA . LYS B 1 454 ? 15.828 86.75 14.18 1 51.5 454 LYS B CA 1
ATOM 7120 C C . LYS B 1 454 ? 15.812 85.812 13 1 51.5 454 LYS B C 1
ATOM 7122 O O . LYS B 1 454 ? 16.75 85 12.828 1 51.5 454 LYS B O 1
ATOM 7127 N N . VAL B 1 455 ? 14.797 85.938 12.055 1 53.03 455 VAL B N 1
ATOM 7128 C CA . VAL B 1 455 ? 14.656 85.062 10.875 1 53.03 455 VAL B CA 1
ATOM 7129 C C . VAL B 1 455 ? 15.641 85.5 9.797 1 53.03 455 VAL B C 1
ATOM 7131 O O . VAL B 1 455 ? 16.234 84.688 9.117 1 53.03 455 VAL B O 1
ATOM 7134 N N . GLN B 1 456 ? 15.828 86.875 9.602 1 50.44 456 GLN B N 1
ATOM 7135 C CA . GLN B 1 456 ? 16.734 87.438 8.594 1 50.44 456 GLN B CA 1
ATOM 7136 C C . GLN B 1 456 ? 18.172 86.938 8.852 1 50.44 456 GLN B C 1
ATOM 7138 O O . GLN B 1 456 ? 18.906 86.625 7.914 1 50.44 456 GLN B O 1
ATOM 7143 N N . ILE B 1 457 ? 18.578 86.938 10.023 1 43.53 457 ILE B N 1
ATOM 7144 C CA . ILE B 1 457 ? 19.953 86.562 10.352 1 43.53 457 ILE B CA 1
ATOM 7145 C C . ILE B 1 457 ? 20.203 85.125 10 1 43.53 457 ILE B C 1
ATOM 7147 O O . ILE B 1 457 ? 21.25 84.75 9.43 1 43.53 457 ILE B O 1
ATOM 7151 N N . ARG B 1 458 ? 19.344 84.25 10.336 1 48.03 458 ARG B N 1
ATOM 7152 C CA . ARG B 1 458 ? 19.578 82.812 10.172 1 48.03 458 ARG B CA 1
ATOM 7153 C C . ARG B 1 458 ? 19.422 82.438 8.711 1 48.03 458 ARG B C 1
ATOM 7155 O O . ARG B 1 458 ? 20.094 81.5 8.25 1 48.03 458 ARG B O 1
ATOM 7162 N N . TYR B 1 459 ? 18.484 83.125 7.957 1 45.75 459 TYR B N 1
ATOM 7163 C CA . TYR B 1 459 ? 18.391 82.875 6.523 1 45.75 459 TYR B CA 1
ATOM 7164 C C . TYR B 1 459 ? 19.703 83.188 5.816 1 45.75 459 TYR B C 1
ATOM 7166 O O . TYR B 1 459 ? 20.062 82.562 4.828 1 45.75 459 TYR B O 1
ATOM 7174 N N . LYS B 1 460 ? 20.312 84.312 6.121 1 45.88 460 LYS B N 1
ATOM 7175 C CA . LYS B 1 460 ? 21.609 84.688 5.539 1 45.88 460 LYS B CA 1
ATOM 7176 C C . LYS B 1 460 ? 22.625 83.562 5.707 1 45.88 460 LYS B C 1
ATOM 7178 O O . LYS B 1 460 ? 23.438 83.312 4.812 1 45.88 460 LYS B O 1
ATOM 7183 N N . TYR B 1 461 ? 22.469 82.875 6.762 1 42.03 461 TYR B N 1
ATOM 7184 C CA . TYR B 1 461 ? 23.484 81.812 6.961 1 42.03 461 TYR B CA 1
ATOM 7185 C C . TYR B 1 461 ? 23.203 80.625 6.105 1 42.03 461 TYR B C 1
ATOM 7187 O O . TYR B 1 461 ? 24.062 79.75 5.926 1 42.03 461 TYR B O 1
ATOM 7195 N N . LEU B 1 462 ? 21.844 80.188 5.855 1 44.59 462 LEU B N 1
ATOM 7196 C CA . LEU B 1 462 ? 21.625 79 5.102 1 44.59 462 LEU B CA 1
ATOM 7197 C C . LEU B 1 462 ? 21.922 79.188 3.619 1 44.59 462 LEU B C 1
ATOM 7199 O O . LEU B 1 462 ? 21.906 78.25 2.834 1 44.59 462 LEU B O 1
ATOM 7203 N N . GLY B 1 463 ? 22.844 80.125 3.215 1 42.44 463 GLY B N 1
ATOM 7204 C CA . GLY B 1 463 ? 23.469 80.375 1.921 1 42.44 463 GLY B CA 1
ATOM 7205 C C . GLY B 1 463 ? 22.453 80.562 0.802 1 42.44 463 GLY B C 1
ATOM 7206 O O . GLY B 1 463 ? 22.828 80.688 -0.368 1 42.44 463 GLY B O 1
ATOM 7207 N N . ASN B 1 464 ? 21.156 80.062 0.832 1 40.06 464 ASN B N 1
ATOM 7208 C CA . ASN B 1 464 ? 20.344 80.188 -0.382 1 40.06 464 ASN B CA 1
ATOM 7209 C C . ASN B 1 464 ? 19.797 81.562 -0.572 1 40.06 464 ASN B C 1
ATOM 7211 O O . ASN B 1 464 ? 19.062 82.062 0.282 1 40.06 464 ASN B O 1
ATOM 7215 N N . ASP B 1 465 ? 20.359 82.562 -1.313 1 37.12 465 ASP B N 1
ATOM 7216 C CA . ASP B 1 465 ? 20.109 83.938 -1.767 1 37.12 465 ASP B CA 1
ATOM 7217 C C . ASP B 1 465 ? 18.672 84.125 -2.26 1 37.12 465 ASP B C 1
ATOM 7219 O O . ASP B 1 465 ? 18.172 85.188 -2.35 1 37.12 465 ASP B O 1
ATOM 7223 N N . ASP B 1 466 ? 18 83.188 -3.053 1 35.22 466 ASP B N 1
ATOM 7224 C CA . ASP B 1 466 ? 16.859 83.5 -3.916 1 35.22 466 ASP B CA 1
ATOM 7225 C C . ASP B 1 466 ? 15.594 83.688 -3.096 1 35.22 466 ASP B C 1
ATOM 7227 O O . ASP B 1 466 ? 14.516 83.938 -3.654 1 35.22 466 ASP B O 1
ATOM 7231 N N . LEU B 1 467 ? 15.312 83.25 -2.09 1 34.78 467 LEU B N 1
ATOM 7232 C CA . LEU B 1 467 ? 13.992 83.5 -1.523 1 34.78 467 LEU B CA 1
ATOM 7233 C C . LEU B 1 467 ? 13.898 84.875 -0.886 1 34.78 467 LEU B C 1
ATOM 7235 O O . LEU B 1 467 ? 14.414 85.062 0.212 1 34.78 467 LEU B O 1
ATOM 7239 N N . TYR B 1 468 ? 13.984 86.062 -1.688 1 31.61 468 TYR B N 1
ATOM 7240 C CA . TYR B 1 468 ? 13.664 87.438 -1.313 1 31.61 468 TYR B CA 1
ATOM 7241 C C . TYR B 1 468 ? 12.258 87.5 -0.722 1 31.61 468 TYR B C 1
ATOM 7243 O O . TYR B 1 468 ? 11.297 87 -1.324 1 31.61 468 TYR B O 1
ATOM 7251 N N . ILE B 1 469 ? 12.062 87.375 0.5 1 34.81 469 ILE B N 1
ATOM 7252 C CA . ILE B 1 469 ? 10.828 87.938 1.049 1 34.81 469 ILE B CA 1
ATOM 7253 C C . ILE B 1 469 ? 10.656 89.375 0.599 1 34.81 469 ILE B C 1
ATOM 7255 O O . ILE B 1 469 ? 11.508 90.25 0.872 1 34.81 469 ILE B O 1
ATOM 7259 N N . HIS B 1 470 ? 10.125 89.75 -0.686 1 28.41 470 HIS B N 1
ATOM 7260 C CA . HIS B 1 470 ? 9.75 91.062 -1.168 1 28.41 470 HIS B CA 1
ATOM 7261 C C . HIS B 1 470 ? 9.023 91.875 -0.091 1 28.41 470 HIS B C 1
ATOM 7263 O O . HIS B 1 470 ? 8.016 91.438 0.453 1 28.41 470 HIS B O 1
ATOM 7269 N N . SER B 1 471 ? 9.688 92.562 0.738 1 27.3 471 SER B N 1
ATOM 7270 C CA . SER B 1 471 ? 9.156 93.625 1.522 1 27.3 471 SER B CA 1
ATOM 7271 C C . SER B 1 471 ? 8.445 94.688 0.632 1 27.3 471 SER B C 1
ATOM 7273 O O . SER B 1 471 ? 9.078 95.312 -0.202 1 27.3 471 SER B O 1
ATOM 7275 N N . SER B 1 472 ? 7.453 94.375 -0.183 1 25.7 472 SER B N 1
ATOM 7276 C CA . SER B 1 472 ? 6.68 95.438 -0.742 1 25.7 472 SER B CA 1
ATOM 7277 C C . SER B 1 472 ? 6.18 96.375 0.354 1 25.7 472 SER B C 1
ATOM 7279 O O . SER B 1 472 ? 5.254 96.062 1.093 1 25.7 472 SER B O 1
ATOM 7281 N N . CYS B 1 473 ? 7.121 96.938 1.154 1 19.88 473 CYS B N 1
ATOM 7282 C CA . CYS B 1 473 ? 6.766 98.312 1.52 1 19.88 473 CYS B CA 1
ATOM 7283 C C . CYS B 1 473 ? 6.984 99.25 0.35 1 19.88 473 CYS B C 1
ATOM 7285 O O . CYS B 1 473 ? 7.957 99.125 -0.396 1 19.88 473 CYS B O 1
#

Sequence (946 aa):
MAQKTVDRVNGLYQVARTDYVNAIAALASRVQNIPYLYDSKVLEILRPLLSDIVPSIQNTAAIALARIAGHDVKMAEEIVKNQSLILLLSGFSRKNKIFKKSALLLLRSIGQHSSALAEAVVDAGGLDAIIMCLEDFDPKVREESCWAVEYISRQSSELAEKIVDAGALPLFVVCLQQEEVSLKQAASAALSNIARQSLELAQAAVDAKAIPFLARCLKNPDAKLKRQLFLTLSNIAKHNLELAEFVVETEILPEVLVQTAHVDDLVKRNASVLVREVVKHSVEMAEYVVNCGGVAALIRVLENTSGPNRLPAIMAIGYIAAQSERLASAIINGKGVSELCAVLCDEKEDHIVAATVWTLGQIGKHSSEHSKSLAVANVFPKMMKLYSSPKSSEDLRQKAKESLKQTLKKCTHLHALESLLEDAPLPIMKYILGQFSKVMLTLTPQENTFSFKKVQIRYKYLGNDDLYIHSSCMAQKTVDRVNGLYQVARTDYVNAIAALASRVQNIPYLYDSKVLEILRPLLSDIVPSIQNTAAIALARIAGHDVKMAEEIVKNQSLILLLSGFSRKNKIFKKSALLLLRSIGQHSSALAEAVVDAGGLDAIIMCLEDFDPKVREESCWAVEYISRQSSELAEKIVDAGALPLFVVCLQQEEVSLKQAASAALSNIARQSLELAQAAVDAKAIPFLARCLKNPDAKLKRQLFLTLSNIAKHNLELAEFVVETEILPEVLVQTAHVDDLVKRNASVLVREVVKHSVEMAEYVVNCGGVAALIRVLENTSGPNRLPAIMAIGYIAAQSERLASAIINGKGVSELCAVLCDEKEDHIVAATVWTLGQIGKHSSEHSKSLAVANVFPKMMKLYSSPKSSEDLRQKAKESLKQTLKKCTHLHALESLLEDAPLPIMKYILGQFSKVMLTLTPQENTFSFKKVQIRYKYLGNDDLYIHSSC

Secondary structure (DSSP, 8-state):
-HHHHHHHHHHHHHHHHHHHHHHHHHHHTSGGGHHHHHHTTHHHHHGGGGG-SSHHHHHHHHHHHHHHHHH-HHHHHHHHHTTHHHHHHTTGGGS-HHHHHHHHHHHHHHHTS-HHHHHHHHHTTHHHHHHHHHTSS-HHHHHHHHHHHHHHHTT-HHHHHHHHHTTHHHHHHHHHTSS-HHHHHHHHHHHHHHHHH-HHHHHHHHHTTHHHHHHHHTTS--HHHHHHHHHHHHHHHTS-HHHHHHHHTTT-HHHHHHHTT-SSHHHHHHHHHHHHHHHTS-HHHHHHHHHTTHHHHHHHHHHH--GGGGHHHHHHHHHHHHH-HHHHHHHHHTTHHHHHHHHHHH---HHHHHHHHHHHHHHHTS-HHHHHHHHHTTHHHHHHHHHH-TTS-HHHHHHHHHHHHHHHTT---HHHHHHHHTT--HHHHHHHHHHHHHHHHTS-HHHHHHHHHHHHHHHHHT-----------/-HHHHHHHHHHHHHHHHHHHHHHHHHHHTSGGGHHHHHHTTHHHHHGGGGG-SSHHHHHHHHHHHHHHHHH-HHHHHHHHHTTHHHHHHTTGGGS-HHHHHHHHHHHHHHHTS-HHHHHHHHHTTHHHHHHHHHTSS-HHHHHHHHHHHHHHHTT-HHHHHHHHHTTHHHHHHHHHTSS-HHHHHHHHHHHHHHHHH-HHHHHHHHHTTHHHHHHHHTTS--HHHHHHHHHHHHHHHTS-HHHHHHHHTTT-HHHHHHHTT-SSHHHHHHHHHHHHHHHTS-HHHHHHHHHTTHHHHHHHHHHH--GGGGHHHHHHHHHHHHH-HHHHHHHHHTTHHHHHHHHHHH---HHHHHHHHHHHHHHHTS-HHHHHHHHHTTHHHHHHHHHH-TTS-HHHHHHHHHHHHHHHTT---HHHHHHHHTT--HHHHHHHHHHHHHHHHHS-HHHHHHHHHHHHHHHHHT-----------

Organism: Ladona fulva (NCBI:txid123851)